Protein AF-F2UJN6-F1 (afdb_monomer_lite)

Secondary structure (DSSP, 8-state):
---------------------PPPPPPPPPGGG--SHHHHHHTS-TTEEEESS-EEETTS-EE-SEEETTS-EE-SS-EESSS--B-EEEETTTTEEEEPPTTB-SBSSHHHHHTT-PPPP--EEEETTTTEEEEPSSTTSTT-B-HHHHHHT-PPP-PPPEEEE-SSTTS-EEEEPPTT-TT-TT-B-HHHHHGGGSPPPP----PPPPPPPPPPPPPPPPPP-EEEETTTTEEEE-SS-B-HHHHHTTEESS--TTT-EEEEEEE-STTPPPS-EEEEE-SSEEEEE-TTS-EEEEEEEEESEEEEEE-SSTTTT-EEEEEEEEEEE-SSEEEEEEEEPPTTPPPPS-HHHHTTTTTS-EEEEEEEE-TTT-SS---HHHHHHHHHHHHHHHHHHHTTS----------------------------------------TTT--GGGG--SHHHHHT-EETTEEEEEEESS-EEETTTEE-S-SEEEEETTSPPSEEESSEEESS---EEEE-TTSSS--EEEESS-SBSSHHHHHHH--TTSEEEEETTTTEEEE-SSSTT--EEHHHHHHHHTSPEEEEETTTTEEEEE-TTT-TT--SBHHHHHHHHHGGGGEEEE-TTT--EEE--GGGT-TT-EETHHHHTTS-PPBEE-TTT--EETTSSSB-HHHHHHH-S-S-----EEEETTSTTS-EEEETS-SB-HHHHHHH-----EEEEETTTTEEEE--TTSTT--EEHHHHHHH-PPPSS-EEEEEEE--TT----EEEEEE-TTSEEEEEETTTTEEEEEEEEEEEE-SSSEEEEEEEEE--TT-SS---TT-EEEEEEEEE--TTSSEEEEEEEEEBTTB--SSHHHHTTSEEEEEEEEPTT-S---GGG----

Organism: Salpingoeca rosetta (strain ATCC 50818 / BSB-021) (NCBI:txid946362)

Structure (mmCIF, N/CA/C/O backbone):
data_AF-F2UJN6-F1
#
_entry.id   AF-F2UJN6-F1
#
loop_
_atom_site.group_PDB
_atom_site.id
_atom_site.type_symbol
_atom_site.label_atom_id
_atom_site.label_alt_id
_atom_site.label_comp_id
_atom_site.label_asym_id
_atom_site.label_entity_id
_atom_site.label_seq_id
_atom_site.pdbx_PDB_ins_code
_atom_site.Cartn_x
_atom_site.Cartn_y
_atom_site.Cartn_z
_atom_site.occupancy
_atom_site.B_iso_or_equiv
_atom_site.auth_seq_id
_atom_site.auth_comp_id
_atom_site.auth_asym_id
_atom_site.auth_atom_id
_atom_site.pdbx_PDB_model_num
ATOM 1 N N . MET A 1 1 ? -71.127 -22.652 -27.518 1.00 32.84 1 MET A N 1
ATOM 2 C CA . MET A 1 1 ? -71.966 -23.655 -28.218 1.00 32.84 1 MET A CA 1
ATOM 3 C C . MET A 1 1 ? -71.223 -24.982 -28.180 1.00 32.84 1 MET A C 1
ATOM 5 O O . MET A 1 1 ? -70.034 -24.904 -28.430 1.00 32.84 1 MET A O 1
ATOM 9 N N . VAL A 1 2 ? -71.900 -26.117 -27.919 1.00 33.75 2 VAL A N 1
ATOM 10 C CA . VAL A 1 2 ? -71.436 -27.520 -28.144 1.00 33.75 2 VAL A CA 1
ATOM 11 C C . VAL A 1 2 ? -70.116 -27.941 -27.443 1.00 33.75 2 VAL A C 1
ATOM 13 O O . VAL A 1 2 ? -69.090 -27.310 -27.625 1.00 33.75 2 VAL A O 1
ATOM 16 N N . SER A 1 3 ? -70.009 -29.036 -26.679 1.00 33.06 3 SER A N 1
ATOM 17 C CA . SER A 1 3 ? -70.998 -29.921 -26.037 1.00 33.06 3 SER A CA 1
ATOM 18 C C . SER A 1 3 ? -70.330 -30.704 -24.889 1.00 33.06 3 SER A C 1
ATOM 20 O O . SER A 1 3 ? -69.112 -30.830 -24.840 1.00 33.06 3 SER A O 1
ATOM 22 N N . VAL A 1 4 ? -71.142 -31.269 -23.992 1.00 41.00 4 VAL A N 1
ATOM 23 C CA . VAL A 1 4 ? -70.749 -32.257 -22.959 1.00 41.00 4 VAL A CA 1
ATOM 24 C C . VAL A 1 4 ? -71.229 -33.662 -23.399 1.00 41.00 4 VAL A C 1
ATOM 26 O O . VAL A 1 4 ? -72.076 -33.723 -24.291 1.00 41.00 4 VAL A O 1
ATOM 29 N N . ARG A 1 5 ? -70.791 -34.740 -22.704 1.00 43.66 5 ARG A N 1
ATOM 30 C CA . ARG A 1 5 ? -71.199 -36.185 -22.766 1.00 43.66 5 ARG A CA 1
ATOM 31 C C . ARG A 1 5 ? -70.251 -37.085 -23.586 1.00 43.66 5 ARG A C 1
ATOM 33 O O . ARG A 1 5 ? -69.661 -36.590 -24.533 1.00 43.66 5 ARG A O 1
ATOM 40 N N . PHE A 1 6 ? -70.059 -38.390 -23.316 1.00 33.34 6 PHE A N 1
ATOM 41 C CA . PHE A 1 6 ? -70.420 -39.341 -22.221 1.00 33.34 6 PHE A CA 1
ATOM 42 C C . PHE A 1 6 ? -69.230 -40.349 -22.087 1.00 33.34 6 PHE A C 1
ATOM 44 O O . PHE A 1 6 ? -68.477 -40.482 -23.043 1.00 33.34 6 PHE A O 1
ATOM 51 N N . VAL A 1 7 ? -68.842 -40.930 -20.938 1.00 36.31 7 VAL A N 1
ATOM 52 C CA . VAL A 1 7 ? -69.421 -42.035 -20.115 1.00 36.31 7 VAL A CA 1
ATOM 53 C C . VAL A 1 7 ? -69.609 -43.400 -20.835 1.00 36.31 7 VAL A C 1
ATOM 55 O O . VAL A 1 7 ? -70.200 -43.448 -21.906 1.00 36.31 7 VAL A O 1
ATOM 58 N N . VAL A 1 8 ? -69.234 -44.488 -20.125 1.00 33.97 8 VAL A N 1
ATOM 59 C CA . VAL A 1 8 ? -69.538 -45.945 -20.293 1.00 33.97 8 VAL A CA 1
ATOM 60 C C . VAL A 1 8 ? -68.398 -46.846 -20.831 1.00 33.97 8 VAL A C 1
ATOM 62 O O . VAL A 1 8 ? -67.642 -46.478 -21.720 1.00 33.97 8 VAL A O 1
ATOM 65 N N . ALA A 1 9 ? -68.277 -48.036 -20.222 1.00 33.12 9 ALA A N 1
ATOM 66 C CA . ALA A 1 9 ? -67.221 -49.048 -20.377 1.00 33.12 9 ALA A CA 1
ATOM 67 C C . ALA A 1 9 ? -67.699 -50.339 -21.083 1.00 33.12 9 ALA A C 1
ATOM 69 O O . ALA A 1 9 ? -68.904 -50.548 -21.184 1.00 33.12 9 ALA A O 1
ATOM 70 N N . ALA A 1 10 ? -66.766 -51.235 -21.457 1.00 34.75 10 ALA A N 1
ATOM 71 C CA . ALA A 1 10 ? -66.913 -52.712 -21.501 1.00 34.75 10 ALA A CA 1
ATOM 72 C C . ALA A 1 10 ? -65.560 -53.357 -21.922 1.00 34.75 10 ALA A C 1
ATOM 74 O O . ALA A 1 10 ? -65.008 -52.955 -22.936 1.00 34.75 10 ALA A O 1
ATOM 75 N N . VAL A 1 11 ? -64.858 -54.162 -21.106 1.00 32.81 11 VAL A N 1
ATOM 76 C CA . VAL A 1 11 ? -65.023 -55.601 -20.753 1.00 32.81 11 VAL A CA 1
ATOM 77 C C . VAL A 1 11 ? -64.023 -56.525 -21.487 1.00 32.81 11 VAL A C 1
ATOM 79 O O . VAL A 1 11 ? -63.839 -56.463 -22.693 1.00 32.81 11 VAL A O 1
ATOM 82 N N . PHE A 1 12 ? -63.394 -57.382 -20.678 1.00 33.00 12 PHE A N 1
ATOM 83 C CA . PHE A 1 12 ? -62.423 -58.453 -20.933 1.00 33.00 12 PHE A CA 1
ATOM 84 C C . PHE A 1 12 ? -62.488 -59.248 -22.255 1.00 33.00 12 PHE A C 1
ATOM 86 O O . PHE A 1 12 ? -63.526 -59.794 -22.620 1.00 33.00 12 PHE A O 1
ATOM 93 N N . ALA A 1 13 ? -61.295 -59.554 -22.777 1.00 35.44 13 ALA A N 1
ATOM 94 C CA . ALA A 1 13 ? -60.909 -60.899 -23.223 1.00 35.44 13 ALA A CA 1
ATOM 95 C C . ALA A 1 13 ? -59.431 -61.140 -22.843 1.00 35.44 13 ALA A C 1
ATOM 97 O O . ALA A 1 13 ? -58.650 -60.190 -22.814 1.00 35.44 13 ALA A O 1
ATOM 98 N N . ALA A 1 14 ? -59.044 -62.375 -22.504 1.00 35.09 14 ALA A N 1
ATOM 99 C CA . ALA A 1 14 ? -57.722 -62.683 -21.943 1.00 35.09 14 ALA A CA 1
ATOM 100 C C . ALA A 1 14 ? -56.852 -63.538 -22.880 1.00 35.09 14 ALA A C 1
ATOM 102 O O . ALA A 1 14 ? -57.347 -64.458 -23.526 1.00 35.09 14 ALA A O 1
ATOM 103 N N . ALA A 1 15 ? -55.541 -63.287 -22.870 1.00 34.50 15 ALA A N 1
ATOM 104 C CA . ALA A 1 15 ? -54.516 -64.173 -23.418 1.00 34.50 15 ALA A CA 1
ATOM 105 C C . ALA A 1 15 ? -53.272 -64.129 -22.514 1.00 34.50 15 ALA A C 1
ATOM 107 O O . ALA A 1 15 ? -52.862 -63.057 -22.071 1.00 34.50 15 ALA A O 1
ATOM 108 N N . PHE A 1 16 ? -52.685 -65.290 -22.214 1.00 36.28 16 PHE A N 1
ATOM 109 C CA . PHE A 1 16 ? -51.490 -65.385 -21.371 1.00 36.28 16 PHE A CA 1
ATOM 110 C C . PHE A 1 16 ? -50.239 -64.944 -22.142 1.00 36.28 16 PHE A C 1
ATOM 112 O O . PHE A 1 16 ? -49.887 -65.549 -23.152 1.00 36.28 16 PHE A O 1
ATOM 119 N N . ALA A 1 17 ? -49.515 -63.965 -21.601 1.00 35.03 17 ALA A N 1
ATOM 120 C CA . ALA A 1 17 ? -48.133 -63.677 -21.963 1.00 35.03 17 ALA A CA 1
ATOM 121 C C . ALA A 1 17 ? -47.319 -63.518 -20.672 1.00 35.03 17 ALA A C 1
ATOM 123 O O . ALA A 1 17 ? -47.495 -62.550 -19.934 1.00 35.03 17 ALA A O 1
ATOM 124 N N . VAL A 1 18 ? -46.446 -64.486 -20.376 1.00 36.88 18 VAL A N 1
ATOM 125 C CA . VAL A 1 18 ? -45.546 -64.417 -19.214 1.00 36.88 18 VAL A CA 1
ATOM 126 C C . VAL A 1 18 ? -44.381 -63.494 -19.567 1.00 36.88 18 VAL A C 1
ATOM 128 O O . VAL A 1 18 ? -43.331 -63.933 -20.031 1.00 36.88 18 VAL A O 1
ATOM 131 N N . ALA A 1 19 ? -44.591 -62.192 -19.383 1.00 39.19 19 ALA A N 1
ATOM 132 C CA . ALA A 1 19 ? -43.522 -61.210 -19.463 1.00 39.19 19 ALA A CA 1
ATOM 133 C C . ALA A 1 19 ? -42.613 -61.352 -18.234 1.00 39.19 19 ALA A C 1
ATOM 135 O O . ALA A 1 19 ? -43.052 -61.172 -17.097 1.00 39.19 19 ALA A O 1
ATOM 136 N N . VAL A 1 20 ? -41.337 -61.666 -18.462 1.00 39.66 20 VAL A N 1
ATOM 137 C CA . VAL A 1 20 ? -40.313 -61.581 -17.416 1.00 39.66 20 VAL A CA 1
ATOM 138 C C . VAL A 1 20 ? -40.162 -60.110 -17.037 1.00 39.66 20 VAL A C 1
ATOM 140 O O . VAL A 1 20 ? -39.793 -59.291 -17.879 1.00 39.66 20 VAL A O 1
ATOM 143 N N . PHE A 1 21 ? -40.428 -59.772 -15.774 1.00 39.41 21 PHE A N 1
ATOM 144 C CA . PHE A 1 21 ? -40.098 -58.457 -15.231 1.00 39.41 21 PHE A CA 1
ATOM 145 C C . PHE A 1 21 ? -38.574 -58.315 -15.164 1.00 39.41 21 PHE A C 1
ATOM 147 O O . PHE A 1 21 ? -37.938 -58.714 -14.189 1.00 39.41 21 PHE A O 1
ATOM 154 N N . GLY A 1 22 ? -37.984 -57.751 -16.220 1.00 40.06 22 GLY A N 1
ATOM 155 C CA . GLY A 1 22 ? -36.623 -57.235 -16.165 1.00 40.06 22 GLY A CA 1
ATOM 156 C C . GLY A 1 22 ? -36.539 -56.160 -15.083 1.00 40.06 22 GLY A C 1
ATOM 157 O O . GLY A 1 22 ? -37.402 -55.283 -15.014 1.00 40.06 22 GLY A O 1
ATOM 158 N N . ALA A 1 23 ? -35.525 -56.245 -14.222 1.00 42.69 23 ALA A N 1
ATOM 159 C CA . ALA A 1 23 ? -35.317 -55.255 -13.174 1.00 42.69 23 ALA A CA 1
ATOM 160 C C . ALA A 1 23 ? -35.148 -53.859 -13.794 1.00 42.69 23 ALA A C 1
ATOM 162 O O . ALA A 1 23 ? -34.395 -53.686 -14.755 1.00 42.69 23 ALA A O 1
ATOM 163 N N . GLN A 1 24 ? -35.837 -52.860 -13.239 1.00 40.88 24 GLN A N 1
ATOM 164 C CA . GLN A 1 24 ? -35.580 -51.471 -13.610 1.00 40.88 24 GLN A CA 1
ATOM 165 C C . GLN A 1 24 ? -34.141 -51.106 -13.208 1.00 40.88 24 GLN A C 1
ATOM 167 O O . GLN A 1 24 ? -33.706 -51.512 -12.127 1.00 40.88 24 GLN A O 1
ATOM 172 N N . PRO A 1 25 ? -33.400 -50.338 -14.028 1.00 45.84 25 PRO A N 1
ATOM 173 C CA . PRO A 1 25 ? -32.095 -49.840 -13.620 1.00 45.84 25 PRO A CA 1
ATOM 174 C C . PRO A 1 25 ? -32.264 -48.956 -12.382 1.00 45.84 25 PRO A C 1
ATOM 176 O O . PRO A 1 25 ? -33.075 -48.027 -12.376 1.00 45.84 25 PRO A O 1
ATOM 179 N N . SER A 1 26 ? -31.502 -49.249 -11.329 1.00 47.31 26 SER A N 1
ATOM 180 C CA . SER A 1 26 ? -31.445 -48.415 -10.131 1.00 47.31 26 SER A CA 1
ATOM 181 C C . SER A 1 26 ? -31.008 -47.002 -10.507 1.00 47.31 26 SER A C 1
ATOM 183 O O . SER A 1 26 ? -29.992 -46.834 -11.183 1.00 47.31 26 SER A O 1
ATOM 185 N N . SER A 1 27 ? -31.750 -45.992 -10.054 1.00 55.69 27 SER A N 1
ATOM 186 C CA . SER A 1 27 ? -31.366 -44.589 -10.214 1.00 55.69 27 SER A CA 1
ATOM 187 C C . SER A 1 27 ? -29.960 -44.362 -9.659 1.00 55.69 27 SER A C 1
ATOM 189 O O . SER A 1 27 ? -29.707 -44.692 -8.498 1.00 55.69 27 SER A O 1
ATOM 191 N N . ALA A 1 28 ? -29.065 -43.797 -10.472 1.00 64.94 28 ALA A N 1
ATOM 192 C CA . ALA A 1 28 ? -27.731 -43.422 -10.019 1.00 64.94 28 ALA A CA 1
ATOM 193 C C . ALA A 1 28 ? -27.834 -42.472 -8.814 1.00 64.94 28 ALA A C 1
ATOM 195 O O . ALA A 1 28 ? -28.645 -41.542 -8.821 1.00 64.94 28 ALA A O 1
ATOM 196 N N . LYS A 1 29 ? -27.025 -42.732 -7.783 1.00 76.88 29 LYS A N 1
ATOM 197 C CA . LYS A 1 29 ? -26.908 -41.866 -6.605 1.00 76.88 29 LYS A CA 1
ATOM 198 C C . LYS A 1 29 ? -26.395 -40.480 -7.010 1.00 76.88 29 LYS A C 1
ATOM 200 O O . LYS A 1 29 ? -25.606 -40.358 -7.949 1.00 76.88 29 LYS A O 1
ATOM 205 N N . ALA A 1 30 ? -26.809 -39.443 -6.288 1.00 87.50 30 ALA A N 1
ATOM 206 C CA . ALA A 1 30 ? -26.178 -38.132 -6.395 1.00 87.50 30 ALA A CA 1
ATOM 207 C C . ALA A 1 30 ? -24.824 -38.153 -5.666 1.00 87.50 30 ALA A C 1
ATOM 209 O O . ALA A 1 30 ? -24.649 -38.916 -4.718 1.00 87.50 30 ALA A O 1
ATOM 210 N N . CYS A 1 31 ? -23.878 -37.292 -6.057 1.00 91.25 31 CYS A N 1
ATOM 211 C CA . CYS A 1 31 ? -22.532 -37.285 -5.466 1.00 91.25 31 CYS A CA 1
ATOM 212 C C . CYS A 1 31 ? -22.572 -37.167 -3.924 1.00 91.25 31 CYS A C 1
ATOM 214 O O . CYS A 1 31 ? -21.936 -37.938 -3.216 1.00 91.25 31 CYS A O 1
ATOM 216 N N . LYS A 1 32 ? -23.441 -36.300 -3.390 1.00 90.69 32 LYS A N 1
ATOM 217 C CA . LYS A 1 32 ? -23.685 -36.132 -1.944 1.00 90.69 32 LYS A CA 1
ATOM 218 C C . LYS A 1 32 ? -24.106 -37.400 -1.171 1.00 90.69 32 LYS A C 1
ATOM 220 O O . LYS A 1 32 ? -24.086 -37.386 0.056 1.00 90.69 32 LYS A O 1
ATOM 225 N N . ASP A 1 33 ? -24.538 -38.463 -1.854 1.00 91.06 33 ASP A N 1
ATOM 226 C CA . ASP A 1 33 ? -25.012 -39.704 -1.226 1.00 91.06 33 ASP A CA 1
ATOM 227 C C . ASP A 1 33 ? -23.857 -40.702 -0.955 1.00 91.06 33 ASP A C 1
ATOM 229 O O . ASP A 1 33 ? -24.092 -41.781 -0.399 1.00 91.06 33 ASP A O 1
ATOM 233 N N . PHE A 1 34 ? -22.619 -40.374 -1.353 1.00 92.56 34 PHE A N 1
ATOM 234 C CA . PHE A 1 34 ? -21.407 -41.157 -1.083 1.00 92.56 34 PHE A CA 1
ATOM 235 C C . PHE A 1 34 ? -20.677 -40.641 0.165 1.00 92.56 34 PHE A C 1
ATOM 237 O O . PHE A 1 34 ? -20.437 -39.441 0.305 1.00 92.56 34 PHE A O 1
ATOM 244 N N . GLN A 1 35 ? -20.308 -41.551 1.074 1.00 91.69 35 GLN A N 1
ATOM 245 C CA . GLN A 1 35 ? -19.710 -41.200 2.373 1.00 91.69 35 GLN A CA 1
ATOM 246 C C . GLN A 1 35 ? -18.190 -41.381 2.420 1.00 91.69 35 GLN A C 1
ATOM 248 O O . GLN A 1 35 ? -17.551 -40.922 3.367 1.00 91.69 35 GLN A O 1
ATOM 253 N N . THR A 1 36 ? -17.597 -42.010 1.406 1.00 93.75 36 THR A N 1
ATOM 254 C CA . THR A 1 36 ? -16.145 -42.164 1.269 1.00 93.75 36 THR A CA 1
ATOM 255 C C . THR A 1 36 ? -15.650 -41.641 -0.077 1.00 93.75 36 THR A C 1
ATOM 257 O O . THR A 1 36 ? -16.368 -41.675 -1.078 1.00 93.75 36 THR A O 1
ATOM 260 N N . CYS A 1 37 ? -14.388 -41.205 -0.118 1.00 94.44 37 CYS A N 1
ATOM 261 C CA . CYS A 1 37 ? -13.731 -40.789 -1.356 1.00 94.44 37 CYS A CA 1
ATOM 262 C C . CYS A 1 37 ? -13.749 -41.897 -2.423 1.00 94.44 37 CYS A C 1
ATOM 264 O O . CYS A 1 37 ? -14.048 -41.642 -3.587 1.00 94.44 37 CYS A O 1
ATOM 266 N N . THR A 1 38 ? -13.487 -43.143 -2.019 1.00 94.31 38 THR A N 1
ATOM 267 C CA . THR A 1 38 ? -13.424 -44.288 -2.933 1.00 94.31 38 THR A CA 1
ATOM 268 C C . THR A 1 38 ? -14.761 -44.538 -3.629 1.00 94.31 38 THR A C 1
ATOM 270 O O . THR A 1 38 ? -14.777 -44.772 -4.832 1.00 94.31 38 THR A O 1
ATOM 273 N N . GLU A 1 39 ? -15.884 -44.452 -2.911 1.00 92.94 39 GLU A N 1
ATOM 274 C CA . GLU A 1 39 ? -17.217 -44.529 -3.528 1.00 92.94 39 GLU A CA 1
ATOM 275 C C . GLU A 1 39 ? -17.488 -43.297 -4.407 1.00 92.94 39 GLU A C 1
ATOM 277 O O . GLU A 1 39 ? -17.929 -43.435 -5.544 1.00 92.94 39 GLU A O 1
ATOM 282 N N . CYS A 1 40 ? -17.172 -42.096 -3.906 1.00 94.19 40 CYS A N 1
ATOM 283 C CA . CYS A 1 40 ? -17.398 -40.825 -4.597 1.00 94.19 40 CYS A CA 1
ATOM 284 C C . CYS A 1 40 ? -16.758 -40.768 -5.993 1.00 94.19 40 CYS A C 1
ATOM 286 O O . CYS A 1 40 ? -17.382 -40.280 -6.935 1.00 94.19 40 CYS A O 1
ATOM 288 N N . LEU A 1 41 ? -15.523 -41.266 -6.123 1.00 92.31 41 LEU A N 1
ATOM 289 C CA . LEU A 1 41 ? -14.741 -41.191 -7.360 1.00 92.31 41 LEU A CA 1
ATOM 290 C C . LEU A 1 41 ? -14.889 -42.428 -8.266 1.00 92.31 41 LEU A C 1
ATOM 292 O O . LEU A 1 41 ? -14.678 -42.305 -9.470 1.00 92.31 41 LEU A O 1
ATOM 296 N N . ASN A 1 42 ? -15.270 -43.597 -7.728 1.00 86.50 42 ASN A N 1
ATOM 297 C CA . ASN A 1 42 ? -15.447 -44.823 -8.525 1.00 86.50 42 ASN A CA 1
ATOM 298 C C . ASN A 1 42 ? -16.904 -45.075 -8.952 1.00 86.50 42 ASN A C 1
ATOM 300 O O . ASN A 1 42 ? -17.142 -45.432 -10.105 1.00 86.50 42 ASN A O 1
ATOM 304 N N . ASP A 1 43 ? -17.866 -44.900 -8.038 1.00 77.19 43 ASP A N 1
ATOM 305 C CA . ASP A 1 43 ? -19.300 -45.150 -8.276 1.00 77.19 43 ASP A CA 1
ATOM 306 C C . ASP A 1 43 ? -20.071 -43.864 -8.631 1.00 77.19 43 ASP A C 1
ATOM 308 O O . ASP A 1 43 ? -21.245 -43.909 -9.017 1.00 77.19 43 ASP A O 1
ATOM 312 N N . GLY A 1 44 ? -19.419 -42.707 -8.499 1.00 65.00 44 GLY A N 1
ATOM 313 C CA . GLY A 1 44 ? -19.951 -41.419 -8.914 1.00 65.00 44 GLY A CA 1
ATOM 314 C C . GLY A 1 44 ? -20.215 -41.326 -10.418 1.00 65.00 44 GLY A C 1
ATOM 315 O O . GLY A 1 44 ? -19.671 -42.058 -11.246 1.00 65.00 44 GLY A O 1
ATOM 316 N N . THR A 1 45 ? -21.041 -40.353 -10.809 1.00 69.38 45 THR A N 1
ATOM 317 C CA . THR A 1 45 ? -21.056 -39.927 -12.216 1.00 69.38 45 THR A CA 1
ATOM 318 C C . THR A 1 45 ? -19.697 -39.309 -12.575 1.00 69.38 45 THR A C 1
ATOM 320 O O . THR A 1 45 ? -18.961 -38.885 -11.687 1.00 69.38 45 THR A O 1
ATOM 323 N N . LYS A 1 46 ? -19.386 -39.146 -13.872 1.00 75.94 46 LYS A N 1
ATOM 324 C CA . LYS A 1 46 ? -18.147 -38.487 -14.363 1.00 75.94 46 LYS A CA 1
ATOM 325 C C . LYS A 1 46 ? -17.971 -37.007 -13.954 1.00 75.94 46 LYS A C 1
ATOM 327 O O . LYS A 1 46 ? -17.123 -36.313 -14.508 1.00 75.94 46 LYS A O 1
ATOM 332 N N . TYR A 1 47 ? -18.805 -36.524 -13.041 1.00 88.19 47 TYR A N 1
ATOM 333 C CA . TYR A 1 47 ? -18.838 -35.172 -12.511 1.00 88.19 47 TYR A CA 1
ATOM 334 C C . TYR A 1 47 ? -18.823 -35.156 -10.977 1.00 88.19 47 TYR A C 1
ATOM 336 O O . TYR A 1 47 ? -19.017 -34.094 -10.409 1.00 88.19 47 TYR A O 1
ATOM 344 N N . CYS A 1 48 ? -18.614 -36.284 -10.291 1.00 93.62 48 CYS A N 1
ATOM 345 C CA . CYS A 1 48 ? -18.379 -36.267 -8.847 1.00 93.62 48 CYS A CA 1
ATOM 346 C C . CYS A 1 48 ? -16.902 -35.977 -8.533 1.00 93.62 48 CYS A C 1
ATOM 348 O O . CYS A 1 48 ? -16.009 -36.397 -9.268 1.00 93.62 48 CYS A O 1
ATOM 350 N N . GLY A 1 49 ? -16.650 -35.270 -7.434 1.00 94.69 49 GLY A N 1
ATOM 351 C CA . GLY A 1 49 ? -15.317 -35.030 -6.883 1.00 94.69 49 GLY A CA 1
ATOM 352 C C . GLY A 1 49 ? -15.359 -34.939 -5.358 1.00 94.69 49 GLY A C 1
ATOM 353 O O . GLY A 1 49 ? -16.430 -34.760 -4.770 1.00 94.69 49 GLY A O 1
ATOM 354 N N . TRP A 1 50 ? -14.204 -35.094 -4.715 1.00 96.62 50 TRP A N 1
ATOM 355 C CA . TRP A 1 50 ? -14.090 -35.269 -3.269 1.00 96.62 50 TRP A CA 1
ATOM 356 C C . TRP A 1 50 ? -13.216 -34.195 -2.617 1.00 96.62 50 TRP A C 1
ATOM 358 O O . TRP A 1 50 ? -12.010 -34.130 -2.846 1.00 96.62 50 TRP A O 1
ATOM 368 N N . CYS A 1 51 ? -13.811 -33.387 -1.744 1.00 95.12 51 CYS A N 1
ATOM 369 C CA . CYS A 1 51 ? -13.084 -32.499 -0.843 1.00 95.12 51 CYS A CA 1
ATOM 370 C C . CYS A 1 51 ? -12.668 -33.255 0.428 1.00 95.12 51 CYS A C 1
ATOM 372 O O . CYS A 1 51 ? -13.456 -33.997 1.012 1.00 95.12 51 CYS A O 1
ATOM 374 N N . HIS A 1 52 ? -11.439 -33.062 0.909 1.00 92.31 52 HIS A N 1
ATOM 375 C CA . HIS A 1 52 ? -10.961 -33.761 2.115 1.00 92.31 52 HIS A CA 1
ATOM 376 C C . HIS A 1 52 ? -11.593 -33.223 3.407 1.00 92.31 52 HIS A C 1
ATOM 378 O O . HIS A 1 52 ? -11.586 -33.896 4.446 1.00 92.31 52 HIS A O 1
ATOM 384 N N . MET A 1 53 ? -12.199 -32.041 3.327 1.00 87.12 53 MET A N 1
ATOM 385 C CA . MET A 1 53 ? -13.076 -31.435 4.323 1.00 87.12 53 MET A CA 1
ATOM 386 C C . MET A 1 53 ? -14.495 -31.298 3.757 1.00 87.12 53 MET A C 1
ATOM 388 O O . MET A 1 53 ? -14.741 -31.575 2.588 1.00 87.12 53 MET A O 1
ATOM 392 N N . ASP A 1 54 ? -15.442 -30.899 4.596 1.00 89.56 54 ASP A N 1
ATOM 393 C CA . ASP A 1 54 ? -16.794 -30.579 4.140 1.00 89.56 54 ASP A CA 1
ATOM 394 C C . ASP A 1 54 ? -16.757 -29.289 3.294 1.00 89.56 54 ASP A C 1
ATOM 396 O O . ASP A 1 54 ? -16.035 -28.344 3.630 1.00 89.56 54 ASP A O 1
ATOM 400 N N . VAL A 1 55 ? -17.480 -29.252 2.168 1.00 90.44 55 VAL A N 1
ATOM 401 C CA . VAL A 1 55 ? -17.449 -28.096 1.248 1.00 90.44 55 VAL A CA 1
ATOM 402 C C . VAL A 1 55 ? -18.247 -26.913 1.793 1.00 90.44 55 VAL A C 1
ATOM 404 O O . VAL A 1 55 ? -19.140 -27.080 2.623 1.00 90.44 55 VAL A O 1
ATOM 407 N N . VAL A 1 56 ? -18.010 -25.720 1.249 1.00 85.75 56 VAL A N 1
ATOM 408 C CA . VAL A 1 56 ? -18.843 -24.536 1.497 1.00 85.75 56 VAL A CA 1
ATOM 409 C C . VAL A 1 56 ? -19.561 -24.148 0.205 1.00 85.75 56 VAL A C 1
ATOM 411 O O . VAL A 1 56 ? -18.932 -23.758 -0.776 1.00 85.75 56 VAL A O 1
ATOM 414 N N . TYR A 1 57 ? -20.890 -24.249 0.176 1.00 83.69 57 TYR A N 1
ATOM 415 C CA . TYR A 1 57 ? -21.689 -23.761 -0.956 1.00 83.69 57 TYR A CA 1
ATOM 416 C C . TYR A 1 57 ? -21.736 -22.223 -0.985 1.00 83.69 57 TYR A C 1
ATOM 418 O O . TYR A 1 57 ? -21.566 -21.565 0.041 1.00 83.69 57 TYR A O 1
ATOM 426 N N . LYS A 1 58 ? -22.043 -21.621 -2.145 1.00 76.06 58 LYS A N 1
ATOM 427 C CA . LYS A 1 58 ? -22.095 -20.147 -2.331 1.00 76.06 58 LYS A CA 1
ATOM 428 C C . LYS A 1 58 ? -23.046 -19.392 -1.374 1.00 76.06 58 LYS A C 1
ATOM 430 O O . LYS A 1 58 ? -22.921 -18.186 -1.198 1.00 76.06 58 LYS A O 1
ATOM 435 N N . ASN A 1 59 ? -23.985 -20.088 -0.738 1.00 78.38 59 ASN A N 1
ATOM 436 C CA . ASN A 1 59 ? -24.888 -19.583 0.307 1.00 78.38 59 ASN A CA 1
ATOM 437 C C . ASN A 1 59 ? -24.329 -19.730 1.746 1.00 78.38 59 ASN A C 1
ATOM 439 O O . ASN A 1 59 ? -25.089 -19.590 2.700 1.00 78.38 59 ASN A O 1
ATOM 443 N N . GLN A 1 60 ? -23.045 -20.072 1.897 1.00 75.25 60 GLN A N 1
ATOM 444 C CA . GLN A 1 60 ? -22.353 -20.404 3.152 1.00 75.25 60 GLN A CA 1
ATOM 445 C C . GLN A 1 60 ? -22.881 -21.647 3.901 1.00 75.25 60 GLN A C 1
ATOM 447 O O . GLN A 1 60 ? -22.462 -21.899 5.030 1.00 75.25 60 GLN A O 1
ATOM 452 N N . THR A 1 61 ? -23.751 -22.475 3.303 1.00 81.19 61 THR A N 1
ATOM 453 C CA . THR A 1 61 ? -24.111 -23.766 3.922 1.00 81.19 61 THR A CA 1
ATOM 454 C C . THR A 1 61 ? -23.016 -24.805 3.701 1.00 81.19 61 THR A C 1
ATOM 456 O O . THR A 1 61 ? -22.497 -24.939 2.591 1.00 81.19 61 THR A O 1
ATOM 459 N N . ILE A 1 62 ? -22.698 -25.551 4.760 1.00 80.56 62 ILE A N 1
ATOM 460 C CA . ILE A 1 62 ? -21.724 -26.645 4.736 1.00 80.56 62 ILE A CA 1
ATOM 461 C C . ILE A 1 62 ? -22.336 -27.851 4.006 1.00 80.56 62 ILE A C 1
ATOM 463 O O . ILE A 1 62 ? -23.475 -28.238 4.279 1.00 80.56 62 ILE A O 1
ATOM 467 N N . GLY A 1 63 ? -21.590 -28.421 3.063 1.00 88.50 63 GLY A N 1
ATOM 468 C CA . GLY A 1 63 ? -21.981 -29.565 2.242 1.00 88.50 63 GLY A CA 1
ATOM 469 C C . GLY A 1 63 ? -21.174 -30.827 2.528 1.00 88.50 63 GLY A C 1
ATOM 470 O O . GLY A 1 63 ? -20.144 -30.796 3.189 1.00 88.50 63 GLY A O 1
ATOM 471 N N . THR A 1 64 ? -21.626 -31.955 1.987 1.00 94.00 64 THR A N 1
ATOM 472 C CA . THR A 1 64 ? -20.892 -33.227 2.034 1.00 94.00 64 THR A CA 1
ATOM 473 C C . THR A 1 64 ? -19.550 -33.143 1.313 1.00 94.00 64 THR A C 1
ATOM 475 O O . THR A 1 64 ? -19.416 -32.430 0.324 1.00 94.00 64 THR A O 1
ATOM 478 N N . LYS A 1 65 ? -18.578 -33.947 1.754 1.00 94.69 65 LYS A N 1
ATOM 479 C CA . LYS A 1 65 ? -17.260 -34.092 1.113 1.00 94.69 65 LYS A CA 1
ATOM 480 C C . LYS A 1 65 ? -17.318 -34.476 -0.366 1.00 94.69 65 LYS A C 1
ATOM 482 O O . LYS A 1 65 ? -16.553 -33.946 -1.165 1.00 94.69 65 LYS A O 1
ATOM 487 N N . CYS A 1 66 ? -18.234 -35.376 -0.733 1.00 96.38 66 CYS A N 1
ATOM 488 C CA . CYS A 1 66 ? -18.520 -35.679 -2.132 1.00 96.38 66 CYS A CA 1
ATOM 489 C C . CYS A 1 66 ? -19.527 -34.674 -2.708 1.00 96.38 66 CYS A C 1
ATOM 491 O O . CYS A 1 66 ? -20.589 -34.436 -2.117 1.00 96.38 66 CYS A O 1
ATOM 493 N N . VAL A 1 67 ? -19.204 -34.120 -3.876 1.00 94.06 67 VAL A N 1
ATOM 494 C CA . VAL A 1 67 ? -19.939 -33.042 -4.556 1.00 94.06 67 VAL A CA 1
ATOM 495 C C . VAL A 1 67 ? -19.953 -33.236 -6.065 1.00 94.06 67 VAL A C 1
ATOM 497 O O . VAL A 1 67 ? -19.096 -33.926 -6.612 1.00 94.06 67 VAL A O 1
ATOM 500 N N . ASP A 1 68 ? -20.919 -32.617 -6.746 1.00 93.44 68 ASP A N 1
ATOM 501 C CA . ASP A 1 68 ? -20.890 -32.494 -8.203 1.00 93.44 68 ASP A CA 1
ATOM 502 C C . ASP A 1 68 ? -20.022 -31.289 -8.599 1.00 93.44 68 ASP A C 1
ATOM 504 O O . ASP A 1 68 ? -20.237 -30.171 -8.129 1.00 93.44 68 ASP A O 1
ATOM 508 N N . ILE A 1 69 ? -19.036 -31.492 -9.471 1.00 90.19 69 ILE A N 1
ATOM 509 C CA . ILE A 1 69 ? -18.066 -30.469 -9.896 1.00 90.19 69 ILE A CA 1
ATOM 510 C C . ILE A 1 69 ? -18.678 -29.369 -10.774 1.00 90.19 69 ILE A C 1
ATOM 512 O O . ILE A 1 69 ? -17.981 -28.443 -11.180 1.00 90.19 69 ILE A O 1
ATOM 516 N N . ARG A 1 70 ? -19.970 -29.487 -11.098 1.00 90.12 70 ARG A N 1
ATOM 517 C CA . ARG A 1 70 ? -20.753 -28.497 -11.848 1.00 90.12 70 ARG A CA 1
ATOM 518 C C . ARG A 1 70 ? -21.575 -27.581 -10.932 1.00 90.12 70 ARG A C 1
ATOM 520 O O . ARG A 1 70 ? -22.081 -26.566 -11.409 1.00 90.12 70 ARG A O 1
ATOM 527 N N . ASP A 1 71 ? -21.705 -27.919 -9.647 1.00 88.56 71 ASP A N 1
ATOM 528 C CA . ASP A 1 71 ? -22.355 -27.077 -8.637 1.00 88.56 71 ASP A CA 1
ATOM 529 C C . ASP A 1 71 ? -21.408 -25.973 -8.121 1.00 88.56 71 ASP A C 1
ATOM 531 O O . ASP A 1 71 ? -20.188 -26.062 -8.227 1.00 88.56 71 ASP A O 1
ATOM 535 N N . SER A 1 72 ? -21.966 -24.905 -7.538 1.00 87.81 72 SER A N 1
ATOM 536 C CA . SER A 1 72 ? -21.191 -23.758 -7.026 1.00 87.81 72 SER A CA 1
ATOM 537 C C . SER A 1 72 ? -20.844 -23.884 -5.535 1.00 87.81 72 SER A C 1
ATOM 539 O O . SER A 1 72 ? -21.602 -23.439 -4.663 1.00 87.81 72 SER A O 1
ATOM 541 N N . TRP A 1 73 ? -19.672 -24.450 -5.254 1.00 93.50 73 TRP A N 1
ATOM 542 C CA . TRP A 1 73 ? -19.086 -24.634 -3.920 1.00 93.50 73 TRP A CA 1
ATOM 543 C C . TRP A 1 73 ? -17.573 -24.345 -3.933 1.00 93.50 73 TRP A C 1
ATOM 545 O O . TRP A 1 73 ? -16.963 -24.236 -4.995 1.00 93.50 73 TRP A O 1
ATOM 555 N N . SER A 1 74 ? -16.963 -24.226 -2.753 1.00 87.38 74 SER A N 1
ATOM 556 C CA . SER A 1 74 ? -15.509 -24.210 -2.553 1.00 87.38 74 SER A CA 1
ATOM 557 C C . SER A 1 74 ? -15.074 -25.311 -1.581 1.00 87.38 74 SER A C 1
ATOM 559 O O . SER A 1 74 ? -15.800 -25.672 -0.650 1.00 87.38 74 SER A O 1
ATOM 561 N N . CYS A 1 75 ? -13.892 -25.881 -1.819 1.00 89.50 75 CYS A N 1
ATOM 562 C CA . CYS A 1 75 ? -13.258 -26.839 -0.918 1.00 89.50 75 CYS A CA 1
ATOM 563 C C . CYS A 1 75 ? -12.182 -26.105 -0.101 1.00 89.50 75 CYS A C 1
ATOM 565 O O . CYS A 1 75 ? -11.255 -25.568 -0.706 1.00 89.50 75 CYS A O 1
ATOM 567 N N . PRO A 1 76 ? -12.253 -26.070 1.243 1.00 77.06 76 PRO A N 1
ATOM 568 C CA . PRO A 1 76 ? -11.250 -25.407 2.085 1.00 77.06 76 PRO A CA 1
ATOM 569 C C . PRO A 1 76 ? -9.985 -26.266 2.306 1.00 77.06 76 PRO A C 1
ATOM 571 O O . PRO A 1 76 ? -9.303 -26.125 3.317 1.00 77.06 76 PRO A O 1
ATOM 574 N N . SER A 1 77 ? -9.710 -27.222 1.414 1.00 86.94 77 SER A N 1
ATOM 575 C CA . SER A 1 77 ? -8.652 -28.228 1.544 1.00 86.94 77 SER A CA 1
ATOM 576 C C . SER A 1 77 ? -8.336 -28.853 0.171 1.00 86.94 77 SER A C 1
ATOM 578 O O . SER A 1 77 ? -8.665 -28.285 -0.868 1.00 86.94 77 SER A O 1
ATOM 580 N N . ILE A 1 78 ? -7.702 -30.027 0.154 1.00 88.44 78 ILE A N 1
ATOM 581 C CA . ILE A 1 78 ? -7.437 -30.821 -1.051 1.00 88.44 78 ILE A CA 1
ATOM 582 C C . ILE A 1 78 ? -8.757 -31.244 -1.701 1.00 88.44 78 ILE A C 1
ATOM 584 O O . ILE A 1 78 ? -9.692 -31.665 -1.010 1.00 88.44 78 ILE A O 1
ATOM 588 N N . PHE A 1 79 ? -8.793 -31.177 -3.032 1.00 93.12 79 PHE A N 1
ATOM 589 C CA . PHE A 1 79 ? -9.908 -31.626 -3.850 1.00 93.12 79 PHE A CA 1
ATOM 590 C C . PHE A 1 79 ? -9.452 -32.646 -4.906 1.00 93.12 79 PHE A C 1
ATOM 592 O O . PHE A 1 79 ? -8.720 -32.301 -5.835 1.00 93.12 79 PHE A O 1
ATOM 599 N N . ASP A 1 80 ? -9.910 -33.890 -4.771 1.00 93.50 80 ASP A N 1
ATOM 600 C CA . ASP A 1 80 ? -9.608 -34.999 -5.677 1.00 93.50 80 ASP A CA 1
ATOM 601 C C . ASP A 1 80 ? -10.718 -35.191 -6.727 1.00 93.50 80 ASP A C 1
ATOM 603 O O . ASP A 1 80 ? -11.911 -35.148 -6.419 1.00 93.50 80 ASP A O 1
ATOM 607 N N . THR A 1 81 ? -10.332 -35.495 -7.970 1.00 91.69 81 THR A N 1
ATOM 608 C CA . THR A 1 81 ? -11.263 -35.811 -9.080 1.00 91.69 81 THR A CA 1
ATOM 609 C C . THR A 1 81 ? -10.960 -37.121 -9.813 1.00 91.69 81 THR A C 1
ATOM 611 O O . THR A 1 81 ? -11.767 -37.558 -10.629 1.00 91.69 81 THR A O 1
ATOM 614 N N . ALA A 1 82 ? -9.810 -37.753 -9.548 1.00 85.06 82 ALA A N 1
ATOM 615 C CA . ALA A 1 82 ? -9.334 -38.929 -10.292 1.00 85.06 82 ALA A CA 1
ATOM 616 C C . ALA A 1 82 ? -8.849 -40.098 -9.410 1.00 85.06 82 ALA A C 1
ATOM 618 O O . ALA A 1 82 ? -8.657 -41.205 -9.910 1.00 85.06 82 ALA A O 1
ATOM 619 N N . GLY A 1 83 ? -8.643 -39.874 -8.112 1.00 89.94 83 GLY A N 1
ATOM 620 C CA . GLY A 1 83 ? -8.227 -40.893 -7.152 1.00 89.94 83 GLY A CA 1
ATOM 621 C C . GLY A 1 83 ? -7.922 -40.268 -5.794 1.00 89.94 83 GLY A C 1
ATOM 622 O O . GLY A 1 83 ? -7.548 -39.104 -5.733 1.00 89.94 83 GLY A O 1
ATOM 623 N N . CYS A 1 84 ? -8.100 -41.040 -4.723 1.00 93.25 84 CYS A N 1
ATOM 624 C CA . CYS A 1 84 ? -8.046 -40.539 -3.350 1.00 93.25 84 CYS A CA 1
ATOM 625 C C . CYS A 1 84 ? -6.609 -40.330 -2.860 1.00 93.25 84 CYS A C 1
ATOM 627 O O . CYS A 1 84 ? -5.888 -41.303 -2.616 1.00 93.25 84 CYS A O 1
ATOM 629 N N . THR A 1 85 ? -6.196 -39.082 -2.667 1.00 92.38 85 THR A N 1
ATOM 630 C CA . THR A 1 85 ? -4.865 -38.728 -2.168 1.00 92.38 85 THR A CA 1
ATOM 631 C C . THR A 1 85 ? -4.824 -38.731 -0.631 1.00 92.38 85 THR A C 1
ATOM 633 O O . THR A 1 85 ? -5.815 -38.420 0.032 1.00 92.38 85 THR A O 1
ATOM 636 N N . PRO A 1 86 ? -3.708 -39.127 0.006 1.00 91.88 86 PRO A N 1
ATOM 637 C CA . PRO A 1 86 ? -3.532 -38.992 1.451 1.00 91.88 86 PRO A CA 1
ATOM 638 C C . PRO A 1 86 ? -2.960 -37.608 1.789 1.00 91.88 86 PRO A C 1
ATOM 640 O O . PRO A 1 86 ? -1.763 -37.366 1.622 1.00 91.88 86 PRO A O 1
ATOM 643 N N . GLY A 1 87 ? -3.814 -36.706 2.279 1.00 90.00 87 GLY A N 1
ATOM 644 C CA . GLY A 1 87 ? -3.394 -35.404 2.799 1.00 90.00 87 GLY A CA 1
ATOM 645 C C . GLY A 1 87 ? -2.716 -35.504 4.167 1.00 90.00 87 GLY A C 1
ATOM 646 O O . GLY A 1 87 ? -2.429 -36.591 4.668 1.00 90.00 87 GLY A O 1
ATOM 647 N N . TYR A 1 88 ? -2.493 -34.362 4.814 1.00 91.12 88 TYR A N 1
ATOM 648 C CA . TYR A 1 88 ? -1.887 -34.287 6.149 1.00 91.12 88 TYR A CA 1
ATOM 649 C C . TYR A 1 88 ? -2.796 -33.571 7.146 1.00 91.12 88 TYR A C 1
ATOM 651 O O . TYR A 1 88 ? -3.541 -32.659 6.782 1.00 91.12 88 TYR A O 1
ATOM 659 N N . TYR A 1 89 ? -2.732 -33.970 8.415 1.00 83.00 89 TYR A N 1
ATOM 660 C CA . TYR A 1 89 ? -3.353 -33.261 9.534 1.00 83.00 89 TYR A CA 1
ATOM 661 C C . TYR A 1 89 ? -2.294 -32.852 10.557 1.00 83.00 89 TYR A C 1
ATOM 663 O O . TYR A 1 89 ? -1.308 -33.560 10.769 1.00 83.00 89 TYR A O 1
ATOM 671 N N . CYS A 1 90 ? -2.511 -31.714 11.213 1.00 79.75 90 CYS A N 1
ATOM 672 C CA . CYS A 1 90 ? -1.658 -31.288 12.309 1.00 79.75 90 CYS A CA 1
ATOM 673 C C . CYS A 1 90 ? -2.067 -31.965 13.621 1.00 79.75 90 CYS A C 1
ATOM 675 O O . CYS A 1 90 ? -3.238 -31.941 14.009 1.00 79.75 90 CYS A O 1
ATOM 677 N N . ASN A 1 91 ? -1.097 -32.504 14.355 1.00 82.00 91 ASN A N 1
ATOM 678 C CA . ASN A 1 91 ? -1.248 -32.764 15.779 1.00 82.00 91 ASN A CA 1
ATOM 679 C C . ASN A 1 91 ? -0.880 -31.493 16.560 1.00 82.00 91 ASN A C 1
ATOM 681 O O . ASN A 1 91 ? 0.258 -31.325 16.994 1.00 82.00 91 ASN A O 1
ATOM 685 N N . TYR A 1 92 ? -1.858 -30.608 16.770 1.00 67.00 92 TYR A N 1
ATOM 686 C CA . TYR A 1 92 ? -1.683 -29.331 17.482 1.00 67.00 92 TYR A CA 1
ATOM 687 C C . TYR A 1 92 ? -1.247 -29.470 18.961 1.00 67.00 92 TYR A C 1
ATOM 689 O O . TYR A 1 92 ? -0.928 -28.470 19.606 1.00 67.00 92 TYR A O 1
ATOM 697 N N . THR A 1 93 ? -1.199 -30.693 19.508 1.00 64.94 93 THR A N 1
ATOM 698 C CA . THR A 1 93 ? -0.617 -30.991 20.832 1.00 64.94 93 THR A CA 1
ATOM 699 C C . THR A 1 93 ? 0.903 -31.189 20.767 1.00 64.94 93 THR A C 1
ATOM 701 O O . THR A 1 93 ? 1.587 -30.962 21.762 1.00 64.94 93 THR A O 1
ATOM 704 N N . THR A 1 94 ? 1.450 -31.610 19.620 1.00 77.00 94 THR A N 1
ATOM 705 C CA . THR A 1 94 ? 2.894 -31.858 19.431 1.00 77.00 94 THR A CA 1
ATOM 706 C C . THR A 1 94 ? 3.559 -30.948 18.399 1.00 77.00 94 THR A C 1
ATOM 708 O O . THR A 1 94 ? 4.784 -30.941 18.333 1.00 77.00 94 THR A O 1
ATOM 711 N N . GLY A 1 95 ? 2.794 -30.180 17.611 1.00 74.12 95 GLY A N 1
ATOM 712 C CA . GLY A 1 95 ? 3.331 -29.371 16.509 1.00 74.12 95 GLY A CA 1
ATOM 713 C C . GLY A 1 95 ? 3.936 -30.235 15.401 1.00 74.12 95 GLY A C 1
ATOM 714 O O . GLY A 1 95 ? 4.955 -29.884 14.815 1.00 74.12 95 GLY A O 1
ATOM 715 N N . GLN A 1 96 ? 3.368 -31.426 15.187 1.00 83.69 96 GLN A N 1
ATOM 716 C CA . GLN A 1 96 ? 3.850 -32.390 14.200 1.00 83.69 96 GLN A CA 1
ATOM 717 C C . GLN A 1 96 ? 2.733 -32.784 13.247 1.00 83.69 96 GLN A C 1
ATOM 719 O O . GLN A 1 96 ? 1.620 -33.117 13.661 1.00 83.69 96 GLN A O 1
ATOM 724 N N . CYS A 1 97 ? 3.059 -32.804 11.963 1.00 87.06 97 CYS A N 1
ATOM 725 C CA . CYS A 1 97 ? 2.159 -33.274 10.929 1.00 87.06 97 CYS A CA 1
ATOM 726 C C . CYS A 1 97 ? 2.167 -34.795 10.823 1.00 87.06 97 CYS A C 1
ATOM 728 O O . CYS A 1 97 ? 3.217 -35.436 10.825 1.00 87.06 97 CYS A O 1
ATOM 730 N N . ALA A 1 98 ? 0.979 -35.370 10.685 1.00 91.62 98 ALA A N 1
ATOM 731 C CA . ALA A 1 98 ? 0.777 -36.787 10.438 1.00 91.62 98 ALA A CA 1
ATOM 732 C C . ALA A 1 98 ? 0.010 -36.970 9.126 1.00 91.62 98 ALA A C 1
ATOM 734 O O . ALA A 1 98 ? -0.858 -36.167 8.774 1.00 91.62 98 ALA A O 1
ATOM 735 N N . GLN A 1 99 ? 0.350 -38.021 8.382 1.00 91.00 99 GLN A N 1
ATOM 736 C CA . GLN A 1 99 ? -0.349 -38.344 7.146 1.00 91.00 99 GLN A CA 1
ATOM 737 C C . GLN A 1 99 ? -1.743 -38.889 7.473 1.00 91.00 99 GLN A C 1
ATOM 739 O O . GLN A 1 99 ? -1.905 -39.764 8.326 1.00 91.00 99 GLN A O 1
ATOM 744 N N . ALA A 1 100 ? -2.756 -38.342 6.814 1.00 91.00 100 ALA A N 1
ATOM 745 C CA . ALA A 1 100 ? -4.139 -38.761 6.944 1.00 91.00 100 ALA A CA 1
ATOM 746 C C . ALA A 1 100 ? -4.429 -40.001 6.073 1.00 91.00 100 ALA A C 1
ATOM 748 O O . ALA A 1 100 ? -3.688 -40.293 5.130 1.00 91.00 100 ALA A O 1
ATOM 749 N N . PRO A 1 101 ? -5.544 -40.711 6.328 1.00 91.44 101 PRO A N 1
ATOM 750 C CA . PRO A 1 101 ? -6.108 -41.648 5.362 1.00 91.44 101 PRO A CA 1
ATOM 751 C C . PRO A 1 101 ? -6.380 -40.982 4.002 1.00 91.44 101 PRO A C 1
ATOM 753 O O . PRO A 1 101 ? -6.584 -39.770 3.921 1.00 91.44 101 PRO A O 1
ATOM 756 N N . ALA A 1 102 ? -6.429 -41.786 2.938 1.00 90.62 102 ALA A N 1
ATOM 757 C CA . ALA A 1 102 ? -6.766 -41.316 1.595 1.00 90.62 102 ALA A CA 1
ATOM 758 C C . ALA A 1 102 ? -8.157 -40.646 1.555 1.00 90.62 102 ALA A C 1
ATOM 760 O O . ALA A 1 102 ? -9.114 -41.159 2.141 1.00 90.62 102 ALA A O 1
ATOM 761 N N . GLY A 1 103 ? -8.272 -39.500 0.879 1.00 89.12 103 GLY A N 1
ATOM 762 C CA . GLY A 1 103 ? -9.464 -38.649 0.908 1.00 89.12 103 GLY A CA 1
ATOM 763 C C . GLY A 1 103 ? -9.671 -37.930 2.249 1.00 89.12 103 GLY A C 1
ATOM 764 O O . GLY A 1 103 ? -10.807 -37.671 2.653 1.00 89.12 103 GLY A O 1
ATOM 765 N N . SER A 1 104 ? -8.610 -37.662 3.010 1.00 89.94 104 SER A N 1
ATOM 766 C CA . SER A 1 104 ? -8.658 -36.910 4.272 1.00 89.94 104 SER A CA 1
ATOM 767 C C . SER A 1 104 ? -7.367 -36.120 4.518 1.00 89.94 104 SER A C 1
ATOM 769 O O . SER A 1 104 ? -6.409 -36.208 3.751 1.00 89.94 104 SER A O 1
ATOM 771 N N . GLY A 1 105 ? -7.359 -35.309 5.579 1.00 86.38 105 GLY A N 1
ATOM 772 C CA . GLY A 1 105 ? -6.309 -34.325 5.862 1.00 86.38 105 GLY A CA 1
ATOM 773 C C . GLY A 1 105 ? -6.738 -32.910 5.469 1.00 86.38 105 GLY A C 1
ATOM 774 O O . GLY A 1 105 ? -7.620 -32.736 4.639 1.00 86.38 105 GLY A O 1
ATOM 775 N N . MET A 1 106 ? -6.139 -31.908 6.106 1.00 80.88 106 MET A N 1
ATOM 776 C CA . MET A 1 106 ? -6.405 -30.487 5.862 1.00 80.88 106 MET A CA 1
ATOM 777 C C . MET A 1 106 ? -5.438 -29.895 4.824 1.00 80.88 106 MET A C 1
ATOM 779 O O . MET A 1 106 ? -5.810 -28.971 4.106 1.00 80.88 106 MET A O 1
ATOM 783 N N . TYR A 1 107 ? -4.232 -30.459 4.704 1.00 83.31 107 TYR A N 1
ATOM 784 C CA . TYR A 1 107 ? -3.119 -29.874 3.953 1.00 83.31 107 TYR A CA 1
ATOM 785 C C . TYR A 1 107 ? -2.603 -30.801 2.846 1.00 83.31 107 TYR A C 1
ATOM 787 O O . TYR A 1 107 ? -2.389 -31.992 3.087 1.00 83.31 107 TYR A O 1
ATOM 795 N N . GLY A 1 108 ? -2.344 -30.233 1.660 1.00 81.31 108 GLY A N 1
ATOM 796 C CA . GLY A 1 108 ? -1.947 -30.946 0.432 1.00 81.31 108 GLY A CA 1
ATOM 797 C C . GLY A 1 108 ? -0.643 -31.733 0.498 1.00 81.31 108 GLY A C 1
ATOM 798 O O . GLY A 1 108 ? -0.447 -32.673 -0.265 1.00 81.31 108 GLY A O 1
ATOM 799 N N . ASN A 1 109 ? 0.260 -31.358 1.398 1.00 86.69 109 ASN A N 1
ATOM 800 C CA . ASN A 1 109 ? 1.549 -32.009 1.583 1.00 86.69 109 ASN A CA 1
ATOM 801 C C . ASN A 1 109 ? 2.091 -31.716 2.990 1.00 86.69 109 ASN A C 1
ATOM 803 O O . ASN A 1 109 ? 1.546 -30.890 3.726 1.00 86.69 109 ASN A O 1
ATOM 807 N N . TYR A 1 110 ? 3.186 -32.386 3.349 1.00 82.06 110 TYR A N 1
ATOM 808 C CA . TYR A 1 110 ? 3.806 -32.244 4.663 1.00 82.06 110 TYR A CA 1
ATOM 809 C C . TYR A 1 110 ? 4.323 -30.821 4.944 1.00 82.06 110 TYR A C 1
ATOM 811 O O . TYR A 1 110 ? 4.172 -30.371 6.075 1.00 82.06 110 TYR A O 1
ATOM 819 N N . SER A 1 111 ? 4.862 -30.079 3.957 1.00 79.75 111 SER A N 1
ATOM 820 C CA . SER A 1 111 ? 5.303 -28.690 4.199 1.00 79.75 111 SER A CA 1
ATOM 821 C C . SER A 1 111 ? 4.115 -27.788 4.491 1.00 79.75 111 SER A C 1
ATOM 823 O O . SER A 1 111 ? 4.069 -27.226 5.571 1.00 79.75 111 SER A O 1
ATOM 825 N N . SER A 1 112 ? 3.107 -27.745 3.613 1.00 73.50 112 SER A N 1
ATOM 826 C CA . SER A 1 112 ? 1.888 -26.942 3.816 1.00 73.50 112 SER A CA 1
ATOM 827 C C . SER A 1 112 ? 1.197 -27.243 5.152 1.00 73.50 112 SER A C 1
ATOM 829 O O . SER A 1 112 ? 0.588 -26.356 5.741 1.00 73.50 112 SER A O 1
ATOM 831 N N . CYS A 1 113 ? 1.329 -28.472 5.657 1.00 80.62 113 CYS A N 1
ATOM 832 C CA . CYS A 1 113 ? 0.952 -28.787 7.025 1.00 80.62 113 CYS A CA 1
ATOM 833 C C . CYS A 1 113 ? 1.899 -28.144 8.052 1.00 80.62 113 CYS A C 1
ATOM 835 O O . CYS A 1 113 ? 1.430 -27.404 8.907 1.00 80.62 113 CYS A O 1
ATOM 837 N N . MET A 1 114 ? 3.213 -28.391 7.985 1.00 80.31 114 MET A N 1
ATOM 838 C CA . MET A 1 114 ? 4.203 -27.854 8.936 1.00 80.31 114 MET A CA 1
ATOM 839 C C . MET A 1 114 ? 4.239 -26.319 8.983 1.00 80.31 114 MET A C 1
ATOM 841 O O . MET A 1 114 ? 4.435 -25.759 10.055 1.00 80.31 114 MET A O 1
ATOM 845 N N . ASP A 1 115 ? 3.977 -25.654 7.859 1.00 65.62 115 ASP A N 1
ATOM 846 C CA . ASP A 1 115 ? 3.903 -24.194 7.710 1.00 65.62 115 ASP A CA 1
ATOM 847 C C . ASP A 1 115 ? 2.703 -23.578 8.470 1.00 65.62 115 ASP A C 1
ATOM 849 O O . ASP A 1 115 ? 2.635 -22.366 8.675 1.00 65.62 115 ASP A O 1
ATOM 853 N N . HIS A 1 116 ? 1.776 -24.419 8.949 1.00 65.94 116 HIS A N 1
ATOM 854 C CA . HIS A 1 116 ? 0.627 -24.043 9.779 1.00 65.94 116 HIS A CA 1
ATOM 855 C C . HIS A 1 116 ? 0.464 -24.911 11.050 1.00 65.94 116 HIS A C 1
ATOM 857 O O . HIS A 1 116 ? -0.464 -24.696 11.834 1.00 65.94 116 HIS A O 1
ATOM 863 N N . CYS A 1 117 ? 1.342 -25.896 11.279 1.00 75.88 117 CYS A N 1
ATOM 864 C CA . CYS A 1 117 ? 1.218 -26.894 12.345 1.00 75.88 117 CYS A CA 1
ATOM 865 C C . CYS A 1 117 ? 2.115 -26.579 13.539 1.00 75.88 117 CYS A C 1
ATOM 867 O O . CYS A 1 117 ? 3.076 -27.281 13.855 1.00 75.88 117 CYS A O 1
ATOM 869 N N . PHE A 1 118 ? 1.765 -25.512 14.238 1.00 69.88 118 PHE A N 1
ATOM 870 C CA . PHE A 1 118 ? 2.431 -25.139 15.476 1.00 69.88 118 PHE A CA 1
ATOM 871 C C . PHE A 1 118 ? 1.819 -25.896 16.662 1.00 69.88 118 PHE A C 1
ATOM 873 O O . PHE A 1 118 ? 0.642 -26.265 16.649 1.00 69.88 118 PHE A O 1
ATOM 880 N N . VAL A 1 119 ? 2.611 -26.122 17.716 1.00 62.16 119 VAL A N 1
ATOM 881 C CA . VAL A 1 119 ? 2.047 -26.489 19.025 1.00 62.16 119 VAL A CA 1
ATOM 882 C C . VAL A 1 119 ? 1.107 -25.357 19.427 1.00 62.16 119 VAL A C 1
ATOM 884 O O . VAL A 1 119 ? 1.546 -24.207 19.462 1.00 62.16 119 VAL A O 1
ATOM 887 N N . THR A 1 120 ? -0.158 -25.656 19.737 1.00 57.53 120 THR A N 1
ATOM 888 C CA . THR A 1 120 ? -1.077 -24.624 20.246 1.00 57.53 120 THR A CA 1
ATOM 889 C C . THR A 1 120 ? -0.442 -24.016 21.498 1.00 57.53 120 THR A C 1
ATOM 891 O O . THR A 1 120 ? -0.226 -24.763 22.458 1.00 57.53 120 THR A O 1
ATOM 894 N N . PRO A 1 121 ? -0.084 -22.719 21.515 1.00 60.38 121 PRO A N 1
ATOM 895 C CA . PRO A 1 121 ? 0.629 -22.151 22.646 1.00 60.38 121 PRO A CA 1
ATOM 896 C C . PRO A 1 121 ? -0.245 -22.255 23.891 1.00 60.38 121 PRO A C 1
ATOM 898 O O . PRO A 1 121 ? -1.452 -22.016 23.827 1.00 60.38 121 PRO A O 1
ATOM 901 N N . ASP A 1 122 ? 0.372 -22.614 25.018 1.00 74.00 122 ASP A N 1
ATOM 902 C CA . ASP A 1 122 ? -0.317 -22.731 26.300 1.00 74.00 122 ASP A CA 1
ATOM 903 C C . ASP A 1 122 ? -1.114 -21.452 26.582 1.00 74.00 122 ASP A C 1
ATOM 905 O O . ASP A 1 122 ? -0.531 -20.391 26.828 1.00 74.00 122 ASP A O 1
ATOM 909 N N . THR A 1 123 ? -2.445 -21.551 26.552 1.00 74.94 123 THR A N 1
ATOM 910 C CA . THR A 1 123 ? -3.309 -20.443 26.944 1.00 74.94 123 THR A CA 1
ATOM 911 C C . THR A 1 123 ? -3.432 -20.400 28.461 1.00 74.94 123 THR A C 1
ATOM 913 O O . THR A 1 123 ? -3.378 -21.417 29.166 1.00 74.94 123 THR A O 1
ATOM 916 N N . TYR A 1 124 ? -3.555 -19.185 28.977 1.00 87.31 124 TYR A N 1
ATOM 917 C CA . TYR A 1 124 ? -3.655 -18.907 30.400 1.00 87.31 124 TYR A CA 1
ATOM 918 C C . TYR A 1 124 ? -4.903 -18.074 30.668 1.00 87.31 124 TYR A C 1
ATOM 920 O O . TYR A 1 124 ? -5.322 -17.270 29.837 1.00 87.31 124 TYR A O 1
ATOM 928 N N . ILE A 1 125 ? -5.463 -18.237 31.858 1.00 86.12 125 ILE A N 1
ATOM 929 C CA . ILE A 1 125 ? -6.525 -17.393 32.398 1.00 86.12 125 ILE A CA 1
ATOM 930 C C . ILE A 1 125 ? -6.051 -16.828 33.734 1.00 86.12 125 ILE A C 1
ATOM 932 O O . ILE A 1 125 ? -5.359 -17.500 34.507 1.00 86.12 125 ILE A O 1
ATOM 936 N N . CYS A 1 126 ? -6.409 -15.582 34.030 1.00 84.31 126 CYS A N 1
ATOM 937 C CA . CYS A 1 126 ? -6.206 -15.069 35.375 1.00 84.31 126 CYS A CA 1
ATOM 938 C C . CYS A 1 126 ? -7.180 -15.763 36.329 1.00 84.31 126 CYS A C 1
ATOM 940 O O . CYS A 1 126 ? -8.396 -15.623 36.188 1.00 84.31 126 CYS A O 1
ATOM 942 N N . ASN A 1 127 ? -6.672 -16.480 37.333 1.00 83.00 127 ASN A N 1
ATOM 943 C CA . ASN A 1 127 ? -7.508 -16.901 38.446 1.00 83.00 127 ASN A CA 1
ATOM 944 C C . ASN A 1 127 ? -7.838 -15.660 39.285 1.00 83.00 127 ASN A C 1
ATOM 946 O O . ASN A 1 127 ? -7.058 -15.254 40.142 1.00 83.00 127 ASN A O 1
ATOM 950 N N . THR A 1 128 ? -9.008 -15.068 39.052 1.00 73.31 128 THR A N 1
ATOM 951 C CA . THR A 1 128 ? -9.483 -13.842 39.718 1.00 73.31 128 THR A CA 1
ATOM 952 C C . THR A 1 128 ? -9.734 -13.997 41.224 1.00 73.31 128 THR A C 1
ATOM 954 O O . THR A 1 128 ? -10.006 -13.009 41.898 1.00 73.31 128 THR A O 1
ATOM 957 N N . THR A 1 129 ? -9.625 -15.212 41.776 1.00 71.06 129 THR A N 1
ATOM 958 C CA . THR A 1 129 ? -9.686 -15.462 43.228 1.00 71.06 129 THR A CA 1
ATOM 959 C C . THR A 1 129 ? -8.301 -15.427 43.881 1.00 71.06 129 THR A C 1
ATOM 961 O O . THR A 1 129 ? -8.181 -15.003 45.027 1.00 71.06 129 THR A O 1
ATOM 964 N N . THR A 1 130 ? -7.247 -15.863 43.180 1.00 78.31 130 THR A N 1
ATOM 965 C CA . THR A 1 130 ? -5.869 -15.922 43.717 1.00 78.31 130 THR A CA 1
ATOM 966 C C . THR A 1 130 ? -4.923 -14.885 43.108 1.00 78.31 130 THR A C 1
ATOM 968 O O . THR A 1 130 ? -3.804 -14.737 43.594 1.00 78.31 130 THR A O 1
ATOM 971 N N . TYR A 1 131 ? -5.350 -14.197 42.045 1.00 78.00 131 TYR A N 1
ATOM 972 C CA . TYR A 1 131 ? -4.536 -13.338 41.175 1.00 78.00 131 TYR A CA 1
ATOM 973 C C . TYR A 1 131 ? -3.265 -14.037 40.676 1.00 78.00 131 TYR A C 1
ATOM 975 O O . TYR A 1 131 ? -2.184 -13.459 40.596 1.00 78.00 131 TYR A O 1
ATOM 983 N N . GLN A 1 132 ? -3.407 -15.324 40.348 1.00 77.88 132 GLN A N 1
ATOM 984 C CA . GLN A 1 132 ? -2.363 -16.122 39.718 1.00 77.88 132 GLN A CA 1
ATOM 985 C C . GLN A 1 132 ? -2.776 -16.485 38.294 1.00 77.88 132 GLN A C 1
ATOM 987 O O . GLN A 1 132 ? -3.886 -16.953 38.042 1.00 77.88 132 GLN A O 1
ATOM 992 N N . CYS A 1 133 ? -1.852 -16.283 37.362 1.00 83.06 133 CYS A N 1
ATOM 993 C CA . CYS A 1 133 ? -2.018 -16.639 35.962 1.00 83.06 133 CYS A CA 1
ATOM 994 C C . CYS A 1 133 ? -1.901 -18.167 35.814 1.00 83.06 133 CYS A C 1
ATOM 996 O O . CYS A 1 133 ? -0.803 -18.721 35.916 1.00 83.06 133 CYS A O 1
ATOM 998 N N . VAL A 1 134 ? -3.028 -18.862 35.632 1.00 90.62 134 VAL A N 1
ATOM 999 C CA . VAL A 1 134 ? -3.091 -20.333 35.586 1.00 90.62 134 VAL A CA 1
ATOM 1000 C C . VAL A 1 134 ? -3.252 -20.829 34.152 1.00 90.62 134 VAL A C 1
ATOM 1002 O O . VAL A 1 134 ? -3.981 -20.239 33.360 1.00 90.62 134 VAL A O 1
ATOM 1005 N N . LYS A 1 135 ? -2.556 -21.919 33.814 1.00 87.00 135 LYS A N 1
ATOM 1006 C CA . LYS A 1 135 ? -2.674 -22.582 32.508 1.00 87.00 135 LYS A CA 1
ATOM 1007 C C . LYS A 1 135 ? -4.070 -23.202 32.365 1.00 87.00 135 LYS A C 1
ATOM 1009 O O . LYS A 1 135 ? -4.542 -23.857 33.297 1.00 87.00 135 LYS A O 1
ATOM 1014 N N . CYS A 1 136 ? -4.704 -23.008 31.214 1.00 78.25 136 CYS A N 1
ATOM 1015 C CA . CYS A 1 136 ? -6.025 -23.560 30.911 1.00 78.25 136 CYS A CA 1
ATOM 1016 C C . CYS A 1 136 ? -5.977 -25.067 30.614 1.00 78.25 136 CYS A C 1
ATOM 1018 O O . CYS A 1 136 ? -4.901 -25.640 30.418 1.00 78.25 136 CYS A O 1
ATOM 1020 N N . LYS A 1 137 ? -7.136 -25.741 30.614 1.00 76.25 137 LYS A N 1
ATOM 1021 C CA . LYS A 1 137 ? -7.201 -27.182 30.308 1.00 76.25 137 LYS A CA 1
ATOM 1022 C C . LYS A 1 137 ? -7.228 -27.422 28.804 1.00 76.25 137 LYS A C 1
ATOM 1024 O O . LYS A 1 137 ? -6.601 -28.371 28.336 1.00 76.25 137 LYS A O 1
ATOM 1029 N N . HIS A 1 138 ? -7.893 -26.541 28.066 1.00 63.81 138 HIS A N 1
ATOM 1030 C CA . HIS A 1 138 ? -7.914 -26.516 26.611 1.00 63.81 138 HIS A CA 1
ATOM 1031 C C . HIS A 1 138 ? -7.637 -25.097 26.091 1.00 63.81 138 HIS A C 1
ATOM 1033 O O . HIS A 1 138 ? -8.047 -24.129 26.733 1.00 63.81 138 HIS A O 1
ATOM 1039 N N . PRO A 1 139 ? -7.001 -24.947 24.910 1.00 59.50 139 PRO A N 1
ATOM 1040 C CA . PRO A 1 139 ? -6.763 -23.638 24.295 1.00 59.50 139 PRO A CA 1
ATOM 1041 C C . PRO A 1 139 ? -8.032 -22.787 24.154 1.00 59.50 139 PRO A C 1
ATOM 1043 O O . PRO A 1 139 ? -7.982 -21.577 24.347 1.00 59.50 139 PRO A O 1
ATOM 1046 N N . ASN A 1 140 ? -9.167 -23.448 23.899 1.00 63.91 140 ASN A N 1
ATOM 1047 C CA . ASN A 1 140 ? -10.463 -22.837 23.601 1.00 63.91 140 ASN A CA 1
ATOM 1048 C C . ASN A 1 140 ? -11.375 -22.678 24.841 1.00 63.91 140 ASN A C 1
ATOM 1050 O O . ASN A 1 140 ? -12.566 -22.404 24.685 1.00 63.91 140 ASN A O 1
ATOM 1054 N N . ASP A 1 141 ? -10.863 -22.891 26.061 1.00 66.56 141 ASP A N 1
ATOM 1055 C CA . ASP A 1 141 ? -11.622 -22.639 27.295 1.00 66.56 141 ASP A CA 1
ATOM 1056 C C . ASP A 1 141 ? -11.994 -21.130 27.384 1.00 66.56 141 ASP A C 1
ATOM 1058 O O . ASP A 1 141 ? -11.125 -20.273 27.190 1.00 66.56 141 ASP A O 1
ATOM 1062 N N . PRO A 1 142 ? -13.258 -20.747 27.673 1.00 61.59 142 PRO A N 1
ATOM 1063 C CA . PRO A 1 142 ? -13.668 -19.340 27.659 1.00 61.59 142 PRO A CA 1
ATOM 1064 C C . PRO A 1 142 ? -12.887 -18.450 28.638 1.00 61.59 142 PRO A C 1
ATOM 1066 O O . PRO A 1 142 ? -12.857 -18.704 29.841 1.00 61.59 142 PRO A O 1
ATOM 1069 N N . GLY A 1 143 ? -12.310 -17.360 28.122 1.00 64.75 143 GLY A N 1
ATOM 1070 C CA . GLY A 1 143 ? -11.500 -16.409 28.896 1.00 64.75 143 GLY A CA 1
ATOM 1071 C C . GLY A 1 143 ? -10.002 -16.734 28.947 1.00 64.75 143 GLY A C 1
ATOM 1072 O O . GLY A 1 143 ? -9.254 -16.017 29.609 1.00 64.75 143 GLY A O 1
ATOM 1073 N N . CYS A 1 144 ? -9.556 -17.782 28.254 1.00 76.81 144 CYS A N 1
ATOM 1074 C CA . CYS A 1 144 ? -8.143 -18.101 28.095 1.00 76.81 144 CYS A CA 1
ATOM 1075 C C . CYS A 1 144 ? -7.516 -17.314 26.937 1.00 76.81 144 CYS A C 1
ATOM 1077 O O . CYS A 1 144 ? -8.075 -17.248 25.845 1.00 76.81 144 CYS A O 1
ATOM 1079 N N . ALA A 1 145 ? -6.344 -16.729 27.180 1.00 78.00 145 ALA A N 1
ATOM 1080 C CA . ALA A 1 145 ? -5.619 -15.878 26.237 1.00 78.00 145 ALA A CA 1
ATOM 1081 C C . ALA A 1 145 ? -4.121 -16.228 26.212 1.00 78.00 145 ALA A C 1
ATOM 1083 O O . ALA A 1 145 ? -3.673 -17.167 26.884 1.00 78.00 145 ALA A O 1
ATOM 1084 N N . SER A 1 146 ? -3.326 -15.480 25.443 1.00 79.56 146 SER A N 1
ATOM 1085 C CA . SER A 1 146 ? -1.869 -15.653 25.431 1.00 79.56 146 SER A CA 1
ATOM 1086 C C . SER A 1 146 ? -1.269 -15.388 26.820 1.00 79.56 146 SER A C 1
ATOM 1088 O O . SER A 1 146 ? -1.787 -14.581 27.593 1.00 79.56 146 SER A O 1
ATOM 1090 N N . LYS A 1 147 ? -0.148 -16.038 27.169 1.00 79.75 147 LYS A N 1
ATOM 1091 C CA . LYS A 1 147 ? 0.470 -15.867 28.499 1.00 79.75 147 LYS A CA 1
ATOM 1092 C C . LYS A 1 147 ? 0.792 -14.404 28.827 1.00 79.75 147 LYS A C 1
ATOM 1094 O O . LYS A 1 147 ? 0.596 -13.981 29.960 1.00 79.75 147 LYS A O 1
ATOM 1099 N N . GLY A 1 148 ? 1.278 -13.629 27.856 1.00 74.06 148 GLY A N 1
ATOM 1100 C CA . GLY A 1 148 ? 1.576 -12.208 28.063 1.00 74.06 148 GLY A CA 1
ATOM 1101 C C . GLY A 1 148 ? 0.325 -11.415 28.444 1.00 74.06 148 GLY A C 1
ATOM 1102 O O . GLY A 1 148 ? 0.302 -10.743 29.467 1.00 74.06 148 GLY A O 1
ATOM 1103 N N . GLU A 1 149 ? -0.733 -11.566 27.660 1.00 75.06 149 GLU A N 1
ATOM 1104 C CA . GLU A 1 149 ? -2.016 -10.865 27.770 1.00 75.06 149 GLU A CA 1
ATOM 1105 C C . GLU A 1 149 ? -2.824 -11.264 29.015 1.00 75.06 149 GLU A C 1
ATOM 1107 O O . GLU A 1 149 ? -3.298 -10.403 29.763 1.00 75.06 149 GLU A O 1
ATOM 1112 N N . ALA A 1 150 ? -2.908 -12.569 29.287 1.00 77.38 150 ALA A N 1
ATOM 1113 C CA . ALA A 1 150 ? -3.576 -13.122 30.458 1.00 77.38 150 ALA A CA 1
ATOM 1114 C C . ALA A 1 150 ? -2.857 -12.754 31.761 1.00 77.38 150 ALA A C 1
ATOM 1116 O O . ALA A 1 150 ? -3.514 -12.433 32.750 1.00 77.38 150 ALA A O 1
ATOM 1117 N N . CYS A 1 151 ? -1.517 -12.787 31.783 1.00 78.81 151 CYS A N 1
ATOM 1118 C CA . CYS A 1 151 ? -0.758 -12.489 32.997 1.00 78.81 151 CYS A CA 1
ATOM 1119 C C . CYS A 1 151 ? -0.560 -10.981 33.225 1.00 78.81 151 CYS A C 1
ATOM 1121 O O . CYS A 1 151 ? -0.573 -10.563 34.380 1.00 78.81 151 CYS A O 1
ATOM 1123 N N . ALA A 1 152 ? -0.415 -10.152 32.181 1.00 74.44 152 ALA A N 1
ATOM 1124 C CA . ALA A 1 152 ? -0.205 -8.703 32.328 1.00 74.44 152 ALA A CA 1
ATOM 1125 C C . ALA A 1 152 ? -1.366 -8.004 33.051 1.00 74.44 152 ALA A C 1
ATOM 1127 O O . ALA A 1 152 ? -1.143 -7.075 33.825 1.00 74.44 152 ALA A O 1
ATOM 1128 N N . ASN A 1 153 ? -2.591 -8.492 32.841 1.00 62.28 153 ASN A N 1
ATOM 1129 C CA . ASN A 1 153 ? -3.795 -7.991 33.500 1.00 62.28 153 ASN A CA 1
ATOM 1130 C C . ASN A 1 153 ? -4.118 -8.724 34.819 1.00 62.28 153 ASN A C 1
ATOM 1132 O O . ASN A 1 153 ? -5.019 -8.307 35.543 1.00 62.28 153 ASN A O 1
ATOM 1136 N N . CYS A 1 154 ? -3.381 -9.784 35.178 1.00 75.75 154 CYS A N 1
ATOM 1137 C CA . CYS A 1 154 ? -3.645 -10.601 36.368 1.00 75.75 154 CYS A CA 1
ATOM 1138 C C . CYS A 1 154 ? -3.014 -10.030 37.647 1.00 75.75 154 CYS A C 1
ATOM 1140 O O . CYS A 1 154 ? -2.311 -10.721 38.382 1.00 75.75 154 CYS A O 1
ATOM 1142 N N . ASN A 1 155 ? -3.262 -8.750 37.911 1.00 75.00 155 ASN A N 1
ATOM 1143 C CA . ASN A 1 155 ? -2.845 -8.094 39.144 1.00 75.00 155 ASN A CA 1
ATOM 1144 C C . ASN A 1 155 ? -3.998 -8.101 40.150 1.00 75.00 155 ASN A C 1
ATOM 1146 O O . ASN A 1 155 ? -5.154 -7.888 39.781 1.00 75.00 155 ASN A O 1
ATOM 1150 N N . ALA A 1 156 ? -3.686 -8.289 41.432 1.00 63.16 156 ALA A N 1
ATOM 1151 C CA . ALA A 1 156 ? -4.645 -7.986 42.487 1.00 63.16 156 ALA A CA 1
ATOM 1152 C C . ALA A 1 156 ? -5.006 -6.487 42.433 1.00 63.16 156 ALA A C 1
ATOM 1154 O O . ALA A 1 156 ? -4.101 -5.666 42.242 1.00 63.16 156 ALA A O 1
ATOM 1155 N N . PRO A 1 157 ? -6.284 -6.101 42.622 1.00 59.62 157 PRO A N 1
ATOM 1156 C CA . PRO A 1 157 ? -6.659 -4.703 42.774 1.00 59.62 157 PRO A CA 1
ATOM 1157 C C . PRO A 1 157 ? -5.796 -4.034 43.853 1.00 59.62 157 PRO A C 1
ATOM 1159 O O . PRO A 1 157 ? -5.517 -4.674 44.874 1.00 59.62 157 PRO A O 1
ATOM 1162 N N . PRO A 1 158 ? -5.374 -2.768 43.670 1.00 57.28 158 PRO A N 1
ATOM 1163 C CA . PRO A 1 158 ? -4.617 -2.057 44.691 1.00 57.28 158 PRO A CA 1
ATOM 1164 C C . PRO A 1 158 ? -5.424 -2.055 45.991 1.00 57.28 158 PRO A C 1
ATOM 1166 O O . PRO A 1 158 ? -6.537 -1.527 46.041 1.00 57.28 158 PRO A O 1
ATOM 1169 N N . GLY A 1 159 ? -4.877 -2.711 47.019 1.00 60.84 159 GLY A N 1
ATOM 1170 C CA . GLY A 1 159 ? -5.572 -2.939 48.283 1.00 60.84 159 GLY A CA 1
ATOM 1171 C C . GLY A 1 159 ? -6.069 -1.624 48.875 1.00 60.84 159 GLY A C 1
ATOM 1172 O O . GLY A 1 159 ? -5.344 -0.629 48.863 1.00 60.84 159 GLY A O 1
ATOM 1173 N N . GLN A 1 160 ? -7.312 -1.620 49.365 1.00 73.75 160 GLN A N 1
ATOM 1174 C CA . GLN A 1 160 ? -7.964 -0.400 49.829 1.00 73.75 160 GLN A CA 1
ATOM 1175 C C . GLN A 1 160 ? -7.092 0.304 50.876 1.00 73.75 160 GLN A C 1
ATOM 1177 O O . GLN A 1 160 ? -6.680 -0.300 51.867 1.00 73.75 160 GLN A O 1
ATOM 1182 N N . LEU A 1 161 ? -6.770 1.571 50.617 1.00 76.19 161 LEU A N 1
ATOM 1183 C CA . LEU A 1 161 ? -5.928 2.374 51.496 1.00 76.19 161 LEU A CA 1
ATOM 1184 C C . LEU A 1 161 ? -6.775 2.999 52.604 1.00 76.19 161 LEU A C 1
ATOM 1186 O O . LEU A 1 161 ? -7.936 3.352 52.396 1.00 76.19 161 LEU A O 1
ATOM 1190 N N . PHE A 1 162 ? -6.173 3.168 53.773 1.00 83.62 162 PHE A N 1
ATOM 1191 C CA . PHE A 1 162 ? -6.803 3.682 54.982 1.00 83.62 162 PHE A CA 1
ATOM 1192 C C . PHE A 1 162 ? -6.013 4.867 55.549 1.00 83.62 162 PHE A C 1
ATOM 1194 O O . PHE A 1 162 ? -4.840 5.078 55.226 1.00 83.62 162 PHE A O 1
ATOM 1201 N N . ARG A 1 163 ? -6.660 5.632 56.429 1.00 85.81 163 ARG A N 1
ATOM 1202 C CA . ARG A 1 163 ? -6.054 6.681 57.258 1.00 85.81 163 ARG A CA 1
ATOM 1203 C C . ARG A 1 163 ? -6.652 6.641 58.666 1.00 85.81 163 ARG A C 1
ATOM 1205 O O . ARG A 1 163 ? -7.841 6.370 58.822 1.00 85.81 163 ARG A O 1
ATOM 1212 N N . CYS A 1 164 ? -5.861 6.972 59.682 1.00 85.88 164 CYS A N 1
ATOM 1213 C CA . CYS A 1 164 ? -6.393 7.252 61.015 1.00 85.88 164 CYS A CA 1
ATOM 1214 C C . CYS A 1 164 ? -7.038 8.646 61.022 1.00 85.88 164 CYS A C 1
ATOM 1216 O O . CYS A 1 164 ? -6.335 9.656 60.930 1.00 85.88 164 CYS A O 1
ATOM 1218 N N . ASP A 1 165 ? -8.364 8.709 61.110 1.00 81.75 165 ASP A N 1
ATOM 1219 C CA . ASP A 1 165 ? -9.106 9.948 61.300 1.00 81.75 165 ASP A CA 1
ATOM 1220 C C . ASP A 1 165 ? -9.133 10.303 62.793 1.00 81.75 165 ASP A C 1
ATOM 1222 O O . ASP A 1 165 ? -9.600 9.535 63.635 1.00 81.75 165 ASP A O 1
ATOM 1226 N N . ARG A 1 166 ? -8.572 11.468 63.123 1.00 83.38 166 ARG A N 1
ATOM 1227 C CA . ARG A 1 166 ? -8.424 11.975 64.497 1.00 83.38 166 ARG A CA 1
ATOM 1228 C C . ARG A 1 166 ? -9.267 13.231 64.745 1.00 83.38 166 ARG A C 1
ATOM 1230 O O . ARG A 1 166 ? -8.914 14.051 65.589 1.00 83.38 166 ARG A O 1
ATOM 1237 N N . SER A 1 167 ? -10.352 13.400 63.985 1.00 81.50 167 SER A N 1
ATOM 1238 C CA . SER A 1 167 ? -11.333 14.480 64.179 1.00 81.50 167 SER A CA 1
ATOM 1239 C C . SER A 1 167 ? -11.993 14.450 65.565 1.00 81.50 167 SER A C 1
ATOM 1241 O O . SER A 1 167 ? -12.287 15.511 66.110 1.00 81.50 167 SER A O 1
ATOM 1243 N N . ASP A 1 168 ? -12.124 13.265 66.170 1.00 81.81 168 ASP A N 1
ATOM 1244 C CA . ASP A 1 168 ? -12.310 13.082 67.613 1.00 81.81 168 ASP A CA 1
ATOM 1245 C C . ASP A 1 168 ? -10.990 12.579 68.247 1.00 81.81 168 ASP A C 1
ATOM 1247 O O . ASP A 1 168 ? -10.609 11.423 68.037 1.00 81.81 168 ASP A O 1
ATOM 1251 N N . PRO A 1 169 ? -10.267 13.409 69.028 1.00 75.00 169 PRO A N 1
ATOM 1252 C CA . PRO A 1 169 ? -9.049 12.991 69.730 1.00 75.00 169 PRO A CA 1
ATOM 1253 C C . PRO A 1 169 ? -9.280 11.939 70.827 1.00 75.00 169 PRO A C 1
ATOM 1255 O O . PRO A 1 169 ? -8.328 11.284 71.250 1.00 75.00 169 PRO A O 1
ATOM 1258 N N . SER A 1 170 ? -10.519 11.798 71.303 1.00 76.06 170 SER A N 1
ATOM 1259 C CA . SER A 1 170 ? -10.943 10.862 72.355 1.00 76.06 170 SER A CA 1
ATOM 1260 C C . SER A 1 170 ? -11.280 9.476 71.803 1.00 76.06 170 SER A C 1
ATOM 1262 O O . SER A 1 170 ? -11.201 8.490 72.534 1.00 76.06 170 SER A O 1
ATOM 1264 N N . ASN A 1 171 ? -11.667 9.404 70.528 1.00 79.25 171 ASN A N 1
ATOM 1265 C CA . ASN A 1 171 ? -12.075 8.183 69.838 1.00 79.25 171 ASN A CA 1
ATOM 1266 C C . ASN A 1 171 ? -11.644 8.231 68.355 1.00 79.25 171 ASN A C 1
ATOM 1268 O O . ASN A 1 171 ? -12.487 8.357 67.463 1.00 79.25 171 ASN A O 1
ATOM 1272 N N . PRO A 1 172 ? -10.330 8.172 68.071 1.00 83.88 172 PRO A N 1
ATOM 1273 C CA . PRO A 1 172 ? -9.825 8.177 66.704 1.00 83.88 172 PRO A CA 1
ATOM 1274 C C . PRO A 1 172 ? -10.263 6.907 65.958 1.00 83.88 172 PRO A C 1
ATOM 1276 O O . PRO A 1 172 ? -10.200 5.800 66.492 1.00 83.88 172 PRO A O 1
ATOM 1279 N N . THR A 1 173 ? -10.707 7.056 64.710 1.00 84.94 173 THR A N 1
ATOM 1280 C CA . THR A 1 173 ? -11.281 5.958 63.911 1.00 84.94 173 THR A CA 1
ATOM 1281 C C . THR A 1 173 ? -10.475 5.730 62.640 1.00 84.94 173 THR A C 1
ATOM 1283 O O . THR A 1 173 ? -10.021 6.678 62.006 1.00 84.94 173 THR A O 1
ATOM 1286 N N . CYS A 1 174 ? -10.278 4.474 62.231 1.00 85.56 174 CYS A N 1
ATOM 1287 C CA . CYS A 1 174 ? -9.607 4.208 60.960 1.00 85.56 174 CYS A CA 1
ATOM 1288 C C . CYS A 1 174 ? -10.615 4.217 59.806 1.00 85.56 174 CYS A C 1
ATOM 1290 O O . CYS A 1 174 ? -11.520 3.385 59.756 1.00 85.56 174 CYS A O 1
ATOM 1292 N N . ALA A 1 175 ? -10.452 5.160 58.880 1.00 84.62 175 ALA A N 1
ATOM 1293 C CA . ALA A 1 175 ? -11.339 5.372 57.744 1.00 84.62 175 ALA A CA 1
ATOM 1294 C C . ALA A 1 175 ? -10.669 4.926 56.438 1.00 84.62 175 ALA A C 1
ATOM 1296 O O . ALA A 1 175 ? -9.479 5.168 56.224 1.00 84.62 175 ALA A O 1
ATOM 1297 N N . ALA A 1 176 ? -11.436 4.306 55.541 1.00 81.56 176 ALA A N 1
ATOM 1298 C CA . ALA A 1 176 ? -10.975 4.022 54.187 1.00 81.56 176 ALA A CA 1
ATOM 1299 C C . ALA A 1 176 ? -10.854 5.325 53.374 1.00 81.56 176 ALA A C 1
ATOM 1301 O O . ALA A 1 176 ? -11.724 6.195 53.440 1.00 81.56 176 ALA A O 1
ATOM 1302 N N . CYS A 1 177 ? -9.787 5.456 52.590 1.00 78.31 177 CYS A N 1
ATOM 1303 C CA . CYS A 1 177 ? -9.591 6.581 51.684 1.00 78.31 177 CYS A CA 1
ATOM 1304 C C . CYS A 1 177 ? -10.408 6.400 50.394 1.00 78.31 177 CYS A C 1
ATOM 1306 O O . CYS A 1 177 ? -10.542 5.291 49.875 1.00 78.31 177 CYS A O 1
ATOM 1308 N N . HIS A 1 178 ? -10.948 7.499 49.860 1.00 74.69 178 HIS A N 1
ATOM 1309 C CA . HIS A 1 178 ? -11.731 7.479 48.624 1.00 74.69 178 HIS A CA 1
ATOM 1310 C C . HIS A 1 178 ? -10.797 7.411 47.396 1.00 74.69 178 HIS A C 1
ATOM 1312 O O . HIS A 1 178 ? -9.878 8.227 47.308 1.00 74.69 178 HIS A O 1
ATOM 1318 N N . PRO A 1 179 ? -11.013 6.509 46.417 1.00 56.03 179 PRO A N 1
ATOM 1319 C CA . PRO A 1 179 ? -10.046 6.213 45.345 1.00 56.03 179 PRO A CA 1
ATOM 1320 C C . PRO A 1 179 ? -9.858 7.320 44.283 1.00 56.03 179 PRO A C 1
ATOM 1322 O O . PRO A 1 179 ? -9.202 7.093 43.268 1.00 56.03 179 PRO A O 1
ATOM 1325 N N . HIS A 1 180 ? -10.430 8.510 44.490 1.00 55.16 180 HIS A N 1
ATOM 1326 C CA . HIS A 1 180 ? -10.437 9.620 43.526 1.00 55.16 180 HIS A CA 1
ATOM 1327 C C . HIS A 1 180 ? -10.047 10.986 44.127 1.00 55.16 180 HIS A C 1
ATOM 1329 O O . HIS A 1 180 ? -10.225 12.002 43.462 1.00 55.16 180 HIS A O 1
ATOM 1335 N N . ASP A 1 181 ? -9.503 11.036 45.350 1.00 56.78 181 ASP A N 1
ATOM 1336 C CA . ASP A 1 181 ? -8.931 12.268 45.921 1.00 56.78 181 ASP A CA 1
ATOM 1337 C C . ASP A 1 181 ? -7.389 12.171 46.000 1.00 56.78 181 ASP A C 1
ATOM 1339 O O . ASP A 1 181 ? -6.851 11.587 46.946 1.00 56.78 181 ASP A O 1
ATOM 1343 N N . PRO A 1 182 ? -6.653 12.725 45.014 1.00 44.84 182 PRO A N 1
ATOM 1344 C CA . PRO A 1 182 ? -5.193 12.649 44.958 1.00 44.84 182 PRO A CA 1
ATOM 1345 C C . PRO A 1 182 ? -4.476 13.625 45.911 1.00 44.84 182 PRO A C 1
ATOM 1347 O O . PRO A 1 182 ? -3.246 13.706 45.879 1.00 44.84 182 PRO A O 1
ATOM 1350 N N . HIS A 1 183 ? -5.195 14.389 46.743 1.00 51.94 183 HIS A N 1
ATOM 1351 C CA . HIS A 1 183 ? -4.601 15.410 47.617 1.00 51.94 183 HIS A CA 1
ATOM 1352 C C . HIS A 1 183 ? -4.558 15.026 49.105 1.00 51.94 183 HIS A C 1
ATOM 1354 O O . HIS A 1 183 ? -3.896 15.711 49.893 1.00 51.94 183 HIS A O 1
ATOM 1360 N N . ILE A 1 184 ? -5.165 13.900 49.500 1.00 59.31 184 ILE A N 1
ATOM 1361 C CA . ILE A 1 184 ? -5.108 13.388 50.878 1.00 59.31 184 ILE A CA 1
ATOM 1362 C C . ILE A 1 184 ? -3.729 12.772 51.163 1.00 59.31 184 ILE A C 1
ATOM 1364 O O . ILE A 1 184 ? -3.473 11.590 50.927 1.00 59.31 184 ILE A O 1
ATOM 1368 N N . LYS A 1 185 ? -2.832 13.571 51.748 1.00 61.00 185 LYS A N 1
ATOM 1369 C CA . LYS A 1 185 ? -1.609 13.053 52.379 1.00 61.00 185 LYS A CA 1
ATOM 1370 C C . LYS A 1 185 ? -1.972 12.083 53.517 1.00 61.00 185 LYS A C 1
ATOM 1372 O O . LYS A 1 185 ? -2.930 12.318 54.249 1.00 61.00 185 LYS A O 1
ATOM 1377 N N . ASN A 1 186 ? -1.147 11.048 53.698 1.00 71.69 186 ASN A N 1
ATOM 1378 C CA . ASN A 1 186 ? -1.202 10.038 54.773 1.00 71.69 186 ASN A CA 1
ATOM 1379 C C . ASN A 1 186 ? -2.198 8.861 54.604 1.00 71.69 186 ASN A C 1
ATOM 1381 O O . ASN A 1 186 ? -2.459 8.161 55.581 1.00 71.69 186 ASN A O 1
ATOM 1385 N N . CYS A 1 187 ? -2.702 8.575 53.398 1.00 79.75 187 CYS A N 1
ATOM 1386 C CA . CYS A 1 187 ? -3.335 7.275 53.110 1.00 79.75 187 CYS A CA 1
ATOM 1387 C C . CYS A 1 187 ? -2.267 6.178 52.912 1.00 79.75 187 CYS A C 1
ATOM 1389 O O . CYS A 1 187 ? -1.337 6.364 52.129 1.00 79.75 187 CYS A O 1
ATOM 1391 N N . THR A 1 188 ? -2.388 5.042 53.608 1.00 79.62 188 THR A N 1
ATOM 1392 C CA . THR A 1 188 ? -1.453 3.891 53.536 1.00 79.62 188 THR A CA 1
ATOM 1393 C C . THR A 1 188 ? -2.202 2.556 53.669 1.00 79.62 188 THR A C 1
ATOM 1395 O O . THR A 1 188 ? -3.430 2.544 53.722 1.00 79.62 188 THR A O 1
ATOM 1398 N N . ASP A 1 189 ? -1.504 1.416 53.677 1.00 81.12 189 ASP A N 1
ATOM 1399 C CA . ASP A 1 189 ? -2.115 0.117 53.992 1.00 81.12 189 ASP A CA 1
ATOM 1400 C C . ASP A 1 189 ? -2.745 0.087 55.396 1.00 81.12 189 ASP A C 1
ATOM 1402 O O . ASP A 1 189 ? -2.326 0.823 56.291 1.00 81.12 189 ASP A O 1
ATOM 1406 N N . PHE A 1 190 ? -3.740 -0.792 55.586 1.00 79.06 190 PHE A N 1
ATOM 1407 C CA . PHE A 1 190 ? -4.533 -0.884 56.819 1.00 79.06 190 PHE A CA 1
ATOM 1408 C C . PHE A 1 190 ? -3.672 -0.915 58.088 1.00 79.06 190 PHE A C 1
ATOM 1410 O O . PHE A 1 190 ? -3.944 -0.164 59.014 1.00 79.06 190 PHE A O 1
ATOM 1417 N N . HIS A 1 191 ? -2.600 -1.709 58.127 1.00 78.62 191 HIS A N 1
ATOM 1418 C CA . HIS A 1 191 ? -1.748 -1.796 59.314 1.00 78.62 191 HIS A CA 1
ATOM 1419 C C . HIS A 1 191 ? -1.007 -0.485 59.604 1.00 78.62 191 HIS A C 1
ATOM 1421 O O . HIS A 1 191 ? -1.177 0.092 60.680 1.00 78.62 191 HIS A O 1
ATOM 1427 N N . LYS A 1 192 ? -0.268 0.076 58.634 1.00 80.31 192 LYS A N 1
ATOM 1428 C CA . LYS A 1 192 ? 0.426 1.365 58.845 1.00 80.31 192 LYS A CA 1
ATOM 1429 C C . LYS A 1 192 ? -0.529 2.502 59.225 1.00 80.31 192 LYS A C 1
ATOM 1431 O O . LYS A 1 192 ? -0.166 3.344 60.053 1.00 80.31 192 LYS A O 1
ATOM 1436 N N . ALA A 1 193 ? -1.735 2.506 58.657 1.00 79.00 193 ALA A N 1
ATOM 1437 C CA . ALA A 1 193 ? -2.766 3.502 58.922 1.00 79.00 193 ALA A CA 1
ATOM 1438 C C . ALA A 1 193 ? -3.455 3.327 60.287 1.00 79.00 193 ALA A C 1
ATOM 1440 O O . ALA A 1 193 ? -3.629 4.308 61.010 1.00 79.00 193 ALA A O 1
ATOM 1441 N N . CYS A 1 194 ? -3.870 2.105 60.625 1.00 79.06 194 CYS A N 1
ATOM 1442 C CA . CYS A 1 194 ? -4.802 1.826 61.717 1.00 79.06 194 CYS A CA 1
ATOM 1443 C C . CYS A 1 194 ? -4.123 1.373 63.014 1.00 79.06 194 CYS A C 1
ATOM 1445 O O . CYS A 1 194 ? -4.653 1.658 64.088 1.00 79.06 194 CYS A O 1
ATOM 1447 N N . ASP A 1 195 ? -2.948 0.738 62.960 1.00 78.44 195 ASP A N 1
ATOM 1448 C CA . ASP A 1 195 ? -2.258 0.262 64.171 1.00 78.44 195 ASP A CA 1
ATOM 1449 C C . ASP A 1 195 ? -1.822 1.456 65.052 1.00 78.44 195 ASP A C 1
ATOM 1451 O O . ASP A 1 195 ? -1.922 1.419 66.276 1.00 78.44 195 ASP A O 1
ATOM 1455 N N . ASN A 1 196 ? -1.470 2.586 64.423 1.00 65.12 196 ASN A N 1
ATOM 1456 C CA . ASN A 1 196 ? -1.200 3.875 65.081 1.00 65.12 196 ASN A CA 1
ATOM 1457 C C . ASN A 1 196 ? -2.471 4.646 65.508 1.00 65.12 196 ASN A C 1
ATOM 1459 O O . ASN A 1 196 ? -2.386 5.806 65.927 1.00 65.12 196 ASN A O 1
ATOM 1463 N N . CYS A 1 197 ? -3.655 4.053 65.360 1.00 69.81 197 CYS A N 1
ATOM 1464 C CA . CYS A 1 197 ? -4.941 4.661 65.706 1.00 69.81 197 CYS A CA 1
ATOM 1465 C C . CYS A 1 197 ? -5.485 4.170 67.061 1.00 69.81 197 CYS A C 1
ATOM 1467 O O . CYS A 1 197 ? -6.498 4.677 67.526 1.00 69.81 197 CYS A O 1
ATOM 1469 N N . GLN A 1 198 ? -4.815 3.222 67.727 1.00 68.19 198 GLN A N 1
ATOM 1470 C CA . GLN A 1 198 ? -5.217 2.744 69.053 1.00 68.19 198 GLN A CA 1
ATOM 1471 C C . GLN A 1 198 ? -4.667 3.629 70.183 1.00 68.19 198 GLN A C 1
ATOM 1473 O O . GLN A 1 198 ? -3.503 4.033 70.173 1.00 68.19 198 GLN A O 1
ATOM 1478 N N . ILE A 1 199 ? -5.500 3.895 71.193 1.00 59.16 199 ILE A N 1
ATOM 1479 C CA . ILE A 1 199 ? -5.079 4.502 72.464 1.00 59.16 199 ILE A CA 1
ATOM 1480 C C . ILE A 1 199 ? -4.437 3.391 73.319 1.00 59.16 199 ILE A C 1
ATOM 1482 O O . ILE A 1 199 ? -5.063 2.342 73.481 1.00 59.16 199 ILE A O 1
ATOM 1486 N N . PRO A 1 200 ? -3.213 3.565 73.858 1.00 47.31 200 PRO A N 1
ATOM 1487 C CA . PRO A 1 200 ? -2.467 2.474 74.488 1.00 47.31 200 PRO A CA 1
ATOM 1488 C C . PRO A 1 200 ? -3.096 1.998 75.815 1.00 47.31 200 PRO A C 1
ATOM 1490 O O . PRO A 1 200 ? -3.208 2.796 76.751 1.00 47.31 200 PRO A O 1
ATOM 1493 N N . PRO A 1 201 ? -3.441 0.702 75.955 1.00 54.00 201 PRO A N 1
ATOM 1494 C CA . PRO A 1 201 ? -3.785 0.098 77.241 1.00 54.00 201 PRO A CA 1
ATOM 1495 C C . PRO A 1 201 ? -2.530 -0.155 78.104 1.00 54.00 201 PRO A C 1
ATOM 1497 O O . PRO A 1 201 ? -1.431 -0.298 77.561 1.00 54.00 201 PRO A O 1
ATOM 1500 N N . PRO A 1 202 ? -2.663 -0.266 79.439 1.00 42.38 202 PRO A N 1
ATOM 1501 C CA . PRO A 1 202 ? -1.556 -0.644 80.317 1.00 42.38 202 PRO A CA 1
ATOM 1502 C C . PRO A 1 202 ? -1.125 -2.120 80.163 1.00 42.38 202 PRO A C 1
ATOM 1504 O O . PRO A 1 202 ? -1.900 -2.992 79.776 1.00 42.38 202 PRO A O 1
ATOM 1507 N N . SER A 1 203 ? 0.146 -2.369 80.483 1.00 40.44 203 SER A N 1
ATOM 1508 C CA . SER A 1 203 ? 0.936 -3.597 80.258 1.00 40.44 203 SER A CA 1
ATOM 1509 C C . SER A 1 203 ? 0.679 -4.736 81.292 1.00 40.44 203 SER A C 1
ATOM 1511 O O . SER A 1 203 ? -0.073 -4.519 82.240 1.00 40.44 203 SER A O 1
ATOM 1513 N N . PRO A 1 204 ? 1.424 -5.872 81.287 1.00 52.84 204 PRO A N 1
ATOM 1514 C CA . PRO A 1 204 ? 1.464 -6.992 80.318 1.00 52.84 204 PRO A CA 1
ATOM 1515 C C . PRO A 1 204 ? 1.385 -8.375 81.064 1.00 52.84 204 PRO A C 1
ATOM 1517 O O . PRO A 1 204 ? 1.015 -8.396 82.235 1.00 52.84 204 PRO A O 1
ATOM 1520 N N . PRO A 1 205 ? 1.902 -9.513 80.539 1.00 57.44 205 PRO A N 1
ATOM 1521 C CA . PRO A 1 205 ? 1.593 -10.272 79.316 1.00 57.44 205 PRO A CA 1
ATOM 1522 C C . PRO A 1 205 ? 1.013 -11.688 79.622 1.00 57.44 205 PRO A C 1
ATOM 1524 O O . PRO A 1 205 ? 0.908 -12.083 80.779 1.00 57.44 205 PRO A O 1
ATOM 1527 N N . SER A 1 206 ? 0.742 -12.506 78.589 1.00 41.25 206 SER A N 1
ATOM 1528 C CA . SER A 1 206 ? 0.526 -13.970 78.703 1.00 41.25 206 SER A CA 1
ATOM 1529 C C . SER A 1 206 ? 1.089 -14.733 77.480 1.00 41.25 206 SER A C 1
ATOM 1531 O O . SER A 1 206 ? 1.269 -14.107 76.434 1.00 41.25 206 SER A O 1
ATOM 1533 N N . PRO A 1 207 ? 1.401 -16.049 77.571 1.00 54.94 207 PRO A N 1
ATOM 1534 C CA . PRO A 1 207 ? 2.103 -16.790 76.509 1.00 54.94 207 PRO A CA 1
ATOM 1535 C C . PRO A 1 207 ? 1.227 -17.154 75.288 1.00 54.94 207 PRO A C 1
ATOM 1537 O O . PRO A 1 207 ? 0.007 -17.250 75.424 1.00 54.94 207 PRO A O 1
ATOM 1540 N N . PRO A 1 208 ? 1.827 -17.403 74.104 1.00 50.62 208 PRO A N 1
ATOM 1541 C CA . PRO A 1 208 ? 1.097 -17.729 72.876 1.00 50.62 208 PRO A CA 1
ATOM 1542 C C . PRO A 1 208 ? 0.608 -19.188 72.815 1.00 50.62 208 PRO A C 1
ATOM 1544 O O . PRO A 1 208 ? 1.267 -20.103 73.310 1.00 50.62 208 PRO A O 1
ATOM 1547 N N . SER A 1 209 ? -0.514 -19.399 72.121 1.00 46.84 209 SER A N 1
ATOM 1548 C CA . SER A 1 209 ? -1.097 -20.718 71.818 1.00 46.84 209 SER A CA 1
ATOM 1549 C C . SER A 1 209 ? -0.736 -21.207 70.399 1.00 46.84 209 SER A C 1
ATOM 1551 O O . SER A 1 209 ? -0.346 -20.390 69.563 1.00 46.84 209 SER A O 1
ATOM 1553 N N . PRO A 1 210 ? -0.866 -22.517 70.089 1.00 58.66 210 PRO A N 1
ATOM 1554 C CA . PRO A 1 210 ? -0.524 -23.073 68.772 1.00 58.66 210 PRO A CA 1
ATOM 1555 C C . PRO A 1 210 ? -1.436 -22.584 67.625 1.00 58.66 210 PRO A C 1
ATOM 1557 O O . PRO A 1 210 ? -2.582 -22.208 67.880 1.00 58.66 210 PRO A O 1
ATOM 1560 N N . PRO A 1 211 ? -0.970 -22.628 66.360 1.00 51.97 211 PRO A N 1
ATOM 1561 C CA . PRO A 1 211 ? -1.753 -22.202 65.199 1.00 51.97 211 PRO A CA 1
ATOM 1562 C C . PRO A 1 211 ? -2.879 -23.186 64.836 1.00 51.97 211 PRO A C 1
ATOM 1564 O O . PRO A 1 211 ? -2.702 -24.404 64.878 1.00 51.97 211 PRO A O 1
ATOM 1567 N N . SER A 1 212 ? -4.027 -22.641 64.426 1.00 46.47 212 SER A N 1
ATOM 1568 C CA . SER A 1 212 ? -5.209 -23.402 63.991 1.00 46.47 212 SER A CA 1
ATOM 1569 C C . SER A 1 212 ? -5.100 -23.925 62.543 1.00 46.47 212 SER A C 1
ATOM 1571 O O . SER A 1 212 ? -4.352 -23.353 61.747 1.00 46.47 212 SER A O 1
ATOM 1573 N N . PRO A 1 213 ? -5.866 -24.970 62.158 1.00 55.88 213 PRO A N 1
ATOM 1574 C CA . PRO A 1 213 ? -5.885 -25.491 60.787 1.00 55.88 213 PRO A CA 1
ATOM 1575 C C . PRO A 1 213 ? -6.499 -24.519 59.755 1.00 55.88 213 PRO A C 1
ATOM 1577 O O . PRO A 1 213 ? -7.261 -23.630 60.139 1.00 55.88 213 PRO A O 1
ATOM 1580 N N . PRO A 1 214 ? -6.241 -24.709 58.443 1.00 51.19 214 PRO A N 1
ATOM 1581 C CA . PRO A 1 214 ? -6.837 -23.893 57.383 1.00 51.19 214 PRO A CA 1
ATOM 1582 C C . PRO A 1 214 ? -8.358 -24.071 57.265 1.00 51.19 214 PRO A C 1
ATOM 1584 O O . PRO A 1 214 ? -8.870 -25.190 57.332 1.00 51.19 214 PRO A O 1
ATOM 1587 N N . SER A 1 215 ? -9.073 -22.972 57.020 1.00 44.81 215 SER A N 1
ATOM 1588 C CA . SER A 1 215 ? -10.518 -22.977 56.756 1.00 44.81 215 SER A CA 1
ATOM 1589 C C . SER A 1 215 ? -10.868 -23.624 55.401 1.00 44.81 215 SER A C 1
ATOM 1591 O O . SER A 1 215 ? -10.092 -23.489 54.451 1.00 44.81 215 SER A O 1
ATOM 1593 N N . PRO A 1 216 ? -12.047 -24.264 55.256 1.00 54.25 216 PRO A N 1
ATOM 1594 C CA . PRO A 1 216 ? -12.536 -24.744 53.962 1.00 54.25 216 PRO A CA 1
ATOM 1595 C C . PRO A 1 216 ? -12.755 -23.603 52.948 1.00 54.25 216 PRO A C 1
ATOM 1597 O O . PRO A 1 216 ? -13.075 -22.484 53.359 1.00 54.25 216 PRO A O 1
ATOM 1600 N N . PRO A 1 217 ? -12.643 -23.865 51.631 1.00 47.78 217 PRO A N 1
ATOM 1601 C CA . PRO A 1 217 ? -12.922 -22.866 50.603 1.00 47.78 217 PRO A CA 1
ATOM 1602 C C . PRO A 1 217 ? -14.412 -22.493 50.563 1.00 47.78 217 PRO A C 1
ATOM 1604 O O . PRO A 1 217 ? -15.287 -23.359 50.607 1.00 47.78 217 PRO A O 1
ATOM 1607 N N . SER A 1 218 ? -14.693 -21.194 50.450 1.00 46.66 218 SER A N 1
ATOM 1608 C CA . SER A 1 218 ? -16.053 -20.653 50.340 1.00 46.66 218 SER A CA 1
ATOM 1609 C C . SER A 1 218 ? -16.764 -21.102 49.050 1.00 46.66 218 SER A C 1
ATOM 1611 O O . SER A 1 218 ? -16.100 -21.303 48.030 1.00 46.66 218 SER A O 1
ATOM 1613 N N . PRO A 1 219 ? -18.110 -21.198 49.042 1.00 56.84 219 PRO A N 1
ATOM 1614 C CA . PRO A 1 219 ? -18.873 -21.453 47.821 1.00 56.84 219 PRO A CA 1
ATOM 1615 C C . PRO A 1 219 ? -18.619 -20.386 46.738 1.00 56.84 219 PRO A C 1
ATOM 1617 O O . PRO A 1 219 ? -18.465 -19.210 47.085 1.00 56.84 219 PRO A O 1
ATOM 1620 N N . PRO A 1 220 ? -18.632 -20.747 45.438 1.00 51.75 220 PRO A N 1
ATOM 1621 C CA . PRO A 1 220 ? -18.555 -19.772 44.353 1.00 51.75 220 PRO A CA 1
ATOM 1622 C C . PRO A 1 220 ? -19.699 -18.756 44.443 1.00 51.75 220 PRO A C 1
ATOM 1624 O O . PRO A 1 220 ? -20.862 -19.140 44.591 1.00 51.75 220 PRO A O 1
ATOM 1627 N N . GLN A 1 221 ? -19.387 -17.463 44.341 1.00 61.91 221 GLN A N 1
ATOM 1628 C CA . GLN A 1 221 ? -20.426 -16.436 44.262 1.00 61.91 221 GLN A CA 1
ATOM 1629 C C . GLN A 1 221 ? -21.131 -16.470 42.893 1.00 61.91 221 GLN A C 1
ATOM 1631 O O . GLN A 1 221 ? -20.502 -16.846 41.900 1.00 61.91 221 GLN A O 1
ATOM 1636 N N . PRO A 1 222 ? -22.417 -16.072 42.808 1.00 74.81 222 PRO A N 1
ATOM 1637 C CA . PRO A 1 222 ? -23.134 -15.992 41.539 1.00 74.81 222 PRO A CA 1
ATOM 1638 C C . PRO A 1 222 ? -22.394 -15.109 40.530 1.00 74.81 222 PRO A C 1
ATOM 1640 O O . PRO A 1 222 ? -22.050 -13.964 40.826 1.00 74.81 222 PRO A O 1
ATOM 1643 N N . GLN A 1 223 ? -22.154 -15.644 39.332 1.00 76.38 223 GLN A N 1
ATOM 1644 C CA . GLN A 1 223 ? -21.450 -14.926 38.275 1.00 76.38 223 GLN A CA 1
ATOM 1645 C C . GLN A 1 223 ? -22.305 -13.749 37.785 1.00 76.38 223 GLN A C 1
ATOM 1647 O O . GLN A 1 223 ? -23.437 -13.933 37.337 1.00 76.38 223 GLN A O 1
ATOM 1652 N N . LYS A 1 224 ? -21.764 -12.533 37.901 1.00 92.62 224 LYS A N 1
ATOM 1653 C CA . LYS A 1 224 ? -22.446 -11.303 37.492 1.00 92.62 224 LYS A CA 1
ATOM 1654 C C . LYS A 1 224 ? -22.536 -11.203 35.969 1.00 92.62 224 LYS A C 1
ATOM 1656 O O . LYS A 1 224 ? -21.551 -11.427 35.266 1.00 92.62 224 LYS A O 1
ATOM 1661 N N . ASN A 1 225 ? -23.718 -10.821 35.496 1.00 93.50 225 ASN A N 1
ATOM 1662 C CA . ASN A 1 225 ? -24.044 -10.618 34.089 1.00 93.50 225 ASN A CA 1
ATOM 1663 C C . ASN A 1 225 ? -24.285 -9.130 33.813 1.00 93.50 225 ASN A C 1
ATOM 1665 O O . ASN A 1 225 ? -24.772 -8.404 34.679 1.00 93.50 225 ASN A O 1
ATOM 1669 N N . TYR A 1 226 ? -23.945 -8.694 32.603 1.00 95.50 226 TYR A N 1
ATOM 1670 C CA . TYR A 1 226 ? -23.897 -7.297 32.185 1.00 95.50 226 TYR A CA 1
ATOM 1671 C C . TYR A 1 226 ? -24.560 -7.102 30.818 1.00 95.50 226 TYR A C 1
ATOM 1673 O O . TYR A 1 226 ? -24.513 -7.984 29.959 1.00 95.50 226 TYR A O 1
ATOM 1681 N N . THR A 1 227 ? -25.135 -5.921 30.603 1.00 94.88 227 THR A N 1
ATOM 1682 C CA . THR A 1 227 ? -25.761 -5.494 29.344 1.00 94.88 227 THR A CA 1
ATOM 1683 C C . THR A 1 227 ? -25.283 -4.085 29.011 1.00 94.88 227 THR A C 1
ATOM 1685 O O . THR A 1 227 ? -25.030 -3.282 29.909 1.00 94.88 227 THR A O 1
ATOM 1688 N N . CYS A 1 228 ? -25.152 -3.775 27.722 1.00 95.19 228 CYS A N 1
ATOM 1689 C CA . CYS A 1 228 ? -24.731 -2.453 27.274 1.00 95.19 228 CYS A CA 1
ATOM 1690 C C . CYS A 1 228 ? -25.827 -1.405 27.508 1.00 95.19 228 CYS A C 1
ATOM 1692 O O . CYS A 1 228 ? -26.905 -1.485 26.911 1.00 95.19 228 CYS A O 1
ATOM 1694 N N . ASN A 1 229 ? -25.547 -0.379 28.311 1.00 93.56 229 ASN A N 1
ATOM 1695 C CA . ASN A 1 229 ? -26.373 0.820 28.345 1.00 93.56 229 ASN A CA 1
ATOM 1696 C C . ASN A 1 229 ? -26.025 1.696 27.134 1.00 93.56 229 ASN A C 1
ATOM 1698 O O . ASN A 1 229 ? -25.008 2.385 27.098 1.00 93.56 229 ASN A O 1
ATOM 1702 N N . THR A 1 230 ? -26.915 1.702 26.144 1.00 90.12 230 THR A N 1
ATOM 1703 C CA . THR A 1 230 ? -26.744 2.397 24.857 1.00 90.12 230 THR A CA 1
ATOM 1704 C C . THR A 1 230 ? -26.773 3.931 24.935 1.00 90.12 230 THR A C 1
ATOM 1706 O O . THR A 1 230 ? -26.658 4.598 23.907 1.00 90.12 230 THR A O 1
ATOM 1709 N N . LYS A 1 231 ? -26.926 4.520 26.132 1.00 88.69 231 LYS A N 1
ATOM 1710 C CA . LYS A 1 231 ? -26.810 5.972 26.368 1.00 88.69 231 LYS A CA 1
ATOM 1711 C C . LYS A 1 231 ? -25.460 6.368 26.961 1.00 88.69 231 LYS A C 1
ATOM 1713 O O . LYS A 1 231 ? -24.950 7.429 26.615 1.00 88.69 231 LYS A O 1
ATOM 1718 N N . THR A 1 232 ? -24.914 5.554 27.865 1.00 90.62 232 THR A N 1
ATOM 1719 C CA . THR A 1 232 ? -23.608 5.787 28.510 1.00 90.62 232 THR A CA 1
ATOM 1720 C C . THR A 1 232 ? -22.462 5.099 27.770 1.00 90.62 232 THR A C 1
ATOM 1722 O O . THR A 1 232 ? -21.316 5.511 27.930 1.00 90.62 232 THR A O 1
ATOM 1725 N N . MET A 1 233 ? -22.770 4.090 26.945 1.00 91.94 233 MET A N 1
ATOM 1726 C CA . MET A 1 233 ? -21.815 3.158 26.337 1.00 91.94 233 MET A CA 1
ATOM 1727 C C . MET A 1 233 ? -20.923 2.490 27.394 1.00 91.94 233 MET A C 1
ATOM 1729 O O . MET A 1 233 ? -19.698 2.448 27.277 1.00 91.94 233 MET A O 1
ATOM 1733 N N . GLN A 1 234 ? -21.579 2.006 28.454 1.00 93.06 234 GLN A N 1
ATOM 1734 C CA . GLN A 1 234 ? -20.993 1.292 29.587 1.00 93.06 234 GLN A CA 1
ATOM 1735 C C . GLN A 1 234 ? -21.802 0.024 29.895 1.00 93.06 234 GLN A C 1
ATOM 1737 O O . GLN A 1 234 ? -22.991 -0.066 29.580 1.00 93.06 234 GLN A O 1
ATOM 1742 N N . CYS A 1 235 ? -21.154 -0.952 30.526 1.00 93.75 235 CYS A N 1
ATOM 1743 C CA . CYS A 1 235 ? -21.748 -2.238 30.874 1.00 93.75 235 CYS A CA 1
ATOM 1744 C C . CYS A 1 235 ? -22.363 -2.219 32.277 1.00 93.75 235 CYS A C 1
ATOM 1746 O O . CYS A 1 235 ? -21.661 -2.044 33.271 1.00 93.75 235 CYS A O 1
ATOM 1748 N N . GLU A 1 236 ? -23.675 -2.436 32.361 1.00 96.25 236 GLU A N 1
ATOM 1749 C CA . GLU A 1 236 ? -24.451 -2.359 33.604 1.00 96.25 236 GLU A CA 1
ATOM 1750 C C . GLU A 1 236 ? -24.974 -3.741 34.027 1.00 96.25 236 GLU A C 1
ATOM 1752 O O . GLU A 1 236 ? -25.416 -4.546 33.196 1.00 96.25 236 GLU A O 1
ATOM 1757 N N . GLU A 1 237 ? -24.910 -4.032 35.331 1.00 95.38 237 GLU A N 1
ATOM 1758 C CA . GLU A 1 237 ? -25.321 -5.325 35.894 1.00 95.38 237 GLU A CA 1
ATOM 1759 C C . GLU A 1 237 ? -26.810 -5.598 35.652 1.00 95.38 237 GLU A C 1
ATOM 1761 O O . GLU A 1 237 ? -27.674 -4.762 35.916 1.00 95.38 237 GLU A O 1
ATOM 1766 N N . SER A 1 238 ? -27.116 -6.776 35.112 1.00 91.75 238 SER A N 1
ATOM 1767 C CA . SER A 1 238 ? -28.438 -7.108 34.575 1.00 91.75 238 SER A CA 1
ATOM 1768 C C . SER A 1 238 ? -28.685 -8.618 34.548 1.00 91.75 238 SER A C 1
ATOM 1770 O O . SER A 1 238 ? -27.783 -9.437 34.719 1.00 91.75 238 SER A O 1
ATOM 1772 N N . THR A 1 239 ? -29.945 -9.022 34.391 1.00 88.75 239 THR A N 1
ATOM 1773 C CA . THR A 1 239 ? -30.324 -10.430 34.205 1.00 88.75 239 THR A CA 1
ATOM 1774 C C . THR A 1 239 ? -31.522 -10.499 33.250 1.00 88.75 239 THR A C 1
ATOM 1776 O O . THR A 1 239 ? -32.583 -9.985 33.608 1.00 88.75 239 THR A O 1
ATOM 1779 N N . PRO A 1 240 ? -31.402 -11.118 32.056 1.00 84.56 240 PRO A N 1
ATOM 1780 C CA . PRO A 1 240 ? -30.197 -11.731 31.477 1.00 84.56 240 PRO A CA 1
ATOM 1781 C C . PRO A 1 240 ? -29.094 -10.710 31.124 1.00 84.56 240 PRO A C 1
ATOM 1783 O O . PRO A 1 240 ? -29.309 -9.505 31.194 1.00 84.56 240 PRO A O 1
ATOM 1786 N N . GLY A 1 241 ? -27.914 -11.215 30.760 1.00 86.81 241 GLY A N 1
ATOM 1787 C CA . GLY A 1 241 ? -26.741 -10.448 30.325 1.00 86.81 241 GLY A CA 1
ATOM 1788 C C . GLY A 1 241 ? -25.558 -11.387 30.037 1.00 86.81 241 GLY A C 1
ATOM 1789 O O . GLY A 1 241 ? -25.720 -12.606 30.089 1.00 86.81 241 GLY A O 1
ATOM 1790 N N . GLN A 1 242 ? -24.378 -10.831 29.763 1.00 91.69 242 GLN A N 1
ATOM 1791 C CA . GLN A 1 242 ? -23.131 -11.558 29.462 1.00 91.69 242 GLN A CA 1
ATOM 1792 C C . GLN A 1 242 ? -21.996 -11.185 30.444 1.00 91.69 242 GLN A C 1
ATOM 1794 O O . GLN A 1 242 ? -22.123 -10.181 31.145 1.00 91.69 242 GLN A O 1
ATOM 1799 N N . PRO A 1 243 ? -20.878 -11.935 30.527 1.00 92.75 243 PRO A N 1
ATOM 1800 C CA . PRO A 1 243 ? -19.737 -11.556 31.368 1.00 92.75 243 PRO A CA 1
ATOM 1801 C C . PRO A 1 243 ? -19.184 -10.167 31.012 1.00 92.75 243 PRO A C 1
ATOM 1803 O O . PRO A 1 243 ? -19.178 -9.800 29.837 1.00 92.75 243 PRO A O 1
ATOM 1806 N N . LEU A 1 244 ? -18.673 -9.422 32.003 1.00 88.62 244 LEU A N 1
ATOM 1807 C CA . LEU A 1 244 ? -18.244 -8.022 31.837 1.00 88.62 244 LEU A CA 1
ATOM 1808 C C . LEU A 1 244 ? -17.326 -7.812 30.622 1.00 88.62 244 LEU A C 1
ATOM 1810 O O . LEU A 1 244 ? -17.658 -7.017 29.754 1.00 88.62 244 LEU A O 1
ATOM 1814 N N . VAL A 1 245 ? -16.257 -8.605 30.497 1.00 86.50 245 VAL A N 1
ATOM 1815 C CA . VAL A 1 245 ? -15.289 -8.521 29.383 1.00 86.50 245 VAL A CA 1
ATOM 1816 C C . VAL A 1 245 ? -15.951 -8.718 28.009 1.00 86.50 245 VAL A C 1
ATOM 1818 O O . VAL A 1 245 ? -15.611 -8.031 27.051 1.00 86.50 245 VAL A O 1
ATOM 1821 N N . ALA A 1 246 ? -16.933 -9.622 27.904 1.00 87.12 246 ALA A N 1
ATOM 1822 C CA . ALA A 1 246 ? -17.676 -9.850 26.662 1.00 87.12 246 ALA A CA 1
ATOM 1823 C C . ALA A 1 246 ? -18.644 -8.697 26.345 1.00 87.12 246 ALA A C 1
ATOM 1825 O O . ALA A 1 246 ? -18.894 -8.405 25.176 1.00 87.12 246 ALA A O 1
ATOM 1826 N N . CYS A 1 247 ? -19.157 -8.021 27.378 1.00 90.25 247 CYS A N 1
ATOM 1827 C CA . CYS A 1 247 ? -19.917 -6.788 27.220 1.00 90.25 247 CYS A CA 1
ATOM 1828 C C . CYS A 1 247 ? -19.011 -5.626 26.787 1.00 90.25 247 CYS A C 1
ATOM 1830 O O . CYS A 1 247 ? -19.311 -4.990 25.785 1.00 90.25 247 CYS A O 1
ATOM 1832 N N . GLU A 1 248 ? -17.891 -5.377 27.470 1.00 88.88 248 GLU A N 1
ATOM 1833 C CA . GLU A 1 248 ? -16.981 -4.253 27.190 1.00 88.88 248 GLU A CA 1
ATOM 1834 C C . GLU A 1 248 ? -16.364 -4.345 25.786 1.00 88.88 248 GLU A C 1
ATOM 1836 O O . GLU A 1 248 ? -16.284 -3.340 25.082 1.00 88.88 248 GLU A O 1
ATOM 1841 N N . ALA A 1 249 ? -16.043 -5.557 25.318 1.00 82.19 249 ALA A N 1
ATOM 1842 C CA . ALA A 1 249 ? -15.596 -5.808 23.943 1.00 82.19 249 ALA A CA 1
ATOM 1843 C C . ALA A 1 249 ? -16.650 -5.475 22.860 1.00 82.19 249 ALA A C 1
ATOM 1845 O O . ALA A 1 249 ? -16.307 -5.366 21.685 1.00 82.19 249 ALA A O 1
ATOM 1846 N N . ARG A 1 250 ? -17.926 -5.320 23.242 1.00 91.69 250 ARG A N 1
ATOM 1847 C CA . ARG A 1 250 ? -19.073 -4.996 22.368 1.00 91.69 250 ARG A CA 1
ATOM 1848 C C . ARG A 1 250 ? -19.743 -3.661 22.711 1.00 91.69 250 ARG A C 1
ATOM 1850 O O . ARG A 1 250 ? -20.721 -3.299 22.060 1.00 91.69 250 ARG A O 1
ATOM 1857 N N . CYS A 1 251 ? -19.279 -2.971 23.750 1.00 93.38 251 CYS A N 1
ATOM 1858 C CA . CYS A 1 251 ? -19.932 -1.818 24.360 1.00 93.38 251 CYS A CA 1
ATOM 1859 C C . CYS A 1 251 ? -18.874 -0.874 24.933 1.00 93.38 251 CYS A C 1
ATOM 1861 O O . CYS A 1 251 ? -18.503 -0.965 26.104 1.00 93.38 251 CYS A O 1
ATOM 1863 N N . SER A 1 252 ? -18.390 0.048 24.105 1.00 93.69 252 SER A N 1
ATOM 1864 C CA . SER A 1 252 ? -17.417 1.052 24.531 1.00 93.69 252 SER A CA 1
ATOM 1865 C C . SER A 1 252 ? -17.695 2.403 23.885 1.00 93.69 252 SER A C 1
ATOM 1867 O O . SER A 1 252 ? -18.145 2.485 22.744 1.00 93.69 252 SER A O 1
ATOM 1869 N N . ASN A 1 253 ? -17.367 3.489 24.586 1.00 92.94 253 ASN A N 1
ATOM 1870 C CA . ASN A 1 253 ? -17.299 4.834 24.006 1.00 92.94 253 ASN A CA 1
ATOM 1871 C C . ASN A 1 253 ? -15.906 5.118 23.404 1.00 92.94 253 ASN A C 1
ATOM 1873 O O . ASN A 1 253 ? -15.348 6.198 23.614 1.00 92.94 253 ASN A O 1
ATOM 1877 N N . SER A 1 254 ? -15.298 4.119 22.758 1.00 92.69 254 SER A N 1
ATOM 1878 C CA . SER A 1 254 ? -13.947 4.207 22.208 1.00 92.69 254 SER A CA 1
ATOM 1879 C C . SER A 1 254 ? -13.854 3.673 20.783 1.00 92.69 254 SER A C 1
ATOM 1881 O O . SER A 1 254 ? -14.560 2.751 20.380 1.00 92.69 254 SER A O 1
ATOM 1883 N N . THR A 1 255 ? -12.926 4.251 20.031 1.00 95.19 255 THR A N 1
ATOM 1884 C CA . THR A 1 255 ? -12.431 3.724 18.760 1.00 95.19 255 THR A CA 1
ATOM 1885 C C . THR A 1 255 ? -11.604 2.458 19.021 1.00 95.19 255 THR A C 1
ATOM 1887 O O . THR A 1 255 ? -10.761 2.482 19.924 1.00 95.19 255 THR A O 1
ATOM 1890 N N . PRO A 1 256 ? -11.770 1.372 18.239 1.00 93.50 256 PRO A N 1
ATOM 1891 C CA . PRO A 1 256 ? -10.887 0.209 18.312 1.00 93.50 256 PRO A CA 1
ATOM 1892 C C . PRO A 1 256 ? -9.410 0.618 18.142 1.00 93.50 256 PRO A C 1
ATOM 1894 O O . PRO A 1 256 ? -9.108 1.380 17.221 1.00 93.50 256 PRO A O 1
ATOM 1897 N N . PRO A 1 257 ? -8.462 0.129 18.970 1.00 91.50 257 PRO A N 1
ATOM 1898 C CA . PRO A 1 257 ? -7.069 0.589 18.927 1.00 91.50 257 PRO A CA 1
ATOM 1899 C C . PRO A 1 257 ? -6.382 0.441 17.562 1.00 91.50 257 PRO A C 1
ATOM 1901 O O . PRO A 1 257 ? -5.555 1.272 17.203 1.00 91.50 257 PRO A O 1
ATOM 1904 N N . SER A 1 258 ? -6.760 -0.572 16.776 1.00 89.19 258 SER A N 1
ATOM 1905 C CA . SER A 1 258 ? -6.274 -0.797 15.409 1.00 89.19 258 SER A CA 1
ATOM 1906 C C . SER A 1 258 ? -6.689 0.296 14.415 1.00 89.19 258 SER A C 1
ATOM 1908 O O . SER A 1 258 ? -5.955 0.544 13.456 1.00 89.19 258 SER A O 1
ATOM 1910 N N . TYR A 1 259 ? -7.832 0.954 14.648 1.00 93.62 259 TYR A N 1
ATOM 1911 C CA . TYR A 1 259 ? -8.394 1.989 13.775 1.00 93.62 259 TYR A CA 1
ATOM 1912 C C . TYR A 1 259 ? -7.783 3.370 14.069 1.00 93.62 259 TYR A C 1
ATOM 1914 O O . TYR A 1 259 ? -7.810 4.236 13.200 1.00 93.62 259 TYR A O 1
ATOM 1922 N N . VAL A 1 260 ? -7.221 3.609 15.260 1.00 95.06 260 VAL A N 1
ATOM 1923 C CA . VAL A 1 260 ? -6.650 4.917 15.642 1.00 95.06 260 VAL A CA 1
ATOM 1924 C C . VAL A 1 260 ? -5.474 5.281 14.722 1.00 95.06 260 VAL A C 1
ATOM 1926 O O . VAL A 1 260 ? -4.542 4.499 14.546 1.00 95.06 260 VAL A O 1
ATOM 1929 N N . GLY A 1 261 ? -5.510 6.475 14.122 1.00 93.94 261 GLY A N 1
ATOM 1930 C CA . GLY A 1 261 ? -4.508 6.925 13.152 1.00 93.94 261 GLY A CA 1
ATOM 1931 C C . GLY A 1 261 ? -5.036 7.937 12.131 1.00 93.94 261 GLY A C 1
ATOM 1932 O O . GLY A 1 261 ? -6.233 8.214 12.072 1.00 93.94 261 GLY A O 1
ATOM 1933 N N . MET A 1 262 ? -4.123 8.469 11.313 1.00 94.75 262 MET A N 1
ATOM 1934 C CA . MET A 1 262 ? -4.435 9.310 10.151 1.00 94.75 262 MET A CA 1
ATOM 1935 C C . MET A 1 262 ? -4.305 8.493 8.865 1.00 94.75 262 MET A C 1
ATOM 1937 O O . MET A 1 262 ? -3.290 7.827 8.656 1.00 94.75 262 MET A O 1
ATOM 1941 N N . TYR A 1 263 ? -5.306 8.601 7.999 1.00 96.00 263 TYR A N 1
ATOM 1942 C CA . TYR A 1 263 ? -5.434 7.862 6.750 1.00 96.00 263 TYR A CA 1
ATOM 1943 C C . TYR A 1 263 ? -5.769 8.803 5.593 1.00 96.00 263 TYR A C 1
ATOM 1945 O O . TYR A 1 263 ? -6.496 9.788 5.763 1.00 96.00 263 TYR A O 1
ATOM 1953 N N . ARG A 1 264 ? -5.287 8.448 4.404 1.00 95.62 264 ARG A N 1
ATOM 1954 C CA . ARG A 1 264 ? -5.659 9.040 3.110 1.00 95.62 264 ARG A CA 1
ATOM 1955 C C . ARG A 1 264 ? -6.014 7.909 2.153 1.00 95.62 264 ARG A C 1
ATOM 1957 O O . ARG A 1 264 ? -5.479 6.812 2.297 1.00 95.62 264 ARG A O 1
ATOM 1964 N N . GLY A 1 265 ? -6.878 8.154 1.179 1.00 93.81 265 GLY A N 1
ATOM 1965 C CA . GLY A 1 265 ? -7.200 7.143 0.178 1.00 93.81 265 GLY A CA 1
ATOM 1966 C C . GLY A 1 265 ? -8.358 7.527 -0.726 1.00 93.81 265 GLY A C 1
ATOM 1967 O O . GLY A 1 265 ? -8.719 8.698 -0.813 1.00 93.81 265 GLY A O 1
ATOM 1968 N N . ILE A 1 266 ? -8.934 6.530 -1.388 1.00 93.44 266 ILE A N 1
ATOM 1969 C CA . ILE A 1 266 ? -9.905 6.695 -2.478 1.00 93.44 266 ILE A CA 1
ATOM 1970 C C . ILE A 1 266 ? -11.197 5.931 -2.176 1.00 93.44 266 ILE A C 1
ATOM 1972 O O . ILE A 1 266 ? -11.193 4.977 -1.397 1.00 93.44 266 ILE A O 1
ATOM 1976 N N . GLN A 1 267 ? -12.306 6.321 -2.802 1.00 91.31 267 GLN A N 1
ATOM 1977 C CA . GLN A 1 267 ? -13.541 5.525 -2.833 1.00 91.31 267 GLN A CA 1
ATOM 1978 C C . GLN A 1 267 ? -13.485 4.555 -4.035 1.00 91.31 267 GLN A C 1
ATOM 1980 O O . GLN A 1 267 ? -12.893 4.909 -5.049 1.00 91.31 267 GLN A O 1
ATOM 1985 N N . ALA A 1 268 ? -14.048 3.340 -3.944 1.00 85.56 268 ALA A N 1
ATOM 1986 C CA . ALA A 1 268 ? -13.793 2.289 -4.959 1.00 85.56 268 ALA A CA 1
ATOM 1987 C C . ALA A 1 268 ? -14.938 1.279 -5.224 1.00 85.56 268 ALA A C 1
ATOM 1989 O O . ALA A 1 268 ? -14.727 0.195 -5.769 1.00 85.56 268 ALA A O 1
ATOM 1990 N N . GLN A 1 269 ? -16.161 1.609 -4.816 1.00 82.56 269 GLN A N 1
ATOM 1991 C CA . GLN A 1 269 ? -17.372 0.842 -5.145 1.00 82.56 269 GLN A CA 1
ATOM 1992 C C . GLN A 1 269 ? -17.892 1.131 -6.569 1.00 82.56 269 GLN A C 1
ATOM 1994 O O . GLN A 1 269 ? -17.546 2.147 -7.169 1.00 82.56 269 GLN A O 1
ATOM 1999 N N . THR A 1 270 ? -18.835 0.336 -7.074 1.00 75.62 270 THR A N 1
ATOM 2000 C CA . THR A 1 270 ? -19.573 0.662 -8.306 1.00 75.62 270 THR A CA 1
ATOM 2001 C C . THR A 1 270 ? -20.286 2.019 -8.172 1.00 75.62 270 THR A C 1
ATOM 2003 O O . THR A 1 270 ? -21.067 2.224 -7.240 1.00 75.62 270 THR A O 1
ATOM 2006 N N . ASN A 1 271 ? -20.067 2.940 -9.117 1.00 72.56 271 ASN A N 1
ATOM 2007 C CA . ASN A 1 271 ? -20.531 4.342 -9.057 1.00 72.56 271 ASN A CA 1
ATOM 2008 C C . ASN A 1 271 ? -19.974 5.149 -7.857 1.00 72.56 271 ASN A C 1
ATOM 2010 O O . ASN A 1 271 ? -20.676 5.987 -7.282 1.00 72.56 271 ASN A O 1
ATOM 2014 N N . TYR A 1 272 ? -18.725 4.893 -7.451 1.00 78.50 272 TYR A N 1
ATOM 2015 C CA . TYR A 1 272 ? -18.004 5.720 -6.478 1.00 78.50 272 TYR A CA 1
ATOM 2016 C C . TYR A 1 272 ? -17.899 7.195 -6.900 1.00 78.50 272 TYR A C 1
ATOM 2018 O O . TYR A 1 272 ? -18.077 7.554 -8.066 1.00 78.50 272 TYR A O 1
ATOM 2026 N N . LYS A 1 273 ? -17.578 8.067 -5.936 1.00 75.25 273 LYS A N 1
ATOM 2027 C CA . LYS A 1 273 ? -17.178 9.445 -6.223 1.00 75.25 273 LYS A CA 1
ATOM 2028 C C . LYS A 1 273 ? -15.660 9.525 -6.271 1.00 75.25 273 LYS A C 1
ATOM 2030 O O . LYS A 1 273 ? -15.008 9.213 -5.280 1.00 75.25 273 LYS A O 1
ATOM 2035 N N . SER A 1 274 ? -15.137 9.995 -7.394 1.00 81.88 274 SER A N 1
ATOM 2036 C CA . SER A 1 274 ? -13.738 10.381 -7.545 1.00 81.88 274 SER A CA 1
ATOM 2037 C C . SER A 1 274 ? -13.310 11.459 -6.543 1.00 81.88 274 SER A C 1
ATOM 2039 O O . SER A 1 274 ? -14.094 12.354 -6.202 1.00 81.88 274 SER A O 1
ATOM 2041 N N . GLY A 1 275 ? -12.041 11.429 -6.164 1.00 85.06 275 GLY A N 1
ATOM 2042 C CA . GLY A 1 275 ? -11.323 12.412 -5.368 1.00 85.06 275 GLY A CA 1
ATOM 2043 C C . GLY A 1 275 ? -10.968 11.893 -3.975 1.00 85.06 275 GLY A C 1
ATOM 2044 O O . GLY A 1 275 ? -11.778 11.251 -3.310 1.00 85.06 275 GLY A O 1
ATOM 2045 N N . GLU A 1 276 ? -9.762 12.236 -3.514 1.00 91.50 276 GLU A N 1
ATOM 2046 C CA . GLU A 1 276 ? -9.192 11.736 -2.260 1.00 91.50 276 GLU A CA 1
ATOM 2047 C C . GLU A 1 276 ? -10.115 11.979 -1.050 1.00 91.50 276 GLU A C 1
ATOM 2049 O O . GLU A 1 276 ? -10.638 13.079 -0.854 1.00 91.50 276 GLU A O 1
ATOM 2054 N N . PHE A 1 277 ? -10.216 10.982 -0.171 1.00 93.19 277 PHE A N 1
ATOM 2055 C CA . PHE A 1 277 ? -10.832 11.059 1.152 1.00 93.19 277 PHE A CA 1
ATOM 2056 C C . PHE A 1 277 ? -9.770 10.973 2.256 1.00 93.19 277 PHE A C 1
ATOM 2058 O O . PHE A 1 277 ? -8.749 10.298 2.120 1.00 93.19 277 PHE A O 1
ATOM 2065 N N . GLY A 1 278 ? -10.008 11.665 3.372 1.00 94.94 278 GLY A N 1
ATOM 2066 C CA . GLY A 1 278 ? -9.143 11.613 4.557 1.00 94.94 278 GLY A CA 1
ATOM 2067 C C . GLY A 1 278 ? -9.911 11.170 5.797 1.00 94.94 278 GLY A C 1
ATOM 2068 O O . GLY A 1 278 ? -11.047 11.594 5.992 1.00 94.94 278 GLY A O 1
ATOM 2069 N N . PHE A 1 279 ? -9.290 10.360 6.653 1.00 96.50 279 PHE A N 1
ATOM 2070 C CA . PHE A 1 279 ? -9.851 9.965 7.948 1.00 96.50 279 PHE A CA 1
ATOM 2071 C C . PHE A 1 279 ? -8.808 10.174 9.050 1.00 96.50 279 PHE A C 1
ATOM 2073 O O . PHE A 1 279 ? -7.688 9.689 8.934 1.00 96.50 279 PHE A O 1
ATOM 2080 N N . ASP A 1 280 ? -9.162 10.870 10.127 1.00 96.00 280 ASP A N 1
ATOM 2081 C CA . ASP A 1 280 ? -8.318 11.015 11.319 1.00 96.00 280 ASP A CA 1
ATOM 2082 C C . ASP A 1 280 ? -9.055 10.480 12.552 1.00 96.00 280 ASP A C 1
ATOM 2084 O O . ASP A 1 280 ? -9.882 11.173 13.150 1.00 96.00 280 ASP A O 1
ATOM 2088 N N . PHE A 1 281 ? -8.782 9.223 12.901 1.00 96.44 281 PHE A N 1
ATOM 2089 C CA . PHE A 1 281 ? -9.379 8.507 14.026 1.00 96.44 281 PHE A CA 1
ATOM 2090 C C . PHE A 1 281 ? -8.569 8.742 15.310 1.00 96.44 281 PHE A C 1
ATOM 2092 O O . PHE A 1 281 ? -7.393 8.382 15.401 1.00 96.44 281 PHE A O 1
ATOM 2099 N N . LYS A 1 282 ? -9.220 9.296 16.336 1.00 95.88 282 LYS A N 1
ATOM 2100 C CA . LYS A 1 282 ? -8.718 9.435 17.716 1.00 95.88 282 LYS A CA 1
ATOM 2101 C C . LYS A 1 282 ? -9.425 8.438 18.639 1.00 95.88 282 LYS A C 1
ATOM 2103 O O . LYS A 1 282 ? -10.301 7.705 18.200 1.00 95.88 282 LYS A O 1
ATOM 2108 N N . ASN A 1 283 ? -9.099 8.443 19.933 1.00 94.88 283 ASN A N 1
ATOM 2109 C CA . ASN A 1 283 ? -9.581 7.466 20.925 1.00 94.88 283 ASN A CA 1
ATOM 2110 C C . ASN A 1 283 ? -11.114 7.303 21.031 1.00 94.88 283 ASN A C 1
ATOM 2112 O O . ASN A 1 283 ? -11.554 6.265 21.511 1.00 94.88 283 ASN A O 1
ATOM 2116 N N . SER A 1 284 ? -11.918 8.295 20.636 1.00 95.75 284 SER A N 1
ATOM 2117 C CA . SER A 1 284 ? -13.397 8.235 20.657 1.00 95.75 284 SER A CA 1
ATOM 2118 C C . SER A 1 284 ? -14.069 9.146 19.616 1.00 95.75 284 SER A C 1
ATOM 2120 O O . SER A 1 284 ? -15.270 9.421 19.679 1.00 95.75 284 SER A O 1
ATOM 2122 N N . THR A 1 285 ? -13.302 9.657 18.650 1.00 97.44 285 THR A N 1
ATOM 2123 C CA . THR A 1 285 ? -13.778 10.583 17.614 1.00 97.44 285 THR A CA 1
ATOM 2124 C C . THR A 1 285 ? -13.067 10.336 16.290 1.00 97.44 285 THR A C 1
ATOM 2126 O O . THR A 1 285 ? -11.997 9.732 16.248 1.00 97.44 285 THR A O 1
ATOM 2129 N N . VAL A 1 286 ? -13.661 10.822 15.204 1.00 97.56 286 VAL A N 1
ATOM 2130 C CA . VAL A 1 286 ? -13.075 10.814 13.861 1.00 97.56 286 VAL A CA 1
ATOM 2131 C C . VAL A 1 286 ? -13.318 12.155 13.174 1.00 97.56 286 VAL A C 1
ATOM 2133 O O . VAL A 1 286 ? -14.371 12.768 13.363 1.00 97.56 286 VAL A O 1
ATOM 2136 N N . VAL A 1 287 ? -12.362 12.609 12.367 1.00 96.38 287 VAL A N 1
ATOM 2137 C CA . VAL A 1 287 ? -12.584 13.648 11.349 1.00 96.38 287 VAL A CA 1
ATOM 2138 C C . VAL A 1 287 ? -12.562 12.973 9.983 1.00 96.38 287 VAL A C 1
ATOM 2140 O O . VAL A 1 287 ? -11.573 12.334 9.636 1.00 96.38 287 VAL A O 1
ATOM 2143 N N . ILE A 1 288 ? -13.654 13.089 9.232 1.00 95.25 288 ILE A N 1
ATOM 2144 C CA . ILE A 1 288 ? -13.800 12.560 7.872 1.00 95.25 288 ILE A CA 1
ATOM 2145 C C . ILE A 1 288 ? -13.753 13.746 6.913 1.00 95.25 288 ILE A C 1
ATOM 2147 O O . ILE A 1 288 ? -14.581 14.647 7.027 1.00 95.25 288 ILE A O 1
ATOM 2151 N N . ARG A 1 289 ? -12.817 13.750 5.964 1.00 92.06 289 ARG A N 1
ATOM 2152 C CA . ARG A 1 289 ? -12.686 14.794 4.943 1.00 92.06 289 ARG A CA 1
ATOM 2153 C C . ARG A 1 289 ? -13.115 14.287 3.575 1.00 92.06 289 ARG A C 1
ATOM 2155 O O . ARG A 1 289 ? -12.540 13.315 3.082 1.00 92.06 289 ARG A O 1
ATOM 2162 N N . ASP A 1 290 ? -14.078 14.973 2.964 1.00 90.25 290 ASP A N 1
ATOM 2163 C CA . ASP A 1 290 ? -14.560 14.667 1.615 1.00 90.25 290 ASP A CA 1
ATOM 2164 C C . ASP A 1 290 ? -13.576 15.095 0.506 1.00 90.25 290 ASP A C 1
ATOM 2166 O O . ASP A 1 290 ? -12.543 15.729 0.748 1.00 90.25 290 ASP A O 1
ATOM 2170 N N . ASN A 1 291 ? -13.906 14.746 -0.736 1.00 86.25 291 ASN A N 1
ATOM 2171 C CA . ASN A 1 291 ? -13.122 15.099 -1.918 1.00 86.25 291 ASN A CA 1
ATOM 2172 C C . ASN A 1 291 ? -13.015 16.617 -2.178 1.00 86.25 291 ASN A C 1
ATOM 2174 O O . ASN A 1 291 ? -12.036 17.062 -2.771 1.00 86.25 291 ASN A O 1
ATOM 2178 N N . ASN A 1 292 ? -13.956 17.422 -1.677 1.00 85.88 292 ASN A N 1
ATOM 2179 C CA . ASN A 1 292 ? -13.949 18.887 -1.782 1.00 85.88 292 ASN A CA 1
ATOM 2180 C C . ASN A 1 292 ? -13.130 19.562 -0.661 1.00 85.88 292 ASN A C 1
ATOM 2182 O O . ASN A 1 292 ? -12.963 20.781 -0.668 1.00 85.88 292 ASN A O 1
ATOM 2186 N N . GLY A 1 293 ? -12.645 18.793 0.321 1.00 85.19 293 GLY A N 1
ATOM 2187 C CA . GLY A 1 293 ? -11.935 19.299 1.495 1.00 85.19 293 GLY A CA 1
ATOM 2188 C C . GLY A 1 293 ? -12.832 19.685 2.679 1.00 85.19 293 GLY A C 1
ATOM 2189 O O . GLY A 1 293 ? -12.321 20.239 3.652 1.00 85.19 293 GLY A O 1
ATOM 2190 N N . ASN A 1 294 ? -14.135 19.387 2.638 1.00 89.81 294 ASN A N 1
ATOM 2191 C CA . ASN A 1 294 ? -15.041 19.603 3.769 1.00 89.81 294 ASN A CA 1
ATOM 2192 C C . ASN A 1 294 ? -14.797 18.556 4.860 1.00 89.81 294 ASN A C 1
ATOM 2194 O O . ASN A 1 294 ? -14.777 17.358 4.577 1.00 89.81 294 ASN A O 1
ATOM 2198 N N . ASP A 1 295 ? -14.701 18.998 6.113 1.00 92.25 295 ASP A N 1
ATOM 2199 C CA . ASP A 1 295 ? -14.609 18.113 7.276 1.00 92.25 295 ASP A CA 1
ATOM 2200 C C . ASP A 1 295 ? -15.988 17.825 7.886 1.00 92.25 295 ASP A C 1
ATOM 2202 O O . ASP A 1 295 ? -16.780 18.740 8.126 1.00 92.25 295 ASP A O 1
ATOM 2206 N N . VAL A 1 296 ? -16.235 16.556 8.210 1.00 95.25 296 VAL A N 1
ATOM 2207 C CA . VAL A 1 296 ? -17.355 16.074 9.025 1.00 95.25 296 VAL A CA 1
ATOM 2208 C C . VAL A 1 296 ? -16.786 15.386 10.265 1.00 95.25 296 VAL A C 1
ATOM 2210 O O . VAL A 1 296 ? -15.960 14.478 10.166 1.00 95.25 296 VAL A O 1
ATOM 2213 N N . HIS A 1 297 ? -17.226 15.802 11.448 1.00 96.69 297 HIS A N 1
ATOM 2214 C CA . HIS A 1 297 ? -16.771 15.256 12.725 1.00 96.69 297 HIS A CA 1
ATOM 2215 C C . HIS A 1 297 ? -17.725 14.151 13.198 1.00 96.69 297 HIS A C 1
ATOM 2217 O O . HIS A 1 297 ? -18.948 14.303 13.155 1.00 96.69 297 HIS A O 1
ATOM 2223 N N . GLY A 1 298 ? -17.177 13.046 13.700 1.00 97.50 298 GLY A N 1
ATOM 2224 C CA . GLY A 1 298 ? -17.931 11.922 14.254 1.00 97.50 298 GLY A CA 1
ATOM 2225 C C . GLY A 1 298 ? -17.488 11.553 15.669 1.00 97.50 298 GLY A C 1
ATOM 2226 O O . GLY A 1 298 ? -16.310 11.664 16.006 1.00 97.50 298 GLY A O 1
ATOM 2227 N N . GLN A 1 299 ? -18.424 11.079 16.491 1.00 97.81 299 GLN A N 1
ATOM 2228 C CA . GLN A 1 299 ? -18.136 10.325 17.716 1.00 97.81 299 GLN A CA 1
ATOM 2229 C C . GLN A 1 299 ? -18.084 8.834 17.371 1.00 97.81 299 GLN A C 1
ATOM 2231 O O . GLN A 1 299 ? -18.996 8.334 16.712 1.00 97.81 299 GLN A O 1
ATOM 2236 N N . VAL A 1 300 ? -17.044 8.134 17.822 1.00 97.19 300 VAL A N 1
ATOM 2237 C CA . VAL A 1 300 ? -16.808 6.710 17.543 1.00 97.19 300 VAL A CA 1
ATOM 2238 C C . VAL A 1 300 ? -17.033 5.891 18.810 1.00 97.19 300 VAL A C 1
ATOM 2240 O O . VAL A 1 300 ? -16.571 6.266 19.887 1.00 97.19 300 VAL A O 1
ATOM 2243 N N . TYR A 1 301 ? -17.763 4.790 18.672 1.00 95.94 301 TYR A N 1
ATOM 2244 C CA . TYR A 1 301 ? -18.128 3.879 19.755 1.00 95.94 301 TYR A CA 1
ATOM 2245 C C . TYR A 1 301 ? -18.369 2.470 19.195 1.00 95.94 301 TYR A C 1
ATOM 2247 O O . TYR A 1 301 ? -18.655 2.317 18.006 1.00 95.94 301 TYR A O 1
ATOM 2255 N N . VAL A 1 302 ? -18.280 1.442 20.037 1.00 94.62 302 VAL A N 1
ATOM 2256 C CA . VAL A 1 302 ? -18.604 0.052 19.673 1.00 94.62 302 VAL A CA 1
ATOM 2257 C C . VAL A 1 302 ? -19.945 -0.321 20.296 1.00 94.62 302 VAL A C 1
ATOM 2259 O O . VAL A 1 302 ? -20.114 -0.186 21.506 1.00 94.62 302 VAL A O 1
ATOM 2262 N N . LEU A 1 303 ? -20.890 -0.777 19.472 1.00 92.62 303 LEU A N 1
ATOM 2263 C CA . LEU A 1 303 ? -22.176 -1.351 19.880 1.00 92.62 303 LEU A CA 1
ATOM 2264 C C . LEU A 1 303 ? -22.465 -2.565 18.987 1.00 92.62 303 LEU A C 1
ATOM 2266 O O . LEU A 1 303 ? -23.083 -2.419 17.930 1.00 92.62 303 LEU A O 1
ATOM 2270 N N . ASP A 1 304 ? -21.951 -3.723 19.404 1.00 90.75 304 ASP A N 1
ATOM 2271 C CA . ASP A 1 304 ? -21.716 -4.945 18.610 1.00 90.75 304 ASP A CA 1
ATOM 2272 C C . ASP A 1 304 ? -20.795 -4.739 17.386 1.00 90.75 304 ASP A C 1
ATOM 2274 O O . ASP A 1 304 ? -19.757 -5.390 17.305 1.00 90.75 304 ASP A O 1
ATOM 2278 N N . ASP A 1 305 ? -21.108 -3.796 16.493 1.00 93.00 305 ASP A N 1
ATOM 2279 C CA . ASP A 1 305 ? -20.197 -3.291 15.454 1.00 93.00 305 ASP A CA 1
ATOM 2280 C C . ASP A 1 305 ? -19.544 -1.962 15.890 1.00 93.00 305 ASP A C 1
ATOM 2282 O O . ASP A 1 305 ? -20.064 -1.256 16.762 1.00 93.00 305 ASP A O 1
ATOM 2286 N N . THR A 1 306 ? -18.480 -1.527 15.205 1.00 95.62 306 THR A N 1
ATOM 2287 C CA . THR A 1 306 ? -17.997 -0.139 15.322 1.00 95.62 306 THR A CA 1
ATOM 2288 C C . THR A 1 306 ? -18.977 0.822 14.644 1.00 95.62 306 THR A C 1
ATOM 2290 O O . THR A 1 306 ? -19.465 0.569 13.538 1.00 95.62 306 THR A O 1
ATOM 2293 N N . LYS A 1 307 ? -19.286 1.947 15.296 1.00 96.88 307 LYS A N 1
ATOM 2294 C CA . LYS A 1 307 ? -20.260 2.937 14.818 1.00 96.88 307 LYS A CA 1
ATOM 2295 C C . LYS A 1 307 ? -19.730 4.364 14.943 1.00 96.88 307 LYS A C 1
ATOM 2297 O O . LYS A 1 307 ? -19.024 4.708 15.889 1.00 96.88 307 LYS A O 1
ATOM 2302 N N . ILE A 1 308 ? -20.091 5.199 13.971 1.00 98.00 308 ILE A N 1
ATOM 2303 C CA . ILE A 1 308 ? -19.728 6.617 13.888 1.00 98.00 308 ILE A CA 1
ATOM 2304 C C . ILE A 1 308 ? -21.014 7.443 13.911 1.00 98.00 308 ILE A C 1
ATOM 2306 O O . ILE A 1 308 ? -21.786 7.429 12.954 1.00 98.00 308 ILE A O 1
ATOM 2310 N N . LYS A 1 309 ? -21.246 8.199 14.984 1.00 97.62 309 LYS A N 1
ATOM 2311 C CA . LYS A 1 309 ? -22.348 9.165 15.067 1.00 97.62 309 LYS A CA 1
ATOM 2312 C C . LYS A 1 309 ? -21.872 10.529 14.589 1.00 97.62 309 LYS A C 1
ATOM 2314 O O . LYS A 1 309 ? -21.000 11.132 15.212 1.00 97.62 309 LYS A O 1
ATOM 2319 N N . LEU A 1 310 ? -22.460 11.024 13.507 1.00 98.19 310 LEU A N 1
ATOM 2320 C CA . LEU A 1 310 ? -22.067 12.282 12.873 1.00 98.19 310 LEU A CA 1
ATOM 2321 C C . LEU A 1 310 ? -22.535 13.483 13.709 1.00 98.19 310 LEU A C 1
ATOM 2323 O O . LEU A 1 310 ? -23.689 13.554 14.138 1.00 98.19 310 LEU A O 1
ATOM 2327 N N . LEU A 1 311 ? -21.634 14.429 13.963 1.00 97.44 311 LEU A N 1
ATOM 2328 C CA . LEU A 1 311 ? -21.842 15.568 14.865 1.00 97.44 311 LEU A CA 1
ATOM 2329 C C . LEU A 1 311 ? -22.201 16.858 14.111 1.00 97.44 311 LEU A C 1
ATOM 2331 O O . LEU A 1 311 ? -22.805 17.770 14.686 1.00 97.44 311 LEU A O 1
ATOM 2335 N N . ASP A 1 312 ? -21.876 16.918 12.825 1.00 96.44 312 ASP A N 1
ATOM 2336 C CA . ASP A 1 312 ? -22.154 17.997 11.879 1.00 96.44 312 ASP A CA 1
ATOM 2337 C C . ASP A 1 312 ? -22.345 17.437 10.448 1.00 96.44 312 ASP A C 1
ATOM 2339 O O . ASP A 1 312 ? -22.712 16.271 10.276 1.00 96.44 312 ASP A O 1
ATOM 2343 N N . GLY A 1 313 ? -22.212 18.290 9.428 1.00 93.75 313 GLY A N 1
ATOM 2344 C CA . GLY A 1 313 ? -22.513 17.961 8.033 1.00 93.75 313 GLY A CA 1
ATOM 2345 C C . GLY A 1 313 ? -24.012 17.744 7.737 1.00 93.75 313 GLY A C 1
ATOM 2346 O O . GLY A 1 313 ? -24.860 17.866 8.627 1.00 93.75 313 GLY A O 1
ATOM 2347 N N . PRO A 1 314 ? -24.370 17.402 6.482 1.00 93.69 314 PRO A N 1
ATOM 2348 C CA . PRO A 1 314 ? -25.765 17.181 6.071 1.00 93.69 314 PRO A CA 1
ATOM 2349 C C . PRO A 1 314 ? -26.464 16.026 6.805 1.00 93.69 314 PRO A C 1
ATOM 2351 O O . PRO A 1 314 ? -27.684 16.019 6.931 1.00 93.69 314 PRO A O 1
ATOM 2354 N N . ASN A 1 315 ? -25.686 15.065 7.312 1.00 95.50 315 ASN A N 1
ATOM 2355 C CA . ASN A 1 315 ? -26.162 13.877 8.022 1.00 95.50 315 ASN A CA 1
ATOM 2356 C C . ASN A 1 315 ? -26.011 14.000 9.554 1.00 95.50 315 ASN A C 1
ATOM 2358 O O . ASN A 1 315 ? -25.916 12.990 10.250 1.00 95.50 315 ASN A O 1
ATOM 2362 N N . LYS A 1 316 ? -25.973 15.221 10.106 1.00 97.44 316 LYS A N 1
ATOM 2363 C CA . LYS A 1 316 ? -25.846 15.460 11.553 1.00 97.44 316 LYS A CA 1
ATOM 2364 C C . LYS A 1 316 ? -26.851 14.639 12.372 1.00 97.44 316 LYS A C 1
ATOM 2366 O O . LYS A 1 316 ? -28.053 14.660 12.121 1.00 97.44 316 LYS A O 1
ATOM 2371 N N . GLY A 1 317 ? -26.352 13.963 13.403 1.00 96.75 317 GLY A N 1
ATOM 2372 C CA . GLY A 1 317 ? -27.122 13.115 14.314 1.00 96.75 317 GLY A CA 1
ATOM 2373 C C . GLY A 1 317 ? -27.338 11.680 13.828 1.00 96.75 317 GLY A C 1
ATOM 2374 O O . GLY A 1 317 ? -27.743 10.850 14.641 1.00 96.75 317 GLY A O 1
ATOM 2375 N N . LYS A 1 318 ? -27.047 11.381 12.555 1.00 97.94 318 LYS A N 1
ATOM 2376 C CA . LYS A 1 318 ? -27.126 10.034 11.975 1.00 97.94 318 LYS A CA 1
ATOM 2377 C C . LYS A 1 318 ? -25.979 9.145 12.436 1.00 97.94 318 LYS A C 1
ATOM 2379 O O . LYS A 1 318 ? -24.911 9.638 12.807 1.00 97.94 318 LYS A O 1
ATOM 2384 N N . VAL A 1 319 ? -26.199 7.836 12.367 1.00 97.38 319 VAL A N 1
ATOM 2385 C CA . VAL A 1 319 ? -25.189 6.817 12.683 1.00 97.38 319 VAL A CA 1
ATOM 2386 C C . VAL A 1 319 ? -24.751 6.097 11.410 1.00 97.38 319 VAL A C 1
ATOM 2388 O O . VAL A 1 319 ? -25.584 5.695 10.605 1.00 97.38 319 VAL A O 1
ATOM 2391 N N . LEU A 1 320 ? -23.445 5.918 11.242 1.00 97.44 320 LEU A N 1
ATOM 2392 C CA . LEU A 1 320 ? -22.841 5.008 10.272 1.00 97.44 320 LEU A CA 1
ATOM 2393 C C . LEU A 1 320 ? -22.351 3.768 11.028 1.00 97.44 320 LEU A C 1
ATOM 2395 O O . LEU A 1 320 ? -21.774 3.896 12.107 1.00 97.44 320 LEU A O 1
ATOM 2399 N N . THR A 1 321 ? -22.550 2.584 10.465 1.00 96.94 321 THR A N 1
ATOM 2400 C CA . THR A 1 321 ? -21.901 1.341 10.908 1.00 96.94 321 THR A CA 1
ATOM 2401 C C . THR A 1 321 ? -20.664 1.128 10.041 1.00 96.94 321 THR A C 1
ATOM 2403 O O . THR A 1 321 ? -20.755 1.305 8.825 1.00 96.94 321 THR A O 1
ATOM 2406 N N . VAL A 1 322 ? -19.520 0.788 10.641 1.00 96.31 322 VAL A N 1
ATOM 2407 C CA . VAL A 1 322 ? -18.243 0.649 9.924 1.00 96.31 322 VAL A CA 1
ATOM 2408 C C . VAL A 1 322 ? -17.507 -0.644 10.261 1.00 96.31 322 VAL A C 1
ATOM 2410 O O . VAL A 1 322 ? -17.515 -1.095 11.405 1.00 96.31 322 VAL A O 1
ATOM 2413 N N . ASP A 1 323 ? -16.839 -1.198 9.253 1.00 94.00 323 ASP A N 1
ATOM 2414 C CA . ASP A 1 323 ? -15.920 -2.334 9.349 1.00 94.00 323 ASP A CA 1
ATOM 2415 C C . ASP A 1 323 ? -14.622 -1.975 8.609 1.00 94.00 323 ASP A C 1
ATOM 2417 O O . ASP A 1 323 ? -14.652 -1.290 7.584 1.00 94.00 323 ASP A O 1
ATOM 2421 N N . PHE A 1 324 ? -13.484 -2.390 9.156 1.00 91.81 324 PHE A N 1
ATOM 2422 C CA . PHE A 1 324 ? -12.150 -1.921 8.784 1.00 91.81 324 PHE A CA 1
ATOM 2423 C C . PHE A 1 324 ? -11.201 -3.119 8.765 1.00 91.81 324 PHE A C 1
ATOM 2425 O O . PHE A 1 324 ? -10.925 -3.715 9.809 1.00 91.81 324 PHE A O 1
ATOM 2432 N N . ARG A 1 325 ? -10.711 -3.484 7.580 1.00 91.25 325 ARG A N 1
ATOM 2433 C CA . ARG A 1 325 ? -9.886 -4.684 7.369 1.00 91.25 325 ARG A CA 1
ATOM 2434 C C . ARG A 1 325 ? -8.525 -4.295 6.810 1.00 91.25 325 ARG A C 1
ATOM 2436 O O . ARG A 1 325 ? -8.468 -3.429 5.940 1.00 91.25 325 ARG A O 1
ATOM 2443 N N . SER A 1 326 ? -7.458 -4.939 7.291 1.00 89.31 326 SER A N 1
ATOM 2444 C CA . SER A 1 326 ? -6.188 -4.988 6.549 1.00 89.31 326 SER A CA 1
ATOM 2445 C C . SER A 1 326 ? -6.452 -5.603 5.179 1.00 89.31 326 SER A C 1
ATOM 2447 O O . SER A 1 326 ? -7.345 -6.446 5.053 1.00 89.31 326 SER A O 1
ATOM 2449 N N . VAL A 1 327 ? -5.745 -5.128 4.158 1.00 89.62 327 VAL A N 1
ATOM 2450 C CA . VAL A 1 327 ? -5.794 -5.727 2.818 1.00 89.62 327 VAL A CA 1
ATOM 2451 C C . VAL A 1 327 ? -4.434 -5.802 2.131 1.00 89.62 327 VAL A C 1
ATOM 2453 O O . VAL A 1 327 ? -4.318 -6.610 1.217 1.00 89.62 327 VAL A O 1
ATOM 2456 N N . ASP A 1 328 ? -3.439 -5.004 2.539 1.00 92.56 328 ASP A N 1
ATOM 2457 C CA . ASP A 1 328 ? -2.050 -5.093 2.060 1.00 92.56 328 ASP A CA 1
ATOM 2458 C C . ASP A 1 328 ? -1.081 -4.342 3.008 1.00 92.56 328 ASP A C 1
ATOM 2460 O O . ASP A 1 328 ? -1.497 -3.460 3.766 1.00 92.56 328 ASP A O 1
ATOM 2464 N N . THR A 1 329 ? 0.216 -4.660 2.976 1.00 92.38 329 THR A N 1
ATOM 2465 C CA . THR A 1 329 ? 1.293 -3.949 3.690 1.00 92.38 329 THR A CA 1
ATOM 2466 C C . THR A 1 329 ? 2.498 -3.714 2.776 1.00 92.38 329 THR A C 1
ATOM 2468 O O . THR A 1 329 ? 3.461 -4.479 2.776 1.00 92.38 329 THR A O 1
ATOM 2471 N N . GLY A 1 330 ? 2.468 -2.604 2.040 1.00 91.19 330 GLY A N 1
ATOM 2472 C CA . GLY A 1 330 ? 3.590 -2.147 1.227 1.00 91.19 330 GLY A CA 1
ATOM 2473 C C . GLY A 1 330 ? 4.749 -1.523 2.014 1.00 91.19 330 GLY A C 1
ATOM 2474 O O . GLY A 1 330 ? 4.779 -1.560 3.248 1.00 91.19 330 GLY A O 1
ATOM 2475 N N . PRO A 1 331 ? 5.716 -0.908 1.304 1.00 91.50 331 PRO A N 1
ATOM 2476 C CA . PRO A 1 331 ? 6.930 -0.342 1.891 1.00 91.50 331 PRO A CA 1
ATOM 2477 C C . PRO A 1 331 ? 6.635 0.759 2.916 1.00 91.50 331 PRO A C 1
ATOM 2479 O O . PRO A 1 331 ? 6.906 0.594 4.109 1.00 91.50 331 PRO A O 1
ATOM 2482 N N . GLU A 1 332 ? 6.010 1.849 2.473 1.00 93.75 332 GLU A N 1
ATOM 2483 C CA . GLU A 1 332 ? 5.833 3.053 3.287 1.00 93.75 332 GLU A CA 1
ATOM 2484 C C . GLU A 1 332 ? 4.460 3.129 3.965 1.00 93.75 332 GLU A C 1
ATOM 2486 O O . GLU A 1 332 ? 4.291 3.887 4.926 1.00 93.75 332 GLU A O 1
ATOM 2491 N N . THR A 1 333 ? 3.484 2.322 3.529 1.00 95.44 333 THR A N 1
ATOM 2492 C CA . THR A 1 333 ? 2.118 2.302 4.074 1.00 95.44 333 THR A CA 1
ATOM 2493 C C . THR A 1 333 ? 1.536 0.897 4.257 1.00 95.44 333 THR A C 1
ATOM 2495 O O . THR A 1 333 ? 1.848 -0.040 3.529 1.00 95.44 333 THR A O 1
ATOM 2498 N N . THR A 1 334 ? 0.617 0.771 5.217 1.00 94.56 334 THR A N 1
ATOM 2499 C CA . THR A 1 334 ? -0.365 -0.321 5.289 1.00 94.56 334 THR A CA 1
ATOM 2500 C C . THR A 1 334 ? -1.640 0.122 4.567 1.00 94.56 334 THR A C 1
ATOM 2502 O O . THR A 1 334 ? -2.084 1.257 4.787 1.00 94.56 334 THR A O 1
ATOM 2505 N N . ALA A 1 335 ? -2.250 -0.743 3.756 1.00 94.69 335 ALA A N 1
ATOM 2506 C CA . ALA A 1 335 ? -3.527 -0.492 3.090 1.00 94.69 335 ALA A CA 1
ATOM 2507 C C . ALA A 1 335 ? -4.690 -1.216 3.789 1.00 94.69 335 ALA A C 1
ATOM 2509 O O . ALA A 1 335 ? -4.568 -2.345 4.270 1.00 94.69 335 ALA A O 1
ATOM 2510 N N . PHE A 1 336 ? -5.847 -0.556 3.820 1.00 95.25 336 PHE A N 1
ATOM 2511 C CA . PHE A 1 336 ? -7.052 -1.009 4.509 1.00 95.25 336 PHE A CA 1
ATOM 2512 C C . PHE A 1 336 ? -8.303 -0.817 3.653 1.00 95.25 336 PHE A C 1
ATOM 2514 O O . PHE A 1 336 ? -8.442 0.197 2.970 1.00 95.25 336 PHE A O 1
ATOM 2521 N N . ALA A 1 337 ? -9.262 -1.734 3.767 1.00 94.75 337 ALA A N 1
ATOM 2522 C CA . ALA A 1 337 ? -10.626 -1.536 3.290 1.00 94.75 337 ALA A CA 1
ATOM 2523 C C . ALA A 1 337 ? -11.515 -1.045 4.442 1.00 94.75 337 ALA A C 1
ATOM 2525 O O . ALA A 1 337 ? -11.752 -1.784 5.401 1.00 94.75 337 ALA A O 1
ATOM 2526 N N . LEU A 1 338 ? -12.037 0.179 4.329 1.00 95.94 338 LEU A N 1
ATOM 2527 C CA . LEU A 1 338 ? -13.080 0.720 5.203 1.00 95.94 338 LEU A CA 1
ATOM 2528 C C . LEU A 1 338 ? -14.434 0.631 4.490 1.00 95.94 338 LEU A C 1
ATOM 2530 O O . LEU A 1 338 ? -14.690 1.355 3.527 1.00 95.94 338 LEU A O 1
ATOM 2534 N N . MET A 1 339 ? -15.312 -0.232 4.995 1.00 95.38 339 MET A N 1
ATOM 2535 C CA . MET A 1 339 ? -16.721 -0.303 4.607 1.00 95.38 339 MET A CA 1
ATOM 2536 C C . MET A 1 339 ? -17.560 0.571 5.537 1.00 95.38 339 MET A C 1
ATOM 2538 O O . MET A 1 339 ? -17.410 0.517 6.758 1.00 95.38 339 MET A O 1
ATOM 2542 N N . VAL A 1 340 ? -18.475 1.350 4.966 1.00 95.81 340 VAL A N 1
ATOM 2543 C CA . VAL A 1 340 ? -19.330 2.304 5.682 1.00 95.81 340 VAL A CA 1
ATOM 2544 C C . VAL A 1 340 ? -20.777 2.102 5.249 1.00 95.81 340 VAL A C 1
ATOM 2546 O O . VAL A 1 340 ? -21.078 2.085 4.059 1.00 95.81 340 VAL A O 1
ATOM 2549 N N . SER A 1 341 ? -21.704 1.938 6.191 1.00 96.00 341 SER A N 1
ATOM 2550 C CA . SER A 1 341 ? -23.127 1.861 5.853 1.00 96.00 341 SER A CA 1
ATOM 2551 C C . SER A 1 341 ? -23.683 3.228 5.443 1.00 96.00 341 SER A C 1
ATOM 2553 O O . SER A 1 341 ? -23.151 4.280 5.803 1.00 96.00 341 SER A O 1
ATOM 2555 N N . LYS A 1 342 ? -24.823 3.235 4.744 1.00 95.12 342 LYS A N 1
ATOM 2556 C CA . LYS A 1 342 ? -25.639 4.454 4.632 1.00 95.12 342 LYS A CA 1
ATOM 2557 C C . LYS A 1 342 ? -26.026 4.994 6.025 1.00 95.12 342 LYS A C 1
ATOM 2559 O O . LYS A 1 342 ? -26.134 4.207 6.967 1.00 95.12 342 LYS A O 1
ATOM 2564 N N . PRO A 1 343 ? -26.346 6.296 6.152 1.00 96.44 343 PRO A N 1
ATOM 2565 C CA . PRO A 1 343 ? -26.912 6.871 7.372 1.00 96.44 343 PRO A CA 1
ATOM 2566 C C . PRO A 1 343 ? -28.093 6.064 7.940 1.00 96.44 343 PRO A C 1
ATOM 2568 O O . PRO A 1 343 ? -29.052 5.764 7.230 1.00 96.44 343 PRO A O 1
ATOM 2571 N N . ASP A 1 344 ? -28.002 5.741 9.230 1.00 96.12 344 ASP A N 1
ATOM 2572 C CA . ASP A 1 344 ? -28.883 4.865 10.020 1.00 96.12 344 ASP A CA 1
ATOM 2573 C C . ASP A 1 344 ? -29.025 3.426 9.471 1.00 96.12 344 ASP A C 1
ATOM 2575 O O . ASP A 1 344 ? -30.001 2.731 9.756 1.00 96.12 344 ASP A O 1
ATOM 2579 N N . GLY A 1 345 ? -28.054 2.965 8.677 1.00 93.88 345 GLY A N 1
ATOM 2580 C CA . GLY A 1 345 ? -27.983 1.608 8.139 1.00 93.88 345 GLY A CA 1
ATOM 2581 C C . GLY A 1 345 ? -27.015 0.683 8.883 1.00 93.88 345 GLY A C 1
ATOM 2582 O O . GLY A 1 345 ? -26.086 1.119 9.570 1.00 93.88 345 GLY A O 1
ATOM 2583 N N . ASN A 1 346 ? -27.183 -0.616 8.641 1.00 91.25 346 ASN A N 1
ATOM 2584 C CA . ASN A 1 346 ? -26.205 -1.658 8.963 1.00 91.25 346 ASN A CA 1
ATOM 2585 C C . ASN A 1 346 ? -25.359 -1.978 7.717 1.00 91.25 346 ASN A C 1
ATOM 2587 O O . ASN A 1 346 ? -25.743 -1.611 6.605 1.00 91.25 346 ASN A O 1
ATOM 2591 N N . LEU A 1 347 ? -24.229 -2.660 7.899 1.00 89.81 347 LEU A N 1
ATOM 2592 C CA . LEU A 1 347 ? -23.425 -3.200 6.798 1.00 89.81 347 LEU A CA 1
ATOM 2593 C C . LEU A 1 347 ? -23.938 -4.572 6.340 1.00 89.81 347 LEU A C 1
ATOM 2595 O O . LEU A 1 347 ? -24.460 -5.348 7.141 1.00 89.81 347 LEU A O 1
ATOM 2599 N N . THR A 1 348 ? -23.709 -4.911 5.070 1.00 76.94 348 THR A N 1
ATOM 2600 C CA . THR A 1 348 ? -23.585 -6.312 4.642 1.00 76.94 348 THR A CA 1
ATOM 2601 C C . THR A 1 348 ? -22.179 -6.827 4.939 1.00 76.94 348 THR A C 1
ATOM 2603 O O . THR A 1 348 ? -21.201 -6.153 4.638 1.00 76.94 348 THR A O 1
ATOM 2606 N N . TYR A 1 349 ? -22.062 -8.039 5.489 1.00 76.56 349 TYR A N 1
ATOM 2607 C CA . TYR A 1 349 ? -20.795 -8.566 6.022 1.00 76.56 349 TYR A CA 1
ATOM 2608 C C . TYR A 1 349 ? -19.714 -8.923 4.977 1.00 76.56 349 TYR A C 1
ATOM 2610 O O . TYR A 1 349 ? -18.578 -9.227 5.358 1.00 76.56 349 TYR A O 1
ATOM 2618 N N . SER A 1 350 ? -20.034 -8.895 3.676 1.00 88.00 350 SER A N 1
ATOM 2619 C CA . SER A 1 350 ? -19.074 -9.140 2.594 1.00 88.00 350 SER A CA 1
ATOM 2620 C C . SER A 1 350 ? -18.597 -7.820 1.968 1.00 88.00 350 SER A C 1
ATOM 2622 O O . SER A 1 350 ? -19.398 -6.951 1.610 1.00 88.00 350 SER A O 1
ATOM 2624 N N . LEU A 1 351 ? -17.277 -7.695 1.793 1.00 88.62 351 LEU A N 1
ATOM 2625 C CA . LEU A 1 351 ? -16.665 -6.595 1.041 1.00 88.62 351 LEU A CA 1
ATOM 2626 C C . LEU A 1 351 ? -17.131 -6.615 -0.425 1.00 88.62 351 LEU A C 1
ATOM 2628 O O . LEU A 1 351 ? -17.404 -5.568 -1.004 1.00 88.62 351 LEU A O 1
ATOM 2632 N N . GLU A 1 352 ? -17.329 -7.813 -0.983 1.00 88.94 352 GLU A N 1
ATOM 2633 C CA . GLU A 1 352 ? -17.839 -8.030 -2.339 1.00 88.94 352 GLU A CA 1
ATOM 2634 C C . GLU A 1 352 ? -19.229 -7.402 -2.562 1.00 88.94 352 GLU A C 1
ATOM 2636 O O . GLU A 1 352 ? -19.512 -6.934 -3.660 1.00 88.94 352 GLU A O 1
ATOM 2641 N N . ASP A 1 353 ? -20.133 -7.402 -1.575 1.00 88.12 353 ASP A N 1
ATOM 2642 C CA . ASP A 1 353 ? -21.471 -6.796 -1.703 1.00 88.12 353 ASP A CA 1
ATOM 2643 C C . ASP A 1 353 ? -21.490 -5.308 -1.342 1.00 88.12 353 ASP A C 1
ATOM 2645 O O . ASP A 1 353 ? -22.200 -4.540 -1.997 1.00 88.12 353 ASP A O 1
ATOM 2649 N N . ALA A 1 354 ? -20.667 -4.883 -0.377 1.00 89.75 354 ALA A N 1
ATOM 2650 C CA . ALA A 1 354 ? -20.474 -3.465 -0.072 1.00 89.75 354 ALA A CA 1
ATOM 2651 C C . ALA A 1 354 ? -19.893 -2.707 -1.282 1.00 89.75 354 ALA A C 1
ATOM 2653 O O . ALA A 1 354 ? -20.343 -1.607 -1.604 1.00 89.75 354 ALA A O 1
ATOM 2654 N N . MET A 1 355 ? -18.960 -3.321 -2.021 1.00 88.50 355 MET A N 1
ATOM 2655 C CA . MET A 1 355 ? -18.380 -2.741 -3.240 1.00 88.50 355 MET A CA 1
ATOM 2656 C C . MET A 1 355 ? -19.358 -2.670 -4.416 1.00 88.50 355 MET A C 1
ATOM 2658 O O . MET A 1 355 ? -19.218 -1.784 -5.251 1.00 88.50 355 MET A O 1
ATOM 2662 N N . LYS A 1 356 ? -20.413 -3.494 -4.442 1.00 88.00 356 LYS A N 1
ATOM 2663 C CA . LYS A 1 356 ? -21.534 -3.336 -5.392 1.00 88.00 356 LYS A CA 1
ATOM 2664 C C . LYS A 1 356 ? -22.477 -2.179 -5.014 1.00 88.00 356 LYS A C 1
ATOM 2666 O O . LYS A 1 356 ? -23.451 -1.935 -5.724 1.00 88.00 356 LYS A O 1
ATOM 2671 N N . GLY A 1 357 ? -22.259 -1.516 -3.869 1.00 84.62 357 GLY A N 1
ATOM 2672 C CA . GLY A 1 357 ? -23.079 -0.408 -3.353 1.00 84.62 357 GLY A CA 1
ATOM 2673 C C . GLY A 1 357 ? -24.544 -0.773 -3.078 1.00 84.62 357 GLY A C 1
ATOM 2674 O O . GLY A 1 357 ? -25.406 0.108 -3.034 1.00 84.62 357 GLY A O 1
ATOM 2675 N N . LYS A 1 358 ? -24.852 -2.071 -2.955 1.00 80.31 358 LYS A N 1
ATOM 2676 C CA . LYS A 1 358 ? -26.184 -2.641 -3.221 1.00 80.31 358 LYS A CA 1
ATOM 2677 C C . LYS A 1 358 ? -27.304 -2.094 -2.332 1.00 80.31 358 LYS A C 1
ATOM 2679 O O . LYS A 1 358 ? -28.445 -2.007 -2.784 1.00 80.31 358 LYS A O 1
ATOM 2684 N N . ASN A 1 359 ? -27.003 -1.722 -1.090 1.00 84.94 359 ASN A N 1
ATOM 2685 C CA . ASN A 1 359 ? -27.963 -1.154 -0.143 1.00 84.94 359 ASN A CA 1
ATOM 2686 C C . ASN A 1 359 ? -27.631 0.304 0.219 1.00 84.94 359 ASN A C 1
ATOM 2688 O O . ASN A 1 359 ? -28.284 0.860 1.110 1.00 84.94 359 ASN A O 1
ATOM 2692 N N . GLY A 1 360 ? -26.675 0.935 -0.471 1.00 88.69 360 GLY A N 1
ATOM 2693 C CA . GLY A 1 360 ? -26.170 2.283 -0.195 1.00 88.69 360 GLY A CA 1
ATOM 2694 C C . GLY A 1 360 ? -24.921 2.333 0.692 1.00 88.69 360 GLY A C 1
ATOM 2695 O O . GLY A 1 360 ? -24.625 3.391 1.242 1.00 88.69 360 GLY A O 1
ATOM 2696 N N . GLU A 1 361 ? -24.218 1.215 0.870 1.00 92.38 361 GLU A N 1
ATOM 2697 C CA . GLU A 1 361 ? -22.880 1.173 1.466 1.00 92.38 361 GLU A CA 1
ATOM 2698 C C . GLU A 1 361 ? -21.873 2.011 0.659 1.00 92.38 361 GLU A C 1
ATOM 2700 O O . GLU A 1 361 ? -22.034 2.211 -0.550 1.00 92.38 361 GLU A O 1
ATOM 2705 N N . THR A 1 362 ? -20.803 2.470 1.310 1.00 93.12 362 THR A N 1
ATOM 2706 C CA . THR A 1 362 ? -19.600 2.965 0.639 1.00 93.12 362 THR A CA 1
ATOM 2707 C C . THR A 1 362 ? -18.349 2.206 1.059 1.00 93.12 362 THR A C 1
ATOM 2709 O O . THR A 1 362 ? -18.283 1.646 2.154 1.00 93.12 362 THR A O 1
ATOM 2712 N N . VAL A 1 363 ? -17.362 2.152 0.162 1.00 94.06 363 VAL A N 1
ATOM 2713 C CA . VAL A 1 363 ? -16.087 1.459 0.387 1.00 94.06 363 VAL A CA 1
ATOM 2714 C C . VAL A 1 363 ? -14.932 2.374 0.014 1.00 94.06 363 VAL A C 1
ATOM 2716 O O . VAL A 1 363 ? -14.885 2.894 -1.104 1.00 94.06 363 VAL A O 1
ATOM 2719 N N . TYR A 1 364 ? -14.007 2.536 0.957 1.00 95.00 364 TYR A N 1
ATOM 2720 C CA . TYR A 1 364 ? -12.774 3.295 0.798 1.00 95.00 364 TYR A CA 1
ATOM 2721 C C . TYR A 1 364 ? -11.566 2.370 0.927 1.00 95.00 364 TYR A C 1
ATOM 2723 O O . TYR A 1 364 ? -11.487 1.605 1.891 1.00 95.00 364 TYR A O 1
ATOM 2731 N N . PHE A 1 365 ? -10.608 2.484 0.008 1.00 95.00 365 PHE A N 1
ATOM 2732 C CA . PHE A 1 365 ? -9.273 1.918 0.196 1.00 95.00 365 PHE A CA 1
ATOM 2733 C C . PHE A 1 365 ? -8.361 3.007 0.751 1.00 95.00 365 PHE A C 1
ATOM 2735 O O . PHE A 1 365 ? -8.161 4.048 0.124 1.00 95.00 365 PHE A O 1
ATOM 2742 N N . LEU A 1 366 ? -7.874 2.785 1.970 1.00 96.31 366 LEU A N 1
ATOM 2743 C CA . LEU A 1 366 ? -7.182 3.758 2.805 1.00 96.31 366 LEU A CA 1
ATOM 2744 C C . LEU A 1 366 ? -5.759 3.299 3.106 1.00 96.31 366 LEU A C 1
ATOM 2746 O O . LEU A 1 366 ? -5.556 2.208 3.625 1.00 96.31 366 LEU A O 1
ATOM 2750 N N . SER A 1 367 ? -4.783 4.165 2.868 1.00 96.19 367 SER A N 1
ATOM 2751 C CA . SER A 1 367 ? -3.407 3.984 3.330 1.00 96.19 367 SER A CA 1
ATOM 2752 C C . SER A 1 367 ? -3.197 4.600 4.716 1.00 96.19 367 SER A C 1
ATOM 2754 O O . SER A 1 367 ? -3.793 5.631 5.041 1.00 96.19 367 SER A O 1
ATOM 2756 N N . ARG A 1 368 ? -2.269 4.037 5.495 1.00 95.19 368 ARG A N 1
ATOM 2757 C CA . ARG A 1 368 ? -1.667 4.633 6.705 1.00 95.19 368 ARG A CA 1
ATOM 2758 C C . ARG A 1 368 ? -0.154 4.457 6.660 1.00 95.19 368 ARG A C 1
ATOM 2760 O O . ARG A 1 368 ? 0.301 3.347 6.420 1.00 95.19 368 ARG A O 1
ATOM 2767 N N . CYS A 1 369 ? 0.613 5.502 6.961 1.00 94.56 369 CYS A N 1
ATOM 2768 C CA . CYS A 1 369 ? 2.075 5.412 7.032 1.00 94.56 369 CYS A CA 1
ATOM 2769 C C . CYS A 1 369 ? 2.562 4.345 8.035 1.00 94.56 369 CYS A C 1
ATOM 2771 O O . CYS A 1 369 ? 2.089 4.285 9.175 1.00 94.56 369 CYS A O 1
ATOM 2773 N N . ASN A 1 370 ? 3.542 3.541 7.620 1.00 90.50 370 ASN A N 1
ATOM 2774 C CA . ASN A 1 370 ? 4.176 2.488 8.410 1.00 90.50 370 ASN A CA 1
ATOM 2775 C C . ASN A 1 370 ? 5.111 3.093 9.467 1.00 90.50 370 ASN A C 1
ATOM 2777 O O . ASN A 1 370 ? 6.306 3.239 9.231 1.00 90.50 370 ASN A O 1
ATOM 2781 N N . SER A 1 371 ? 4.591 3.393 10.662 1.00 82.06 371 SER A N 1
ATOM 2782 C CA . SER A 1 371 ? 5.332 4.029 11.775 1.00 82.06 371 SER A CA 1
ATOM 2783 C C . SER A 1 371 ? 6.559 3.261 12.302 1.00 82.06 371 SER A C 1
ATOM 2785 O O . SER A 1 371 ? 7.276 3.763 13.167 1.00 82.06 371 SER A O 1
ATOM 2787 N N . TRP A 1 372 ? 6.783 2.042 11.810 1.00 72.00 372 TRP A N 1
ATOM 2788 C CA . TRP A 1 372 ? 7.898 1.154 12.138 1.00 72.00 372 TRP A CA 1
ATOM 2789 C C . TRP A 1 372 ? 8.994 1.117 11.056 1.00 72.00 372 TRP A C 1
ATOM 2791 O O . TRP A 1 372 ? 10.118 0.728 11.370 1.00 72.00 372 TRP A O 1
ATOM 2801 N N . LYS A 1 373 ? 8.684 1.535 9.818 1.00 71.75 373 LYS A N 1
ATOM 2802 C CA . LYS A 1 373 ? 9.602 1.565 8.666 1.00 71.75 373 LYS A CA 1
ATOM 2803 C C . LYS A 1 373 ? 9.802 2.997 8.173 1.00 71.75 373 LYS A C 1
ATOM 2805 O O . LYS A 1 373 ? 10.895 3.542 8.321 1.00 71.75 373 LYS A O 1
ATOM 2810 N N . SER A 1 374 ? 8.734 3.626 7.685 1.00 74.38 374 SER A N 1
ATOM 2811 C CA . SER A 1 374 ? 8.805 4.961 7.102 1.00 74.38 374 SER A CA 1
ATOM 2812 C C . SER A 1 374 ? 9.090 6.037 8.146 1.00 74.38 374 SER A C 1
ATOM 2814 O O . SER A 1 374 ? 8.367 6.188 9.135 1.00 74.38 374 SER A O 1
ATOM 2816 N N . LYS A 1 375 ? 10.121 6.845 7.887 1.00 81.44 375 LYS A N 1
ATOM 2817 C CA . LYS A 1 375 ? 10.390 8.106 8.607 1.00 81.44 375 LYS A CA 1
ATOM 2818 C C . LYS A 1 375 ? 9.957 9.336 7.806 1.00 81.44 375 LYS A C 1
ATOM 2820 O O . LYS A 1 375 ? 10.005 10.446 8.337 1.00 81.44 375 LYS A O 1
ATOM 2825 N N . LEU A 1 376 ? 9.568 9.144 6.544 1.00 89.25 376 LEU A N 1
ATOM 2826 C CA . LEU A 1 376 ? 9.250 10.208 5.593 1.00 89.25 376 LEU A CA 1
ATOM 2827 C C . LEU A 1 376 ? 7.745 10.305 5.311 1.00 89.25 376 LEU A C 1
ATOM 2829 O O . LEU A 1 376 ? 7.239 11.417 5.144 1.00 89.25 376 LEU A O 1
ATOM 2833 N N . CYS A 1 377 ? 7.018 9.181 5.315 1.00 92.00 377 CYS A N 1
ATOM 2834 C CA . CYS A 1 377 ? 5.571 9.165 5.132 1.00 92.00 377 CYS A CA 1
ATOM 2835 C C . CYS A 1 377 ? 4.898 9.856 6.317 1.00 92.00 377 CYS A C 1
ATOM 2837 O O . CYS A 1 377 ? 4.996 9.435 7.473 1.00 92.00 377 CYS A O 1
ATOM 2839 N N . ASN A 1 378 ? 4.183 10.936 6.016 1.00 90.81 378 ASN A N 1
ATOM 2840 C CA . ASN A 1 378 ? 3.447 11.710 6.996 1.00 90.81 378 ASN A CA 1
ATOM 2841 C C . ASN A 1 378 ? 2.196 12.297 6.342 1.00 90.81 378 ASN A C 1
ATOM 2843 O O . ASN A 1 378 ? 2.295 13.132 5.450 1.00 90.81 378 ASN A O 1
ATOM 2847 N N . PHE A 1 379 ? 1.013 11.900 6.814 1.00 91.81 379 PHE A N 1
ATOM 2848 C CA . PHE A 1 379 ? -0.264 12.421 6.314 1.00 91.81 379 PHE A CA 1
ATOM 2849 C C . PHE A 1 379 ? -0.791 13.628 7.104 1.00 91.81 379 PHE A C 1
ATOM 2851 O O . PHE A 1 379 ? -1.804 14.206 6.717 1.00 91.81 379 PHE A O 1
ATOM 2858 N N . ALA A 1 380 ? -0.097 14.087 8.153 1.00 87.94 380 ALA A N 1
ATOM 2859 C CA . ALA A 1 380 ? -0.464 15.317 8.860 1.00 87.94 380 ALA A CA 1
ATOM 2860 C C . ALA A 1 380 ? -0.548 16.572 7.953 1.00 87.94 380 ALA A C 1
ATOM 2862 O O . ALA A 1 380 ? -1.479 17.352 8.172 1.00 87.94 380 ALA A O 1
ATOM 2863 N N . PRO A 1 381 ? 0.303 16.775 6.918 1.00 82.81 381 PRO A N 1
ATOM 2864 C CA . PRO A 1 381 ? 0.180 17.889 5.971 1.00 82.81 381 PRO A CA 1
ATOM 2865 C C . PRO A 1 381 ? -1.193 17.985 5.295 1.00 82.81 381 PRO A C 1
ATOM 2867 O O . PRO A 1 381 ? -1.724 19.089 5.151 1.00 82.81 381 PRO A O 1
ATOM 2870 N N . ALA A 1 382 ? -1.815 16.843 4.976 1.00 74.75 382 ALA A N 1
ATOM 2871 C CA . ALA A 1 382 ? -3.152 16.779 4.384 1.00 74.75 382 ALA A CA 1
ATOM 2872 C C . ALA A 1 382 ? -4.236 17.370 5.301 1.00 74.75 382 ALA A C 1
ATOM 2874 O O . ALA A 1 382 ? -5.210 17.954 4.824 1.00 74.75 382 ALA A O 1
ATOM 2875 N N . PHE A 1 383 ? -4.050 17.284 6.623 1.00 75.94 383 PHE A N 1
ATOM 2876 C CA . PHE A 1 383 ? -4.961 17.837 7.630 1.00 75.94 383 PHE A CA 1
ATOM 2877 C C . PHE A 1 383 ? -4.502 19.202 8.182 1.00 75.94 383 PHE A C 1
ATOM 2879 O O . PHE A 1 383 ? -5.327 19.973 8.668 1.00 75.94 383 PHE A O 1
ATOM 2886 N N . GLN A 1 384 ? -3.219 19.567 8.082 1.00 70.62 384 GLN A N 1
ATOM 2887 C CA . GLN A 1 384 ? -2.645 20.759 8.732 1.00 70.62 384 GLN A CA 1
ATOM 2888 C C . GLN A 1 384 ? -3.172 22.102 8.208 1.00 70.62 384 GLN A C 1
ATOM 2890 O O . GLN A 1 384 ? -3.222 23.063 8.978 1.00 70.62 384 GLN A O 1
ATOM 2895 N N . TRP A 1 385 ? -3.673 22.171 6.969 1.00 59.16 385 TRP A N 1
ATOM 2896 C CA . TRP A 1 385 ? -4.432 23.336 6.480 1.00 59.16 385 TRP A CA 1
ATOM 2897 C C . TRP A 1 385 ? -5.622 23.685 7.392 1.00 59.16 385 TRP A C 1
ATOM 2899 O O . TRP A 1 385 ? -5.919 24.860 7.589 1.00 59.16 385 TRP A O 1
ATOM 2909 N N . LEU A 1 386 ? -6.247 22.684 8.028 1.00 53.44 386 LEU A N 1
ATOM 2910 C CA . LEU A 1 386 ? -7.346 22.864 8.982 1.00 53.44 386 LEU A CA 1
ATOM 2911 C C . LEU A 1 386 ? -6.878 23.591 10.252 1.00 53.44 386 LEU A C 1
ATOM 2913 O O . LEU A 1 386 ? -7.540 24.510 10.736 1.00 53.44 386 LEU A O 1
ATOM 2917 N N . LEU A 1 387 ? -5.723 23.187 10.789 1.00 59.88 387 LEU A N 1
ATOM 2918 C CA . LEU A 1 387 ? -5.120 23.806 11.971 1.00 59.88 387 LEU A CA 1
ATOM 2919 C C . LEU A 1 387 ? -4.725 25.253 11.675 1.00 59.88 387 LEU A C 1
ATOM 2921 O O . LEU A 1 387 ? -5.019 26.143 12.473 1.00 59.88 387 LEU A O 1
ATOM 2925 N N . ASP A 1 388 ? -4.123 25.503 10.512 1.00 61.47 388 ASP A N 1
ATOM 2926 C CA . ASP A 1 388 ? -3.678 26.842 10.142 1.00 61.47 388 ASP A CA 1
ATOM 2927 C C . ASP A 1 388 ? -4.850 27.766 9.756 1.00 61.47 388 ASP A C 1
ATOM 2929 O O . ASP A 1 388 ? -4.863 28.933 10.152 1.00 61.47 388 ASP A O 1
ATOM 2933 N N . MET A 1 389 ? -5.908 27.254 9.112 1.00 54.41 389 MET A N 1
ATOM 2934 C CA . MET A 1 389 ? -7.172 27.986 8.945 1.00 54.41 389 MET A CA 1
ATOM 2935 C C . MET A 1 389 ? -7.839 28.293 10.287 1.00 54.41 389 MET A C 1
ATOM 2937 O O . MET A 1 389 ? -8.189 29.449 10.520 1.00 54.41 389 MET A O 1
ATOM 2941 N N . ARG A 1 390 ? -7.969 27.322 11.205 1.00 54.22 390 ARG A N 1
ATOM 2942 C CA . ARG A 1 390 ? -8.516 27.575 12.555 1.00 54.22 390 ARG A CA 1
ATOM 2943 C C . ARG A 1 390 ? -7.680 28.616 13.303 1.00 54.22 390 ARG A C 1
ATOM 2945 O O . ARG A 1 390 ? -8.252 29.521 13.904 1.00 54.22 390 ARG A O 1
ATOM 2952 N N . ALA A 1 391 ? -6.352 28.573 13.195 1.00 58.66 391 ALA A N 1
ATOM 2953 C CA . ALA A 1 391 ? -5.471 29.581 13.780 1.00 58.66 391 ALA A CA 1
ATOM 2954 C C . ALA A 1 391 ? -5.627 30.965 13.122 1.00 58.66 391 ALA A C 1
ATOM 2956 O O . ALA A 1 391 ? -5.587 31.984 13.812 1.00 58.66 391 ALA A O 1
ATOM 2957 N N . ARG A 1 392 ? -5.797 31.053 11.795 1.00 65.25 392 ARG A N 1
ATOM 2958 C CA . ARG A 1 392 ? -6.082 32.319 11.084 1.00 65.25 392 ARG A CA 1
ATOM 2959 C C . ARG A 1 392 ? -7.448 32.887 11.485 1.00 65.25 392 ARG A C 1
ATOM 2961 O O . ARG A 1 392 ? -7.524 34.061 11.830 1.00 65.25 392 ARG A O 1
ATOM 2968 N N . PHE A 1 393 ? -8.493 32.061 11.529 1.00 56.19 393 PHE A N 1
ATOM 2969 C CA . PHE A 1 393 ? -9.851 32.482 11.885 1.00 56.19 393 PHE A CA 1
ATOM 2970 C C . PHE A 1 393 ? -9.958 32.898 13.359 1.00 56.19 393 PHE A C 1
ATOM 2972 O O . PHE A 1 393 ? -10.551 33.930 13.656 1.00 56.19 393 PHE A O 1
ATOM 2979 N N . ALA A 1 394 ? -9.303 32.177 14.277 1.00 60.00 394 ALA A N 1
ATOM 2980 C CA . ALA A 1 394 ? -9.203 32.573 15.683 1.00 60.00 394 ALA A CA 1
ATOM 2981 C C . ALA A 1 394 ? -8.501 33.933 15.852 1.00 60.00 394 ALA A C 1
ATOM 2983 O O . ALA A 1 394 ? -8.981 34.776 16.606 1.00 60.00 394 ALA A O 1
ATOM 2984 N N . ARG A 1 395 ? -7.415 34.186 15.103 1.00 70.25 395 ARG A N 1
ATOM 2985 C CA . ARG A 1 395 ? -6.743 35.499 15.068 1.00 70.25 395 ARG A CA 1
ATOM 2986 C C . ARG A 1 395 ? -7.644 36.599 14.491 1.00 70.25 395 ARG A C 1
ATOM 2988 O O . ARG A 1 395 ? -7.635 37.707 15.011 1.00 70.25 395 ARG A O 1
ATOM 2995 N N . HIS A 1 396 ? -8.449 36.302 13.469 1.00 65.25 396 HIS A N 1
ATOM 2996 C CA . HIS A 1 396 ? -9.377 37.272 12.874 1.00 65.25 396 HIS A CA 1
ATOM 2997 C C . HIS A 1 396 ? -10.552 37.614 13.804 1.00 65.25 396 HIS A C 1
ATOM 2999 O O . HIS A 1 396 ? -10.855 38.787 13.989 1.00 65.25 396 HIS A O 1
ATOM 3005 N N . VAL A 1 397 ? -11.162 36.619 14.457 1.00 61.84 397 VAL A N 1
ATOM 3006 C CA . VAL A 1 397 ? -12.247 36.834 15.433 1.00 61.84 397 VAL A CA 1
ATOM 3007 C C . VAL A 1 397 ? -11.731 37.556 16.684 1.00 61.84 397 VAL A C 1
ATOM 3009 O O . VAL A 1 397 ? -12.394 38.469 17.167 1.00 61.84 397 VAL A O 1
ATOM 3012 N N . ALA A 1 398 ? -10.525 37.231 17.167 1.00 62.84 398 ALA A N 1
ATOM 3013 C CA . ALA A 1 398 ? -9.875 37.991 18.239 1.00 62.84 398 ALA A CA 1
ATOM 3014 C C . ALA A 1 398 ? -9.586 39.452 17.833 1.00 62.84 398 ALA A C 1
ATOM 3016 O O . ALA A 1 398 ? -9.736 40.356 18.650 1.00 62.84 398 ALA A O 1
ATOM 3017 N N . GLY A 1 399 ? -9.234 39.691 16.564 1.00 53.75 399 GLY A N 1
ATOM 3018 C CA . GLY A 1 399 ? -9.043 41.028 15.990 1.00 53.75 399 GLY A CA 1
ATOM 3019 C C . GLY A 1 399 ? -10.332 41.813 15.704 1.00 53.75 399 GLY A C 1
ATOM 3020 O O . GLY A 1 399 ? -10.249 42.991 15.374 1.00 53.75 399 GLY A O 1
ATOM 3021 N N . MET A 1 400 ? -11.514 41.197 15.838 1.00 45.09 400 MET A N 1
ATOM 3022 C CA . MET A 1 400 ? -12.820 41.861 15.691 1.00 45.09 400 MET A CA 1
ATOM 3023 C C . MET A 1 400 ? -13.444 42.287 17.031 1.00 45.09 400 MET A C 1
ATOM 3025 O O . MET A 1 400 ? -14.562 42.804 17.055 1.00 45.09 400 MET A O 1
ATOM 3029 N N . ALA A 1 401 ? -12.733 42.122 18.151 1.00 40.75 401 ALA A N 1
ATOM 3030 C CA . ALA A 1 401 ? -13.104 42.768 19.406 1.00 40.75 401 ALA A CA 1
ATOM 3031 C C . ALA A 1 401 ? -12.916 44.299 19.279 1.00 40.75 401 ALA A C 1
ATOM 3033 O O . ALA A 1 401 ? -11.821 44.739 18.922 1.00 40.75 401 ALA A O 1
ATOM 3034 N N . PRO A 1 402 ? -13.938 45.133 19.560 1.00 40.78 402 PRO A N 1
ATOM 3035 C CA . PRO A 1 402 ? -13.853 46.577 19.350 1.00 40.78 402 PRO A CA 1
ATOM 3036 C C . PRO A 1 402 ? -12.973 47.251 20.414 1.00 40.78 402 PRO A C 1
ATOM 3038 O O . PRO A 1 402 ? -13.446 47.650 21.480 1.00 40.78 402 PRO A O 1
ATOM 3041 N N . ALA A 1 403 ? -11.683 47.397 20.114 1.00 37.16 403 ALA A N 1
ATOM 3042 C CA . ALA A 1 403 ? -10.764 48.213 20.896 1.00 37.16 403 ALA A CA 1
ATOM 3043 C C . ALA A 1 403 ? -11.072 49.706 20.684 1.00 37.16 403 ALA A C 1
ATOM 3045 O O . ALA A 1 403 ? -10.982 50.219 19.569 1.00 37.16 403 ALA A O 1
ATOM 3046 N N . ALA A 1 404 ? -11.433 50.408 21.758 1.00 39.75 404 ALA A N 1
ATOM 3047 C CA . ALA A 1 404 ? -11.605 51.855 21.733 1.00 39.75 404 ALA A CA 1
ATOM 3048 C C . ALA A 1 404 ? -10.257 52.574 21.923 1.00 39.75 404 ALA A C 1
ATOM 3050 O O . ALA A 1 404 ? -9.524 52.256 22.853 1.00 39.75 404 ALA A O 1
ATOM 3051 N N . ASN A 1 405 ? -10.001 53.571 21.072 1.00 43.66 405 ASN A N 1
ATOM 3052 C CA . ASN A 1 405 ? -9.061 54.693 21.212 1.00 43.66 405 ASN A CA 1
ATOM 3053 C C . ASN A 1 405 ? -7.685 54.452 21.875 1.00 43.66 405 ASN A C 1
ATOM 3055 O O . ASN A 1 405 ? -7.565 54.506 23.098 1.00 43.66 405 ASN A O 1
ATOM 3059 N N . ALA A 1 406 ? -6.629 54.471 21.059 1.00 34.38 406 ALA A N 1
ATOM 3060 C CA . ALA A 1 406 ? -5.418 55.259 21.329 1.00 34.38 406 ALA A CA 1
ATOM 3061 C C . ALA A 1 406 ? -4.687 55.568 20.006 1.00 34.38 406 ALA A C 1
ATOM 3063 O O . ALA A 1 406 ? -4.824 54.817 19.040 1.00 34.38 406 ALA A O 1
ATOM 3064 N N . ASN A 1 407 ? -3.933 56.666 19.974 1.00 46.84 407 ASN A N 1
ATOM 3065 C CA . ASN A 1 407 ? -3.039 57.029 18.871 1.00 46.84 407 ASN A CA 1
ATOM 3066 C C . ASN A 1 407 ? -1.630 56.451 19.123 1.00 46.84 407 ASN A C 1
ATOM 3068 O O . ASN A 1 407 ? -1.293 56.184 20.276 1.00 46.84 407 ASN A O 1
ATOM 3072 N N . ASP A 1 408 ? -0.800 56.306 18.085 1.00 36.44 408 ASP A N 1
ATOM 3073 C CA . ASP A 1 408 ? 0.376 57.174 17.823 1.00 36.44 408 ASP A CA 1
ATOM 3074 C C . ASP A 1 408 ? 1.305 56.564 16.736 1.00 36.44 408 ASP A C 1
ATOM 3076 O O . ASP A 1 408 ? 1.012 55.509 16.169 1.00 36.44 408 ASP A O 1
ATOM 3080 N N . ASP A 1 409 ? 2.355 57.307 16.375 1.00 36.00 409 ASP A N 1
ATOM 3081 C CA . ASP A 1 409 ? 2.999 57.356 15.051 1.00 36.00 409 ASP A CA 1
ATOM 3082 C C . ASP A 1 409 ? 4.145 56.360 14.714 1.00 36.00 409 ASP A C 1
ATOM 3084 O O . ASP A 1 409 ? 4.839 55.823 15.573 1.00 36.00 409 ASP A O 1
ATOM 3088 N N . GLU A 1 410 ? 4.362 56.263 13.392 1.00 38.19 410 GLU A N 1
ATOM 3089 C CA . GLU A 1 410 ? 5.624 56.176 12.613 1.00 38.19 410 GLU A CA 1
ATOM 3090 C C . GLU A 1 410 ? 6.618 54.974 12.570 1.00 38.19 410 GLU A C 1
ATOM 3092 O O . GLU A 1 410 ? 7.112 54.441 13.557 1.00 38.19 410 GLU A O 1
ATOM 3097 N N . ASP A 1 411 ? 7.013 54.731 11.302 1.00 35.31 411 ASP A N 1
ATOM 3098 C CA . ASP A 1 411 ? 8.313 54.322 10.720 1.00 35.31 411 ASP A CA 1
ATOM 3099 C C . ASP A 1 411 ? 8.918 52.910 10.957 1.00 35.31 411 ASP A C 1
ATOM 3101 O O . ASP A 1 411 ? 8.672 52.220 11.942 1.00 35.31 411 ASP A O 1
ATOM 3105 N N . GLY A 1 412 ? 9.732 52.444 9.991 1.00 30.41 412 GLY A N 1
ATOM 3106 C CA . GLY A 1 412 ? 10.418 51.143 10.075 1.00 30.41 412 GLY A CA 1
ATOM 3107 C C . GLY A 1 412 ? 10.930 50.475 8.785 1.00 30.41 412 GLY A C 1
ATOM 3108 O O . GLY A 1 412 ? 11.069 49.251 8.769 1.00 30.41 412 GLY A O 1
ATOM 3109 N N . VAL A 1 413 ? 11.227 51.187 7.688 1.00 36.44 413 VAL A N 1
ATOM 3110 C CA . VAL A 1 413 ? 11.729 50.528 6.454 1.00 36.44 413 VAL A CA 1
ATOM 3111 C C . VAL A 1 413 ? 13.166 49.999 6.612 1.00 36.44 413 VAL A C 1
ATOM 3113 O O . VAL A 1 413 ? 14.102 50.774 6.826 1.00 36.44 413 VAL A O 1
ATOM 3116 N N . ARG A 1 414 ? 13.405 48.698 6.362 1.00 30.66 414 ARG A N 1
ATOM 3117 C CA . ARG A 1 414 ? 14.760 48.199 6.037 1.00 30.66 414 ARG A CA 1
ATOM 3118 C C . ARG A 1 414 ? 14.774 46.964 5.122 1.00 30.66 414 ARG A C 1
ATOM 3120 O O . ARG A 1 414 ? 13.914 46.097 5.200 1.00 30.66 414 ARG A O 1
ATOM 3127 N N . LYS A 1 415 ? 15.769 46.923 4.227 1.00 32.41 415 LYS A N 1
ATOM 3128 C CA . LYS A 1 415 ? 15.988 45.889 3.195 1.00 32.41 415 LYS A CA 1
ATOM 3129 C C . LYS A 1 415 ? 16.898 44.765 3.706 1.00 32.41 415 LYS A C 1
ATOM 3131 O O . LYS A 1 415 ? 17.726 45.012 4.578 1.00 32.41 415 LYS A O 1
ATOM 3136 N N . TYR A 1 416 ? 16.848 43.603 3.052 1.00 25.95 416 TYR A N 1
ATOM 3137 C CA . TYR A 1 416 ? 17.917 42.596 3.076 1.00 25.95 416 TYR A CA 1
ATOM 3138 C C . TYR A 1 416 ? 18.482 42.359 1.667 1.00 25.95 416 TYR A C 1
ATOM 3140 O O . TYR A 1 416 ? 17.781 42.541 0.673 1.00 25.95 416 TYR A O 1
ATOM 3148 N N . HIS A 1 417 ? 19.755 41.967 1.599 1.00 29.61 417 HIS A N 1
ATOM 3149 C CA . HIS A 1 417 ? 20.478 41.572 0.384 1.00 29.61 417 HIS A CA 1
ATOM 3150 C C . HIS A 1 417 ? 21.011 40.136 0.574 1.00 29.61 417 HIS A C 1
ATOM 3152 O O . HIS A 1 417 ? 21.332 39.779 1.711 1.00 29.61 417 HIS A O 1
ATOM 3158 N N . PRO A 1 418 ? 21.116 39.312 -0.485 1.00 37.09 418 PRO A N 1
ATOM 3159 C CA . PRO A 1 418 ? 21.606 37.937 -0.385 1.00 37.09 418 PRO A CA 1
ATOM 3160 C C . PRO A 1 418 ? 23.140 37.847 -0.438 1.00 37.09 418 PRO A C 1
ATOM 3162 O O . PRO A 1 418 ? 23.811 38.749 -0.942 1.00 37.09 418 PRO A O 1
ATOM 3165 N N . SER A 1 419 ? 23.684 36.711 0.008 1.00 28.97 419 SER A N 1
ATOM 3166 C CA . SER A 1 419 ? 25.104 36.349 -0.111 1.00 28.97 419 SER A CA 1
ATOM 3167 C C . SER A 1 419 ? 25.274 34.916 -0.626 1.00 28.97 419 SER A C 1
ATOM 3169 O O . SER A 1 419 ? 24.695 33.985 -0.069 1.00 28.97 419 SER A O 1
ATOM 3171 N N . THR A 1 420 ? 26.089 34.744 -1.663 1.00 32.31 420 THR A N 1
ATOM 3172 C CA . THR A 1 420 ? 26.427 33.466 -2.315 1.00 32.31 420 THR A CA 1
ATOM 3173 C C . THR A 1 420 ? 27.597 32.736 -1.640 1.00 32.31 420 THR A C 1
ATOM 3175 O O . THR A 1 420 ? 28.500 33.390 -1.125 1.00 32.31 420 THR A O 1
ATOM 3178 N N . GLY A 1 421 ? 27.657 31.403 -1.748 1.00 27.47 421 GLY A N 1
ATOM 3179 C CA . GLY A 1 421 ? 28.822 30.578 -1.383 1.00 27.47 421 GLY A CA 1
ATOM 3180 C C . GLY A 1 421 ? 28.722 29.168 -1.986 1.00 27.47 421 GLY A C 1
ATOM 3181 O O . GLY A 1 421 ? 27.613 28.660 -2.129 1.00 27.47 421 GLY A O 1
ATOM 3182 N N . THR A 1 422 ? 29.844 28.561 -2.394 1.00 31.19 422 THR A N 1
ATOM 3183 C CA . THR A 1 422 ? 29.868 27.395 -3.306 1.00 31.19 422 THR A CA 1
ATOM 3184 C C . THR A 1 422 ? 30.815 26.255 -2.892 1.00 31.19 422 THR A C 1
ATOM 3186 O O . THR A 1 422 ? 31.895 26.499 -2.363 1.00 31.19 422 THR A O 1
ATOM 3189 N N . GLY A 1 423 ? 30.430 25.022 -3.269 1.00 25.38 423 GLY A N 1
ATOM 3190 C CA . GLY A 1 423 ? 31.277 23.818 -3.400 1.00 25.38 423 GLY A CA 1
ATOM 3191 C C . GLY A 1 423 ? 31.371 22.881 -2.178 1.00 25.38 423 GLY A C 1
ATOM 3192 O O . GLY A 1 423 ? 31.023 23.285 -1.075 1.00 25.38 423 GLY A O 1
ATOM 3193 N N . ALA A 1 424 ? 31.863 21.634 -2.287 1.00 27.11 424 ALA A N 1
ATOM 3194 C CA . ALA A 1 424 ? 31.979 20.698 -3.430 1.00 27.11 424 ALA A CA 1
ATOM 3195 C C . ALA A 1 424 ? 32.563 19.334 -2.947 1.00 27.11 424 ALA A C 1
ATOM 3197 O O . ALA A 1 424 ? 33.596 19.362 -2.284 1.00 27.11 424 ALA A O 1
ATOM 3198 N N . ASN A 1 425 ? 31.981 18.193 -3.372 1.00 28.50 425 ASN A N 1
ATOM 3199 C CA . ASN A 1 425 ? 32.574 16.823 -3.419 1.00 28.50 425 ASN A CA 1
ATOM 3200 C C . ASN A 1 425 ? 32.971 16.145 -2.058 1.00 28.50 425 ASN A C 1
ATOM 3202 O O . ASN A 1 425 ? 33.087 16.829 -1.048 1.00 28.50 425 ASN A O 1
ATOM 3206 N N . ASP A 1 426 ? 33.164 14.816 -1.887 1.00 26.05 426 ASP A N 1
ATOM 3207 C CA . ASP A 1 426 ? 33.047 13.617 -2.767 1.00 26.05 426 ASP A CA 1
ATOM 3208 C C . ASP A 1 426 ? 32.629 12.307 -1.990 1.00 26.05 426 ASP A C 1
ATOM 3210 O O . ASP A 1 426 ? 32.166 12.400 -0.852 1.00 26.05 426 ASP A O 1
ATOM 3214 N N . VAL A 1 427 ? 32.721 11.096 -2.592 1.00 28.28 427 VAL A N 1
ATOM 3215 C CA . VAL A 1 427 ? 31.830 9.915 -2.334 1.00 28.28 427 VAL A CA 1
ATOM 3216 C C . VAL A 1 427 ? 32.480 8.546 -1.891 1.00 28.28 427 VAL A C 1
ATOM 3218 O O . VAL A 1 427 ? 33.668 8.314 -2.073 1.00 28.28 427 VAL A O 1
ATOM 3221 N N . ARG A 1 428 ? 31.639 7.658 -1.284 1.00 29.69 428 ARG A N 1
ATOM 3222 C CA . ARG A 1 428 ? 31.665 6.188 -0.891 1.00 29.69 428 ARG A CA 1
ATOM 3223 C C . ARG A 1 428 ? 32.862 5.247 -1.276 1.00 29.69 428 ARG A C 1
ATOM 3225 O O . ARG A 1 428 ? 33.407 5.399 -2.352 1.00 29.69 428 ARG A O 1
ATOM 3232 N N . ARG A 1 429 ? 33.344 4.239 -0.492 1.00 37.91 429 ARG A N 1
ATOM 3233 C CA . ARG A 1 429 ? 32.804 2.996 0.197 1.00 37.91 429 ARG A CA 1
ATOM 3234 C C . ARG A 1 429 ? 32.727 1.665 -0.661 1.00 37.91 429 ARG A C 1
ATOM 3236 O O . ARG A 1 429 ? 31.968 1.665 -1.617 1.00 37.91 429 ARG A O 1
ATOM 3243 N N . LEU A 1 430 ? 33.314 0.535 -0.161 1.00 34.28 430 LEU A N 1
ATOM 3244 C CA . LEU A 1 430 ? 32.882 -0.929 -0.179 1.00 34.28 430 LEU A CA 1
ATOM 3245 C C . LEU A 1 430 ? 33.334 -2.055 -1.204 1.00 34.28 430 LEU A C 1
ATOM 3247 O O . LEU A 1 430 ? 33.069 -1.946 -2.389 1.00 34.28 430 LEU A O 1
ATOM 3251 N N . HIS A 1 431 ? 33.888 -3.183 -0.661 1.00 40.94 431 HIS A N 1
ATOM 3252 C CA . HIS A 1 431 ? 33.480 -4.652 -0.597 1.00 40.94 431 HIS A CA 1
ATOM 3253 C C . HIS A 1 431 ? 32.947 -5.603 -1.756 1.00 40.94 431 HIS A C 1
ATOM 3255 O O . HIS A 1 431 ? 32.018 -5.229 -2.447 1.00 40.94 431 HIS A O 1
ATOM 3261 N N . TYR A 1 432 ? 33.292 -6.933 -1.680 1.00 30.83 432 TYR A N 1
ATOM 3262 C CA . TYR A 1 432 ? 32.537 -8.229 -2.000 1.00 30.83 432 TYR A CA 1
ATOM 3263 C C . TYR A 1 432 ? 32.577 -8.877 -3.446 1.00 30.83 432 TYR A C 1
ATOM 3265 O O . TYR A 1 432 ? 32.617 -8.098 -4.385 1.00 30.83 432 TYR A O 1
ATOM 3273 N N . ASP A 1 433 ? 32.535 -10.209 -3.792 1.00 33.66 433 ASP A N 1
ATOM 3274 C CA . ASP A 1 433 ? 32.305 -11.567 -3.160 1.00 33.66 433 ASP A CA 1
ATOM 3275 C C . ASP A 1 433 ? 33.178 -12.802 -3.676 1.00 33.66 433 ASP A C 1
ATOM 3277 O O . ASP A 1 433 ? 34.176 -12.590 -4.352 1.00 33.66 433 ASP A O 1
ATOM 3281 N N . THR A 1 434 ? 32.844 -14.060 -3.258 1.00 33.69 434 THR A N 1
ATOM 3282 C CA . THR A 1 434 ? 33.164 -15.467 -3.740 1.00 33.69 434 THR A CA 1
ATOM 3283 C C . THR A 1 434 ? 34.627 -16.015 -3.836 1.00 33.69 434 THR A C 1
ATOM 3285 O O . THR A 1 434 ? 35.554 -15.238 -3.980 1.00 33.69 434 THR A O 1
ATOM 3288 N N . TYR A 1 435 ? 34.992 -17.327 -3.720 1.00 33.16 435 TYR A N 1
ATOM 3289 C CA . TYR A 1 435 ? 34.325 -18.641 -3.428 1.00 33.16 435 TYR A CA 1
ATOM 3290 C C . TYR A 1 435 ? 35.325 -19.785 -2.966 1.00 33.16 435 TYR A C 1
ATOM 3292 O O . TYR A 1 435 ? 36.505 -19.671 -3.268 1.00 33.16 435 TYR A O 1
ATOM 3300 N N . ALA A 1 436 ? 34.824 -20.914 -2.386 1.00 31.45 436 ALA A N 1
ATOM 3301 C CA . ALA A 1 436 ? 35.311 -22.346 -2.474 1.00 31.45 436 ALA A CA 1
ATOM 3302 C C . ALA A 1 436 ? 36.701 -22.792 -1.864 1.00 31.45 436 ALA A C 1
ATOM 3304 O O . ALA A 1 436 ? 37.502 -21.924 -1.546 1.00 31.45 436 ALA A O 1
ATOM 3305 N N . HIS A 1 437 ? 37.125 -24.079 -1.666 1.00 30.09 437 HIS A N 1
ATOM 3306 C CA . HIS A 1 437 ? 36.503 -25.431 -1.418 1.00 30.09 437 HIS A CA 1
ATOM 3307 C C . HIS A 1 437 ? 37.536 -26.541 -0.974 1.00 30.09 437 HIS A C 1
ATOM 3309 O O . HIS A 1 437 ? 38.529 -26.702 -1.672 1.00 30.09 437 HIS A O 1
ATOM 3315 N N . GLU A 1 438 ? 37.262 -27.374 0.062 1.00 26.39 438 GLU A N 1
ATOM 3316 C CA . GLU A 1 438 ? 37.425 -28.873 0.165 1.00 26.39 438 GLU A CA 1
ATOM 3317 C C . GLU A 1 438 ? 36.918 -29.387 1.556 1.00 26.39 438 GLU A C 1
ATOM 3319 O O . GLU A 1 438 ? 36.533 -28.561 2.381 1.00 26.39 438 GLU A O 1
ATOM 3324 N N . ALA A 1 439 ? 36.821 -30.706 1.825 1.00 35.75 439 ALA A N 1
ATOM 3325 C CA . ALA A 1 439 ? 36.002 -31.262 2.933 1.00 35.75 439 ALA A CA 1
ATOM 3326 C C . ALA A 1 439 ? 36.769 -31.823 4.161 1.00 35.75 439 ALA A C 1
ATOM 3328 O O . ALA A 1 439 ? 37.628 -32.693 4.014 1.00 35.75 439 ALA A O 1
ATOM 3329 N N . LEU A 1 440 ? 36.378 -31.410 5.382 1.00 27.75 440 LEU A N 1
ATOM 3330 C CA . LEU A 1 440 ? 36.905 -31.917 6.668 1.00 27.75 440 LEU A CA 1
ATOM 3331 C C . LEU A 1 440 ? 35.794 -32.196 7.716 1.00 27.75 440 LEU A C 1
ATOM 3333 O O . LEU A 1 440 ? 34.838 -32.908 7.406 1.00 27.75 440 LEU A O 1
ATOM 3337 N N . SER A 1 441 ? 35.955 -31.795 8.983 1.00 36.50 441 SER A N 1
ATOM 3338 C CA . SER A 1 441 ? 35.279 -32.408 10.142 1.00 36.50 441 SER A CA 1
ATOM 3339 C C . SER A 1 441 ? 33.900 -31.804 10.487 1.00 36.50 441 SER A C 1
ATOM 3341 O O . SER A 1 441 ? 33.545 -30.733 9.995 1.00 36.50 441 SER A O 1
ATOM 3343 N N . PRO A 1 442 ? 33.094 -32.431 11.376 1.00 48.12 442 PRO A N 1
ATOM 3344 C CA . PRO A 1 442 ? 31.752 -31.938 11.727 1.00 48.12 442 PRO A CA 1
ATOM 3345 C C . PRO A 1 442 ? 31.669 -30.575 12.442 1.00 48.12 442 PRO A C 1
ATOM 3347 O O . PRO A 1 442 ? 30.561 -30.141 12.738 1.00 48.12 442 PRO A O 1
ATOM 3350 N N . LEU A 1 443 ? 32.790 -29.911 12.754 1.00 48.31 443 LEU A N 1
ATOM 3351 C CA . LEU A 1 443 ? 32.801 -28.501 13.187 1.00 48.31 443 LEU A CA 1
ATOM 3352 C C . LEU A 1 443 ? 32.893 -27.528 11.994 1.00 48.31 443 LEU A C 1
ATOM 3354 O O . LEU A 1 443 ? 32.518 -26.364 12.113 1.00 48.31 443 LEU A O 1
ATOM 3358 N N . GLU A 1 444 ? 33.404 -28.002 10.858 1.00 54.00 444 GLU A N 1
ATOM 3359 C CA . GLU A 1 444 ? 33.830 -27.197 9.706 1.00 54.00 444 GLU A CA 1
ATOM 3360 C C . GLU A 1 444 ? 32.812 -27.231 8.553 1.00 54.00 444 GLU A C 1
ATOM 3362 O O . GLU A 1 444 ? 32.785 -26.312 7.741 1.00 54.00 444 GLU A O 1
ATOM 3367 N N . ASN A 1 445 ? 31.941 -28.248 8.511 1.00 72.88 445 ASN A N 1
ATOM 3368 C CA . ASN A 1 445 ? 30.983 -28.477 7.419 1.00 72.88 445 ASN A CA 1
ATOM 3369 C C . ASN A 1 445 ? 29.580 -27.870 7.638 1.00 72.88 445 ASN A C 1
ATOM 3371 O O . ASN A 1 445 ? 28.672 -28.189 6.874 1.00 72.88 445 ASN A O 1
ATOM 3375 N N . ASP A 1 446 ? 29.364 -27.030 8.656 1.00 89.69 446 ASP A N 1
ATOM 3376 C CA . ASP A 1 446 ? 28.153 -26.199 8.697 1.00 89.69 446 ASP A CA 1
ATOM 3377 C C . ASP A 1 446 ? 28.326 -25.067 7.663 1.00 89.69 446 ASP A C 1
ATOM 3379 O O . ASP A 1 446 ? 29.194 -24.204 7.851 1.00 89.69 446 ASP A O 1
ATOM 3383 N N . PRO A 1 447 ? 27.561 -25.061 6.554 1.00 90.00 447 PRO A N 1
ATOM 3384 C CA . PRO A 1 447 ? 27.817 -24.158 5.435 1.00 90.00 447 PRO A CA 1
ATOM 3385 C C . PRO A 1 447 ? 27.474 -22.702 5.780 1.00 90.00 447 PRO A C 1
ATOM 3387 O O . PRO A 1 447 ? 27.934 -21.783 5.103 1.00 90.00 447 PRO A O 1
ATOM 3390 N N . CYS A 1 448 ? 26.728 -22.477 6.864 1.00 94.50 448 CYS A N 1
ATOM 3391 C CA . CYS A 1 448 ? 26.351 -21.159 7.347 1.00 94.50 448 CYS A CA 1
ATOM 3392 C C . CYS A 1 448 ? 27.453 -20.500 8.194 1.00 94.50 448 CYS A C 1
ATOM 3394 O O . CYS A 1 448 ? 27.480 -19.274 8.293 1.00 94.50 448 CYS A O 1
ATOM 3396 N N . ASN A 1 449 ? 28.433 -21.253 8.722 1.00 92.94 449 ASN A N 1
ATOM 3397 C CA . ASN A 1 449 ? 29.604 -20.687 9.426 1.00 92.94 449 ASN A CA 1
ATOM 3398 C C . ASN A 1 449 ? 30.367 -19.630 8.586 1.00 92.94 449 ASN A C 1
ATOM 3400 O O . ASN A 1 449 ? 31.120 -18.832 9.146 1.00 92.94 449 ASN A O 1
ATOM 3404 N N . LYS A 1 450 ? 30.202 -19.622 7.252 1.00 88.00 450 LYS A N 1
ATOM 3405 C CA . LYS A 1 450 ? 30.857 -18.679 6.328 1.00 88.00 450 LYS A CA 1
ATOM 3406 C C . LYS A 1 450 ? 30.280 -17.255 6.343 1.00 88.00 450 LYS A C 1
ATOM 3408 O O . LYS A 1 450 ? 30.901 -16.375 5.750 1.00 88.00 450 LYS A O 1
ATOM 3413 N N . TYR A 1 451 ? 29.125 -17.027 6.974 1.00 86.81 451 TYR A N 1
ATOM 3414 C CA . TYR A 1 451 ? 28.499 -15.706 7.091 1.00 86.81 451 TYR A CA 1
ATOM 3415 C C . TYR A 1 451 ? 28.913 -15.037 8.407 1.00 86.81 451 TYR A C 1
ATOM 3417 O O . TYR A 1 451 ? 28.618 -15.531 9.500 1.00 86.81 451 TYR A O 1
ATOM 3425 N N . LEU A 1 452 ? 29.645 -13.924 8.300 1.00 85.38 452 LEU A N 1
ATOM 3426 C CA . LEU A 1 452 ? 30.301 -13.264 9.438 1.00 85.38 452 LEU A CA 1
ATOM 3427 C C . LEU A 1 452 ? 29.469 -12.139 10.081 1.00 85.38 452 LEU A C 1
ATOM 3429 O O . LEU A 1 452 ? 29.862 -11.617 11.126 1.00 85.38 452 LEU A O 1
ATOM 3433 N N . ASP A 1 453 ? 28.315 -11.798 9.507 1.00 86.38 453 ASP A N 1
ATOM 3434 C CA . ASP A 1 453 ? 27.332 -10.862 10.059 1.00 86.38 453 ASP A CA 1
ATOM 3435 C C . ASP A 1 453 ? 25.921 -11.475 10.066 1.00 86.38 453 ASP A C 1
ATOM 3437 O O . ASP A 1 453 ? 25.653 -12.468 9.388 1.00 86.38 453 ASP A O 1
ATOM 3441 N N . CYS A 1 454 ? 25.007 -10.893 10.847 1.00 86.88 454 CYS A N 1
ATOM 3442 C CA . CYS A 1 454 ? 23.663 -11.446 10.989 1.00 86.88 454 CYS A CA 1
ATOM 3443 C C . CYS A 1 454 ? 22.829 -11.310 9.710 1.00 86.88 454 CYS A C 1
ATOM 3445 O O . CYS A 1 454 ? 22.079 -12.222 9.377 1.00 86.88 454 CYS A O 1
ATOM 3447 N N . SER A 1 455 ? 22.949 -10.193 8.993 1.00 85.94 455 SER A N 1
ATOM 3448 C CA . SER A 1 455 ? 22.090 -9.870 7.854 1.00 85.94 455 SER A CA 1
ATOM 3449 C C . SER A 1 455 ? 22.395 -10.761 6.650 1.00 85.94 455 SER A C 1
ATOM 3451 O O . SER A 1 455 ? 21.464 -11.258 6.022 1.00 85.94 455 SER A O 1
ATOM 3453 N N . SER A 1 456 ? 23.675 -11.032 6.368 1.00 87.06 456 SER A N 1
ATOM 3454 C CA . SER A 1 456 ? 24.056 -12.039 5.365 1.00 87.06 456 SER A CA 1
ATOM 3455 C C . SER A 1 456 ? 23.762 -13.469 5.826 1.00 87.06 456 SER A C 1
ATOM 3457 O O . SER A 1 456 ? 23.439 -14.312 4.996 1.00 87.06 456 SER A O 1
ATOM 3459 N N . CYS A 1 457 ? 23.808 -13.734 7.136 1.00 93.56 457 CYS A N 1
ATOM 3460 C CA . CYS A 1 457 ? 23.461 -15.029 7.710 1.00 93.56 457 CYS A CA 1
ATOM 3461 C C . CYS A 1 457 ? 21.971 -15.375 7.556 1.00 93.56 457 CYS A C 1
ATOM 3463 O O . CYS A 1 457 ? 21.660 -16.396 6.960 1.00 93.56 457 CYS A O 1
ATOM 3465 N N . ILE A 1 458 ? 21.035 -14.565 8.067 1.00 92.31 458 ILE A N 1
ATOM 3466 C CA . ILE A 1 458 ? 19.605 -14.946 8.076 1.00 92.31 458 ILE A CA 1
ATOM 3467 C C . ILE A 1 458 ? 18.966 -14.959 6.679 1.00 92.31 458 ILE A C 1
ATOM 3469 O O . ILE A 1 458 ? 17.946 -15.606 6.480 1.00 92.31 458 ILE A O 1
ATOM 3473 N N . ALA A 1 459 ? 19.568 -14.266 5.709 1.00 87.50 459 ALA A N 1
ATOM 3474 C CA . ALA A 1 459 ? 19.129 -14.259 4.315 1.00 87.50 459 ALA A CA 1
ATOM 3475 C C . ALA A 1 459 ? 19.701 -15.428 3.481 1.00 87.50 459 ALA A C 1
ATOM 3477 O O . ALA A 1 459 ? 19.440 -15.505 2.279 1.00 87.50 459 ALA A O 1
ATOM 3478 N N . ALA A 1 460 ? 20.514 -16.308 4.078 1.00 90.88 460 ALA A N 1
ATOM 3479 C CA . ALA A 1 460 ? 21.221 -17.363 3.361 1.00 90.88 460 ALA A CA 1
ATOM 3480 C C . ALA A 1 460 ? 20.560 -18.746 3.469 1.00 90.88 460 ALA A C 1
ATOM 3482 O O . ALA A 1 460 ? 20.115 -19.187 4.532 1.00 90.88 460 ALA A O 1
ATOM 3483 N N . HIS A 1 461 ? 20.605 -19.467 2.348 1.00 92.00 461 HIS A N 1
ATOM 3484 C CA . HIS A 1 461 ? 20.232 -20.873 2.236 1.00 92.00 461 HIS A CA 1
ATOM 3485 C C . HIS A 1 461 ? 21.304 -21.619 1.436 1.00 92.00 461 HIS A C 1
ATOM 3487 O O . HIS A 1 461 ? 21.728 -21.168 0.373 1.00 92.00 461 HIS A O 1
ATOM 3493 N N . GLU A 1 462 ? 21.733 -22.769 1.943 1.00 88.94 462 GLU A N 1
ATOM 3494 C CA . GLU A 1 462 ? 22.832 -23.579 1.420 1.00 88.94 462 GLU A CA 1
ATOM 3495 C C . GLU A 1 462 ? 22.310 -24.989 1.117 1.00 88.94 462 GLU A C 1
ATOM 3497 O O . GLU A 1 462 ? 22.479 -25.934 1.890 1.00 88.94 462 GLU A O 1
ATOM 3502 N N . GLY A 1 463 ? 21.592 -25.107 -0.003 1.00 89.94 463 GLY A N 1
ATOM 3503 C CA . GLY A 1 463 ? 20.751 -26.273 -0.280 1.00 89.94 463 GLY A CA 1
ATOM 3504 C C . GLY A 1 463 ? 19.552 -26.307 0.671 1.00 89.94 463 GLY A C 1
ATOM 3505 O O . GLY A 1 463 ? 18.891 -25.291 0.865 1.00 89.94 463 GLY A O 1
ATOM 3506 N N . ASP A 1 464 ? 19.296 -27.460 1.291 1.00 89.19 464 ASP A N 1
ATOM 3507 C CA . ASP A 1 464 ? 18.215 -27.639 2.277 1.00 89.19 464 ASP A CA 1
ATOM 3508 C C . ASP A 1 464 ? 18.535 -27.040 3.668 1.00 89.19 464 ASP A C 1
ATOM 3510 O O . ASP A 1 464 ? 17.703 -27.089 4.582 1.00 89.19 464 ASP A O 1
ATOM 3514 N N . VAL A 1 465 ? 19.743 -26.489 3.852 1.00 89.50 465 VAL A N 1
ATOM 3515 C CA . VAL A 1 465 ? 20.187 -25.845 5.095 1.00 89.50 465 VAL A CA 1
ATOM 3516 C C . VAL A 1 465 ? 19.829 -24.359 5.060 1.00 89.50 465 VAL A C 1
ATOM 3518 O O . VAL A 1 465 ? 20.396 -23.599 4.280 1.00 89.50 465 VAL A O 1
ATOM 3521 N N . SER A 1 466 ? 18.931 -23.924 5.940 1.00 94.19 466 SER A N 1
ATOM 3522 C CA . SER A 1 466 ? 18.676 -22.502 6.191 1.00 94.19 466 SER A CA 1
ATOM 3523 C C . SER A 1 466 ? 19.631 -21.979 7.260 1.00 94.19 466 SER A C 1
ATOM 3525 O O . SER A 1 466 ? 19.946 -22.686 8.219 1.00 94.19 466 SER A O 1
ATOM 3527 N N . CYS A 1 467 ? 20.091 -20.742 7.120 1.00 96.19 467 CYS A N 1
ATOM 3528 C CA . CYS A 1 467 ? 21.049 -20.143 8.042 1.00 96.19 467 CYS A CA 1
ATOM 3529 C C . CYS A 1 467 ? 20.358 -19.280 9.117 1.00 96.19 467 CYS A C 1
ATOM 3531 O O . CYS A 1 467 ? 19.305 -18.689 8.890 1.00 96.19 467 CYS A O 1
ATOM 3533 N N . GLY A 1 468 ? 20.935 -19.218 10.321 1.00 93.56 468 GLY A N 1
ATOM 3534 C CA . GLY A 1 468 ? 20.410 -18.408 11.425 1.00 93.56 468 GLY A CA 1
ATOM 3535 C C . GLY A 1 468 ? 21.486 -17.965 12.417 1.00 93.56 468 GLY A C 1
ATOM 3536 O O . GLY A 1 468 ? 22.560 -18.563 12.506 1.00 93.56 468 GLY A O 1
ATOM 3537 N N . TRP A 1 469 ? 21.216 -16.890 13.157 1.00 95.19 469 TRP A N 1
ATOM 3538 C CA . TRP A 1 469 ? 22.206 -16.135 13.925 1.00 95.19 469 TRP A CA 1
ATOM 3539 C C . TRP A 1 469 ? 21.983 -16.187 15.442 1.00 95.19 469 TRP A C 1
ATOM 3541 O O . TRP A 1 469 ? 20.895 -15.911 15.948 1.00 95.19 469 TRP A O 1
ATOM 3551 N N . CYS A 1 470 ? 23.046 -16.474 16.195 1.00 93.69 470 CYS A N 1
ATOM 3552 C CA . CYS A 1 470 ? 23.040 -16.530 17.657 1.00 93.69 470 CYS A CA 1
ATOM 3553 C C . CYS A 1 470 ? 23.292 -15.150 18.297 1.00 93.69 470 CYS A C 1
ATOM 3555 O O . CYS A 1 470 ? 24.428 -14.752 18.594 1.00 93.69 470 CYS A O 1
ATOM 3557 N N . LEU A 1 471 ? 22.203 -14.422 18.541 1.00 88.81 471 LEU A N 1
ATOM 3558 C CA . LEU A 1 471 ? 22.173 -13.064 19.076 1.00 88.81 471 LEU A CA 1
ATOM 3559 C C . LEU A 1 471 ? 22.563 -13.048 20.568 1.00 88.81 471 LEU A C 1
ATOM 3561 O O . LEU A 1 471 ? 21.970 -13.726 21.407 1.00 88.81 471 LEU A O 1
ATOM 3565 N N . GLY A 1 472 ? 23.617 -12.305 20.918 1.00 77.00 472 GLY A N 1
ATOM 3566 C CA . GLY A 1 472 ? 24.158 -12.211 22.286 1.00 77.00 472 GLY A CA 1
ATOM 3567 C C . GLY A 1 472 ? 24.754 -13.494 22.897 1.00 77.00 472 GLY A C 1
ATOM 3568 O O . GLY A 1 472 ? 25.308 -13.432 23.995 1.00 77.00 472 GLY A O 1
ATOM 3569 N N . GLY A 1 473 ? 24.666 -14.647 22.225 1.00 83.62 473 GLY A N 1
ATOM 3570 C CA . GLY A 1 473 ? 25.154 -15.944 22.712 1.00 83.62 473 GLY A CA 1
ATOM 3571 C C . GLY A 1 473 ? 26.437 -16.435 22.031 1.00 83.62 473 GLY A C 1
ATOM 3572 O O . GLY A 1 473 ? 27.150 -15.681 21.369 1.00 83.62 473 GLY A O 1
ATOM 3573 N N . GLN A 1 474 ? 26.727 -17.725 22.188 1.00 86.19 474 GLN A N 1
ATOM 3574 C CA . GLN A 1 474 ? 27.644 -18.498 21.343 1.00 86.19 474 GLN A CA 1
ATOM 3575 C C . GLN A 1 474 ? 26.883 -19.701 20.779 1.00 86.19 474 GLN A C 1
ATOM 3577 O O . GLN A 1 474 ? 26.045 -20.266 21.487 1.00 86.19 474 GLN A O 1
ATOM 3582 N N . ILE A 1 475 ? 27.203 -20.109 19.550 1.00 91.81 475 ILE A N 1
ATOM 3583 C CA . ILE A 1 475 ? 26.814 -21.421 19.024 1.00 91.81 475 ILE A CA 1
ATOM 3584 C C . ILE A 1 475 ? 27.611 -22.500 19.774 1.00 91.81 475 ILE A C 1
ATOM 3586 O O . ILE A 1 475 ? 28.810 -22.349 20.021 1.00 91.81 475 ILE A O 1
ATOM 3590 N N . VAL A 1 476 ? 26.949 -23.588 20.156 1.00 89.56 476 VAL A N 1
ATOM 3591 C CA . VAL A 1 476 ? 27.549 -24.757 20.808 1.00 89.56 476 VAL A CA 1
ATOM 3592 C C . VAL A 1 476 ? 27.068 -26.000 20.071 1.00 89.56 476 VAL A C 1
ATOM 3594 O O . VAL A 1 476 ? 25.939 -26.438 20.281 1.00 89.56 476 VAL A O 1
ATOM 3597 N N . TYR A 1 477 ? 27.905 -26.544 19.190 1.00 89.94 477 TYR A N 1
ATOM 3598 C CA . TYR A 1 477 ? 27.613 -27.754 18.425 1.00 89.94 477 TYR A CA 1
ATOM 3599 C C . TYR A 1 477 ? 27.613 -28.983 19.345 1.00 89.94 477 TYR A C 1
ATOM 3601 O O . TYR A 1 477 ? 28.499 -29.155 20.184 1.00 89.94 477 TYR A O 1
ATOM 3609 N N . ASN A 1 478 ? 26.626 -29.861 19.177 1.00 84.00 478 ASN A N 1
ATOM 3610 C CA . ASN A 1 478 ? 26.358 -30.990 20.076 1.00 84.00 478 ASN A CA 1
ATOM 3611 C C . ASN A 1 478 ? 27.490 -32.038 20.085 1.00 84.00 478 ASN A C 1
ATOM 3613 O O . ASN A 1 478 ? 27.636 -32.785 21.049 1.00 84.00 478 ASN A O 1
ATOM 3617 N N . THR A 1 479 ? 28.286 -32.096 19.015 1.00 78.50 479 THR A N 1
ATOM 3618 C CA . THR A 1 479 ? 29.396 -33.043 18.810 1.00 78.50 479 THR A CA 1
ATOM 3619 C C . THR A 1 479 ? 30.767 -32.488 19.200 1.00 78.50 479 THR A C 1
ATOM 3621 O O . THR A 1 479 ? 31.669 -33.266 19.504 1.00 78.50 479 THR A O 1
ATOM 3624 N N . THR A 1 480 ? 30.946 -31.165 19.165 1.00 78.50 480 THR A N 1
ATOM 3625 C CA . THR A 1 480 ? 32.269 -30.506 19.168 1.00 78.50 480 THR A CA 1
ATOM 3626 C C . THR A 1 480 ? 32.379 -29.327 20.141 1.00 78.50 480 THR A C 1
ATOM 3628 O O . THR A 1 480 ? 33.478 -28.834 20.388 1.00 78.50 480 THR A O 1
ATOM 3631 N N . GLY A 1 481 ? 31.280 -28.917 20.779 1.00 87.00 481 GLY A N 1
ATOM 3632 C CA . GLY A 1 481 ? 31.271 -27.907 21.833 1.00 87.00 481 GLY A CA 1
ATOM 3633 C C . GLY A 1 481 ? 31.180 -26.473 21.312 1.00 87.00 481 GLY A C 1
ATOM 3634 O O . GLY A 1 481 ? 30.490 -26.184 20.338 1.00 87.00 481 GLY A O 1
ATOM 3635 N N . LYS A 1 482 ? 31.810 -25.535 22.030 1.00 86.94 482 LYS A N 1
ATOM 3636 C CA . LYS A 1 482 ? 31.683 -24.095 21.760 1.00 86.94 482 LYS A CA 1
ATOM 3637 C C . LYS A 1 482 ? 32.304 -23.718 20.415 1.00 86.94 482 LYS A C 1
ATOM 3639 O O . LYS A 1 482 ? 33.501 -23.898 20.216 1.00 86.94 482 LYS A O 1
ATOM 3644 N N . SER A 1 483 ? 31.498 -23.111 19.556 1.00 85.44 483 SER A N 1
ATOM 3645 C CA . SER A 1 483 ? 31.927 -22.515 18.297 1.00 85.44 483 SER A CA 1
ATOM 3646 C C . SER A 1 483 ? 32.488 -21.103 18.498 1.00 85.44 483 SER A C 1
ATOM 3648 O O . SER A 1 483 ? 32.100 -20.381 19.423 1.00 85.44 483 SER A O 1
ATOM 3650 N N . GLN A 1 484 ? 33.366 -20.693 17.582 1.00 82.94 484 GLN A N 1
ATOM 3651 C CA . GLN A 1 484 ? 33.736 -19.289 17.375 1.00 82.94 484 GLN A CA 1
ATOM 3652 C C . GLN A 1 484 ? 32.696 -18.527 16.532 1.00 82.94 484 GLN A C 1
ATOM 3654 O O . GLN A 1 484 ? 32.590 -17.306 16.639 1.00 82.94 484 GLN A O 1
ATOM 3659 N N . TYR A 1 485 ? 31.911 -19.246 15.725 1.00 88.31 485 TYR A N 1
ATOM 3660 C CA . TYR A 1 485 ? 30.930 -18.685 14.800 1.00 88.31 485 TYR A CA 1
ATOM 3661 C C . TYR A 1 485 ? 29.623 -18.275 15.496 1.00 88.31 485 TYR A C 1
ATOM 3663 O O . TYR A 1 485 ? 29.294 -18.708 16.608 1.00 88.31 485 TYR A O 1
ATOM 3671 N N . LYS A 1 486 ? 28.886 -17.396 14.815 1.00 91.50 486 LYS A N 1
ATOM 3672 C CA . LYS A 1 486 ? 27.610 -16.817 15.256 1.00 91.50 486 LYS A CA 1
ATOM 3673 C C . LYS A 1 486 ? 26.446 -17.244 14.370 1.00 91.50 486 LYS A C 1
ATOM 3675 O O . LYS A 1 486 ? 25.368 -17.494 14.902 1.00 91.50 486 LYS A O 1
ATOM 3680 N N . CYS A 1 487 ? 26.688 -17.343 13.066 1.00 94.81 487 CYS A N 1
ATOM 3681 C CA . CYS A 1 487 ? 25.805 -18.021 12.133 1.00 94.81 487 CYS A CA 1
ATOM 3682 C C . CYS A 1 487 ? 25.951 -19.546 12.278 1.00 94.81 487 CYS A C 1
ATOM 3684 O O . CYS A 1 487 ? 27.055 -20.022 12.551 1.00 94.81 487 CYS A O 1
ATOM 3686 N N . ALA A 1 488 ? 24.857 -20.288 12.113 1.00 95.81 488 ALA A N 1
ATOM 3687 C CA . ALA A 1 488 ? 24.831 -21.749 12.030 1.00 95.81 488 ALA A CA 1
ATOM 3688 C C . ALA A 1 488 ? 23.597 -22.227 11.242 1.00 95.81 488 ALA A C 1
ATOM 3690 O O . ALA A 1 488 ? 22.594 -21.512 11.148 1.00 95.81 488 ALA A O 1
ATOM 3691 N N . GLY A 1 489 ? 23.682 -23.421 10.664 1.00 94.81 489 GLY A N 1
ATOM 3692 C CA . GLY A 1 489 ? 22.742 -23.959 9.689 1.00 94.81 489 GLY A CA 1
ATOM 3693 C C . GLY A 1 489 ? 21.791 -25.010 10.253 1.00 94.81 489 GLY A C 1
ATOM 3694 O O . GLY A 1 489 ? 22.196 -25.970 10.910 1.00 94.81 489 GLY A O 1
ATOM 3695 N N . TYR A 1 490 ? 20.502 -24.858 9.963 1.00 91.75 490 TYR A N 1
ATOM 3696 C CA . TYR A 1 490 ? 19.453 -25.794 10.354 1.00 91.75 490 TYR A CA 1
ATOM 3697 C C . TYR A 1 490 ? 18.659 -26.259 9.128 1.00 91.75 490 TYR A C 1
ATOM 3699 O O . TYR A 1 490 ? 18.240 -25.469 8.287 1.00 91.75 490 TYR A O 1
ATOM 3707 N N . GLU A 1 491 ? 18.427 -27.566 9.027 1.00 88.25 491 GLU A N 1
ATOM 3708 C CA . GLU A 1 491 ? 17.564 -28.136 7.990 1.00 88.25 491 GLU A CA 1
ATOM 3709 C C . GLU A 1 491 ? 16.101 -28.121 8.453 1.00 88.25 491 GLU A C 1
ATOM 3711 O O . GLU A 1 491 ? 15.795 -28.522 9.584 1.00 88.25 491 GLU A O 1
ATOM 3716 N N . LYS A 1 492 ? 15.174 -27.699 7.582 1.00 72.06 492 LYS A N 1
ATOM 3717 C CA . LYS A 1 492 ? 13.743 -27.582 7.917 1.00 72.06 492 LYS A CA 1
ATOM 3718 C C . LYS A 1 492 ? 13.169 -28.940 8.354 1.00 72.06 492 LYS A C 1
ATOM 3720 O O . LYS A 1 492 ? 12.981 -29.845 7.547 1.00 72.06 492 LYS A O 1
ATOM 3725 N N . GLY A 1 493 ? 12.861 -29.072 9.646 1.00 71.56 493 GLY A N 1
ATOM 3726 C CA . GLY A 1 493 ? 12.293 -30.291 10.240 1.00 71.56 493 GLY A CA 1
ATOM 3727 C C . GLY A 1 493 ? 13.297 -31.238 10.912 1.00 71.56 493 GLY A C 1
ATOM 3728 O O . GLY A 1 493 ? 12.868 -32.241 11.482 1.00 71.56 493 GLY A O 1
ATOM 3729 N N . LYS A 1 494 ? 14.601 -30.929 10.919 1.00 83.25 494 LYS A N 1
ATOM 3730 C CA . LYS A 1 494 ? 15.583 -31.600 11.792 1.00 83.25 494 LYS A CA 1
ATOM 3731 C C . LYS A 1 494 ? 15.846 -30.752 13.038 1.00 83.25 494 LYS A C 1
ATOM 3733 O O . LYS A 1 494 ? 15.786 -29.527 12.994 1.00 83.25 494 LYS A O 1
ATOM 3738 N N . ALA A 1 495 ? 16.163 -31.399 14.159 1.00 78.38 495 ALA A N 1
ATOM 3739 C CA . ALA A 1 495 ? 16.677 -30.684 15.325 1.00 78.38 495 ALA A CA 1
ATOM 3740 C C . ALA A 1 495 ? 18.070 -30.108 14.987 1.00 78.38 495 ALA A C 1
ATOM 3742 O O . ALA A 1 495 ? 18.900 -30.871 14.483 1.00 78.38 495 ALA A O 1
ATOM 3743 N N . PRO A 1 496 ? 18.353 -28.816 15.249 1.00 83.88 496 PRO A N 1
ATOM 3744 C CA . PRO A 1 496 ? 19.652 -28.232 14.935 1.00 83.88 496 PRO A CA 1
ATOM 3745 C C . PRO A 1 496 ? 20.809 -29.003 15.595 1.00 83.88 496 PRO A C 1
ATOM 3747 O O . PRO A 1 496 ? 20.693 -29.411 16.758 1.00 83.88 496 PRO A O 1
ATOM 3750 N N . PRO A 1 497 ? 21.958 -29.179 14.915 1.00 87.88 497 PRO A N 1
ATOM 3751 C CA . PRO A 1 497 ? 23.120 -29.875 15.470 1.00 87.88 497 PRO A CA 1
ATOM 3752 C C . PRO A 1 497 ? 23.864 -29.054 16.543 1.00 87.88 497 PRO A C 1
ATOM 3754 O O . PRO A 1 497 ? 24.969 -29.420 16.945 1.00 87.88 497 PRO A O 1
ATOM 3757 N N . PHE A 1 498 ? 23.269 -27.962 17.025 1.00 92.69 498 PHE A N 1
ATOM 3758 C CA . PHE A 1 498 ? 23.819 -27.021 17.992 1.00 92.69 498 PHE A CA 1
ATOM 3759 C C . PHE A 1 498 ? 22.747 -26.459 18.932 1.00 92.69 498 PHE A C 1
ATOM 3761 O O . PHE A 1 498 ? 21.545 -26.598 18.717 1.00 92.69 498 PHE A O 1
ATOM 3768 N N . THR A 1 499 ? 23.206 -25.724 19.942 1.00 92.06 499 THR A N 1
ATOM 3769 C CA . THR A 1 499 ? 22.397 -24.799 20.741 1.00 92.06 499 THR A CA 1
ATOM 3770 C C . THR A 1 499 ? 23.013 -23.400 20.703 1.00 92.06 499 THR A C 1
ATOM 3772 O O . THR A 1 499 ? 24.234 -23.255 20.730 1.00 92.06 499 THR A O 1
ATOM 3775 N N . CYS A 1 500 ? 22.191 -22.351 20.652 1.00 92.81 500 CYS A N 1
ATOM 3776 C CA . CYS A 1 500 ? 22.647 -20.990 20.944 1.00 92.81 500 CYS A CA 1
ATOM 3777 C C . CYS A 1 500 ? 22.467 -20.716 22.441 1.00 92.81 500 CYS A C 1
ATOM 3779 O O . CYS A 1 500 ? 21.391 -20.945 22.987 1.00 92.81 500 CYS A O 1
ATOM 3781 N N . THR A 1 501 ? 23.483 -20.182 23.122 1.00 84.19 501 THR A N 1
ATOM 3782 C CA . THR A 1 501 ? 23.419 -19.946 24.583 1.00 84.19 501 THR A CA 1
ATOM 3783 C C . THR A 1 501 ? 22.532 -18.769 25.024 1.00 84.19 501 THR A C 1
ATOM 3785 O O . THR A 1 501 ? 22.499 -18.450 26.218 1.00 84.19 501 THR A O 1
ATOM 3788 N N . LYS A 1 502 ? 21.836 -18.104 24.090 1.00 85.75 502 LYS A N 1
ATOM 3789 C CA . LYS A 1 502 ? 20.916 -16.985 24.350 1.00 85.75 502 LYS A CA 1
ATOM 3790 C C . LYS A 1 502 ? 19.658 -17.041 23.487 1.00 85.75 502 LYS A C 1
ATOM 3792 O O . LYS A 1 502 ? 18.619 -17.455 23.983 1.00 85.75 502 LYS A O 1
ATOM 3797 N N . ASP A 1 503 ? 19.761 -16.584 22.246 1.00 85.81 503 ASP A N 1
ATOM 3798 C CA . ASP A 1 503 ? 18.639 -16.297 21.356 1.00 85.81 503 ASP A CA 1
ATOM 3799 C C . ASP A 1 503 ? 19.096 -16.565 19.915 1.00 85.81 503 ASP A C 1
ATOM 3801 O O . ASP A 1 503 ? 20.165 -16.099 19.519 1.00 85.81 503 ASP A O 1
ATOM 3805 N N . PHE A 1 504 ? 18.351 -17.374 19.163 1.00 92.19 504 PHE A N 1
ATOM 3806 C CA . PHE A 1 504 ? 18.707 -17.790 17.804 1.00 92.19 504 PHE A CA 1
ATOM 3807 C C . PHE A 1 504 ? 17.646 -17.281 16.836 1.00 92.19 504 PHE A C 1
ATOM 3809 O O . PHE A 1 504 ? 16.468 -17.596 16.999 1.00 92.19 504 PHE A O 1
ATOM 3816 N N . ARG A 1 505 ? 18.064 -16.480 15.854 1.00 90.94 505 ARG A N 1
ATOM 3817 C CA . ARG A 1 505 ? 17.170 -15.751 14.951 1.00 90.94 505 ARG A CA 1
ATOM 3818 C C . ARG A 1 505 ? 17.355 -16.159 13.501 1.00 90.94 505 ARG A C 1
ATOM 3820 O O . ARG A 1 505 ? 18.472 -16.394 13.055 1.00 90.94 505 ARG A O 1
ATOM 3827 N N . THR A 1 506 ? 16.241 -16.201 12.783 1.00 91.75 506 THR A N 1
ATOM 3828 C CA . THR A 1 506 ? 16.138 -16.649 11.384 1.00 91.75 506 THR A CA 1
ATOM 3829 C C . THR A 1 506 ? 15.333 -15.679 10.514 1.00 91.75 506 THR A C 1
ATOM 3831 O O . THR A 1 506 ? 15.211 -15.894 9.319 1.00 91.75 506 THR A O 1
ATOM 3834 N N . GLU A 1 507 ? 14.762 -14.630 11.116 1.00 84.50 507 GLU A N 1
ATOM 3835 C CA . GLU A 1 507 ? 13.825 -13.690 10.478 1.00 84.50 507 GLU A CA 1
ATOM 3836 C C . GLU A 1 507 ? 14.274 -12.230 10.640 1.00 84.50 507 GLU A C 1
ATOM 3838 O O . GLU A 1 507 ? 14.106 -11.422 9.731 1.00 84.50 507 GLU A O 1
ATOM 3843 N N . ASP A 1 508 ? 14.882 -11.883 11.782 1.00 84.12 508 ASP A N 1
ATOM 3844 C CA . ASP A 1 508 ? 15.360 -10.533 12.065 1.00 84.12 508 ASP A CA 1
ATOM 3845 C C . ASP A 1 508 ? 16.687 -10.525 12.843 1.00 84.12 508 ASP A C 1
ATOM 3847 O O . ASP A 1 508 ? 16.992 -11.424 13.624 1.00 84.12 508 ASP A O 1
ATOM 3851 N N . CYS A 1 509 ? 17.472 -9.466 12.649 1.00 84.50 509 CYS A N 1
ATOM 3852 C CA . CYS A 1 509 ? 18.740 -9.223 13.348 1.00 84.50 509 CYS A CA 1
ATOM 3853 C C . CYS A 1 509 ? 18.625 -8.156 14.450 1.00 84.50 509 CYS A C 1
ATOM 3855 O O . CYS A 1 509 ? 19.633 -7.674 14.988 1.00 84.50 509 CYS A O 1
ATOM 3857 N N . SER A 1 510 ? 17.392 -7.752 14.769 1.00 82.69 510 SER A N 1
ATOM 3858 C CA . SER A 1 510 ? 17.121 -6.602 15.611 1.00 82.69 510 SER A CA 1
ATOM 3859 C C . SER A 1 510 ? 17.305 -6.938 17.087 1.00 82.69 510 SER A C 1
ATOM 3861 O O . SER A 1 510 ? 16.850 -7.947 17.621 1.00 82.69 510 SER A O 1
ATOM 3863 N N . GLY A 1 511 ? 18.001 -6.046 17.772 1.00 89.31 511 GLY A N 1
ATOM 3864 C CA . GLY A 1 511 ? 18.275 -6.164 19.192 1.00 89.31 511 GLY A CA 1
ATOM 3865 C C . GLY A 1 511 ? 18.807 -4.846 19.711 1.00 89.31 511 GLY A C 1
ATOM 3866 O O . GLY A 1 511 ? 18.417 -3.776 19.244 1.00 89.31 511 GLY A O 1
ATOM 3867 N N . TYR A 1 512 ? 19.721 -4.913 20.667 1.00 88.69 512 TYR A N 1
ATOM 3868 C CA . TYR A 1 512 ? 20.307 -3.742 21.301 1.00 88.69 512 TYR A CA 1
ATOM 3869 C C . TYR A 1 512 ? 21.827 -3.775 21.204 1.00 88.69 512 TYR A C 1
ATOM 3871 O O . TYR A 1 512 ? 22.451 -4.823 21.362 1.00 88.69 512 TYR A O 1
ATOM 3879 N N . SER A 1 513 ? 22.420 -2.611 20.963 1.00 88.06 513 SER A N 1
ATOM 3880 C CA . SER A 1 513 ? 23.868 -2.409 20.895 1.00 88.06 513 SER A CA 1
ATOM 3881 C C . SER A 1 513 ? 24.276 -1.243 21.789 1.00 88.06 513 SER A C 1
ATOM 3883 O O . SER A 1 513 ? 23.461 -0.387 22.131 1.00 88.06 513 SER A O 1
ATOM 3885 N N . CYS A 1 514 ? 25.536 -1.236 22.220 1.00 87.44 514 CYS A N 1
ATOM 3886 C CA . CYS A 1 514 ? 26.047 -0.264 23.181 1.00 87.44 514 CYS A CA 1
ATOM 3887 C C . CYS A 1 514 ? 26.856 0.844 22.489 1.00 87.44 514 CYS A C 1
ATOM 3889 O O . CYS A 1 514 ? 27.751 0.575 21.686 1.00 87.44 514 CYS A O 1
ATOM 3891 N N . ALA A 1 515 ? 26.557 2.103 22.807 1.00 85.12 515 ALA A N 1
ATOM 3892 C CA . ALA A 1 515 ? 27.267 3.284 22.323 1.00 85.12 515 ALA A CA 1
ATOM 3893 C C . ALA A 1 515 ? 28.546 3.526 23.147 1.00 85.12 515 ALA A C 1
ATOM 3895 O O . ALA A 1 515 ? 28.626 4.446 23.964 1.00 85.12 515 ALA A O 1
ATOM 3896 N N . TRP A 1 516 ? 29.551 2.667 22.945 1.00 80.38 516 TRP A N 1
ATOM 3897 C CA . TRP A 1 516 ? 30.825 2.668 23.682 1.00 80.38 516 TRP A CA 1
ATOM 3898 C C . TRP A 1 516 ? 31.673 3.945 23.526 1.00 80.38 516 TRP A C 1
ATOM 3900 O O . TRP A 1 516 ? 32.626 4.142 24.270 1.00 80.38 516 TRP A O 1
ATOM 3910 N N . ASN A 1 517 ? 31.344 4.826 22.578 1.00 73.00 517 ASN A N 1
ATOM 3911 C CA . ASN A 1 517 ? 32.025 6.108 22.367 1.00 73.00 517 ASN A CA 1
ATOM 3912 C C . ASN A 1 517 ? 31.566 7.230 23.325 1.00 73.00 517 ASN A C 1
ATOM 3914 O O . ASN A 1 517 ? 32.173 8.301 23.333 1.00 73.00 517 ASN A O 1
ATOM 3918 N N . SER A 1 518 ? 30.525 7.002 24.131 1.00 69.38 518 SER A N 1
ATOM 3919 C CA . SER A 1 518 ? 30.078 7.923 25.183 1.00 69.38 518 SER A CA 1
ATOM 3920 C C . SER A 1 518 ? 30.872 7.738 26.483 1.00 69.38 518 SER A C 1
ATOM 3922 O O . SER A 1 518 ? 31.215 6.619 26.858 1.00 69.38 518 SER A O 1
ATOM 3924 N N . SER A 1 519 ? 31.079 8.822 27.241 1.00 70.56 519 SER A N 1
ATOM 3925 C CA . SER A 1 519 ? 31.570 8.760 28.632 1.00 70.56 519 SER A CA 1
ATOM 3926 C C . SER A 1 519 ? 30.596 8.044 29.580 1.00 70.56 519 SER A C 1
ATOM 3928 O O . SER A 1 519 ? 30.994 7.567 30.642 1.00 70.56 519 SER A O 1
ATOM 3930 N N . THR A 1 520 ? 29.330 7.935 29.180 1.00 80.31 520 THR A N 1
ATOM 3931 C CA . THR A 1 520 ? 28.294 7.088 29.774 1.00 80.31 520 THR A CA 1
ATOM 3932 C C . THR A 1 520 ? 27.693 6.219 28.663 1.00 80.31 520 THR A C 1
ATOM 3934 O O . THR A 1 520 ? 26.738 6.652 28.010 1.00 80.31 520 THR A O 1
ATOM 3937 N N . PRO A 1 521 ? 28.240 5.016 28.390 1.00 83.81 521 PRO A N 1
ATOM 3938 C CA . PRO A 1 521 ? 27.741 4.146 27.327 1.00 83.81 521 PRO A CA 1
ATOM 3939 C C . PRO A 1 521 ? 26.231 3.903 27.448 1.00 83.81 521 PRO A C 1
ATOM 3941 O O . PRO A 1 521 ? 25.732 3.642 28.541 1.00 83.81 521 PRO A O 1
ATOM 3944 N N . GLN A 1 522 ? 25.501 4.049 26.338 1.00 87.56 522 GLN A N 1
ATOM 3945 C CA . GLN A 1 522 ? 24.040 3.900 26.284 1.00 87.56 522 GLN A CA 1
ATOM 3946 C C . GLN A 1 522 ? 23.635 2.763 25.351 1.00 87.56 522 GLN A C 1
ATOM 3948 O O . GLN A 1 522 ? 24.226 2.588 24.287 1.00 87.56 522 GLN A O 1
ATOM 3953 N N . CYS A 1 523 ? 22.586 2.031 25.718 1.00 91.81 523 CYS A N 1
ATOM 3954 C CA . CYS A 1 523 ? 21.969 1.044 24.839 1.00 91.81 523 CYS A CA 1
ATOM 3955 C C . CYS A 1 523 ? 20.996 1.704 23.862 1.00 91.81 523 CYS A C 1
ATOM 3957 O O . CYS A 1 523 ? 20.109 2.452 24.274 1.00 91.81 523 CYS A O 1
ATOM 3959 N N . TYR A 1 524 ? 21.128 1.376 22.581 1.00 87.44 524 TYR A N 1
ATOM 3960 C CA . TYR A 1 524 ? 20.218 1.779 21.509 1.00 87.44 524 TYR A CA 1
ATOM 3961 C C . TYR A 1 524 ? 19.725 0.538 20.755 1.00 87.44 524 TYR A C 1
ATOM 3963 O O . TYR A 1 524 ? 20.414 -0.487 20.743 1.00 87.44 524 TYR A O 1
ATOM 3971 N N . LYS A 1 525 ? 18.527 0.599 20.152 1.00 85.31 525 LYS A N 1
ATOM 3972 C CA . LYS A 1 525 ? 18.052 -0.488 19.279 1.00 85.31 525 LYS A CA 1
ATOM 3973 C C . LYS A 1 525 ? 18.895 -0.483 17.999 1.00 85.31 525 LYS A C 1
ATOM 3975 O O . LYS A 1 525 ? 19.135 0.584 17.443 1.00 85.31 525 LYS A O 1
ATOM 3980 N N . SER A 1 526 ? 19.352 -1.652 17.570 1.00 82.44 526 SER A N 1
ATOM 3981 C CA . SER A 1 526 ? 20.241 -1.841 16.425 1.00 82.44 526 SER A CA 1
ATOM 3982 C C . SER A 1 526 ? 19.760 -3.011 15.580 1.00 82.44 526 SER A C 1
ATOM 3984 O O . SER A 1 526 ? 19.431 -4.064 16.129 1.00 82.44 526 SER A O 1
ATOM 3986 N N . ASP A 1 527 ? 19.784 -2.844 14.260 1.00 72.00 527 ASP A N 1
ATOM 3987 C CA . ASP A 1 527 ? 19.416 -3.875 13.277 1.00 72.00 527 ASP A CA 1
ATOM 3988 C C . ASP A 1 527 ? 20.529 -4.922 13.087 1.00 72.00 527 ASP A C 1
ATOM 3990 O O . ASP A 1 527 ? 20.343 -5.933 12.425 1.00 72.00 527 ASP A O 1
ATOM 3994 N N . ASN A 1 528 ? 21.683 -4.699 13.723 1.00 75.69 528 ASN A N 1
ATOM 3995 C CA . ASN A 1 528 ? 22.613 -5.742 14.146 1.00 75.69 528 ASN A CA 1
ATOM 3996 C C . ASN A 1 528 ? 22.809 -5.602 15.667 1.00 75.69 528 ASN A C 1
ATOM 3998 O O . ASN A 1 528 ? 23.614 -4.784 16.136 1.00 75.69 528 ASN A O 1
ATOM 4002 N N . GLY A 1 529 ? 22.006 -6.320 16.454 1.00 82.75 529 GLY A N 1
ATOM 4003 C CA . GLY A 1 529 ? 22.057 -6.276 17.918 1.00 82.75 529 GLY A CA 1
ATOM 4004 C C . GLY A 1 529 ? 23.253 -7.037 18.506 1.00 82.75 529 GLY A C 1
ATOM 4005 O O . GLY A 1 529 ? 23.508 -8.186 18.155 1.00 82.75 529 GLY A O 1
ATOM 4006 N N . GLN A 1 530 ? 23.967 -6.443 19.466 1.00 82.12 530 GLN A N 1
ATOM 4007 C CA . GLN A 1 530 ? 24.923 -7.189 20.304 1.00 82.12 530 GLN A CA 1
ATOM 4008 C C . GLN A 1 530 ? 24.217 -8.029 21.383 1.00 82.12 530 GLN A C 1
ATOM 4010 O O . GLN A 1 530 ? 24.764 -9.036 21.832 1.00 82.12 530 GLN A O 1
ATOM 4015 N N . TYR A 1 531 ? 23.004 -7.635 21.780 1.00 85.50 531 TYR A N 1
ATOM 4016 C CA . TYR A 1 531 ? 22.197 -8.253 22.833 1.00 85.50 531 TYR A CA 1
ATOM 4017 C C . TYR A 1 531 ? 20.736 -8.394 22.368 1.00 85.50 531 TYR A C 1
ATOM 4019 O O . TYR A 1 531 ? 20.247 -7.493 21.684 1.00 85.50 531 TYR A O 1
ATOM 4027 N N . PRO A 1 532 ? 20.011 -9.462 22.752 1.00 85.44 532 PRO A N 1
ATOM 4028 C CA . PRO A 1 532 ? 18.630 -9.677 22.306 1.00 85.44 532 PRO A CA 1
ATOM 4029 C C . PRO A 1 532 ? 17.618 -8.714 22.943 1.00 85.44 532 PRO A C 1
ATOM 4031 O O . PRO A 1 532 ? 16.580 -8.427 22.356 1.00 85.44 532 PRO A O 1
ATOM 4034 N N . ASP A 1 533 ? 17.916 -8.175 24.129 1.00 87.75 533 ASP A N 1
ATOM 4035 C CA . ASP A 1 533 ? 17.001 -7.310 24.872 1.00 87.75 533 ASP A CA 1
ATOM 4036 C C . ASP A 1 533 ? 17.712 -6.132 25.564 1.00 87.75 533 ASP A C 1
ATOM 4038 O O . ASP A 1 533 ? 18.913 -6.167 25.862 1.00 87.75 533 ASP A O 1
ATOM 4042 N N . MET A 1 534 ? 16.938 -5.077 25.840 1.00 89.00 534 MET A N 1
ATOM 4043 C CA . MET A 1 534 ? 17.423 -3.838 26.453 1.00 89.00 534 MET A CA 1
ATOM 4044 C C . MET A 1 534 ? 18.005 -4.065 27.854 1.00 89.00 534 MET A C 1
ATOM 4046 O O . MET A 1 534 ? 18.981 -3.414 28.215 1.00 89.00 534 MET A O 1
ATOM 4050 N N . GLN A 1 535 ? 17.452 -4.984 28.650 1.00 89.12 535 GLN A N 1
ATOM 4051 C CA . GLN A 1 535 ? 17.898 -5.220 30.023 1.00 89.12 535 GLN A CA 1
ATOM 4052 C C . GLN A 1 535 ? 19.234 -5.979 30.053 1.00 89.12 535 GLN A C 1
ATOM 4054 O O . GLN A 1 535 ? 20.101 -5.661 30.868 1.00 89.12 535 GLN A O 1
ATOM 4059 N N . THR A 1 536 ? 19.430 -6.952 29.160 1.00 85.62 536 THR A N 1
ATOM 4060 C CA . THR A 1 536 ? 20.724 -7.619 28.950 1.00 85.62 536 THR A CA 1
ATOM 4061 C C . THR A 1 536 ? 21.761 -6.631 28.426 1.00 85.62 536 THR A C 1
ATOM 4063 O O . THR A 1 536 ? 22.862 -6.592 28.970 1.00 85.62 536 THR A O 1
ATOM 4066 N N . CYS A 1 537 ? 21.409 -5.770 27.462 1.00 89.19 537 CYS A N 1
ATOM 4067 C CA . CYS A 1 537 ? 22.306 -4.700 27.022 1.00 89.19 537 CYS A CA 1
ATOM 4068 C C . CYS A 1 537 ? 22.692 -3.773 28.185 1.00 89.19 537 CYS A C 1
ATOM 4070 O O . CYS A 1 537 ? 23.878 -3.563 28.434 1.00 89.19 537 CYS A O 1
ATOM 4072 N N . GLN A 1 538 ? 21.718 -3.250 28.938 1.00 89.62 538 GLN A N 1
ATOM 4073 C CA . GLN A 1 538 ? 21.960 -2.286 30.018 1.00 89.62 538 GLN A CA 1
ATOM 4074 C C . GLN A 1 538 ? 22.859 -2.846 31.125 1.00 89.62 538 GLN A C 1
ATOM 4076 O O . GLN A 1 538 ? 23.693 -2.110 31.635 1.00 89.62 538 GLN A O 1
ATOM 4081 N N . LYS A 1 539 ? 22.752 -4.141 31.456 1.00 86.31 539 LYS A N 1
ATOM 4082 C CA . LYS A 1 539 ? 23.617 -4.816 32.446 1.00 86.31 539 LYS A CA 1
ATOM 4083 C C . LYS A 1 539 ? 25.096 -4.898 32.040 1.00 86.31 539 LYS A C 1
ATOM 4085 O O . LYS A 1 539 ? 25.939 -5.110 32.908 1.00 86.31 539 LYS A O 1
ATOM 4090 N N . THR A 1 540 ? 25.404 -4.771 30.750 1.00 83.31 540 THR A N 1
ATOM 4091 C CA . THR A 1 540 ? 26.761 -4.927 30.195 1.00 83.31 540 THR A CA 1
ATOM 4092 C C . THR A 1 540 ? 27.316 -3.617 29.623 1.00 83.31 540 THR A C 1
ATOM 4094 O O . THR A 1 540 ? 28.522 -3.383 29.659 1.00 83.31 540 THR A O 1
ATOM 4097 N N . CYS A 1 541 ? 26.450 -2.719 29.152 1.00 86.44 541 CYS A N 1
ATOM 4098 C CA . CYS A 1 541 ? 26.787 -1.415 28.580 1.00 86.44 541 CYS A CA 1
ATOM 4099 C C . CYS A 1 541 ? 27.158 -0.390 29.670 1.00 86.44 541 CYS A C 1
ATOM 4101 O O . CYS A 1 541 ? 26.438 0.572 29.937 1.00 86.44 541 CYS A O 1
ATOM 4103 N N . HIS A 1 542 ? 28.282 -0.621 30.350 1.00 83.75 542 HIS A N 1
ATOM 4104 C CA . HIS A 1 542 ? 28.778 0.204 31.451 1.00 83.75 542 HIS A CA 1
ATOM 4105 C C . HIS A 1 542 ? 30.271 0.512 31.287 1.00 83.75 542 HIS A C 1
ATOM 4107 O O . HIS A 1 542 ? 31.070 -0.363 30.954 1.00 83.75 542 HIS A O 1
ATOM 4113 N N . ALA A 1 543 ? 30.668 1.751 31.605 1.00 77.19 543 ALA A N 1
ATOM 4114 C CA . ALA A 1 543 ? 32.048 2.232 31.459 1.00 77.19 543 ALA A CA 1
ATOM 4115 C C . ALA A 1 543 ? 33.090 1.465 32.305 1.00 77.19 543 ALA A C 1
ATOM 4117 O O . ALA A 1 543 ? 34.287 1.554 32.051 1.00 77.19 543 ALA A O 1
ATOM 4118 N N . SER A 1 544 ? 32.644 0.696 33.303 1.00 79.94 544 SER A N 1
ATOM 4119 C CA . SER A 1 544 ? 33.481 -0.171 34.139 1.00 79.94 544 SER A CA 1
ATOM 4120 C C . SER A 1 544 ? 33.820 -1.529 33.511 1.00 79.94 544 SER A C 1
ATOM 4122 O O . SER A 1 544 ? 34.674 -2.228 34.051 1.00 79.94 544 SER A O 1
ATOM 4124 N N . GLN A 1 545 ? 33.174 -1.922 32.405 1.00 80.50 545 GLN A N 1
ATOM 4125 C CA . GLN A 1 545 ? 33.427 -3.204 31.722 1.00 80.50 545 GLN A CA 1
ATOM 4126 C C . GLN A 1 545 ? 34.236 -3.070 30.423 1.00 80.50 545 GLN A C 1
ATOM 4128 O O . GLN A 1 545 ? 34.585 -4.085 29.817 1.00 80.50 545 GLN A O 1
ATOM 4133 N N . MET A 1 546 ? 34.538 -1.838 30.006 1.00 84.44 546 MET A N 1
ATOM 4134 C CA . MET A 1 546 ? 35.242 -1.526 28.762 1.00 84.44 546 MET A CA 1
ATOM 4135 C C . MET A 1 546 ? 36.714 -1.963 28.796 1.00 84.44 546 MET A C 1
ATOM 4137 O O . MET A 1 546 ? 37.420 -1.787 29.794 1.00 84.44 546 MET A O 1
ATOM 4141 N N . ALA A 1 547 ? 37.180 -2.508 27.674 1.00 88.19 547 ALA A N 1
ATOM 4142 C CA . ALA A 1 547 ? 38.548 -2.960 27.470 1.00 88.19 547 ALA A CA 1
ATOM 4143 C C . ALA A 1 547 ? 39.080 -2.582 26.079 1.00 88.19 547 ALA A C 1
ATOM 4145 O O . ALA A 1 547 ? 38.316 -2.338 25.140 1.00 88.19 547 ALA A O 1
ATOM 4146 N N . LYS A 1 548 ? 40.410 -2.563 25.964 1.00 88.69 548 LYS A N 1
ATOM 4147 C CA . LYS A 1 548 ? 41.176 -2.392 24.722 1.00 88.69 548 LYS A CA 1
ATOM 4148 C C . LYS A 1 548 ? 42.184 -3.528 24.578 1.00 88.69 548 LYS A C 1
ATOM 4150 O O . LYS A 1 548 ? 42.745 -3.974 25.578 1.00 88.69 548 LYS A O 1
ATOM 4155 N N . CYS A 1 549 ? 42.461 -3.947 23.347 1.00 84.94 549 CYS A N 1
ATOM 4156 C CA . CYS A 1 549 ? 43.577 -4.851 23.083 1.00 84.94 549 CYS A CA 1
ATOM 4157 C C . CYS A 1 549 ? 44.900 -4.084 23.202 1.00 84.94 549 CYS A C 1
ATOM 4159 O O . CYS A 1 549 ? 45.025 -2.970 22.687 1.00 84.94 549 CYS A O 1
ATOM 4161 N N . ASN A 1 550 ? 45.893 -4.665 23.871 1.00 85.12 550 ASN A N 1
ATOM 4162 C CA . ASN A 1 550 ? 47.275 -4.223 23.768 1.00 85.12 550 ASN A CA 1
ATOM 4163 C C . ASN A 1 550 ? 47.964 -5.050 22.671 1.00 85.12 550 ASN A C 1
ATOM 4165 O O . ASN A 1 550 ? 48.343 -6.203 22.875 1.00 85.12 550 ASN A O 1
ATOM 4169 N N . ASN A 1 551 ? 48.149 -4.435 21.500 1.00 79.25 551 ASN A N 1
ATOM 4170 C CA . ASN A 1 551 ? 48.696 -5.096 20.312 1.00 79.25 551 ASN A CA 1
ATOM 4171 C C . ASN A 1 551 ? 50.139 -5.614 20.485 1.00 79.25 551 ASN A C 1
ATOM 4173 O O . ASN A 1 551 ? 50.579 -6.404 19.651 1.00 79.25 551 ASN A O 1
ATOM 4177 N N . GLN A 1 552 ? 50.871 -5.203 21.530 1.00 79.00 552 GLN A N 1
ATOM 4178 C CA . GLN A 1 552 ? 52.221 -5.698 21.834 1.00 79.00 552 GLN A CA 1
ATOM 4179 C C . GLN A 1 552 ? 52.193 -6.953 22.717 1.00 79.00 552 GLN A C 1
ATOM 4181 O O . GLN A 1 552 ? 52.952 -7.886 22.476 1.00 79.00 552 GLN A O 1
ATOM 4186 N N . THR A 1 553 ? 51.318 -7.000 23.727 1.00 86.00 553 THR A N 1
ATOM 4187 C CA . THR A 1 553 ? 51.204 -8.148 24.652 1.00 86.00 553 THR A CA 1
ATOM 4188 C C . THR A 1 553 ? 50.187 -9.195 24.194 1.00 86.00 553 THR A C 1
ATOM 4190 O O . THR A 1 553 ? 50.166 -10.291 24.751 1.00 86.00 553 THR A O 1
ATOM 4193 N N . LYS A 1 554 ? 49.337 -8.860 23.210 1.00 80.62 554 LYS A N 1
ATOM 4194 C CA . LYS A 1 554 ? 48.154 -9.630 22.769 1.00 80.62 554 LYS A CA 1
ATOM 4195 C C . LYS A 1 554 ? 47.188 -9.955 23.926 1.00 80.62 554 LYS A C 1
ATOM 4197 O O . LYS A 1 554 ? 46.507 -10.977 23.917 1.00 80.62 554 LYS A O 1
ATOM 4202 N N . GLN A 1 555 ? 47.138 -9.077 24.931 1.00 88.31 555 GLN A N 1
ATOM 4203 C CA . GLN A 1 555 ? 46.250 -9.165 26.095 1.00 88.31 555 GLN A CA 1
ATOM 4204 C C . GLN A 1 555 ? 45.352 -7.932 26.194 1.00 88.31 555 GLN A C 1
ATOM 4206 O O . GLN A 1 555 ? 45.697 -6.856 25.701 1.00 88.31 555 GLN A O 1
ATOM 4211 N N . CYS A 1 556 ? 44.208 -8.078 26.857 1.00 87.62 556 CYS A N 1
ATOM 4212 C CA . CYS A 1 556 ? 43.252 -6.995 27.030 1.00 87.62 556 CYS A CA 1
ATOM 4213 C C . CYS A 1 556 ? 43.437 -6.238 28.346 1.00 87.62 556 CYS A C 1
ATOM 4215 O O . CYS A 1 556 ? 43.625 -6.811 29.417 1.00 87.62 556 CYS A O 1
ATOM 4217 N N . GLU A 1 557 ? 43.361 -4.914 28.253 1.00 91.88 557 GLU A N 1
ATOM 4218 C CA . GLU A 1 557 ? 43.486 -3.987 29.374 1.00 91.88 557 GLU A CA 1
ATOM 4219 C C . GLU A 1 557 ? 42.149 -3.284 29.608 1.00 91.88 557 GLU A C 1
ATOM 4221 O O . GLU A 1 557 ? 41.519 -2.812 28.658 1.00 91.88 557 GLU A O 1
ATOM 4226 N N . THR A 1 558 ? 41.724 -3.159 30.869 1.00 89.25 558 THR A N 1
ATOM 4227 C CA . THR A 1 558 ? 40.571 -2.321 31.227 1.00 89.25 558 THR A CA 1
ATOM 4228 C C . THR A 1 558 ? 40.852 -0.865 30.863 1.00 89.25 558 THR A C 1
ATOM 4230 O O . THR A 1 558 ? 41.942 -0.343 31.108 1.00 89.25 558 THR A O 1
ATOM 4233 N N . CYS A 1 559 ? 39.873 -0.170 30.285 1.00 84.88 559 CYS A N 1
ATOM 4234 C CA . CYS A 1 559 ? 40.024 1.244 29.957 1.00 84.88 559 CYS A CA 1
ATOM 4235 C C . CYS A 1 559 ? 38.700 2.001 30.021 1.00 84.88 559 CYS A C 1
ATOM 4237 O O . CYS A 1 559 ? 37.645 1.472 29.700 1.00 84.88 559 CYS A O 1
ATOM 4239 N N . THR A 1 560 ? 38.763 3.268 30.434 1.00 78.44 560 THR A N 1
ATOM 4240 C CA . THR A 1 560 ? 37.576 4.094 30.722 1.00 78.44 560 THR A CA 1
ATOM 4241 C C . THR A 1 560 ? 37.279 5.155 29.661 1.00 78.44 560 THR A C 1
ATOM 4243 O O . THR A 1 560 ? 36.232 5.794 29.725 1.00 78.44 560 THR A O 1
ATOM 4246 N N . LYS A 1 561 ? 38.197 5.380 28.709 1.00 76.44 561 LYS A N 1
ATOM 4247 C CA . LYS A 1 561 ? 38.041 6.254 27.530 1.00 76.44 561 LYS A CA 1
ATOM 4248 C C . LYS A 1 561 ? 39.224 6.098 26.567 1.00 76.44 561 LYS A C 1
ATOM 4250 O O . LYS A 1 561 ? 40.338 5.825 27.011 1.00 76.44 561 LYS A O 1
ATOM 4255 N N . GLY A 1 562 ? 38.995 6.380 25.285 1.00 73.44 562 GLY A N 1
ATOM 4256 C CA . GLY A 1 562 ? 40.033 6.485 24.250 1.00 73.44 562 GLY A CA 1
ATOM 4257 C C . GLY A 1 562 ? 39.741 5.644 22.999 1.00 73.44 562 GLY A C 1
ATOM 4258 O O . GLY A 1 562 ? 38.856 4.787 23.033 1.00 73.44 562 GLY A O 1
ATOM 4259 N N . PRO A 1 563 ? 40.465 5.870 21.886 1.00 65.69 563 PRO A N 1
ATOM 4260 C CA . PRO A 1 563 ? 40.400 4.984 20.724 1.00 65.69 563 PRO A CA 1
ATOM 4261 C C . PRO A 1 563 ? 40.795 3.550 21.120 1.00 65.69 563 PRO A C 1
ATOM 4263 O O . PRO A 1 563 ? 41.671 3.348 21.958 1.00 65.69 563 PRO A O 1
ATOM 4266 N N . GLY A 1 564 ? 40.108 2.556 20.550 1.00 71.75 564 GLY A N 1
ATOM 4267 C CA . GLY A 1 564 ? 40.260 1.135 20.899 1.00 71.75 564 GLY A CA 1
ATOM 4268 C C . GLY A 1 564 ? 39.438 0.656 22.108 1.00 71.75 564 GLY A C 1
ATOM 4269 O O . GLY A 1 564 ? 39.236 -0.546 22.253 1.00 71.75 564 GLY A O 1
ATOM 4270 N N . CYS A 1 565 ? 38.900 1.555 22.941 1.00 81.94 565 CYS A N 1
ATOM 4271 C CA . CYS A 1 565 ? 38.001 1.206 24.049 1.00 81.94 565 CYS A CA 1
ATOM 4272 C C . CYS A 1 565 ? 36.552 1.075 23.552 1.00 81.94 565 CYS A C 1
ATOM 4274 O O . CYS A 1 565 ? 35.744 1.980 23.745 1.00 81.94 565 CYS A O 1
ATOM 4276 N N . GLN A 1 566 ? 36.237 -0.014 22.844 1.00 79.88 566 GLN A N 1
ATOM 4277 C CA . GLN A 1 566 ? 34.965 -0.175 22.109 1.00 79.88 566 GLN A CA 1
ATOM 4278 C C . GLN A 1 566 ? 34.237 -1.503 22.380 1.00 79.88 566 GLN A C 1
ATOM 4280 O O . GLN A 1 566 ? 33.291 -1.845 21.674 1.00 79.88 566 GLN A O 1
ATOM 4285 N N . GLN A 1 567 ? 34.676 -2.267 23.380 1.00 80.25 567 GLN A N 1
ATOM 4286 C CA . GLN A 1 567 ? 34.135 -3.591 23.683 1.00 80.25 567 GLN A CA 1
ATOM 4287 C C . GLN A 1 567 ? 34.353 -3.971 25.153 1.00 80.25 567 GLN A C 1
ATOM 4289 O O . GLN A 1 567 ? 35.152 -3.345 25.852 1.00 80.25 567 GLN A O 1
ATOM 4294 N N . THR A 1 568 ? 33.642 -4.992 25.633 1.00 84.06 568 THR A N 1
ATOM 4295 C CA . THR A 1 568 ? 33.866 -5.565 26.973 1.00 84.06 568 THR A CA 1
ATOM 4296 C C . THR A 1 568 ? 35.170 -6.360 27.037 1.00 84.06 568 THR A C 1
ATOM 4298 O O . THR A 1 568 ? 35.675 -6.801 26.005 1.00 84.06 568 THR A O 1
ATOM 4301 N N . MET A 1 569 ? 35.676 -6.631 28.246 1.00 84.88 569 MET A N 1
ATOM 4302 C CA . MET A 1 569 ? 36.832 -7.523 28.441 1.00 84.88 569 MET A CA 1
ATOM 4303 C C . MET A 1 569 ? 36.667 -8.871 27.717 1.00 84.88 569 MET A C 1
ATOM 4305 O O . MET A 1 569 ? 37.514 -9.229 26.915 1.00 84.88 569 MET A O 1
ATOM 4309 N N . ALA A 1 570 ? 35.532 -9.560 27.879 1.00 77.75 570 ALA A N 1
ATOM 4310 C CA . ALA A 1 570 ? 35.315 -10.869 27.253 1.00 77.75 570 ALA A CA 1
ATOM 4311 C C . ALA A 1 570 ? 35.204 -10.827 25.711 1.00 77.75 570 ALA A C 1
ATOM 4313 O O . ALA A 1 570 ? 35.568 -11.791 25.042 1.00 77.75 570 ALA A O 1
ATOM 4314 N N . GLN A 1 571 ? 34.712 -9.724 25.133 1.00 78.44 571 GLN A N 1
ATOM 4315 C CA . GLN A 1 571 ? 34.739 -9.499 23.677 1.00 78.44 571 GLN A CA 1
ATOM 4316 C C . GLN A 1 571 ? 36.163 -9.180 23.191 1.00 78.44 571 GLN A C 1
ATOM 4318 O O . GLN A 1 571 ? 36.580 -9.638 22.127 1.00 78.44 571 GLN A O 1
ATOM 4323 N N . CYS A 1 572 ? 36.930 -8.454 24.006 1.00 82.94 572 CYS A N 1
ATOM 4324 C CA . CYS A 1 572 ? 38.332 -8.165 23.756 1.00 82.94 572 CYS A CA 1
ATOM 4325 C C . CYS A 1 572 ? 39.189 -9.437 23.796 1.00 82.94 572 CYS A C 1
ATOM 4327 O O . CYS A 1 572 ? 39.913 -9.699 22.840 1.00 82.94 572 CYS A O 1
ATOM 4329 N N . ASP A 1 573 ? 39.065 -10.276 24.826 1.00 81.38 573 ASP A N 1
ATOM 4330 C CA . ASP A 1 573 ? 39.818 -11.535 24.942 1.00 81.38 573 ASP A CA 1
ATOM 4331 C C . ASP A 1 573 ? 39.539 -12.478 23.756 1.00 81.38 573 ASP A C 1
ATOM 4333 O O . ASP A 1 573 ? 40.433 -13.177 23.283 1.00 81.38 573 ASP A O 1
ATOM 4337 N N . ALA A 1 574 ? 38.312 -12.447 23.223 1.00 74.44 574 ALA A N 1
ATOM 4338 C CA . ALA A 1 574 ? 37.905 -13.208 22.042 1.00 74.44 574 ALA A CA 1
ATOM 4339 C C . ALA A 1 574 ? 38.432 -12.651 20.699 1.00 74.44 574 ALA A C 1
ATOM 4341 O O . ALA A 1 574 ? 38.299 -13.327 19.682 1.00 74.44 574 ALA A O 1
ATOM 4342 N N . THR A 1 575 ? 39.008 -11.441 20.668 1.00 76.00 575 THR A N 1
ATOM 4343 C CA . THR A 1 575 ? 39.471 -10.767 19.434 1.00 76.00 575 THR A CA 1
ATOM 4344 C C . THR A 1 575 ? 40.961 -10.399 19.441 1.00 76.00 575 THR A C 1
ATOM 4346 O O . THR A 1 575 ? 41.610 -10.439 18.399 1.00 76.00 575 THR A O 1
ATOM 4349 N N . CYS A 1 576 ? 41.541 -10.098 20.604 1.00 79.75 576 CYS A N 1
ATOM 4350 C CA . CYS A 1 576 ? 42.882 -9.518 20.749 1.00 79.75 576 CYS A CA 1
ATOM 4351 C C . CYS A 1 576 ? 44.043 -10.465 20.390 1.00 79.75 576 CYS A C 1
ATOM 4353 O O . CYS A 1 576 ? 45.110 -10.007 19.984 1.00 79.75 576 CYS A O 1
ATOM 4355 N N . ASN A 1 577 ? 43.831 -11.780 20.502 1.00 81.38 577 ASN A N 1
ATOM 4356 C CA . ASN A 1 577 ? 44.814 -12.808 20.140 1.00 81.38 577 ASN A CA 1
ATOM 4357 C C . ASN A 1 577 ? 44.405 -13.616 18.887 1.00 81.38 577 ASN A C 1
ATOM 4359 O O . ASN A 1 577 ? 44.852 -14.745 18.690 1.00 81.38 577 ASN A O 1
ATOM 4363 N N . VAL A 1 578 ? 43.529 -13.063 18.041 1.00 79.31 578 VAL A N 1
ATOM 4364 C CA . VAL A 1 578 ? 43.178 -13.670 16.747 1.00 79.31 578 VAL A CA 1
ATOM 4365 C C . VAL A 1 578 ? 44.312 -13.408 15.739 1.00 79.31 578 VAL A C 1
ATOM 4367 O O . VAL A 1 578 ? 44.790 -12.274 15.658 1.00 79.31 578 VAL A O 1
ATOM 4370 N N . PRO A 1 579 ? 44.760 -14.400 14.943 1.00 79.94 579 PRO A N 1
ATOM 4371 C CA . PRO A 1 579 ? 45.739 -14.170 13.881 1.00 79.94 579 PRO A CA 1
ATOM 4372 C C . PRO A 1 579 ? 45.235 -13.149 12.854 1.00 79.94 579 PRO A C 1
ATOM 4374 O O . PRO A 1 579 ? 44.103 -13.256 12.380 1.00 79.94 579 PRO A O 1
ATOM 4377 N N . HIS A 1 580 ? 46.076 -12.178 12.499 1.00 83.19 580 HIS A N 1
ATOM 4378 C CA . HIS A 1 580 ? 45.788 -11.176 11.471 1.00 83.19 580 HIS A CA 1
ATOM 4379 C C . HIS A 1 580 ? 46.529 -11.509 10.168 1.00 83.19 580 HIS A C 1
ATOM 4381 O O . HIS A 1 580 ? 47.581 -12.161 10.174 1.00 83.19 580 HIS A O 1
ATOM 4387 N N . ALA A 1 581 ? 45.954 -11.105 9.040 1.00 88.56 581 ALA A N 1
ATOM 4388 C CA . ALA A 1 581 ? 46.491 -11.378 7.713 1.00 88.56 581 ALA A CA 1
ATOM 4389 C C . ALA A 1 581 ? 46.131 -10.254 6.734 1.00 88.56 581 ALA A C 1
ATOM 4391 O O . ALA A 1 581 ? 45.108 -9.595 6.885 1.00 88.56 581 ALA A O 1
ATOM 4392 N N . LYS A 1 582 ? 46.959 -10.066 5.707 1.00 89.38 582 LYS A N 1
ATOM 4393 C CA . LYS A 1 582 ? 46.759 -9.087 4.633 1.00 89.38 582 LYS A CA 1
ATOM 4394 C C . LYS A 1 582 ? 46.576 -9.835 3.316 1.00 89.38 582 LYS A C 1
ATOM 4396 O O . LYS A 1 582 ? 47.283 -10.810 3.049 1.00 89.38 582 LYS A O 1
ATOM 4401 N N . CYS A 1 583 ? 45.610 -9.415 2.504 1.00 86.44 583 CYS A N 1
ATOM 4402 C CA . CYS A 1 583 ? 45.350 -10.062 1.221 1.00 86.44 583 CYS A CA 1
ATOM 4403 C C . CYS A 1 583 ? 46.457 -9.705 0.223 1.00 86.44 583 CYS A C 1
ATOM 4405 O O . CYS A 1 583 ? 46.681 -8.529 -0.063 1.00 86.44 583 CYS A O 1
ATOM 4407 N N . ASN A 1 584 ? 47.138 -10.710 -0.330 1.00 81.12 584 ASN A N 1
ATOM 4408 C CA . ASN A 1 584 ? 47.986 -10.520 -1.497 1.00 81.12 584 ASN A CA 1
ATOM 4409 C C . ASN A 1 584 ? 47.102 -10.561 -2.749 1.00 81.12 584 ASN A C 1
ATOM 4411 O O . ASN A 1 584 ? 46.746 -11.633 -3.236 1.00 81.12 584 ASN A O 1
ATOM 4415 N N . LEU A 1 585 ? 46.761 -9.380 -3.264 1.00 72.69 585 LEU A N 1
ATOM 4416 C CA . LEU A 1 585 ? 45.883 -9.201 -4.424 1.00 72.69 585 LEU A CA 1
ATOM 4417 C C . LEU A 1 585 ? 46.442 -9.812 -5.723 1.00 72.69 585 LEU A C 1
ATOM 4419 O O . LEU A 1 585 ? 45.671 -10.104 -6.626 1.00 72.69 585 LEU A O 1
ATOM 4423 N N . THR A 1 586 ? 47.755 -10.050 -5.821 1.00 70.19 586 THR A N 1
ATOM 4424 C CA . THR A 1 586 ? 48.378 -10.694 -6.994 1.00 70.19 586 THR A CA 1
ATOM 4425 C C . THR A 1 586 ? 48.254 -12.220 -6.964 1.00 70.19 586 THR A C 1
ATOM 4427 O O . THR A 1 586 ? 48.309 -12.859 -8.012 1.00 70.19 586 THR A O 1
ATOM 4430 N N . THR A 1 587 ? 48.107 -12.828 -5.782 1.00 79.31 587 THR A N 1
ATOM 4431 C CA . THR A 1 587 ? 47.979 -14.292 -5.628 1.00 79.31 587 THR A CA 1
ATOM 4432 C C . THR A 1 587 ? 46.614 -14.737 -5.104 1.00 79.31 587 THR A C 1
ATOM 4434 O O . THR A 1 587 ? 46.386 -15.939 -4.985 1.00 79.31 587 THR A O 1
ATOM 4437 N N . HIS A 1 588 ? 45.728 -13.794 -4.769 1.00 76.44 588 HIS A N 1
ATOM 4438 C CA . HIS A 1 588 ? 44.443 -14.007 -4.089 1.00 76.44 588 HIS A CA 1
ATOM 4439 C C . HIS A 1 588 ? 44.557 -14.854 -2.804 1.00 76.44 588 HIS A C 1
ATOM 4441 O O . HIS A 1 588 ? 43.655 -15.610 -2.448 1.00 76.44 588 HIS A O 1
ATOM 4447 N N . GLN A 1 589 ? 45.682 -14.730 -2.087 1.00 82.94 589 GLN A N 1
ATOM 4448 C CA . GLN A 1 589 ? 45.956 -15.466 -0.849 1.00 82.94 589 GLN A CA 1
ATOM 4449 C C . GLN A 1 589 ? 46.273 -14.527 0.315 1.00 82.94 589 GLN A C 1
ATOM 4451 O O . GLN A 1 589 ? 47.020 -13.559 0.176 1.00 82.94 589 GLN A O 1
ATOM 4456 N N . CYS A 1 590 ? 45.752 -14.852 1.496 1.00 85.12 590 CYS A N 1
ATOM 4457 C CA . CYS A 1 590 ? 46.052 -14.125 2.723 1.00 85.12 590 CYS A CA 1
ATOM 4458 C C . CYS A 1 590 ? 47.388 -14.543 3.328 1.00 85.12 590 CYS A C 1
ATOM 4460 O O . CYS A 1 590 ? 47.562 -15.683 3.764 1.00 85.12 590 CYS A O 1
ATOM 4462 N N . VAL A 1 591 ? 48.312 -13.587 3.407 1.00 90.81 591 VAL A N 1
ATOM 4463 C CA . VAL A 1 591 ? 49.591 -13.741 4.101 1.00 90.81 591 VAL A CA 1
ATOM 4464 C C . VAL A 1 591 ? 49.458 -13.248 5.539 1.00 90.81 591 VAL A C 1
ATOM 4466 O O . VAL A 1 591 ? 48.927 -12.167 5.787 1.00 90.81 591 VAL A O 1
ATOM 4469 N N . SER A 1 592 ? 49.918 -14.049 6.503 1.00 90.38 592 SER A N 1
ATOM 4470 C CA . SER A 1 592 ? 49.903 -13.659 7.918 1.00 90.38 592 SER A CA 1
ATOM 4471 C C . SER A 1 592 ? 50.804 -12.443 8.143 1.00 90.38 592 SER A C 1
ATOM 4473 O O . SER A 1 592 ? 51.915 -12.391 7.618 1.00 90.38 592 SER A O 1
ATOM 4475 N N . CYS A 1 593 ? 50.346 -11.498 8.957 1.00 85.56 593 CYS A N 1
ATOM 4476 C CA . CYS A 1 593 ? 51.079 -10.284 9.313 1.00 85.56 593 CYS A CA 1
ATOM 4477 C C . CYS A 1 593 ? 50.895 -9.973 10.811 1.00 85.56 593 CYS A C 1
ATOM 4479 O O . CYS A 1 593 ? 50.135 -10.656 11.502 1.00 85.56 593 CYS A O 1
ATOM 4481 N N . ASP A 1 594 ? 51.606 -8.969 11.333 1.00 82.69 594 ASP A N 1
ATOM 4482 C CA . ASP A 1 594 ? 51.493 -8.543 12.733 1.00 82.69 594 ASP A CA 1
ATOM 4483 C C . ASP A 1 594 ? 51.079 -7.059 12.831 1.00 82.69 594 ASP A C 1
ATOM 4485 O O . ASP A 1 594 ? 51.869 -6.197 12.434 1.00 82.69 594 ASP A O 1
ATOM 4489 N N . PRO A 1 595 ? 49.913 -6.732 13.431 1.00 77.44 595 PRO A N 1
ATOM 4490 C CA . PRO A 1 595 ? 49.451 -5.352 13.632 1.00 77.44 595 PRO A CA 1
ATOM 4491 C C . PRO A 1 595 ? 50.381 -4.475 14.491 1.00 77.44 595 PRO A C 1
ATOM 4493 O O . PRO A 1 595 ? 50.143 -3.277 14.628 1.00 77.44 595 PRO A O 1
ATOM 4496 N N . ALA A 1 596 ? 51.402 -5.053 15.136 1.00 75.12 596 ALA A N 1
ATOM 4497 C CA . ALA A 1 596 ? 52.429 -4.298 15.854 1.00 75.12 596 ALA A CA 1
ATOM 4498 C C . ALA A 1 596 ? 53.596 -3.825 14.959 1.00 75.12 596 ALA A C 1
ATOM 4500 O O . ALA A 1 596 ? 54.400 -3.011 15.416 1.00 75.12 596 ALA A O 1
ATOM 4501 N N . THR A 1 597 ? 53.706 -4.317 13.716 1.00 80.81 597 THR A N 1
ATOM 4502 C CA . THR A 1 597 ? 54.803 -3.981 12.783 1.00 80.81 597 THR A CA 1
ATOM 4503 C C . THR A 1 597 ? 54.351 -3.613 11.363 1.00 80.81 597 THR A C 1
ATOM 4505 O O . THR A 1 597 ? 55.040 -2.826 10.718 1.00 80.81 597 THR A O 1
ATOM 4508 N N . ASP A 1 598 ? 53.191 -4.092 10.898 1.00 77.62 598 ASP A N 1
ATOM 4509 C CA . ASP A 1 598 ? 52.522 -3.648 9.662 1.00 77.62 598 ASP A CA 1
ATOM 4510 C C . ASP A 1 598 ? 51.221 -2.894 10.021 1.00 77.62 598 ASP A C 1
ATOM 4512 O O . ASP A 1 598 ? 50.259 -3.530 10.463 1.00 77.62 598 ASP A O 1
ATOM 4516 N N . PRO A 1 599 ? 51.160 -1.555 9.861 1.00 75.81 599 PRO A N 1
ATOM 4517 C CA . PRO A 1 599 ? 49.964 -0.761 10.162 1.00 75.81 599 PRO A CA 1
ATOM 4518 C C . PRO A 1 599 ? 48.729 -1.108 9.322 1.00 75.81 599 PRO A C 1
ATOM 4520 O O . PRO A 1 599 ? 47.613 -0.842 9.766 1.00 75.81 599 PRO A O 1
ATOM 4523 N N . ASP A 1 600 ? 48.907 -1.708 8.143 1.00 75.62 600 ASP A N 1
ATOM 4524 C CA . ASP A 1 600 ? 47.802 -2.120 7.269 1.00 75.62 600 ASP A CA 1
ATOM 4525 C C . ASP A 1 600 ? 47.259 -3.512 7.640 1.00 75.62 600 ASP A C 1
ATOM 4527 O O . ASP A 1 600 ? 46.273 -3.972 7.062 1.00 75.62 600 ASP A O 1
ATOM 4531 N N . CYS A 1 601 ? 47.900 -4.211 8.584 1.00 81.50 601 CYS A N 1
ATOM 4532 C CA . CYS A 1 601 ? 47.508 -5.537 9.057 1.00 81.50 601 CYS A CA 1
ATOM 4533 C C . CYS A 1 601 ? 46.283 -5.465 9.990 1.00 81.50 601 CYS A C 1
ATOM 4535 O O . CYS A 1 601 ? 46.328 -5.873 11.148 1.00 81.50 601 CYS A O 1
ATOM 4537 N N . VAL A 1 602 ? 45.185 -4.886 9.506 1.00 78.44 602 VAL A N 1
ATOM 4538 C CA . VAL A 1 602 ? 43.961 -4.642 10.289 1.00 78.44 602 VAL A CA 1
ATOM 4539 C C . VAL A 1 602 ? 42.926 -5.759 10.164 1.00 78.44 602 VAL A C 1
ATOM 4541 O O . VAL A 1 602 ? 42.046 -5.871 11.015 1.00 78.44 602 VAL A O 1
ATOM 4544 N N . ASP A 1 603 ? 43.025 -6.599 9.132 1.00 79.38 603 ASP A N 1
ATOM 4545 C CA . ASP A 1 603 ? 42.084 -7.693 8.907 1.00 79.38 603 ASP A CA 1
ATOM 4546 C C . ASP A 1 603 ? 42.491 -8.935 9.730 1.00 79.38 603 ASP A C 1
ATOM 4548 O O . ASP A 1 603 ? 43.629 -9.413 9.676 1.00 79.38 603 ASP A O 1
ATOM 4552 N N . THR A 1 604 ? 41.549 -9.510 10.485 1.00 82.19 604 THR A N 1
ATOM 4553 C CA . THR A 1 604 ? 41.726 -10.859 11.060 1.00 82.19 604 THR A CA 1
ATOM 4554 C C . THR A 1 604 ? 41.808 -11.888 9.933 1.00 82.19 604 THR A C 1
ATOM 4556 O O . THR A 1 604 ? 41.283 -11.640 8.851 1.00 82.19 604 THR A O 1
ATOM 4559 N N . LYS A 1 605 ? 42.402 -13.073 10.144 1.00 76.75 605 LYS A N 1
ATOM 4560 C CA . LYS A 1 605 ? 42.535 -14.067 9.060 1.00 76.75 605 LYS A CA 1
ATOM 4561 C C . LYS A 1 605 ? 41.199 -14.389 8.373 1.00 76.75 605 LYS A C 1
ATOM 4563 O O . LYS A 1 605 ? 41.174 -14.417 7.153 1.00 76.75 605 LYS A O 1
ATOM 4568 N N . GLY A 1 606 ? 40.099 -14.545 9.114 1.00 74.50 606 GLY A N 1
ATOM 4569 C CA . GLY A 1 606 ? 38.777 -14.780 8.516 1.00 74.50 606 GLY A CA 1
ATOM 4570 C C . GLY A 1 606 ? 38.269 -13.599 7.679 1.00 74.50 606 GLY A C 1
ATOM 4571 O O . GLY A 1 606 ? 37.811 -13.798 6.557 1.00 74.50 606 GLY A O 1
ATOM 4572 N N . ALA A 1 607 ? 38.419 -12.368 8.184 1.00 74.25 607 ALA A N 1
ATOM 4573 C CA . ALA A 1 607 ? 38.078 -11.158 7.435 1.00 74.25 607 ALA A CA 1
ATOM 4574 C C . ALA A 1 607 ? 38.990 -10.961 6.213 1.00 74.25 607 ALA A C 1
ATOM 4576 O O . ALA A 1 607 ? 38.524 -10.500 5.178 1.00 74.25 607 ALA A O 1
ATOM 4577 N N . CYS A 1 608 ? 40.262 -11.360 6.299 1.00 81.69 608 CYS A N 1
ATOM 4578 C CA . CYS A 1 608 ? 41.188 -11.380 5.177 1.00 81.69 608 CYS A CA 1
ATOM 4579 C C . CYS A 1 608 ? 40.781 -12.429 4.140 1.00 81.69 608 CYS A C 1
ATOM 4581 O O . CYS A 1 608 ? 40.670 -12.092 2.970 1.00 81.69 608 CYS A O 1
ATOM 4583 N N . ASP A 1 609 ? 40.560 -13.688 4.534 1.00 76.19 609 ASP A N 1
ATOM 4584 C CA . ASP A 1 609 ? 40.210 -14.776 3.610 1.00 76.19 609 ASP A CA 1
ATOM 4585 C C . ASP A 1 609 ? 38.915 -14.428 2.860 1.00 76.19 609 ASP A C 1
ATOM 4587 O O . ASP A 1 609 ? 38.811 -14.615 1.646 1.00 76.19 609 ASP A O 1
ATOM 4591 N N . GLU A 1 610 ? 37.963 -13.810 3.566 1.00 70.44 610 GLU A N 1
ATOM 4592 C CA . GLU A 1 610 ? 36.807 -13.170 2.958 1.00 70.44 610 GLU A CA 1
ATOM 4593 C C . GLU A 1 610 ? 37.215 -11.998 2.037 1.00 70.44 610 GLU A C 1
ATOM 4595 O O . GLU A 1 610 ? 36.854 -12.015 0.867 1.00 70.44 610 GLU A O 1
ATOM 4600 N N . LYS A 1 611 ? 38.036 -11.036 2.471 1.00 74.81 611 LYS A N 1
ATOM 4601 C CA . LYS A 1 611 ? 38.596 -9.934 1.651 1.00 74.81 611 LYS A CA 1
ATOM 4602 C C . LYS A 1 611 ? 39.480 -10.383 0.467 1.00 74.81 611 LYS A C 1
ATOM 4604 O O . LYS A 1 611 ? 39.784 -9.554 -0.386 1.00 74.81 611 LYS A O 1
ATOM 4609 N N . CYS A 1 612 ? 39.870 -11.657 0.374 1.00 76.50 612 CYS A N 1
ATOM 4610 C CA . CYS A 1 612 ? 40.787 -12.177 -0.650 1.00 76.50 612 CYS A CA 1
ATOM 4611 C C . CYS A 1 612 ? 40.133 -13.154 -1.644 1.00 76.50 612 CYS A C 1
ATOM 4613 O O . CYS A 1 612 ? 40.461 -13.083 -2.828 1.00 76.50 612 CYS A O 1
ATOM 4615 N N . ARG A 1 613 ? 39.092 -13.904 -1.224 1.00 71.19 613 ARG A N 1
ATOM 4616 C CA . ARG A 1 613 ? 37.908 -14.179 -2.084 1.00 71.19 613 ARG A CA 1
ATOM 4617 C C . ARG A 1 613 ? 37.522 -12.878 -2.814 1.00 71.19 613 ARG A C 1
ATOM 4619 O O . ARG A 1 613 ? 37.522 -12.775 -4.040 1.00 71.19 613 ARG A O 1
ATOM 4626 N N . LYS A 1 614 ? 37.372 -11.856 -1.959 1.00 61.69 614 LYS A N 1
ATOM 4627 C CA . LYS A 1 614 ? 37.150 -10.421 -2.158 1.00 61.69 614 LYS A CA 1
ATOM 4628 C C . LYS A 1 614 ? 37.183 -9.915 -3.598 1.00 61.69 614 LYS A C 1
ATOM 4630 O O . LYS A 1 614 ? 36.188 -9.507 -4.184 1.00 61.69 614 LYS A O 1
ATOM 4635 N N . ALA A 1 615 ? 38.420 -9.859 -4.091 1.00 62.12 615 ALA A N 1
ATOM 4636 C CA . ALA A 1 615 ? 38.834 -9.116 -5.273 1.00 62.12 615 ALA A CA 1
ATOM 4637 C C . ALA A 1 615 ? 38.516 -9.823 -6.600 1.00 62.12 615 ALA A C 1
ATOM 4639 O O . ALA A 1 615 ? 38.745 -9.243 -7.655 1.00 62.12 615 ALA A O 1
ATOM 4640 N N . SER A 1 616 ? 37.998 -11.056 -6.580 1.00 59.41 616 SER A N 1
ATOM 4641 C CA . SER A 1 616 ? 37.701 -11.795 -7.815 1.00 59.41 616 SER A CA 1
ATOM 4642 C C . SER A 1 616 ? 36.502 -11.238 -8.599 1.00 59.41 616 SER A C 1
ATOM 4644 O O . SER A 1 616 ? 36.441 -11.404 -9.816 1.00 59.41 616 SER A O 1
ATOM 4646 N N . THR A 1 617 ? 35.574 -10.536 -7.939 1.00 63.44 617 THR A N 1
ATOM 4647 C CA . THR A 1 617 ? 34.398 -9.922 -8.584 1.00 63.44 617 THR A CA 1
ATOM 4648 C C . THR A 1 617 ? 34.532 -8.420 -8.836 1.00 63.44 617 THR A C 1
ATOM 4650 O O . THR A 1 617 ? 33.594 -7.835 -9.372 1.00 63.44 617 THR A O 1
ATOM 4653 N N . TYR A 1 618 ? 35.646 -7.777 -8.476 1.00 65.75 618 TYR A N 1
ATOM 4654 C CA . TYR A 1 618 ? 35.915 -6.374 -8.816 1.00 65.75 618 TYR A CA 1
ATOM 4655 C C . TYR A 1 618 ? 36.975 -6.294 -9.905 1.00 65.75 618 TYR A C 1
ATOM 4657 O O . TYR A 1 618 ? 38.073 -6.820 -9.744 1.00 65.75 618 TYR A O 1
ATOM 4665 N N . GLY A 1 619 ? 36.658 -5.607 -11.000 1.00 76.69 619 GLY A N 1
ATOM 4666 C CA . GLY A 1 619 ? 37.604 -5.415 -12.091 1.00 76.69 619 GLY A CA 1
ATOM 4667 C C . GLY A 1 619 ? 37.398 -4.118 -12.860 1.00 76.69 619 GLY A C 1
ATOM 4668 O O . GLY A 1 619 ? 36.349 -3.474 -12.784 1.00 76.69 619 GLY A O 1
ATOM 4669 N N . ILE A 1 620 ? 38.427 -3.752 -13.614 1.00 73.69 620 ILE A N 1
ATOM 4670 C CA . ILE A 1 620 ? 38.378 -2.763 -14.688 1.00 73.69 620 ILE A CA 1
ATOM 4671 C C . ILE A 1 620 ? 38.231 -3.556 -15.989 1.00 73.69 620 ILE A C 1
ATOM 4673 O O . ILE A 1 620 ? 38.974 -4.510 -16.222 1.00 73.69 620 ILE A O 1
ATOM 4677 N N . CYS A 1 621 ? 37.284 -3.179 -16.848 1.00 61.81 621 CYS A N 1
ATOM 4678 C CA . CYS A 1 621 ? 37.199 -3.766 -18.184 1.00 61.81 621 CYS A CA 1
ATOM 4679 C C . CYS A 1 621 ? 38.409 -3.286 -19.004 1.00 61.81 621 CYS A C 1
ATOM 4681 O O . CYS A 1 621 ? 38.524 -2.085 -19.251 1.00 61.81 621 CYS A O 1
ATOM 4683 N N . ASP A 1 622 ? 39.317 -4.180 -19.408 1.00 62.28 622 ASP A N 1
ATOM 4684 C CA . ASP A 1 622 ? 40.415 -3.814 -20.309 1.00 62.28 622 ASP A CA 1
ATOM 4685 C C . ASP A 1 622 ? 39.852 -3.601 -21.726 1.00 62.28 622 ASP A C 1
ATOM 4687 O O . ASP A 1 622 ? 39.433 -4.574 -22.365 1.00 62.28 622 ASP A O 1
ATOM 4691 N N . PRO A 1 623 ? 39.862 -2.364 -22.263 1.00 46.22 623 PRO A N 1
ATOM 4692 C CA . PRO A 1 623 ? 39.295 -2.068 -23.579 1.00 46.22 623 PRO A CA 1
ATOM 4693 C C . PRO A 1 623 ? 40.084 -2.708 -24.733 1.00 46.22 623 PRO A C 1
ATOM 4695 O O . PRO A 1 623 ? 39.627 -2.679 -25.873 1.00 46.22 623 PRO A O 1
ATOM 4698 N N . THR A 1 624 ? 41.264 -3.274 -24.458 1.00 44.81 624 THR A N 1
ATOM 4699 C CA . THR A 1 624 ? 42.133 -3.934 -25.441 1.00 44.81 624 THR A CA 1
ATOM 4700 C C . THR A 1 624 ? 41.793 -5.413 -25.629 1.00 44.81 624 THR A C 1
ATOM 4702 O O . THR A 1 624 ? 41.963 -5.944 -26.726 1.00 44.81 624 THR A O 1
ATOM 4705 N N . THR A 1 625 ? 41.333 -6.091 -24.571 1.00 55.75 625 THR A N 1
ATOM 4706 C CA . THR A 1 625 ? 41.029 -7.536 -24.577 1.00 55.75 625 THR A CA 1
ATOM 4707 C C . THR A 1 625 ? 39.552 -7.859 -24.359 1.00 55.75 625 THR A C 1
ATOM 4709 O O . THR A 1 625 ? 39.142 -8.992 -24.612 1.00 55.75 625 THR A O 1
ATOM 4712 N N . GLY A 1 626 ? 38.749 -6.897 -23.891 1.00 49.62 626 GLY A N 1
ATOM 4713 C CA . GLY A 1 626 ? 37.351 -7.113 -23.506 1.00 49.62 626 GLY A CA 1
ATOM 4714 C C . GLY A 1 626 ? 37.187 -7.977 -22.251 1.00 49.62 626 GLY A C 1
ATOM 4715 O O . GLY A 1 626 ? 36.098 -8.491 -22.006 1.00 49.62 626 GLY A O 1
ATOM 4716 N N . GLN A 1 627 ? 38.259 -8.183 -21.477 1.00 62.19 627 GLN A N 1
ATOM 4717 C CA . GLN A 1 627 ? 38.251 -9.004 -20.267 1.00 62.19 627 GLN A CA 1
ATOM 4718 C C . GLN A 1 627 ? 38.269 -8.140 -19.003 1.00 62.19 627 GLN A C 1
ATOM 4720 O O . GLN A 1 627 ? 38.849 -7.054 -18.965 1.00 62.19 627 GLN A O 1
ATOM 4725 N N . CYS A 1 628 ? 37.630 -8.647 -17.952 1.00 61.06 628 CYS A N 1
ATOM 4726 C CA . CYS A 1 628 ? 37.603 -8.012 -16.643 1.00 61.06 628 CYS A CA 1
ATOM 4727 C C . CYS A 1 628 ? 38.932 -8.267 -15.910 1.00 61.06 628 CYS A C 1
ATOM 4729 O O . CYS A 1 628 ? 39.211 -9.395 -15.503 1.00 61.06 628 CYS A O 1
ATOM 4731 N N . VAL A 1 629 ? 39.765 -7.233 -15.763 1.00 77.06 629 VAL A N 1
ATOM 4732 C CA . VAL A 1 629 ? 41.065 -7.305 -15.074 1.00 77.06 629 VAL A CA 1
ATOM 4733 C C . VAL A 1 629 ? 40.877 -6.911 -13.603 1.00 77.06 629 VAL A C 1
ATOM 4735 O O . VAL A 1 629 ? 40.362 -5.818 -13.361 1.00 77.06 629 VAL A O 1
ATOM 4738 N N . PRO A 1 630 ? 41.275 -7.744 -12.618 1.00 75.75 630 PRO A N 1
ATOM 4739 C CA . PRO A 1 630 ? 41.068 -7.446 -11.199 1.00 75.75 630 PRO A CA 1
ATOM 4740 C C . PRO A 1 630 ? 41.688 -6.122 -10.733 1.00 75.75 630 PRO A C 1
ATOM 4742 O O . PRO A 1 630 ? 42.770 -5.742 -11.180 1.00 75.75 630 PRO A O 1
ATOM 4745 N N . CYS A 1 631 ? 41.010 -5.447 -9.804 1.00 70.50 631 CYS A N 1
ATOM 4746 C CA . CYS A 1 631 ? 41.381 -4.135 -9.258 1.00 70.50 631 CYS A CA 1
ATOM 4747 C C . CYS A 1 631 ? 41.041 -4.035 -7.762 1.00 70.50 631 CYS A C 1
ATOM 4749 O O . CYS A 1 631 ? 40.237 -4.821 -7.251 1.00 70.50 631 CYS A O 1
AT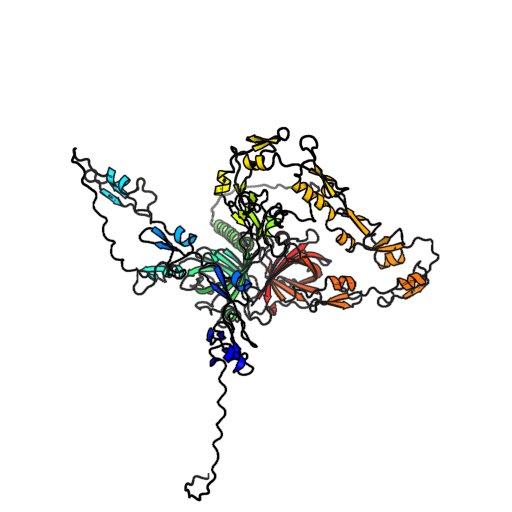OM 4751 N N . ASP A 1 632 ? 41.621 -3.064 -7.049 1.00 70.31 632 ASP A N 1
ATOM 4752 C CA . ASP A 1 632 ? 41.310 -2.838 -5.629 1.00 70.31 632 ASP A CA 1
ATOM 4753 C C . ASP A 1 632 ? 40.351 -1.643 -5.447 1.00 70.31 632 ASP A C 1
ATOM 4755 O O . ASP A 1 632 ? 40.780 -0.484 -5.521 1.00 70.31 632 ASP A O 1
ATOM 4759 N N . PRO A 1 633 ? 39.058 -1.874 -5.131 1.00 59.62 633 PRO A N 1
ATOM 4760 C CA . PRO A 1 633 ? 38.114 -0.785 -4.883 1.00 59.62 633 PRO A CA 1
ATOM 4761 C C . PRO A 1 633 ? 38.477 0.062 -3.651 1.00 59.62 633 PRO A C 1
ATOM 4763 O O . PRO A 1 633 ? 37.962 1.171 -3.507 1.00 59.62 633 PRO A O 1
ATOM 4766 N N . SER A 1 634 ? 39.371 -0.407 -2.769 1.00 57.53 634 SER A N 1
ATOM 4767 C CA . SER A 1 634 ? 39.881 0.372 -1.633 1.00 57.53 634 SER A CA 1
ATOM 4768 C C . SER A 1 634 ? 41.041 1.316 -1.981 1.00 57.53 634 SER A C 1
ATOM 4770 O O . SER A 1 634 ? 41.283 2.254 -1.223 1.00 57.53 634 SER A O 1
ATOM 4772 N N . GLN A 1 635 ? 41.683 1.163 -3.149 1.00 64.31 635 GLN A N 1
ATOM 4773 C CA . GLN A 1 635 ? 42.636 2.151 -3.691 1.00 64.31 635 GLN A CA 1
ATOM 4774 C C . GLN A 1 635 ? 41.955 3.248 -4.535 1.00 64.31 635 GLN A C 1
ATOM 4776 O O . GLN A 1 635 ? 42.633 4.133 -5.056 1.00 64.31 635 GLN A O 1
ATOM 4781 N N . HIS A 1 636 ? 40.622 3.216 -4.673 1.00 52.44 636 HIS A N 1
ATOM 4782 C CA . HIS A 1 636 ? 39.838 4.141 -5.507 1.00 52.44 636 HIS A CA 1
ATOM 4783 C C . HIS A 1 636 ? 40.259 4.165 -6.996 1.00 52.44 636 HIS A C 1
ATOM 4785 O O . HIS A 1 636 ? 40.201 5.203 -7.661 1.00 52.44 636 HIS A O 1
ATOM 4791 N N . GLU A 1 637 ? 40.661 3.014 -7.545 1.00 61.47 637 GLU A N 1
ATOM 4792 C CA . GLU A 1 637 ? 41.055 2.882 -8.952 1.00 61.47 637 GLU A CA 1
ATOM 4793 C C . GLU A 1 637 ? 39.880 3.199 -9.896 1.00 61.47 637 GLU A C 1
ATOM 4795 O O . GLU A 1 637 ? 38.812 2.582 -9.861 1.00 61.47 637 GLU A O 1
ATOM 4800 N N . LYS A 1 638 ? 40.054 4.220 -10.744 1.00 53.25 638 LYS A N 1
ATOM 4801 C CA . LYS A 1 638 ? 38.952 4.811 -11.510 1.00 53.25 638 LYS A CA 1
ATOM 4802 C C . LYS A 1 638 ? 38.490 3.882 -12.638 1.00 53.25 638 LYS A C 1
ATOM 4804 O O . LYS A 1 638 ? 39.190 3.720 -13.631 1.00 53.25 638 LYS A O 1
ATOM 4809 N N . GLY A 1 639 ? 37.281 3.339 -12.495 1.00 60.66 639 GLY A N 1
ATOM 4810 C CA . GLY A 1 639 ? 36.707 2.332 -13.398 1.00 60.66 639 GLY A CA 1
ATOM 4811 C C . GLY A 1 639 ? 36.649 0.923 -12.799 1.00 60.66 639 GLY A C 1
ATOM 4812 O O . GLY A 1 639 ? 36.129 0.023 -13.449 1.00 60.66 639 GLY A O 1
ATOM 4813 N N . CYS A 1 640 ? 37.147 0.734 -11.572 1.00 70.31 640 CYS A N 1
ATOM 4814 C CA . CYS A 1 640 ? 37.028 -0.511 -10.821 1.00 70.31 640 CYS A CA 1
ATOM 4815 C C . CYS A 1 640 ? 35.574 -0.728 -10.372 1.00 70.31 640 CYS A C 1
ATOM 4817 O O . CYS A 1 640 ? 35.052 0.051 -9.571 1.00 70.31 640 CYS A O 1
ATOM 4819 N N . VAL A 1 641 ? 34.900 -1.757 -10.896 1.00 69.69 641 VAL A N 1
ATOM 4820 C CA . VAL A 1 641 ? 33.469 -2.015 -10.646 1.00 69.69 641 VAL A CA 1
ATOM 4821 C C . VAL A 1 641 ? 33.179 -3.485 -10.342 1.00 69.69 641 VAL A C 1
ATOM 4823 O O . VAL A 1 641 ? 33.877 -4.391 -10.800 1.00 69.69 641 VAL A O 1
ATOM 4826 N N . GLN A 1 642 ? 32.117 -3.717 -9.568 1.00 68.81 642 GLN A N 1
ATOM 4827 C CA . GLN A 1 642 ? 31.653 -5.057 -9.220 1.00 68.81 642 GLN A CA 1
ATOM 4828 C C . GLN A 1 642 ? 31.000 -5.745 -10.427 1.00 68.81 642 GLN A C 1
ATOM 4830 O O . GLN A 1 642 ? 30.249 -5.121 -11.176 1.00 68.81 642 GLN A O 1
ATOM 4835 N N . ASN A 1 643 ? 31.254 -7.043 -10.588 1.00 68.00 643 ASN A N 1
ATOM 4836 C CA . ASN A 1 643 ? 30.779 -7.880 -11.690 1.00 68.00 643 ASN A CA 1
ATOM 4837 C C . ASN A 1 643 ? 31.138 -7.309 -13.075 1.00 68.00 643 ASN A C 1
ATOM 4839 O O . ASN A 1 643 ? 30.301 -7.323 -13.976 1.00 68.00 643 ASN A O 1
ATOM 4843 N N . CYS A 1 644 ? 32.369 -6.811 -13.271 1.00 61.28 644 CYS A N 1
ATOM 4844 C CA . CYS A 1 644 ? 32.700 -6.016 -14.463 1.00 61.28 644 CYS A CA 1
ATOM 4845 C C . CYS A 1 644 ? 32.576 -6.752 -15.814 1.00 61.28 644 CYS A C 1
ATOM 4847 O O . CYS A 1 644 ? 32.449 -6.089 -16.836 1.00 61.28 644 CYS A O 1
ATOM 4849 N N . ASN A 1 645 ? 32.465 -8.088 -15.833 1.00 63.38 645 ASN A N 1
ATOM 4850 C CA . ASN A 1 645 ? 32.003 -8.855 -17.004 1.00 63.38 645 ASN A CA 1
ATOM 4851 C C . ASN A 1 645 ? 30.644 -8.352 -17.540 1.00 63.38 645 ASN A C 1
ATOM 4853 O O . ASN A 1 645 ? 30.448 -8.246 -18.750 1.00 63.38 645 ASN A O 1
ATOM 4857 N N . ASN A 1 646 ? 29.716 -7.992 -16.647 1.00 55.75 646 ASN A N 1
ATOM 4858 C CA . ASN A 1 646 ? 28.433 -7.396 -17.0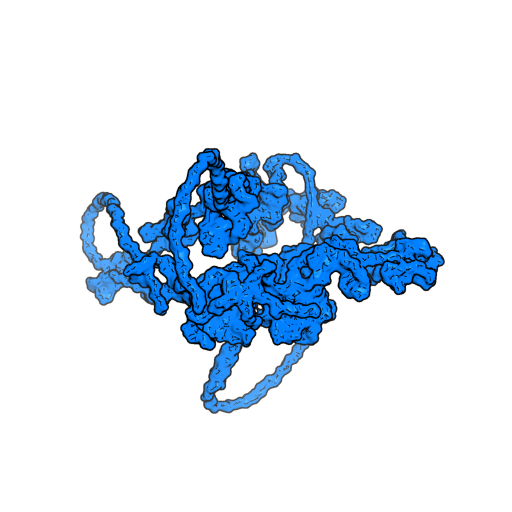14 1.00 55.75 646 ASN A CA 1
ATOM 4859 C C . ASN A 1 646 ? 28.639 -5.966 -17.535 1.00 55.75 646 ASN A C 1
ATOM 4861 O O . ASN A 1 646 ? 28.017 -5.575 -18.516 1.00 55.75 646 ASN A O 1
ATOM 4865 N N . THR A 1 647 ? 29.543 -5.186 -16.935 1.00 50.38 647 THR A N 1
ATOM 4866 C CA . THR A 1 647 ? 29.847 -3.817 -17.388 1.00 50.38 647 THR A CA 1
ATOM 4867 C C . THR A 1 647 ? 30.539 -3.792 -18.756 1.00 50.38 647 THR A C 1
ATOM 4869 O O . THR A 1 647 ? 30.236 -2.919 -19.560 1.00 50.38 647 THR A O 1
ATOM 4872 N N . CYS A 1 648 ? 31.369 -4.793 -19.075 1.00 46.78 648 CYS A N 1
ATOM 4873 C CA . CYS A 1 648 ? 31.891 -5.043 -20.425 1.00 46.78 648 CYS A CA 1
ATOM 4874 C C . CYS A 1 648 ? 30.791 -5.422 -21.447 1.00 46.78 648 CYS A C 1
ATOM 4876 O O . CYS A 1 648 ? 31.085 -5.528 -22.635 1.00 46.78 648 CYS A O 1
ATOM 4878 N N . SER A 1 649 ? 29.548 -5.654 -21.004 1.00 48.44 649 SER A N 1
ATOM 4879 C CA . SER A 1 649 ? 28.436 -6.171 -21.819 1.00 48.44 649 SER A CA 1
ATOM 4880 C C . SER A 1 649 ? 27.275 -5.181 -22.023 1.00 48.44 649 SER A C 1
ATOM 4882 O O . SER A 1 649 ? 26.308 -5.540 -22.690 1.00 48.44 649 SER A O 1
ATOM 4884 N N . PHE A 1 650 ? 27.332 -3.957 -21.475 1.00 40.44 650 PHE A N 1
ATOM 4885 C CA . PHE A 1 650 ? 26.258 -2.957 -21.608 1.00 40.44 650 PHE A CA 1
ATOM 4886 C C . PHE A 1 650 ? 26.675 -1.708 -22.398 1.00 40.44 650 PHE A C 1
ATOM 4888 O O . PHE A 1 650 ? 27.822 -1.264 -22.371 1.00 40.44 650 PHE A O 1
ATOM 4895 N N . GLY A 1 651 ? 25.717 -1.156 -23.146 1.00 51.19 651 GLY A N 1
ATOM 4896 C CA . GLY A 1 651 ? 25.981 -0.253 -24.262 1.00 51.19 651 GLY A CA 1
ATOM 4897 C C . GLY A 1 651 ? 26.442 1.158 -23.898 1.00 51.19 651 GLY A C 1
ATOM 4898 O O . GLY A 1 651 ? 25.624 2.031 -23.623 1.00 51.19 651 GLY A O 1
ATOM 4899 N N . GLY A 1 652 ? 27.743 1.418 -24.036 1.00 44.34 652 GLY A N 1
ATOM 4900 C CA . GLY A 1 652 ? 28.258 2.765 -24.298 1.00 44.34 652 GLY A CA 1
ATOM 4901 C C . GLY A 1 652 ? 28.298 3.090 -25.800 1.00 44.34 652 GLY A C 1
ATOM 4902 O O . GLY A 1 652 ? 28.220 2.198 -26.648 1.00 44.34 652 GLY A O 1
ATOM 4903 N N . LEU A 1 653 ? 28.456 4.375 -26.127 1.00 51.88 653 LEU A N 1
ATOM 4904 C CA . LEU A 1 653 ? 28.622 4.883 -27.497 1.00 51.88 653 LEU A CA 1
ATOM 4905 C C . LEU A 1 653 ? 29.744 4.148 -28.257 1.00 51.88 653 LEU A C 1
ATOM 4907 O O . LEU A 1 653 ? 30.740 3.717 -27.670 1.00 51.88 653 LEU A O 1
ATOM 4911 N N . TYR A 1 654 ? 29.587 4.002 -29.572 1.00 59.94 654 TYR A N 1
ATOM 4912 C CA . TYR A 1 654 ? 30.508 3.202 -30.374 1.00 59.94 654 TYR A CA 1
ATOM 4913 C C . TYR A 1 654 ? 31.829 3.933 -30.627 1.00 59.94 654 TYR A C 1
ATOM 4915 O O . TYR A 1 654 ? 31.885 5.165 -30.720 1.00 59.94 654 TYR A O 1
ATOM 4923 N N . GLY A 1 655 ? 32.896 3.153 -30.772 1.00 60.06 655 GLY A N 1
ATOM 4924 C CA . GLY A 1 655 ? 34.211 3.631 -31.171 1.00 60.06 655 GLY A CA 1
ATOM 4925 C C . GLY A 1 655 ? 35.003 2.575 -31.927 1.00 60.06 655 GLY A C 1
ATOM 4926 O O . GLY A 1 655 ? 34.615 1.412 -32.042 1.00 60.06 655 GLY A O 1
ATOM 4927 N N . CYS A 1 656 ? 36.126 3.013 -32.476 1.00 61.69 656 CYS A N 1
ATOM 4928 C CA . CYS A 1 656 ? 36.949 2.198 -33.351 1.00 61.69 656 CYS A CA 1
ATOM 4929 C C . CYS A 1 656 ? 37.916 1.349 -32.529 1.00 61.69 656 CYS A C 1
ATOM 4931 O O . CYS A 1 656 ? 38.770 1.900 -31.830 1.00 61.69 656 CYS A O 1
ATOM 4933 N N . ASN A 1 657 ? 37.860 0.024 -32.665 1.00 64.38 657 ASN A N 1
ATOM 4934 C CA . ASN A 1 657 ? 38.954 -0.814 -32.196 1.00 64.38 657 ASN A CA 1
ATOM 4935 C C . ASN A 1 657 ? 40.196 -0.505 -33.050 1.00 64.38 657 ASN A C 1
ATOM 4937 O O . ASN A 1 657 ? 40.269 -0.820 -34.240 1.00 64.38 657 ASN A O 1
ATOM 4941 N N . VAL A 1 658 ? 41.182 0.151 -32.440 1.00 57.25 658 VAL A N 1
ATOM 4942 C CA . VAL A 1 658 ? 42.401 0.607 -33.126 1.00 57.25 658 VAL A CA 1
ATOM 4943 C C . VAL A 1 658 ? 43.317 -0.538 -33.573 1.00 57.25 658 VAL A C 1
ATOM 4945 O O . VAL A 1 658 ? 44.229 -0.296 -34.361 1.00 57.25 658 VAL A O 1
ATOM 4948 N N . THR A 1 659 ? 43.068 -1.768 -33.112 1.00 54.59 659 THR A N 1
ATOM 4949 C CA . THR A 1 659 ? 43.899 -2.952 -33.382 1.00 54.59 659 THR A CA 1
ATOM 4950 C C . THR A 1 659 ? 43.395 -3.784 -34.566 1.00 54.59 659 THR A C 1
ATOM 4952 O O . THR A 1 659 ? 44.213 -4.313 -35.316 1.00 54.59 659 THR A O 1
ATOM 4955 N N . ASP A 1 660 ? 42.075 -3.901 -34.759 1.00 55.19 660 ASP A N 1
ATOM 4956 C CA . ASP A 1 660 ? 41.468 -4.714 -35.834 1.00 55.19 660 ASP A CA 1
ATOM 4957 C C . ASP A 1 660 ? 40.506 -3.949 -36.765 1.00 55.19 660 ASP A C 1
ATOM 4959 O O . ASP A 1 660 ? 40.056 -4.498 -37.774 1.00 55.19 660 ASP A O 1
ATOM 4963 N N . HIS A 1 661 ? 40.230 -2.677 -36.459 1.00 59.38 661 HIS A N 1
ATOM 4964 C CA . HIS A 1 661 ? 39.361 -1.775 -37.223 1.00 59.38 661 HIS A CA 1
ATOM 4965 C C . HIS A 1 661 ? 37.898 -2.239 -37.303 1.00 59.38 661 HIS A C 1
ATOM 4967 O O . HIS A 1 661 ? 37.165 -1.918 -38.242 1.00 59.38 661 HIS A O 1
ATOM 4973 N N . THR A 1 662 ? 37.452 -2.982 -36.289 1.00 55.47 662 THR A N 1
ATOM 4974 C CA . THR A 1 662 ? 36.034 -3.230 -36.030 1.00 55.47 662 THR A CA 1
ATOM 4975 C C . THR A 1 662 ? 35.391 -2.052 -35.293 1.00 55.47 662 THR A C 1
ATOM 4977 O O . THR A 1 662 ? 36.033 -1.319 -34.536 1.00 55.47 662 THR A O 1
ATOM 4980 N N . CYS A 1 663 ? 34.093 -1.860 -35.531 1.00 58.03 663 CYS A N 1
ATOM 4981 C CA . CYS A 1 663 ? 33.272 -0.943 -34.751 1.00 58.03 663 CYS A CA 1
ATOM 4982 C C . CYS A 1 663 ? 32.826 -1.655 -33.467 1.00 58.03 663 CYS A C 1
ATOM 4984 O O . CYS A 1 663 ? 32.147 -2.680 -33.549 1.00 58.03 663 CYS A O 1
ATOM 4986 N N . VAL A 1 664 ? 33.212 -1.133 -32.301 1.00 56.41 664 VAL A N 1
ATOM 4987 C CA . VAL A 1 664 ? 32.991 -1.773 -30.995 1.00 56.41 664 VAL A CA 1
ATOM 4988 C C . VAL A 1 664 ? 32.222 -0.834 -30.065 1.00 56.41 664 VAL A C 1
ATOM 4990 O O . VAL A 1 664 ? 32.438 0.379 -30.035 1.00 56.41 664 VAL A O 1
ATOM 4993 N N . GLN A 1 665 ? 31.273 -1.404 -29.328 1.00 46.88 665 GLN A N 1
ATOM 4994 C CA . GLN A 1 665 ? 30.396 -0.687 -28.405 1.00 46.88 665 GLN A CA 1
ATOM 4995 C C . GLN A 1 665 ? 31.166 -0.292 -27.131 1.00 46.88 665 GLN A C 1
ATOM 4997 O O . GLN A 1 665 ? 32.020 -1.041 -26.666 1.00 46.88 665 GLN A O 1
ATOM 5002 N N . GLY A 1 666 ? 30.900 0.895 -26.581 1.00 51.97 666 GLY A N 1
ATOM 5003 C CA . GLY A 1 666 ? 31.586 1.419 -25.389 1.00 51.97 666 GLY A CA 1
ATOM 5004 C C . GLY A 1 666 ? 32.958 2.070 -25.616 1.00 51.97 666 GLY A C 1
ATOM 5005 O O . GLY A 1 666 ? 33.553 2.550 -24.654 1.00 51.97 666 GLY A O 1
ATOM 5006 N N . LEU A 1 667 ? 33.462 2.123 -26.855 1.00 49.78 667 LEU A N 1
ATOM 5007 C CA . LEU A 1 667 ? 34.833 2.562 -27.166 1.00 49.78 667 LEU A CA 1
ATOM 5008 C C . LEU A 1 667 ? 34.965 4.013 -27.681 1.00 49.78 667 LEU A C 1
ATOM 5010 O O . LEU A 1 667 ? 36.065 4.428 -28.045 1.00 49.78 667 LEU A O 1
ATOM 5014 N N . GLY A 1 668 ? 33.882 4.794 -27.762 1.00 60.09 668 GLY A N 1
ATOM 5015 C CA . GLY A 1 668 ? 33.933 6.138 -28.356 1.00 60.09 668 GLY A CA 1
ATOM 5016 C C . GLY A 1 668 ? 32.721 7.018 -28.056 1.00 60.09 668 GLY A C 1
ATOM 5017 O O . GLY A 1 668 ? 32.104 6.904 -27.002 1.00 60.09 668 GLY A O 1
ATOM 5018 N N . THR A 1 669 ? 32.399 7.931 -28.977 1.00 53.41 669 THR A N 1
ATOM 5019 C CA . THR A 1 669 ? 31.240 8.846 -28.884 1.00 53.41 669 THR A CA 1
ATOM 5020 C C . THR A 1 669 ? 30.360 8.823 -30.139 1.00 53.41 669 THR A C 1
ATOM 5022 O O . THR A 1 669 ? 29.589 9.752 -30.368 1.00 53.41 669 THR A O 1
ATOM 5025 N N . MET A 1 670 ? 30.517 7.813 -30.995 1.00 53.09 670 MET A N 1
ATOM 5026 C CA . MET A 1 670 ? 29.947 7.781 -32.345 1.00 53.09 670 MET A CA 1
ATOM 5027 C C . MET A 1 670 ? 28.646 6.973 -32.381 1.00 53.09 670 MET A C 1
ATOM 5029 O O . MET A 1 670 ? 28.450 6.049 -31.583 1.00 53.09 670 MET A O 1
ATOM 5033 N N . THR A 1 671 ? 27.758 7.286 -33.329 1.00 57.22 671 THR A N 1
ATOM 5034 C CA . THR A 1 671 ? 26.627 6.396 -33.624 1.00 57.22 671 THR A CA 1
ATOM 5035 C C . THR A 1 671 ? 27.126 5.146 -34.357 1.00 57.22 671 THR A C 1
ATOM 5037 O O . THR A 1 671 ? 28.198 5.161 -34.967 1.00 57.22 671 THR A O 1
ATOM 5040 N N . LEU A 1 672 ? 26.358 4.050 -34.325 1.00 52.47 672 LEU A N 1
ATOM 5041 C CA . LEU A 1 672 ? 26.707 2.835 -35.071 1.00 52.47 672 LEU A CA 1
ATOM 5042 C C . LEU A 1 672 ? 26.890 3.107 -36.586 1.00 52.47 672 LEU A C 1
ATOM 5044 O O . LEU A 1 672 ? 27.896 2.650 -37.131 1.00 52.47 672 LEU A O 1
ATOM 5048 N N . PRO A 1 673 ? 26.015 3.878 -37.273 1.00 54.06 673 PRO A N 1
ATOM 5049 C CA . PRO A 1 673 ? 26.257 4.314 -38.650 1.00 54.06 673 PRO A CA 1
ATOM 5050 C C . PRO A 1 673 ? 27.579 5.060 -38.867 1.00 54.06 673 PRO A C 1
ATOM 5052 O O . PRO A 1 673 ? 28.281 4.745 -39.828 1.00 54.06 673 PRO A O 1
ATOM 5055 N N . ASP A 1 674 ? 27.942 6.016 -38.009 1.00 61.91 674 ASP A N 1
ATOM 5056 C CA . ASP A 1 674 ? 29.181 6.794 -38.183 1.00 61.91 674 ASP A CA 1
ATOM 5057 C C . ASP A 1 674 ? 30.403 5.892 -37.976 1.00 61.91 674 ASP A C 1
ATOM 5059 O O . ASP A 1 674 ? 31.289 5.813 -38.823 1.00 61.91 674 ASP A O 1
ATOM 5063 N N . CYS A 1 675 ? 30.393 5.111 -36.895 1.00 67.31 675 CYS A N 1
ATOM 5064 C CA . CYS A 1 675 ? 31.438 4.156 -36.547 1.00 67.31 675 CYS A CA 1
ATOM 5065 C C . CYS A 1 675 ? 31.668 3.102 -37.651 1.00 67.31 675 CYS A C 1
ATOM 5067 O O . CYS A 1 675 ? 32.807 2.844 -38.039 1.00 67.31 675 CYS A O 1
ATOM 5069 N N . VAL A 1 676 ? 30.608 2.546 -38.249 1.00 63.06 676 VAL A N 1
ATOM 5070 C CA . VAL A 1 676 ? 30.720 1.592 -39.375 1.00 63.06 676 VAL A CA 1
ATOM 5071 C C . VAL A 1 676 ? 31.268 2.241 -40.657 1.00 63.06 676 VAL A C 1
ATOM 5073 O O . VAL A 1 676 ? 31.859 1.540 -41.482 1.00 63.06 676 VAL A O 1
ATOM 5076 N N . ASN A 1 677 ? 31.107 3.555 -40.838 1.00 60.56 677 ASN A N 1
ATOM 5077 C CA . ASN A 1 677 ? 31.621 4.280 -42.005 1.00 60.56 677 ASN A CA 1
ATOM 5078 C C . ASN A 1 677 ? 33.036 4.863 -41.806 1.00 60.56 677 ASN A C 1
ATOM 5080 O O . ASN A 1 677 ? 33.756 5.011 -42.796 1.00 60.56 677 ASN A O 1
ATOM 5084 N N . GLU A 1 678 ? 33.441 5.177 -40.570 1.00 66.75 678 GLU A N 1
ATOM 5085 C CA . GLU A 1 678 ? 34.686 5.904 -40.264 1.00 66.75 678 GLU A CA 1
ATOM 5086 C C . GLU A 1 678 ? 35.789 5.064 -39.590 1.00 66.75 678 GLU A C 1
ATOM 5088 O O . GLU A 1 678 ? 36.958 5.435 -39.681 1.00 66.75 678 GLU A O 1
ATOM 5093 N N . CYS A 1 679 ? 35.486 3.919 -38.963 1.00 66.12 679 CYS A N 1
ATOM 5094 C CA . CYS A 1 679 ? 36.454 3.181 -38.132 1.00 66.12 679 CYS A CA 1
ATOM 5095 C C . CYS A 1 679 ? 37.526 2.351 -38.868 1.00 66.12 679 CYS A C 1
ATOM 5097 O O . CYS A 1 679 ? 37.950 1.307 -38.375 1.00 66.12 679 CYS A O 1
ATOM 5099 N N . VAL A 1 680 ? 38.023 2.821 -40.015 1.00 58.28 680 VAL A N 1
ATOM 5100 C CA . VAL A 1 680 ? 39.139 2.202 -40.751 1.00 58.28 680 VAL A CA 1
ATOM 5101 C C . VAL A 1 680 ? 40.192 3.269 -41.087 1.00 58.28 680 VAL A C 1
ATOM 5103 O O . VAL A 1 680 ? 39.842 4.292 -41.678 1.00 58.28 680 VAL A O 1
ATOM 5106 N N . PRO A 1 681 ? 41.487 3.071 -40.765 1.00 50.22 681 PRO A N 1
ATOM 5107 C CA . PRO A 1 681 ? 42.524 4.054 -41.073 1.00 50.22 681 PRO A CA 1
ATOM 5108 C C . PRO A 1 681 ? 42.691 4.259 -42.586 1.00 50.22 681 PRO A C 1
ATOM 5110 O O . PRO A 1 681 ? 42.495 3.343 -43.384 1.00 50.22 681 PRO A O 1
ATOM 5113 N N . HIS A 1 682 ? 43.127 5.462 -42.972 1.00 48.81 682 HIS A N 1
ATOM 5114 C CA . HIS A 1 682 ? 43.127 6.019 -44.338 1.00 48.81 682 HIS A CA 1
ATOM 5115 C C . HIS A 1 682 ? 43.935 5.276 -45.436 1.00 48.81 682 HIS A C 1
ATOM 5117 O O . HIS A 1 682 ? 44.189 5.851 -46.493 1.00 48.81 682 HIS A O 1
ATOM 5123 N N . ASN A 1 683 ? 44.367 4.029 -45.237 1.00 50.97 683 ASN A N 1
ATOM 5124 C CA . ASN A 1 683 ? 45.295 3.322 -46.130 1.00 50.97 683 ASN A CA 1
ATOM 5125 C C . ASN A 1 683 ? 44.634 2.267 -47.043 1.00 50.97 683 ASN A C 1
ATOM 5127 O O . ASN A 1 683 ? 4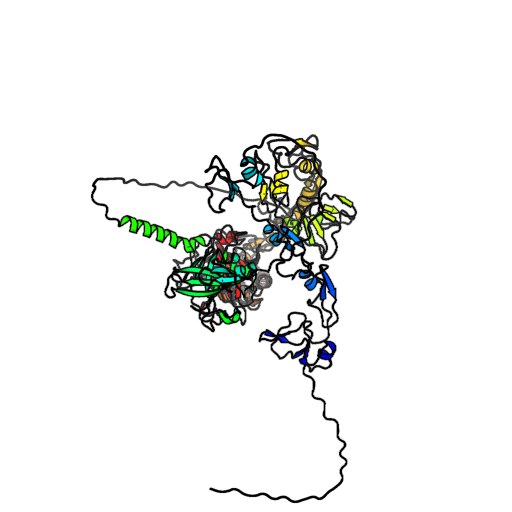5.285 1.330 -47.515 1.00 50.97 683 ASN A O 1
ATOM 5131 N N . HIS A 1 684 ? 43.335 2.410 -47.316 1.00 50.25 684 HIS A N 1
ATOM 5132 C CA . HIS A 1 684 ? 42.633 1.649 -48.349 1.00 50.25 684 HIS A CA 1
ATOM 5133 C C . HIS A 1 684 ? 41.958 2.582 -49.352 1.00 50.25 684 HIS A C 1
ATOM 5135 O O . HIS A 1 684 ? 41.192 3.468 -48.992 1.00 50.25 684 HIS A O 1
ATOM 5141 N N . THR A 1 685 ? 42.193 2.325 -50.640 1.00 57.47 685 THR A N 1
ATOM 5142 C CA . THR A 1 685 ? 41.569 3.009 -51.786 1.00 57.47 685 THR A CA 1
ATOM 5143 C C . THR A 1 685 ? 40.119 2.558 -52.021 1.00 57.47 685 THR A C 1
ATOM 5145 O O . THR A 1 685 ? 39.638 2.497 -53.155 1.00 57.47 685 THR A O 1
ATOM 5148 N N . GLY A 1 686 ? 39.422 2.204 -50.939 1.00 67.19 686 GLY A N 1
ATOM 5149 C CA . GLY A 1 686 ? 38.014 1.855 -50.955 1.00 67.19 686 GLY A CA 1
ATOM 5150 C C . GLY A 1 686 ? 37.152 3.072 -51.277 1.00 67.19 686 GLY A C 1
ATOM 5151 O O . GLY A 1 686 ? 37.476 4.214 -50.956 1.00 67.19 686 GLY A O 1
ATOM 5152 N N . ASN A 1 687 ? 36.052 2.806 -51.966 1.00 84.50 687 ASN A N 1
ATOM 5153 C CA . ASN A 1 687 ? 35.115 3.810 -52.458 1.00 84.50 687 ASN A CA 1
ATOM 5154 C C . ASN A 1 687 ? 33.677 3.289 -52.320 1.00 84.50 687 ASN A C 1
ATOM 5156 O O . ASN A 1 687 ? 32.822 3.588 -53.147 1.00 84.50 687 ASN A O 1
ATOM 5160 N N . TYR A 1 688 ? 33.421 2.423 -51.338 1.00 84.56 688 TYR A N 1
ATOM 5161 C CA . TYR A 1 688 ? 32.115 1.831 -51.075 1.00 84.56 688 TYR A CA 1
ATOM 5162 C C . TYR A 1 688 ? 31.673 2.135 -49.642 1.00 84.56 688 TYR A C 1
ATOM 5164 O O . TYR A 1 688 ? 32.489 2.196 -48.726 1.00 84.56 688 TYR A O 1
ATOM 5172 N N . GLY A 1 689 ? 30.371 2.310 -49.445 1.00 82.19 689 GLY A N 1
ATOM 5173 C CA . GLY A 1 689 ? 29.764 2.496 -48.129 1.00 82.19 689 GLY A CA 1
ATOM 5174 C C . GLY A 1 689 ? 28.289 2.116 -48.140 1.00 82.19 689 GLY A C 1
ATOM 5175 O O . GLY A 1 689 ? 27.722 1.800 -49.194 1.00 82.19 689 GLY A O 1
ATOM 5176 N N . CYS A 1 690 ? 27.670 2.123 -46.964 1.00 76.69 690 CYS A N 1
ATOM 5177 C CA . CYS A 1 690 ? 26.260 1.784 -46.838 1.00 76.69 690 CYS A CA 1
ATOM 5178 C C . CYS A 1 690 ? 25.358 2.921 -47.304 1.00 76.69 690 CYS A C 1
ATOM 5180 O O . CYS A 1 690 ? 25.373 4.011 -46.735 1.00 76.69 690 CYS A O 1
ATOM 5182 N N . ASP A 1 691 ? 24.508 2.647 -48.293 1.00 81.38 691 ASP A N 1
ATOM 5183 C CA . ASP A 1 691 ? 23.407 3.541 -48.618 1.00 81.38 691 ASP A CA 1
ATOM 5184 C C . ASP A 1 691 ? 22.134 3.117 -47.881 1.00 81.38 691 ASP A C 1
ATOM 5186 O O . ASP A 1 691 ? 21.386 2.244 -48.327 1.00 81.38 691 ASP A O 1
ATOM 5190 N N . TRP A 1 692 ? 21.897 3.782 -46.752 1.00 67.25 692 TRP A N 1
ATOM 5191 C CA . TRP A 1 692 ? 20.733 3.612 -45.879 1.00 67.25 692 TRP A CA 1
ATOM 5192 C C . TRP A 1 692 ? 19.442 4.252 -46.431 1.00 67.25 692 TRP A C 1
ATOM 5194 O O . TRP A 1 692 ? 18.453 4.350 -45.714 1.00 67.25 692 TRP A O 1
ATOM 5204 N N . SER A 1 693 ? 19.398 4.647 -47.715 1.00 75.00 693 SER A N 1
ATOM 5205 C CA . SER A 1 693 ? 18.173 5.137 -48.384 1.00 75.00 693 SER A CA 1
ATOM 5206 C C . SER A 1 693 ? 17.009 4.131 -48.402 1.00 75.00 693 SER A C 1
ATOM 5208 O O . SER A 1 693 ? 15.897 4.501 -48.765 1.00 75.00 693 SER A O 1
ATOM 5210 N N . ASN A 1 694 ? 17.256 2.875 -48.025 1.00 71.81 694 ASN A N 1
ATOM 5211 C CA . ASN A 1 694 ? 16.241 1.939 -47.557 1.00 71.81 694 ASN A CA 1
ATOM 5212 C C . ASN A 1 694 ? 16.751 1.287 -46.252 1.00 71.81 694 ASN A C 1
ATOM 5214 O O . ASN A 1 694 ? 17.622 0.419 -46.339 1.00 71.81 694 ASN A O 1
ATOM 5218 N N . PRO A 1 695 ? 16.254 1.683 -45.064 1.00 56.56 695 PRO A N 1
ATOM 5219 C CA . PRO A 1 695 ? 16.741 1.158 -43.784 1.00 56.56 695 PRO A CA 1
ATOM 5220 C C . PRO A 1 695 ? 16.526 -0.349 -43.585 1.00 56.56 695 PRO A C 1
ATOM 5222 O O . PRO A 1 695 ? 17.345 -0.994 -42.937 1.00 56.56 695 PRO A O 1
ATOM 5225 N N . ASP A 1 696 ? 15.471 -0.928 -44.170 1.00 56.78 696 ASP A N 1
ATOM 5226 C CA . ASP A 1 696 ? 15.170 -2.368 -44.090 1.00 56.78 696 ASP A CA 1
ATOM 5227 C C . ASP A 1 696 ? 16.091 -3.236 -44.963 1.00 56.78 696 ASP A C 1
ATOM 5229 O O . ASP A 1 696 ? 16.223 -4.440 -44.736 1.00 56.78 696 ASP A O 1
ATOM 5233 N N . ALA A 1 697 ? 16.714 -2.641 -45.982 1.00 71.12 697 ALA A N 1
ATOM 5234 C CA . ALA A 1 697 ? 17.609 -3.322 -46.913 1.00 71.12 697 ALA A CA 1
ATOM 5235 C C . ALA A 1 697 ? 18.723 -2.364 -47.379 1.00 71.12 697 ALA A C 1
ATOM 5237 O O . ALA A 1 697 ? 18.723 -1.937 -48.541 1.00 71.12 697 ALA A O 1
ATOM 5238 N N . PRO A 1 698 ? 19.664 -1.999 -46.487 1.00 76.88 698 PRO A N 1
ATOM 5239 C CA . PRO A 1 698 ? 20.748 -1.086 -46.815 1.00 76.88 698 PRO A CA 1
ATOM 5240 C C . PRO A 1 698 ? 21.642 -1.719 -47.878 1.00 76.88 698 PRO A C 1
ATOM 5242 O O . PRO A 1 698 ? 22.053 -2.876 -47.776 1.00 76.88 698 PRO A O 1
ATOM 5245 N N . VAL A 1 699 ? 21.935 -0.963 -48.932 1.00 85.88 699 VAL A N 1
ATOM 5246 C CA . VAL A 1 699 ? 22.682 -1.477 -50.083 1.00 85.88 699 VAL A CA 1
ATOM 5247 C C . VAL A 1 699 ? 24.080 -0.886 -50.128 1.00 85.88 699 VAL A C 1
ATOM 5249 O O . VAL A 1 699 ? 24.271 0.329 -50.105 1.00 85.88 699 VAL A O 1
ATOM 5252 N N . CYS A 1 700 ? 25.073 -1.763 -50.250 1.00 86.06 700 CYS A N 1
ATOM 5253 C CA . CYS A 1 700 ? 26.453 -1.364 -50.470 1.00 86.06 700 CYS A CA 1
ATOM 5254 C C . CYS A 1 700 ? 26.590 -0.622 -51.814 1.00 86.06 700 CYS A C 1
ATOM 5256 O O . CYS A 1 700 ? 26.457 -1.235 -52.879 1.00 86.06 700 CYS A O 1
ATOM 5258 N N . LYS A 1 701 ? 26.866 0.689 -51.781 1.00 87.94 701 LYS A N 1
ATOM 5259 C CA . LYS A 1 701 ? 27.014 1.532 -52.979 1.00 87.94 701 LYS A CA 1
ATOM 5260 C C . LYS A 1 701 ? 28.401 2.144 -53.089 1.00 87.94 701 LYS A C 1
ATOM 5262 O O . LYS A 1 701 ? 29.064 2.440 -52.100 1.00 87.94 701 LYS A O 1
ATOM 5267 N N . GLU A 1 702 ? 28.812 2.356 -54.333 1.00 86.94 702 GLU A N 1
ATOM 5268 C CA . GLU A 1 702 ? 30.033 3.077 -54.674 1.00 86.94 702 GLU A CA 1
ATOM 5269 C C . GLU A 1 702 ? 29.846 4.596 -54.449 1.00 86.94 702 GLU A C 1
ATOM 5271 O O . GLU A 1 702 ? 28.738 5.113 -54.607 1.00 86.94 702 GLU A O 1
ATOM 5276 N N . LYS A 1 703 ? 30.920 5.311 -54.089 1.00 84.31 703 LYS A N 1
ATOM 5277 C CA . LYS A 1 703 ? 30.955 6.743 -53.714 1.00 84.31 703 LYS A CA 1
ATOM 5278 C C . LYS A 1 703 ? 30.121 7.103 -52.473 1.00 84.31 703 LYS A C 1
ATOM 5280 O O . LYS A 1 703 ? 29.626 8.222 -52.363 1.00 84.31 703 LYS A O 1
ATOM 5285 N N . LYS A 1 704 ? 29.975 6.157 -51.538 1.00 76.38 704 LYS A N 1
ATOM 5286 C CA . LYS A 1 704 ? 29.231 6.315 -50.270 1.00 76.38 704 LYS A CA 1
ATOM 5287 C C . LYS A 1 704 ? 30.050 6.036 -48.998 1.00 76.38 704 LYS A C 1
ATOM 5289 O O . LYS A 1 704 ? 29.486 6.068 -47.916 1.00 76.38 704 LYS A O 1
ATOM 5294 N N . GLY A 1 705 ? 31.351 5.766 -49.116 1.00 79.12 705 GLY A N 1
ATOM 5295 C CA . GLY A 1 705 ? 32.245 5.494 -47.984 1.00 79.12 705 GLY A CA 1
ATOM 5296 C C . GLY A 1 705 ? 33.626 5.018 -48.440 1.00 79.12 705 GLY A C 1
ATOM 5297 O O . GLY A 1 705 ? 33.900 4.974 -49.643 1.00 79.12 705 GLY A O 1
ATOM 5298 N N . HIS A 1 706 ? 34.480 4.648 -47.483 1.00 77.31 706 HIS A N 1
ATOM 5299 C CA . HIS A 1 706 ? 35.885 4.272 -47.711 1.00 77.31 706 HIS A CA 1
ATOM 5300 C C . HIS A 1 706 ? 36.162 2.761 -47.646 1.00 77.31 706 HIS A C 1
ATOM 5302 O O . HIS A 1 706 ? 37.307 2.325 -47.765 1.00 77.31 706 HIS A O 1
ATOM 5308 N N . LEU A 1 707 ? 35.125 1.936 -47.496 1.00 74.88 707 LEU A N 1
ATOM 5309 C CA . LEU A 1 707 ? 35.252 0.481 -47.445 1.00 74.88 707 LEU A CA 1
ATOM 5310 C C . LEU A 1 707 ? 35.568 -0.095 -48.835 1.00 74.88 707 LEU A C 1
ATOM 5312 O O . LEU A 1 707 ? 35.242 0.487 -49.878 1.00 74.88 707 LEU A O 1
ATOM 5316 N N . GLN A 1 708 ? 36.153 -1.294 -48.874 1.00 82.94 708 GLN A N 1
ATOM 5317 C CA . GLN A 1 708 ? 36.143 -2.095 -50.098 1.00 82.94 708 GLN A CA 1
ATOM 5318 C C . GLN A 1 708 ? 34.756 -2.722 -50.289 1.00 82.94 708 GLN A C 1
ATOM 5320 O O . GLN A 1 708 ? 34.048 -3.019 -49.325 1.00 82.94 708 GLN A O 1
ATOM 5325 N N . LYS A 1 709 ? 34.372 -2.993 -51.544 1.00 82.69 709 LYS A N 1
ATOM 5326 C CA . LYS A 1 709 ? 33.055 -3.559 -51.886 1.00 82.69 709 LYS A CA 1
ATOM 5327 C C . LYS A 1 709 ? 32.721 -4.843 -51.115 1.00 82.69 709 LYS A C 1
ATOM 5329 O O . LYS A 1 709 ? 31.568 -5.038 -50.752 1.00 82.69 709 LYS A O 1
ATOM 5334 N N . LYS A 1 710 ? 33.713 -5.700 -50.849 1.00 79.25 710 LYS A N 1
ATOM 5335 C CA . LYS A 1 710 ? 33.538 -6.961 -50.108 1.00 79.25 710 LYS A CA 1
ATOM 5336 C C . LYS A 1 710 ? 33.174 -6.731 -48.638 1.00 79.25 710 LYS A C 1
ATOM 5338 O O . LYS A 1 710 ? 32.296 -7.411 -48.122 1.00 79.25 710 LYS A O 1
ATOM 5343 N N . ASP A 1 711 ? 33.834 -5.783 -47.983 1.00 73.12 711 ASP A N 1
ATOM 5344 C CA . ASP A 1 711 ? 33.644 -5.498 -46.556 1.00 73.12 711 ASP A CA 1
ATOM 5345 C C . ASP A 1 711 ? 32.356 -4.713 -46.333 1.00 73.12 711 ASP A C 1
ATOM 5347 O O . ASP A 1 711 ? 31.541 -5.069 -45.492 1.00 73.12 711 ASP A O 1
ATOM 5351 N N . CYS A 1 712 ? 32.096 -3.752 -47.216 1.00 80.50 712 CYS A N 1
ATOM 5352 C CA . CYS A 1 712 ? 30.804 -3.101 -47.352 1.00 80.50 712 CYS A CA 1
ATOM 5353 C C . CYS A 1 712 ? 29.668 -4.126 -47.565 1.00 80.50 712 CYS A C 1
ATOM 5355 O O . CYS A 1 712 ? 28.716 -4.132 -46.798 1.00 80.50 712 CYS A O 1
ATOM 5357 N N . MET A 1 713 ? 29.773 -5.080 -48.499 1.00 79.31 713 MET A N 1
ATOM 5358 C CA . MET A 1 713 ? 28.753 -6.137 -48.666 1.00 79.31 713 MET A CA 1
ATOM 5359 C C . MET A 1 713 ? 28.602 -7.093 -47.467 1.00 79.31 713 MET A C 1
ATOM 5361 O O . MET A 1 713 ? 27.574 -7.758 -47.377 1.00 79.31 713 MET A O 1
ATOM 5365 N N . ARG A 1 714 ? 29.600 -7.182 -46.579 1.00 73.12 714 ARG A N 1
ATOM 5366 C CA . ARG A 1 714 ? 29.600 -8.030 -45.371 1.00 73.12 714 ARG A CA 1
ATOM 5367 C C . ARG A 1 714 ? 29.043 -7.314 -44.136 1.00 73.12 714 ARG A C 1
ATOM 5369 O O . ARG A 1 714 ? 28.484 -7.968 -43.266 1.00 73.12 714 ARG A O 1
ATOM 5376 N N . ASN A 1 715 ? 29.199 -5.994 -44.069 1.00 63.94 715 ASN A N 1
ATOM 5377 C CA . ASN A 1 715 ? 28.786 -5.180 -42.925 1.00 63.94 715 ASN A CA 1
ATOM 5378 C C . ASN A 1 715 ? 27.455 -4.447 -43.181 1.00 63.94 715 ASN A C 1
ATOM 5380 O O . ASN A 1 715 ? 26.801 -4.011 -42.239 1.00 63.94 715 ASN A O 1
ATOM 5384 N N . CYS A 1 716 ? 27.035 -4.304 -44.445 1.00 73.88 716 CYS A N 1
ATOM 5385 C CA . CYS A 1 716 ? 25.814 -3.591 -44.816 1.00 73.88 716 CYS A CA 1
ATOM 5386 C C . CYS A 1 716 ? 24.574 -4.486 -44.731 1.00 73.88 716 CYS A C 1
ATOM 5388 O O . CYS A 1 716 ? 24.032 -4.947 -45.740 1.00 73.88 716 CYS A O 1
ATOM 5390 N N . HIS A 1 717 ? 24.153 -4.769 -43.503 1.00 69.00 717 HIS A N 1
ATOM 5391 C CA . HIS A 1 717 ? 22.946 -5.522 -43.179 1.00 69.00 717 HIS A CA 1
ATOM 5392 C C . HIS A 1 717 ? 22.117 -4.703 -42.186 1.00 69.00 717 HIS A C 1
ATOM 5394 O O . HIS A 1 717 ? 22.678 -4.072 -41.292 1.00 69.00 717 HIS A O 1
ATOM 5400 N N . ALA A 1 718 ? 20.792 -4.689 -42.340 1.00 60.03 718 ALA A N 1
ATOM 5401 C CA . ALA A 1 718 ? 19.925 -4.012 -41.383 1.00 60.03 718 ALA A CA 1
ATOM 5402 C C . ALA A 1 718 ? 19.979 -4.757 -40.035 1.00 60.03 718 ALA A C 1
ATOM 5404 O O . ALA A 1 718 ? 19.624 -5.943 -40.008 1.00 60.03 718 ALA A O 1
ATOM 5405 N N . PRO A 1 719 ? 20.384 -4.122 -38.918 1.00 57.94 719 PRO A N 1
ATOM 5406 C CA . PRO A 1 719 ? 20.112 -4.692 -37.608 1.00 57.94 719 PRO A CA 1
ATOM 5407 C C . PRO A 1 719 ? 18.591 -4.797 -37.459 1.00 57.94 719 PRO A C 1
ATOM 5409 O O . PRO A 1 719 ? 17.858 -3.836 -37.694 1.00 57.9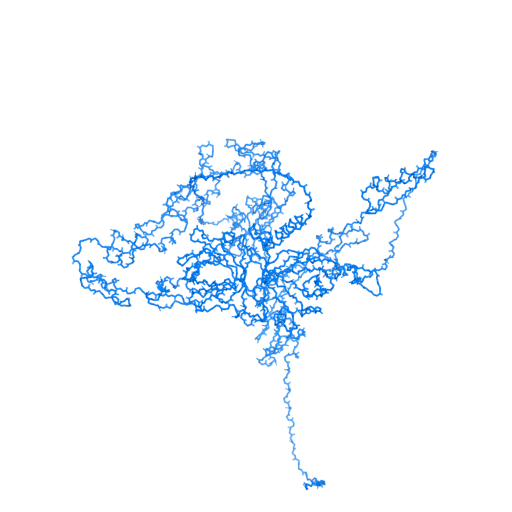4 719 PRO A O 1
ATOM 5412 N N . GLY A 1 720 ? 18.099 -5.991 -37.133 1.00 65.88 720 GLY A N 1
ATOM 5413 C CA . GLY A 1 720 ? 16.668 -6.220 -36.976 1.00 65.88 720 GLY A CA 1
ATOM 5414 C C . GLY A 1 720 ? 16.173 -5.550 -35.703 1.00 65.88 720 GLY A C 1
ATOM 5415 O O . GLY A 1 720 ? 16.224 -6.177 -34.650 1.00 65.88 720 GLY A O 1
ATOM 5416 N N . PHE A 1 721 ? 15.726 -4.297 -35.790 1.00 69.31 721 PHE A N 1
ATOM 5417 C CA . PHE A 1 721 ? 15.159 -3.587 -34.648 1.00 69.31 721 PHE A CA 1
ATOM 5418 C C . PHE A 1 721 ? 13.817 -4.192 -34.214 1.00 69.31 721 PHE A C 1
ATOM 5420 O O . PHE A 1 721 ? 13.034 -4.694 -35.032 1.00 69.31 721 PHE A O 1
ATOM 5427 N N . ALA A 1 722 ? 13.556 -4.147 -32.913 1.00 76.56 722 ALA A N 1
ATOM 5428 C CA . ALA A 1 722 ? 12.342 -4.644 -32.292 1.00 76.56 722 ALA A CA 1
ATOM 5429 C C . ALA A 1 722 ? 11.896 -3.740 -31.136 1.00 76.56 722 ALA A C 1
ATOM 5431 O O . ALA A 1 722 ? 12.682 -2.988 -30.556 1.00 76.56 722 ALA A O 1
ATOM 5432 N N . LYS A 1 723 ? 10.617 -3.865 -30.788 1.00 76.75 723 LYS A N 1
ATOM 5433 C CA . LYS A 1 723 ? 10.025 -3.319 -29.567 1.00 76.75 723 LYS A CA 1
ATOM 5434 C C . LYS A 1 723 ? 9.323 -4.431 -28.802 1.00 76.75 723 LYS A C 1
ATOM 5436 O O . LYS A 1 723 ? 8.843 -5.394 -29.412 1.00 76.75 723 LYS A O 1
ATOM 5441 N N . CYS A 1 724 ? 9.250 -4.303 -27.484 1.00 75.69 724 CYS A N 1
ATOM 5442 C CA . CYS A 1 724 ? 8.531 -5.276 -26.682 1.00 75.69 724 CYS A CA 1
ATOM 5443 C C . CYS A 1 724 ? 7.016 -5.108 -26.865 1.00 75.69 724 CYS A C 1
ATOM 5445 O O . CYS A 1 724 ? 6.478 -4.015 -26.707 1.00 75.69 724 CYS A O 1
ATOM 5447 N N . ASN A 1 725 ? 6.309 -6.192 -27.183 1.00 79.38 725 ASN A N 1
ATOM 5448 C CA . ASN A 1 725 ? 4.880 -6.282 -26.916 1.00 79.38 725 ASN A CA 1
ATOM 5449 C C . ASN A 1 725 ? 4.727 -6.791 -25.483 1.00 79.38 725 ASN A C 1
ATOM 5451 O O . ASN A 1 725 ? 4.794 -7.999 -25.227 1.00 79.38 725 ASN A O 1
ATOM 5455 N N . TYR A 1 726 ? 4.531 -5.852 -24.562 1.00 76.94 726 TYR A N 1
ATOM 5456 C CA . TYR A 1 726 ? 4.455 -6.113 -23.130 1.00 76.94 726 TYR A CA 1
ATOM 5457 C C . TYR A 1 726 ? 3.204 -6.902 -22.722 1.00 76.94 726 TYR A C 1
ATOM 5459 O O . TYR A 1 726 ? 3.199 -7.501 -21.653 1.00 76.94 726 TYR A O 1
ATOM 5467 N N . THR A 1 727 ? 2.158 -6.966 -23.556 1.00 76.44 727 THR A N 1
ATOM 5468 C CA . THR A 1 727 ? 0.991 -7.837 -23.311 1.00 76.44 727 THR A CA 1
ATOM 5469 C C . THR A 1 727 ? 1.303 -9.313 -23.575 1.00 76.44 727 THR A C 1
ATOM 5471 O O . THR A 1 727 ? 0.775 -10.182 -22.877 1.00 76.44 727 THR A O 1
ATOM 5474 N N . THR A 1 728 ? 2.173 -9.614 -24.545 1.00 79.88 728 THR A N 1
ATOM 5475 C CA . THR A 1 728 ? 2.602 -10.990 -24.863 1.00 79.88 728 THR A CA 1
ATOM 5476 C C . THR A 1 728 ? 3.940 -11.396 -24.244 1.00 79.88 728 THR A C 1
ATOM 5478 O O . THR A 1 728 ? 4.215 -12.591 -24.179 1.00 79.88 728 THR A O 1
ATOM 5481 N N . GLY A 1 729 ? 4.780 -10.438 -23.838 1.00 78.06 729 GLY A N 1
ATOM 5482 C CA . GLY A 1 729 ? 6.190 -10.682 -23.513 1.00 78.06 729 GLY A CA 1
ATOM 5483 C C . GLY A 1 729 ? 6.977 -11.192 -24.723 1.00 78.06 729 GLY A C 1
ATOM 5484 O O . GLY A 1 729 ? 7.621 -12.234 -24.647 1.00 78.06 729 GLY A O 1
ATOM 5485 N N . GLN A 1 730 ? 6.822 -10.534 -25.880 1.00 82.19 730 GLN A N 1
ATOM 5486 C CA . GLN A 1 730 ? 7.484 -10.934 -27.128 1.00 82.19 730 GLN A CA 1
ATOM 5487 C C . GLN A 1 730 ? 7.940 -9.732 -27.954 1.00 82.19 730 GLN A C 1
ATOM 5489 O O . GLN A 1 730 ? 7.219 -8.744 -28.098 1.00 82.19 730 GLN A O 1
ATOM 5494 N N . CYS A 1 731 ? 9.118 -9.848 -28.560 1.00 79.50 731 CYS A N 1
ATOM 5495 C CA . CYS A 1 731 ? 9.707 -8.799 -29.385 1.00 79.50 731 CYS A CA 1
ATOM 5496 C C . CYS A 1 731 ? 9.163 -8.792 -30.809 1.00 79.50 731 CYS A C 1
ATOM 5498 O O . CYS A 1 731 ? 9.444 -9.688 -31.613 1.00 79.50 731 CYS A O 1
ATOM 5500 N N . VAL A 1 732 ? 8.426 -7.733 -31.129 1.00 83.75 732 VAL A N 1
ATOM 5501 C CA . VAL A 1 732 ? 7.848 -7.485 -32.450 1.00 83.75 732 VAL A CA 1
ATOM 5502 C C . VAL A 1 732 ? 8.837 -6.658 -33.267 1.00 83.75 732 VAL A C 1
ATOM 5504 O O . VAL A 1 732 ? 9.272 -5.597 -32.819 1.00 83.75 732 VAL A O 1
ATOM 5507 N N . LYS A 1 733 ? 9.193 -7.126 -34.473 1.00 81.62 733 LYS A N 1
ATOM 5508 C CA . LYS A 1 733 ? 10.039 -6.350 -35.393 1.00 81.62 733 LYS A CA 1
ATOM 5509 C C . LYS A 1 733 ? 9.316 -5.056 -35.789 1.00 81.62 733 LYS A C 1
ATOM 5511 O O . LYS A 1 733 ? 8.142 -5.094 -36.151 1.00 81.62 733 LYS A O 1
ATOM 5516 N N . CYS A 1 734 ? 10.036 -3.945 -35.785 1.00 72.06 734 CYS A N 1
ATOM 5517 C CA . CYS A 1 734 ? 9.558 -2.624 -36.189 1.00 72.06 734 CYS A CA 1
ATOM 5518 C C . CYS A 1 734 ? 10.595 -1.938 -37.103 1.00 72.06 734 CYS A C 1
ATOM 5520 O O . CYS A 1 734 ? 11.617 -2.537 -37.452 1.00 72.06 734 CYS A O 1
ATOM 5522 N N . THR A 1 735 ? 10.310 -0.710 -37.541 1.00 72.00 735 THR A N 1
ATOM 5523 C CA . THR A 1 735 ? 11.232 0.137 -38.316 1.00 72.00 735 THR A CA 1
ATOM 5524 C C . THR A 1 735 ? 11.770 1.278 -37.443 1.00 72.00 735 THR A C 1
ATOM 5526 O O . THR A 1 735 ? 11.081 1.672 -36.505 1.00 72.00 735 THR A O 1
ATOM 5529 N N . PRO A 1 736 ? 12.945 1.866 -37.747 1.00 57.16 736 PRO A N 1
ATOM 5530 C CA . PRO A 1 736 ? 13.474 3.018 -37.003 1.00 57.16 736 PRO A CA 1
ATOM 5531 C C . PRO A 1 736 ? 12.553 4.251 -36.980 1.00 57.16 736 PRO A C 1
ATOM 5533 O O . PRO A 1 736 ? 12.701 5.106 -36.112 1.00 57.16 736 PRO A O 1
ATOM 5536 N N . ASP A 1 737 ? 11.606 4.341 -37.922 1.00 62.19 737 ASP A N 1
ATOM 5537 C CA . ASP A 1 737 ? 10.594 5.402 -37.984 1.00 62.19 737 ASP A CA 1
ATOM 5538 C C . ASP A 1 737 ? 9.463 5.226 -36.950 1.00 62.19 737 ASP A C 1
ATOM 5540 O O . ASP A 1 737 ? 8.749 6.183 -36.655 1.00 62.19 737 ASP A O 1
ATOM 5544 N N . ASP A 1 738 ? 9.284 4.024 -36.384 1.00 63.66 738 ASP A N 1
ATOM 5545 C CA . ASP A 1 738 ? 8.467 3.825 -35.184 1.00 63.66 738 ASP A CA 1
ATOM 5546 C C . ASP A 1 738 ? 9.296 4.283 -33.973 1.00 63.66 738 ASP A C 1
ATOM 5548 O O . ASP A 1 738 ? 10.281 3.626 -33.626 1.00 63.66 738 ASP A O 1
ATOM 5552 N N . PRO A 1 739 ? 8.925 5.373 -33.275 1.00 56.47 739 PRO A N 1
ATOM 5553 C CA . PRO A 1 739 ? 9.748 5.920 -32.200 1.00 56.47 739 PRO A CA 1
ATOM 5554 C C . PRO A 1 739 ? 9.915 4.977 -30.995 1.00 56.47 739 PRO A C 1
ATOM 5556 O O . PRO A 1 739 ? 10.733 5.271 -30.117 1.00 56.47 739 PRO A O 1
ATOM 5559 N N . ASN A 1 740 ? 9.145 3.885 -30.906 1.00 61.16 740 ASN A N 1
ATOM 5560 C CA . ASN A 1 740 ? 9.299 2.819 -29.905 1.00 61.16 740 ASN A CA 1
ATOM 5561 C C . ASN A 1 740 ? 10.390 1.792 -30.280 1.00 61.16 740 ASN A C 1
ATOM 5563 O O . ASN A 1 740 ? 10.751 0.948 -29.464 1.00 61.16 740 ASN A O 1
ATOM 5567 N N . CYS A 1 741 ? 10.909 1.828 -31.509 1.00 67.44 741 CYS A N 1
ATOM 5568 C CA . CYS A 1 741 ? 11.789 0.808 -32.079 1.00 67.44 741 CYS A CA 1
ATOM 5569 C C . CYS A 1 741 ? 13.264 0.995 -31.685 1.00 67.44 741 CYS A C 1
ATOM 5571 O O . CYS A 1 741 ? 14.136 1.217 -32.525 1.00 67.44 741 CYS A O 1
ATOM 5573 N N . ARG A 1 742 ? 13.537 0.975 -30.377 1.00 60.72 742 ARG A N 1
ATOM 5574 C CA . ARG A 1 742 ? 14.814 1.433 -29.801 1.00 60.72 742 ARG A CA 1
ATOM 5575 C C . ARG A 1 742 ? 15.890 0.357 -29.653 1.00 60.72 742 ARG A C 1
ATOM 5577 O O . ARG A 1 742 ? 17.042 0.703 -29.419 1.00 60.72 742 ARG A O 1
ATOM 5584 N N . TYR A 1 743 ? 15.532 -0.913 -29.808 1.00 67.06 743 TYR A N 1
ATOM 5585 C CA . TYR A 1 743 ? 16.387 -2.048 -29.461 1.00 67.06 743 TYR A CA 1
ATOM 5586 C C . TYR A 1 743 ? 16.665 -2.908 -30.684 1.00 67.06 743 TYR A C 1
ATOM 5588 O O . TYR A 1 743 ? 15.788 -3.094 -31.530 1.00 67.06 743 TYR A O 1
ATOM 5596 N N . THR A 1 744 ? 17.846 -3.514 -30.769 1.00 73.62 744 THR A N 1
ATOM 5597 C CA . THR A 1 744 ? 18.008 -4.696 -31.622 1.00 73.62 744 THR A CA 1
ATOM 5598 C C . THR A 1 744 ? 17.119 -5.825 -31.098 1.00 73.62 744 THR A C 1
ATOM 5600 O O . THR A 1 744 ? 16.796 -5.891 -29.909 1.00 73.62 744 THR A O 1
ATOM 5603 N N . LYS A 1 745 ? 16.729 -6.760 -31.970 1.00 72.38 745 LYS A N 1
ATOM 5604 C CA . LYS A 1 745 ? 15.951 -7.929 -31.550 1.00 72.38 745 LYS A CA 1
ATOM 5605 C C . LYS A 1 745 ? 16.659 -8.726 -30.448 1.00 72.38 745 LYS A C 1
ATOM 5607 O O . LYS A 1 745 ? 15.980 -9.175 -29.537 1.00 72.38 745 LYS A O 1
ATOM 5612 N N . THR A 1 746 ? 17.988 -8.839 -30.487 1.00 65.56 746 THR A N 1
ATOM 5613 C CA . THR A 1 746 ? 18.768 -9.534 -29.452 1.00 65.56 746 THR A CA 1
ATOM 5614 C C . THR A 1 746 ? 18.658 -8.855 -28.088 1.00 65.56 746 THR A C 1
ATOM 5616 O O . THR A 1 746 ? 18.441 -9.544 -27.101 1.00 65.56 746 THR A O 1
ATOM 5619 N N . GLU A 1 747 ? 18.774 -7.525 -28.020 1.00 62.09 747 GLU A N 1
ATOM 5620 C CA . GLU A 1 747 ? 18.588 -6.780 -26.765 1.00 62.09 747 GLU A CA 1
ATOM 5621 C C . GLU A 1 747 ? 17.150 -6.931 -26.264 1.00 62.09 747 GLU A C 1
ATOM 5623 O O . GLU A 1 747 ? 16.933 -7.288 -25.110 1.00 62.09 747 GLU A O 1
ATOM 5628 N N . CYS A 1 748 ? 16.168 -6.738 -27.148 1.00 71.19 748 CYS A N 1
ATOM 5629 C CA . CYS A 1 748 ? 14.758 -6.903 -26.813 1.00 71.19 748 CYS A CA 1
ATOM 5630 C C . CYS A 1 748 ? 14.464 -8.311 -26.259 1.00 71.19 748 CYS A C 1
ATOM 5632 O O . CYS A 1 748 ? 13.816 -8.434 -25.222 1.00 71.19 748 CYS A O 1
ATOM 5634 N N . ASP A 1 749 ? 14.970 -9.373 -26.897 1.00 74.62 749 ASP A N 1
ATOM 5635 C CA . ASP A 1 749 ? 14.750 -10.767 -26.483 1.00 74.62 749 ASP A CA 1
ATOM 5636 C C . ASP A 1 749 ? 15.377 -11.103 -25.105 1.00 74.62 749 ASP A C 1
ATOM 5638 O O . ASP A 1 749 ? 15.118 -12.183 -24.576 1.00 74.62 749 ASP A O 1
ATOM 5642 N N . ILE A 1 750 ? 16.173 -10.200 -24.508 1.00 63.12 750 ILE A N 1
ATOM 5643 C CA . ILE A 1 750 ? 16.752 -10.343 -23.158 1.00 63.12 750 ILE A CA 1
ATOM 5644 C C . ILE A 1 750 ? 15.855 -9.734 -22.067 1.00 63.12 750 ILE A C 1
ATOM 5646 O O . ILE A 1 750 ? 15.753 -10.320 -20.990 1.00 63.12 750 ILE A O 1
ATOM 5650 N N . PHE A 1 751 ? 15.217 -8.580 -22.308 1.00 64.19 751 PHE A N 1
ATOM 5651 C CA . PHE A 1 751 ? 14.430 -7.859 -21.285 1.00 64.19 751 PHE A CA 1
ATOM 5652 C C . PHE A 1 751 ? 12.916 -7.802 -21.557 1.00 64.19 751 PHE A C 1
ATOM 5654 O O . PHE A 1 751 ? 12.166 -7.318 -20.716 1.00 64.19 751 PHE A O 1
ATOM 5661 N N . CYS A 1 752 ? 12.432 -8.264 -22.713 1.00 73.81 752 CYS A N 1
ATOM 5662 C CA . CYS A 1 752 ? 11.006 -8.230 -23.037 1.00 73.81 752 CYS A CA 1
ATOM 5663 C C . CYS A 1 752 ? 10.227 -9.375 -22.373 1.00 73.81 752 CYS A C 1
ATOM 5665 O O . CYS A 1 752 ? 9.895 -10.382 -23.001 1.00 73.81 752 CYS A O 1
ATOM 5667 N N . HIS A 1 753 ? 9.888 -9.207 -21.098 1.00 78.12 753 HIS A N 1
ATOM 5668 C CA . HIS A 1 753 ? 8.874 -10.015 -20.417 1.00 78.12 753 HIS A CA 1
ATOM 5669 C C . HIS A 1 753 ? 7.470 -9.405 -20.566 1.00 78.12 753 HIS A C 1
ATOM 5671 O O . HIS A 1 753 ? 7.287 -8.288 -21.054 1.00 78.12 753 HIS A O 1
ATOM 5677 N N . LYS A 1 754 ? 6.438 -10.155 -20.159 1.00 80.38 754 LYS A N 1
ATOM 5678 C CA . LYS A 1 754 ? 5.086 -9.597 -20.041 1.00 80.38 754 LYS A CA 1
ATOM 5679 C C . LYS A 1 754 ? 5.086 -8.605 -18.875 1.00 80.38 754 LYS A C 1
ATOM 5681 O O . LYS A 1 754 ? 5.304 -9.036 -17.745 1.00 80.38 754 LYS A O 1
ATOM 5686 N N . SER A 1 755 ? 4.830 -7.324 -19.143 1.00 81.12 755 SER A N 1
ATOM 5687 C CA . SER A 1 755 ? 4.824 -6.278 -18.110 1.00 81.12 755 SER A CA 1
ATOM 5688 C C . SER A 1 755 ? 3.871 -6.647 -16.978 1.00 81.12 755 SER A C 1
ATOM 5690 O O . SER A 1 755 ? 2.723 -7.043 -17.214 1.00 81.12 755 SER A O 1
ATOM 5692 N N . SER A 1 756 ? 4.348 -6.499 -15.743 1.00 83.56 756 SER A N 1
ATOM 5693 C CA . SER A 1 756 ? 3.501 -6.671 -14.562 1.00 83.56 756 SER A CA 1
ATOM 5694 C C . SER A 1 756 ? 2.776 -5.375 -14.188 1.00 83.56 756 SER A C 1
ATOM 5696 O O . SER A 1 756 ? 1.714 -5.431 -13.568 1.00 83.56 756 SER A O 1
ATOM 5698 N N . ALA A 1 757 ? 3.276 -4.215 -14.625 1.00 87.44 757 ALA A N 1
ATOM 5699 C CA . ALA A 1 757 ? 2.645 -2.917 -14.393 1.00 87.44 757 ALA A CA 1
ATOM 5700 C C . ALA A 1 757 ? 1.295 -2.714 -15.119 1.00 87.44 757 ALA A C 1
ATOM 5702 O O . ALA A 1 757 ? 0.573 -1.779 -14.792 1.00 87.44 757 ALA A O 1
ATOM 5703 N N . GLN A 1 758 ? 0.918 -3.568 -16.081 1.00 89.50 758 GLN A N 1
ATOM 5704 C CA . GLN A 1 758 ? -0.247 -3.336 -16.952 1.00 89.50 758 GLN A CA 1
ATOM 5705 C C . GLN A 1 758 ? -1.593 -3.159 -16.227 1.00 89.50 758 GLN A C 1
ATOM 5707 O O . GLN A 1 758 ? -1.956 -3.891 -15.295 1.00 89.50 758 GLN A O 1
ATOM 5712 N N . GLY A 1 759 ? -2.395 -2.234 -16.759 1.00 91.44 759 GLY A N 1
ATOM 5713 C CA . GLY A 1 759 ? -3.778 -1.988 -16.359 1.00 91.44 759 GLY A CA 1
ATOM 5714 C C . GLY A 1 759 ? -4.052 -0.540 -15.963 1.00 91.44 759 GLY A C 1
ATOM 5715 O O . GLY A 1 759 ? -3.183 0.329 -16.016 1.00 91.44 759 GLY A O 1
ATOM 5716 N N . THR A 1 760 ? -5.294 -0.297 -15.554 1.00 93.25 760 THR A N 1
ATOM 5717 C CA . THR A 1 760 ? -5.741 0.986 -15.007 1.00 93.25 760 THR A CA 1
ATOM 5718 C C . THR A 1 760 ? -5.741 0.925 -13.482 1.00 93.25 760 THR A C 1
ATOM 5720 O O . THR A 1 760 ? -6.240 -0.037 -12.890 1.00 93.25 760 THR A O 1
ATOM 5723 N N . PHE A 1 761 ? -5.197 1.967 -12.857 1.00 94.44 761 PHE A N 1
ATOM 5724 C CA . PHE A 1 761 ? -5.104 2.124 -11.411 1.00 94.44 761 PHE A CA 1
ATOM 5725 C C . PHE A 1 761 ? -5.513 3.546 -11.018 1.00 94.44 761 PHE A C 1
ATOM 5727 O O . PHE A 1 761 ? -5.319 4.496 -11.775 1.00 94.44 761 PHE A O 1
ATOM 5734 N N . ARG A 1 762 ? -6.025 3.691 -9.800 1.00 94.31 762 ARG A N 1
ATOM 5735 C CA . ARG A 1 762 ? -6.300 4.968 -9.141 1.00 94.31 762 ARG A CA 1
ATOM 5736 C C . ARG A 1 762 ? -5.651 4.970 -7.770 1.00 94.31 762 ARG A C 1
ATOM 5738 O O . ARG A 1 762 ? -5.669 3.952 -7.084 1.00 94.31 762 ARG A O 1
ATOM 5745 N N . GLY A 1 763 ? -5.087 6.085 -7.335 1.00 94.19 763 GLY A N 1
ATOM 5746 C CA . GLY A 1 763 ? -4.370 6.117 -6.068 1.00 94.19 763 GLY A CA 1
ATOM 5747 C C . GLY A 1 763 ? -4.158 7.496 -5.489 1.00 94.19 763 GLY A C 1
ATOM 5748 O O . GLY A 1 763 ? -4.754 8.478 -5.923 1.00 94.19 763 GLY A O 1
ATOM 5749 N N . ILE A 1 764 ? -3.283 7.550 -4.492 1.00 94.81 764 ILE A N 1
ATOM 5750 C CA . ILE A 1 764 ? -2.823 8.791 -3.877 1.00 94.81 764 ILE A CA 1
ATOM 5751 C C . ILE A 1 764 ? -1.311 8.899 -4.006 1.00 94.81 764 ILE A C 1
ATOM 5753 O O . ILE A 1 764 ? -0.587 7.918 -3.845 1.00 94.81 764 ILE A O 1
ATOM 5757 N N . GLU A 1 765 ? -0.832 10.115 -4.233 1.00 93.81 765 GLU A N 1
ATOM 5758 C CA . GLU A 1 765 ? 0.579 10.425 -4.038 1.00 93.81 765 GLU A CA 1
ATOM 5759 C C . GLU A 1 765 ? 0.857 10.561 -2.537 1.00 93.81 765 GLU A C 1
ATOM 5761 O O . GLU A 1 765 ? 0.098 11.216 -1.809 1.00 93.81 765 GLU A O 1
ATOM 5766 N N . ILE A 1 766 ? 1.919 9.914 -2.067 1.00 94.25 766 ILE A N 1
ATOM 5767 C CA . ILE A 1 766 ? 2.337 9.855 -0.662 1.00 94.25 766 ILE A CA 1
ATOM 5768 C C . ILE A 1 766 ? 3.707 10.493 -0.407 1.00 94.25 766 ILE A C 1
ATOM 5770 O O . ILE A 1 766 ? 4.090 10.575 0.759 1.00 94.25 766 ILE A O 1
ATOM 5774 N N . SER A 1 767 ? 4.376 10.995 -1.457 1.00 92.19 767 SER A N 1
ATOM 5775 C CA . SER A 1 767 ? 5.639 11.747 -1.429 1.00 92.19 767 SER A CA 1
ATOM 5776 C C . SER A 1 767 ? 5.743 12.698 -0.232 1.00 92.19 767 SER A C 1
ATOM 5778 O O . S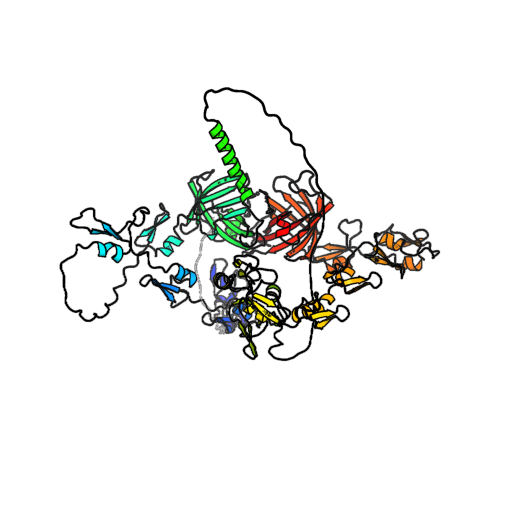ER A 1 767 ? 4.767 13.338 0.180 1.00 92.19 767 SER A O 1
ATOM 5780 N N . LYS A 1 768 ? 6.946 12.848 0.328 1.00 86.44 768 LYS A N 1
ATOM 5781 C CA . LYS A 1 768 ? 7.184 13.725 1.480 1.00 86.44 768 LYS A CA 1
ATOM 5782 C C . LYS A 1 768 ? 6.721 15.156 1.177 1.00 86.44 768 LYS A C 1
ATOM 5784 O O . LYS A 1 768 ? 7.009 15.711 0.124 1.00 86.44 768 LYS A O 1
ATOM 5789 N N . ASP A 1 769 ? 6.032 15.761 2.143 1.00 80.88 769 ASP A N 1
ATOM 5790 C CA . ASP A 1 769 ? 5.441 17.107 2.069 1.00 80.88 769 ASP A CA 1
ATOM 5791 C C . ASP A 1 769 ? 4.311 17.285 1.021 1.00 80.88 769 ASP A C 1
ATOM 5793 O O . ASP A 1 769 ? 3.714 18.370 0.952 1.00 80.88 769 ASP A O 1
ATOM 5797 N N . PHE A 1 770 ? 3.929 16.231 0.280 1.00 79.19 770 PHE A N 1
ATOM 5798 C CA . PHE A 1 770 ? 2.723 16.224 -0.552 1.00 79.19 770 PHE A CA 1
ATOM 5799 C C . PHE A 1 770 ? 1.453 16.335 0.308 1.00 79.19 770 PHE A C 1
ATOM 5801 O O . PHE A 1 770 ? 1.387 15.863 1.446 1.00 79.19 770 PHE A O 1
ATOM 5808 N N . LYS A 1 771 ? 0.428 17.016 -0.221 1.00 76.00 771 LYS A N 1
ATOM 5809 C CA . LYS A 1 771 ? -0.716 17.493 0.579 1.00 76.00 771 LYS A CA 1
ATOM 5810 C C . LYS A 1 771 ? -2.017 16.757 0.297 1.00 76.00 771 LYS A C 1
ATOM 5812 O O . LYS A 1 771 ? -2.656 16.301 1.238 1.00 76.00 771 LYS A O 1
ATOM 5817 N N . ARG A 1 772 ? -2.451 16.711 -0.963 1.00 83.44 772 ARG A N 1
ATOM 5818 C CA . ARG A 1 772 ? -3.704 16.074 -1.391 1.00 83.44 772 ARG A CA 1
ATOM 5819 C C . ARG A 1 772 ? -3.707 15.923 -2.905 1.00 83.44 772 ARG A C 1
ATOM 5821 O O . ARG A 1 772 ? -3.332 16.866 -3.597 1.00 83.44 772 ARG A O 1
ATOM 5828 N N . GLY A 1 773 ? -4.173 14.783 -3.392 1.00 86.50 773 GLY A N 1
ATOM 5829 C CA . GLY A 1 773 ? -4.283 14.495 -4.816 1.00 86.50 773 GLY A CA 1
ATOM 5830 C C . GLY A 1 773 ? -4.613 13.030 -5.044 1.00 86.50 773 GLY A C 1
ATOM 5831 O O . GLY A 1 773 ? -3.890 12.150 -4.576 1.00 86.50 773 GLY A O 1
ATOM 5832 N N . GLU A 1 774 ? -5.713 12.798 -5.754 1.00 91.56 774 GLU A N 1
ATOM 5833 C CA . GLU A 1 774 ? -6.035 11.498 -6.331 1.00 91.56 774 GLU A CA 1
ATOM 5834 C C . GLU A 1 774 ? -5.449 11.457 -7.741 1.00 91.56 774 GLU A C 1
ATOM 5836 O O . GLU A 1 774 ? -5.645 12.394 -8.511 1.00 91.56 774 GLU A O 1
ATOM 5841 N N . TRP A 1 775 ? -4.715 10.398 -8.055 1.00 93.94 775 TRP A N 1
ATOM 5842 C CA . TRP A 1 775 ? -4.035 10.217 -9.332 1.00 93.94 775 TRP A CA 1
ATOM 5843 C C . TRP A 1 775 ? -4.631 9.029 -10.081 1.00 93.94 775 TRP A C 1
ATOM 5845 O O . TRP A 1 775 ? -4.818 7.960 -9.494 1.00 93.94 775 TRP A O 1
ATOM 5855 N N . ASP A 1 776 ? -4.879 9.212 -11.374 1.00 94.81 776 ASP A N 1
ATOM 5856 C CA . ASP A 1 776 ? -5.235 8.145 -12.307 1.00 94.81 776 ASP A CA 1
ATOM 5857 C C . ASP A 1 776 ? -4.011 7.738 -13.125 1.00 94.81 776 ASP A C 1
ATOM 5859 O O . ASP A 1 776 ? -3.260 8.594 -13.585 1.00 94.81 776 ASP A O 1
ATOM 5863 N N . PHE A 1 777 ? -3.818 6.431 -13.306 1.00 96.06 777 PHE A N 1
ATOM 5864 C CA . PHE A 1 777 ? -2.743 5.826 -14.094 1.00 96.06 777 PHE A CA 1
ATOM 5865 C C . PHE A 1 777 ? -3.330 4.779 -15.046 1.00 96.06 777 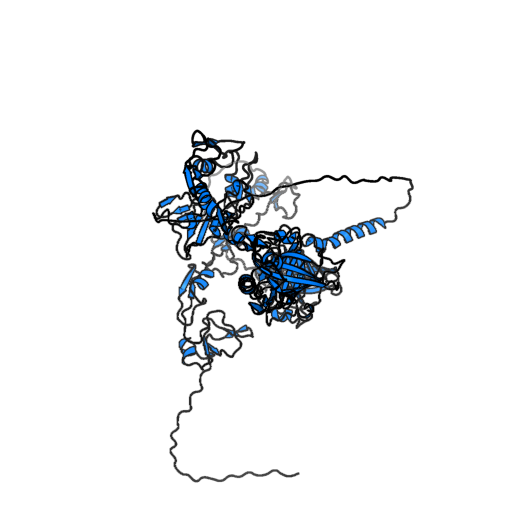PHE A C 1
ATOM 5867 O O . PHE A 1 777 ? -4.209 3.995 -14.678 1.00 96.06 777 PHE A O 1
ATOM 5874 N N . SER A 1 778 ? -2.829 4.720 -16.277 1.00 95.56 778 SER A N 1
ATOM 5875 C CA . SER A 1 778 ? -3.143 3.662 -17.242 1.00 95.56 778 SER A CA 1
ATOM 5876 C C . SER A 1 778 ? -1.869 3.213 -17.950 1.00 95.56 778 SER A C 1
ATOM 5878 O O . SER A 1 778 ? -1.300 3.961 -18.739 1.00 95.56 778 SER A O 1
ATOM 5880 N N . PHE A 1 779 ? -1.425 1.994 -17.636 1.00 94.44 779 PHE A N 1
ATOM 5881 C CA . PHE A 1 779 ? -0.267 1.327 -18.235 1.00 94.44 779 PHE A CA 1
ATOM 5882 C C . PHE A 1 779 ? -0.736 0.436 -19.389 1.00 94.44 779 PHE A C 1
ATOM 5884 O O . PHE A 1 779 ? -1.493 -0.521 -19.175 1.00 94.44 779 PHE A O 1
ATOM 5891 N N . PHE A 1 780 ? -0.297 0.751 -20.606 1.00 90.94 780 PHE A N 1
ATOM 5892 C CA . PHE A 1 780 ? -0.808 0.163 -21.843 1.00 90.94 780 PHE A CA 1
ATOM 5893 C C . PHE A 1 780 ? 0.029 -1.027 -22.352 1.00 90.94 780 PHE A C 1
ATOM 5895 O O . PHE A 1 780 ? 1.090 -1.375 -21.828 1.00 90.94 780 PHE A O 1
ATOM 5902 N N . GLY A 1 781 ? -0.488 -1.698 -23.386 1.00 83.12 781 GLY A N 1
ATOM 5903 C CA . GLY A 1 781 ? 0.086 -2.930 -23.943 1.00 83.12 781 GLY A CA 1
ATOM 5904 C C . GLY A 1 781 ? 1.403 -2.763 -24.712 1.00 83.12 781 GLY A C 1
ATOM 5905 O O . GLY A 1 781 ? 2.098 -3.750 -24.967 1.00 83.12 781 GLY A O 1
ATOM 5906 N N . ASP A 1 782 ? 1.733 -1.530 -25.092 1.00 82.19 782 ASP A N 1
ATOM 5907 C CA . ASP A 1 782 ? 2.810 -1.163 -26.016 1.00 82.19 782 ASP A CA 1
ATOM 5908 C C . ASP A 1 782 ? 4.031 -0.509 -25.344 1.00 82.19 782 ASP A C 1
ATOM 5910 O O . ASP A 1 782 ? 4.999 -0.197 -26.035 1.00 82.19 782 ASP A O 1
ATOM 5914 N N . GLY A 1 783 ? 3.993 -0.329 -24.018 1.00 86.81 783 GLY A N 1
ATOM 5915 C CA . GLY A 1 783 ? 5.035 0.351 -23.242 1.00 86.81 783 GLY A CA 1
ATOM 5916 C C . GLY A 1 783 ? 4.754 1.832 -22.970 1.00 86.81 783 GLY A C 1
ATOM 5917 O O . GLY A 1 783 ? 5.625 2.527 -22.455 1.00 86.81 783 GLY A O 1
ATOM 5918 N N . THR A 1 784 ? 3.565 2.349 -23.293 1.00 92.81 784 THR A N 1
ATOM 5919 C CA . THR A 1 784 ? 3.141 3.696 -22.875 1.00 92.81 784 THR A CA 1
ATOM 5920 C C . THR A 1 784 ? 2.417 3.684 -21.524 1.00 92.81 784 THR A C 1
ATOM 5922 O O . THR A 1 784 ? 1.777 2.704 -21.136 1.00 92.81 784 THR A O 1
ATOM 5925 N N . VAL A 1 785 ? 2.517 4.791 -20.789 1.00 96.00 785 VAL A N 1
ATOM 5926 C CA . VAL A 1 785 ? 1.749 5.066 -19.572 1.00 96.00 785 VAL A CA 1
ATOM 5927 C C . VAL A 1 785 ? 1.227 6.500 -19.611 1.00 96.00 785 VAL A C 1
ATOM 5929 O O . VAL A 1 785 ? 1.993 7.453 -19.756 1.00 96.00 785 VAL A O 1
ATOM 5932 N N . ALA A 1 786 ? -0.086 6.653 -19.460 1.00 96.38 786 ALA A N 1
ATOM 5933 C CA . ALA A 1 786 ? -0.720 7.944 -19.212 1.00 96.38 786 ALA A CA 1
ATOM 5934 C C . ALA A 1 786 ? -1.041 8.074 -17.721 1.00 96.38 786 ALA A C 1
ATOM 5936 O O . ALA A 1 786 ? -1.471 7.099 -17.095 1.00 96.38 786 ALA A O 1
ATOM 5937 N N . PHE A 1 787 ? -0.879 9.271 -17.162 1.00 95.75 787 PHE A N 1
ATOM 5938 C CA . PHE A 1 787 ? -1.272 9.569 -15.785 1.00 95.75 787 PHE A CA 1
ATOM 5939 C C . PHE A 1 787 ? -1.757 11.014 -15.623 1.00 95.75 787 PHE A C 1
ATOM 5941 O O . PHE A 1 787 ? -1.254 11.918 -16.285 1.00 95.75 787 PHE A O 1
ATOM 5948 N N . GLU A 1 788 ? -2.747 11.257 -14.762 1.00 94.06 788 GLU A N 1
ATOM 5949 C CA . GLU A 1 788 ? -3.249 12.610 -14.479 1.00 94.06 788 GLU A CA 1
ATOM 5950 C C . GLU A 1 788 ? -3.614 12.811 -13.008 1.00 94.06 788 GLU A C 1
ATOM 5952 O O . GLU A 1 788 ? -4.020 11.879 -12.308 1.00 94.06 788 GLU A O 1
ATOM 5957 N N . LEU A 1 789 ? -3.512 14.062 -12.552 1.00 90.81 789 LEU A N 1
ATOM 5958 C CA . LEU A 1 789 ? -4.094 14.487 -11.284 1.00 90.81 789 LEU A CA 1
ATOM 5959 C C . LEU A 1 789 ? -5.603 14.684 -11.491 1.00 90.81 789 LEU A C 1
ATOM 5961 O O . LEU A 1 789 ? -6.028 15.534 -12.282 1.00 90.81 789 LEU A O 1
ATOM 5965 N N . TYR A 1 790 ? -6.414 13.903 -10.777 1.00 85.31 790 TYR A N 1
ATOM 5966 C CA . TYR A 1 790 ? -7.854 13.845 -11.000 1.00 85.31 790 TYR A CA 1
ATOM 5967 C C . TYR A 1 790 ? -8.512 15.226 -10.866 1.00 85.31 790 TYR A C 1
ATOM 5969 O O . TYR A 1 790 ? -8.385 15.918 -9.851 1.00 85.31 790 TYR A O 1
ATOM 5977 N N . GLY A 1 791 ? -9.280 15.601 -11.890 1.00 79.88 791 GLY A N 1
ATOM 5978 C CA . GLY A 1 791 ? -10.093 16.817 -11.898 1.00 79.88 791 GLY A CA 1
ATOM 5979 C C . GLY A 1 791 ? -9.348 18.104 -12.264 1.00 79.88 791 GLY A C 1
ATOM 5980 O O . GLY A 1 791 ? -9.992 19.151 -12.333 1.00 79.88 791 GLY A O 1
ATOM 5981 N N . THR A 1 792 ? -8.038 18.059 -12.541 1.00 81.94 792 THR A N 1
ATOM 5982 C CA . THR A 1 792 ? -7.286 19.226 -13.048 1.00 81.94 792 THR A CA 1
ATOM 5983 C C . THR A 1 792 ? -7.042 19.186 -14.561 1.00 81.94 792 THR A C 1
ATOM 5985 O O . THR A 1 792 ? -6.441 20.116 -15.101 1.00 81.94 792 THR A O 1
ATOM 5988 N N . SER A 1 793 ? -7.497 18.136 -15.260 1.00 78.06 793 SER A N 1
ATOM 5989 C CA . SER A 1 793 ? -7.270 17.909 -16.703 1.00 78.06 793 SER A CA 1
ATOM 5990 C C . SER A 1 793 ? -5.788 17.980 -17.095 1.00 78.06 793 SER A C 1
ATOM 5992 O O . SER A 1 793 ? -5.427 18.482 -18.160 1.00 78.06 793 SER A O 1
ATOM 5994 N N . THR A 1 794 ? -4.910 17.568 -16.180 1.00 86.12 794 THR A N 1
ATOM 5995 C CA . THR A 1 794 ? -3.459 17.750 -16.274 1.00 86.12 794 THR A CA 1
ATOM 5996 C C . THR A 1 794 ? -2.813 16.405 -16.593 1.00 86.12 794 THR A C 1
ATOM 5998 O O . THR A 1 794 ? -2.229 15.770 -15.714 1.00 86.12 794 THR A O 1
ATOM 6001 N N . LYS A 1 795 ? -2.996 15.957 -17.844 1.00 92.31 795 LYS A N 1
ATOM 6002 C CA . LYS A 1 795 ? -2.419 14.713 -18.370 1.00 92.31 795 LYS A CA 1
ATOM 6003 C C . LYS A 1 795 ? -0.897 14.834 -18.455 1.00 92.31 795 LYS A C 1
ATOM 6005 O O . LYS A 1 795 ? -0.364 15.871 -18.846 1.00 92.31 795 LYS A O 1
ATOM 6010 N N . TYR A 1 796 ? -0.235 13.745 -18.111 1.00 95.62 796 TYR A N 1
ATOM 6011 C CA . TYR A 1 796 ? 1.144 13.433 -18.431 1.00 95.62 796 TYR A CA 1
ATOM 6012 C C . TYR A 1 796 ? 1.160 12.132 -19.233 1.00 95.62 796 TYR A C 1
ATOM 6014 O O . TYR A 1 796 ? 0.338 11.235 -19.012 1.00 95.62 796 TYR A O 1
ATOM 6022 N N . GLU A 1 797 ? 2.130 12.006 -20.126 1.00 96.75 797 GLU A N 1
ATOM 6023 C CA . GLU A 1 797 ? 2.428 10.749 -20.804 1.00 96.75 797 GLU A CA 1
ATOM 6024 C C . GLU A 1 797 ? 3.910 10.442 -20.686 1.00 96.75 797 GLU A C 1
ATOM 6026 O O . GLU A 1 797 ? 4.762 11.329 -20.789 1.00 96.75 797 GLU A O 1
ATOM 6031 N N . ALA A 1 798 ? 4.220 9.166 -20.520 1.00 96.06 798 ALA A N 1
ATOM 6032 C CA . ALA A 1 798 ? 5.564 8.645 -20.639 1.00 96.06 798 ALA A CA 1
ATOM 6033 C C . ALA A 1 798 ? 5.543 7.298 -21.360 1.00 96.06 798 ALA A C 1
ATOM 6035 O O . ALA A 1 798 ? 4.509 6.643 -21.504 1.00 96.06 798 ALA A O 1
ATOM 6036 N N . ARG A 1 799 ? 6.722 6.841 -21.763 1.00 90.94 799 ARG A N 1
ATOM 6037 C CA . ARG A 1 799 ? 6.972 5.416 -21.990 1.00 90.94 799 ARG A CA 1
ATOM 6038 C C . ARG A 1 799 ? 7.633 4.827 -20.777 1.00 90.94 799 ARG A C 1
ATOM 6040 O O . ARG A 1 799 ? 8.509 5.484 -20.226 1.00 90.94 799 ARG A O 1
ATOM 6047 N N . PHE A 1 800 ? 7.247 3.619 -20.403 1.00 91.81 800 PHE A N 1
ATOM 6048 C CA . PHE A 1 800 ? 7.879 2.885 -19.325 1.00 91.81 800 PHE A CA 1
ATOM 6049 C C . PHE A 1 800 ? 8.642 1.685 -19.884 1.00 91.81 800 PHE A C 1
ATOM 6051 O O . PHE A 1 800 ? 8.102 0.893 -20.654 1.00 91.81 800 PHE A O 1
ATOM 6058 N N . ASP A 1 801 ? 9.887 1.540 -19.450 1.00 85.06 801 ASP A N 1
ATOM 6059 C CA . ASP A 1 801 ? 10.682 0.339 -19.659 1.00 85.06 801 ASP A CA 1
ATOM 6060 C C . ASP A 1 801 ? 10.847 -0.367 -18.305 1.00 85.06 801 ASP A C 1
ATOM 6062 O O . ASP A 1 801 ? 11.350 0.219 -17.342 1.00 85.06 801 ASP A O 1
ATOM 6066 N N . GLU A 1 802 ? 10.391 -1.620 -18.209 1.00 85.88 802 GLU A N 1
ATOM 6067 C CA . GLU A 1 802 ? 10.686 -2.485 -17.061 1.00 85.88 802 GLU A CA 1
ATOM 6068 C C . GLU A 1 802 ? 12.099 -3.071 -17.213 1.00 85.88 802 GLU A C 1
ATOM 6070 O O . GLU A 1 802 ? 12.495 -3.548 -18.281 1.00 85.88 802 GLU A O 1
ATOM 6075 N N . HIS A 1 803 ? 12.870 -3.042 -16.133 1.00 71.19 803 HIS A N 1
ATOM 6076 C CA . HIS A 1 803 ? 14.189 -3.660 -16.031 1.00 71.19 803 HIS A CA 1
ATOM 6077 C C . HIS A 1 803 ? 14.169 -4.740 -14.936 1.00 71.19 803 HIS A C 1
ATOM 6079 O O . HIS A 1 803 ? 13.124 -5.042 -14.361 1.00 71.19 803 HIS A O 1
ATOM 6085 N N . GLY A 1 804 ? 15.315 -5.376 -14.676 1.00 63.06 804 GLY A N 1
ATOM 6086 C CA . GLY A 1 804 ? 15.416 -6.464 -13.698 1.00 63.06 804 GLY A CA 1
ATOM 6087 C C . GLY A 1 804 ? 15.100 -6.058 -12.249 1.00 63.06 804 GLY A C 1
ATOM 6088 O O . GLY A 1 804 ? 14.733 -4.922 -11.943 1.00 63.06 804 GLY A O 1
ATOM 6089 N N . SER A 1 805 ? 15.281 -7.012 -11.334 1.00 62.16 805 SER A N 1
ATOM 6090 C CA . SER A 1 805 ? 15.085 -6.811 -9.895 1.00 62.16 805 SER A CA 1
ATOM 6091 C C . SER A 1 805 ? 15.913 -5.638 -9.355 1.00 62.16 805 SER A C 1
ATOM 6093 O O . SER A 1 805 ? 17.146 -5.680 -9.374 1.00 62.16 805 SER A O 1
ATOM 6095 N N . ALA A 1 806 ? 15.226 -4.627 -8.829 1.00 69.31 806 ALA A N 1
ATOM 6096 C CA . ALA A 1 806 ? 15.794 -3.618 -7.945 1.00 69.31 806 ALA A CA 1
ATOM 6097 C C . ALA A 1 806 ? 15.987 -4.195 -6.528 1.00 69.31 806 ALA A C 1
ATOM 6099 O O . ALA A 1 806 ? 15.558 -5.308 -6.225 1.00 69.31 806 ALA A O 1
ATOM 6100 N N . SER A 1 807 ? 16.580 -3.407 -5.630 1.00 72.06 807 SER A N 1
ATOM 6101 C CA . SER A 1 807 ? 16.772 -3.760 -4.214 1.00 72.06 807 SER A CA 1
ATOM 6102 C C . SER A 1 807 ? 15.473 -4.041 -3.448 1.00 72.06 807 SER A C 1
ATOM 6104 O O . SER A 1 807 ? 15.506 -4.767 -2.460 1.00 72.06 807 SER A O 1
ATOM 6106 N N . GLU A 1 808 ? 14.348 -3.461 -3.878 1.00 79.94 808 GLU A N 1
ATOM 6107 C CA . GLU A 1 808 ? 13.060 -3.533 -3.168 1.00 79.94 808 GLU A CA 1
ATOM 6108 C C . GLU A 1 808 ? 11.860 -3.811 -4.102 1.00 79.94 808 GLU A C 1
ATOM 6110 O O . GLU A 1 808 ? 10.720 -3.646 -3.686 1.00 79.94 808 GLU A O 1
ATOM 6115 N N . GLY A 1 809 ? 12.073 -4.208 -5.364 1.00 87.31 809 GLY A N 1
ATOM 6116 C CA . GLY A 1 809 ? 10.980 -4.404 -6.331 1.00 87.31 809 GLY A CA 1
ATOM 6117 C C . GLY A 1 809 ? 11.456 -4.664 -7.763 1.00 87.31 809 GLY A C 1
ATOM 6118 O O . GLY A 1 809 ? 12.596 -5.069 -7.982 1.00 87.31 809 GLY A O 1
ATOM 6119 N N . THR A 1 810 ? 10.604 -4.402 -8.753 1.00 88.62 810 THR A N 1
ATOM 6120 C CA . THR A 1 810 ? 10.985 -4.384 -10.181 1.00 88.62 810 THR A CA 1
ATOM 6121 C C . THR A 1 810 ? 11.445 -2.977 -10.549 1.00 88.62 810 THR A C 1
ATOM 6123 O O . THR A 1 810 ? 10.761 -2.016 -10.201 1.00 88.62 810 THR A O 1
ATOM 6126 N N . SER A 1 811 ? 12.589 -2.819 -11.222 1.00 88.38 811 SER A N 1
ATOM 6127 C CA . SER A 1 811 ? 13.033 -1.490 -11.666 1.00 88.38 811 SER A CA 1
ATOM 6128 C C . SER A 1 811 ? 12.210 -1.008 -12.864 1.00 88.38 811 SER A C 1
ATOM 6130 O O . SER A 1 811 ? 11.869 -1.795 -13.747 1.00 88.38 811 SER A O 1
ATOM 6132 N N . ILE A 1 812 ? 11.889 0.285 -12.899 1.00 92.38 812 ILE A N 1
ATOM 6133 C CA . ILE A 1 812 ? 11.107 0.905 -13.971 1.00 92.38 812 ILE A CA 1
ATOM 6134 C C . ILE A 1 812 ? 11.663 2.288 -14.315 1.00 92.38 812 ILE A C 1
ATOM 6136 O O . ILE A 1 812 ? 12.072 3.046 -13.431 1.00 92.38 812 ILE A O 1
ATOM 6140 N N . VAL A 1 813 ? 11.692 2.611 -15.606 1.00 91.31 813 VAL A N 1
ATOM 6141 C CA . VAL A 1 813 ? 12.199 3.886 -16.127 1.00 91.31 813 VAL A CA 1
ATOM 6142 C C . VAL A 1 813 ? 11.137 4.520 -17.014 1.00 91.31 813 VAL A C 1
ATOM 6144 O O . VAL A 1 813 ? 10.750 3.938 -18.022 1.00 91.31 813 VAL A O 1
ATOM 6147 N N . PHE A 1 814 ? 10.665 5.712 -16.653 1.00 95.44 814 PHE A N 1
ATOM 6148 C CA . PHE A 1 814 ? 9.740 6.508 -17.460 1.00 95.44 814 PHE A CA 1
ATOM 6149 C C . PHE A 1 814 ? 10.526 7.505 -18.324 1.00 95.44 814 PHE A C 1
ATOM 6151 O O . PHE A 1 814 ? 11.275 8.311 -17.783 1.00 95.44 814 PHE A O 1
ATOM 6158 N N . THR A 1 815 ? 10.318 7.527 -19.641 1.00 94.69 815 THR A N 1
ATOM 6159 C CA . THR A 1 815 ? 10.728 8.636 -20.527 1.00 94.69 815 THR A CA 1
ATOM 6160 C C . THR A 1 815 ? 9.503 9.485 -20.856 1.00 94.69 815 THR A C 1
ATOM 6162 O O . THR A 1 815 ? 8.612 9.009 -21.559 1.00 94.69 815 THR A O 1
ATOM 6165 N N . VAL A 1 816 ? 9.446 10.725 -20.369 1.00 95.88 816 VAL A N 1
ATOM 6166 C CA . VAL A 1 816 ? 8.273 11.611 -20.487 1.00 95.88 816 VAL A CA 1
ATOM 6167 C C . VAL A 1 816 ? 8.084 12.088 -21.933 1.00 95.88 816 VAL A C 1
ATOM 6169 O O . VAL A 1 816 ? 8.984 12.688 -22.525 1.00 95.88 816 VAL A O 1
ATOM 6172 N N . THR A 1 817 ? 6.903 11.839 -22.502 1.00 96.12 817 THR A N 1
ATOM 6173 C CA . THR A 1 817 ? 6.511 12.199 -23.877 1.00 96.12 817 THR A CA 1
ATOM 6174 C C . THR A 1 817 ? 5.537 13.373 -23.936 1.00 96.12 817 THR A C 1
ATOM 6176 O O . THR A 1 817 ? 5.655 14.187 -24.850 1.00 96.12 817 THR A O 1
ATOM 6179 N N . GLU A 1 818 ? 4.649 13.524 -22.949 1.00 95.56 818 GLU A N 1
ATOM 6180 C CA . GLU A 1 818 ? 3.810 14.718 -22.771 1.00 95.56 818 GLU A CA 1
ATOM 6181 C C . GLU A 1 818 ? 3.902 15.219 -21.325 1.00 95.56 818 GLU A C 1
ATOM 6183 O O . GLU A 1 818 ? 3.787 14.445 -20.374 1.00 95.56 818 GLU A O 1
ATOM 6188 N N . ALA A 1 819 ? 4.104 16.529 -21.164 1.00 95.00 819 ALA A N 1
ATOM 6189 C CA . ALA A 1 819 ? 4.093 17.208 -19.875 1.00 95.00 819 ALA A CA 1
ATOM 6190 C C . ALA A 1 819 ? 3.431 18.596 -20.008 1.00 95.00 819 ALA A C 1
ATOM 6192 O O . ALA A 1 819 ? 3.776 19.357 -20.921 1.00 95.00 819 ALA A O 1
ATOM 6193 N N . PRO A 1 820 ? 2.509 18.971 -19.106 1.00 92.50 820 PRO A N 1
ATOM 6194 C CA . PRO A 1 820 ? 1.832 20.257 -19.133 1.00 92.50 820 PRO A CA 1
ATOM 6195 C C . PRO A 1 820 ? 2.701 21.338 -18.478 1.00 92.50 820 PRO A C 1
ATOM 6197 O O . PRO A 1 820 ? 3.137 21.205 -17.338 1.00 92.50 820 PRO A O 1
ATOM 6200 N N . ALA A 1 821 ? 2.888 22.464 -19.172 1.00 86.31 821 ALA A N 1
ATOM 6201 C CA . ALA A 1 821 ? 3.877 23.503 -18.843 1.00 86.31 821 ALA A CA 1
ATOM 6202 C C . ALA A 1 821 ? 3.716 24.235 -17.483 1.00 86.31 821 ALA A C 1
ATOM 6204 O O . ALA A 1 821 ? 4.492 25.140 -17.192 1.00 86.31 821 ALA A O 1
ATOM 6205 N N . ASN A 1 822 ? 2.695 23.906 -16.683 1.00 84.94 822 ASN A N 1
ATOM 6206 C CA . ASN A 1 822 ? 2.495 24.367 -15.299 1.00 84.94 822 ASN A CA 1
ATOM 6207 C C . ASN A 1 822 ? 1.821 23.258 -14.454 1.00 84.94 822 ASN A C 1
ATOM 6209 O O . ASN A 1 822 ? 0.872 23.525 -13.714 1.00 84.94 822 ASN A O 1
ATOM 6213 N N . GLY A 1 823 ? 2.223 21.998 -14.642 1.00 86.12 823 GLY A N 1
ATOM 6214 C CA . GLY A 1 823 ? 1.651 20.858 -13.922 1.00 86.12 823 GLY A CA 1
ATOM 6215 C C . GLY A 1 823 ? 2.016 20.803 -12.425 1.00 86.12 823 GLY A C 1
ATOM 6216 O O . GLY A 1 823 ? 2.891 21.539 -11.972 1.00 86.12 823 GLY A O 1
ATOM 6217 N N . PRO A 1 824 ? 1.347 19.941 -11.631 1.00 87.19 824 PRO A N 1
ATOM 6218 C CA . PRO A 1 824 ? 1.647 19.747 -10.208 1.00 87.19 824 PRO A CA 1
ATOM 6219 C C . PRO A 1 824 ? 3.005 19.069 -9.950 1.00 87.19 824 PRO A C 1
ATOM 6221 O O . PRO A 1 824 ? 3.574 19.261 -8.878 1.00 87.19 824 PRO A O 1
ATOM 6224 N N . LEU A 1 825 ? 3.512 18.292 -10.914 1.00 89.19 825 LEU A N 1
ATOM 6225 C CA . LEU A 1 825 ? 4.843 17.681 -10.903 1.00 89.19 825 LEU A CA 1
ATOM 6226 C C . LEU A 1 825 ? 5.799 18.515 -11.763 1.00 89.19 825 LEU A C 1
ATOM 6228 O O . LEU A 1 825 ? 5.469 18.843 -12.906 1.00 89.19 825 LEU A O 1
ATOM 6232 N N . ASP A 1 826 ? 6.986 18.794 -11.225 1.00 89.31 826 ASP A N 1
ATOM 6233 C CA . ASP A 1 826 ? 8.084 19.519 -11.881 1.00 89.31 826 ASP A CA 1
ATOM 6234 C C . ASP A 1 826 ? 8.862 18.582 -12.827 1.00 89.31 826 ASP A C 1
ATOM 6236 O O . ASP A 1 826 ? 9.973 18.143 -12.528 1.00 89.31 826 ASP A O 1
ATOM 6240 N N . ILE A 1 827 ? 8.213 18.188 -13.930 1.00 91.94 827 ILE A N 1
ATOM 6241 C CA . ILE A 1 827 ? 8.747 17.293 -14.972 1.00 91.94 827 ILE A CA 1
ATOM 6242 C C . ILE A 1 827 ? 8.388 17.815 -16.370 1.00 91.94 827 ILE A C 1
ATOM 6244 O O . ILE A 1 827 ? 7.316 18.388 -16.573 1.00 91.94 827 ILE A O 1
ATOM 6248 N N . ASN A 1 828 ? 9.279 17.609 -17.342 1.00 93.81 828 ASN A N 1
ATOM 6249 C CA . ASN A 1 828 ? 9.194 18.169 -18.692 1.00 93.81 828 ASN A CA 1
ATOM 6250 C C . ASN A 1 828 ? 9.216 17.069 -19.764 1.00 93.81 828 ASN A C 1
ATOM 6252 O O . ASN A 1 828 ? 9.652 15.945 -19.524 1.00 93.81 828 ASN A O 1
ATOM 6256 N N . VAL A 1 829 ? 8.802 17.399 -20.991 1.00 95.25 829 VAL A N 1
ATOM 6257 C CA . VAL A 1 829 ? 8.951 16.487 -22.139 1.00 95.25 829 VAL A CA 1
ATOM 6258 C C . VAL A 1 829 ? 10.435 16.201 -22.382 1.00 95.25 829 VAL A C 1
ATOM 6260 O O . VAL A 1 829 ? 11.230 17.125 -22.552 1.00 95.25 829 VAL A O 1
ATOM 6263 N N . GLY A 1 830 ? 10.796 14.919 -22.424 1.00 91.81 830 GLY A N 1
ATOM 6264 C CA . GLY A 1 830 ? 12.176 14.448 -22.530 1.00 91.81 830 GLY A CA 1
ATOM 6265 C C . GLY A 1 830 ? 12.879 14.191 -21.193 1.00 91.81 830 GLY A C 1
ATOM 6266 O O . GLY A 1 830 ? 14.000 13.681 -21.219 1.00 91.81 830 GLY A O 1
ATOM 6267 N N . ASP A 1 831 ? 12.257 14.482 -20.044 1.00 94.06 831 ASP A N 1
ATOM 6268 C CA . ASP A 1 831 ? 12.781 14.014 -18.757 1.00 94.06 831 ASP A CA 1
ATOM 6269 C C . ASP A 1 831 ? 12.711 12.484 -18.651 1.00 94.06 831 ASP A C 1
ATOM 6271 O O . ASP A 1 831 ? 11.830 11.830 -19.218 1.00 94.06 831 ASP A O 1
ATOM 6275 N N . VAL A 1 832 ? 13.651 11.918 -17.894 1.00 93.06 832 VAL A N 1
ATOM 6276 C CA . VAL A 1 832 ? 13.684 10.497 -17.550 1.00 93.06 832 VAL A CA 1
ATOM 6277 C C . VAL A 1 832 ? 13.533 10.374 -16.038 1.00 93.06 832 VAL A C 1
ATOM 6279 O O . VAL A 1 832 ? 14.252 11.027 -15.277 1.00 93.06 832 VAL A O 1
ATOM 6282 N N . LEU A 1 833 ? 12.566 9.566 -15.608 1.00 95.06 833 LEU A N 1
ATOM 6283 C CA . LEU A 1 833 ? 12.273 9.293 -14.206 1.00 95.06 833 LEU A CA 1
ATOM 6284 C C . LEU A 1 833 ? 12.587 7.823 -13.929 1.00 95.06 833 LEU A C 1
ATOM 6286 O O . LEU A 1 833 ? 11.929 6.935 -14.465 1.00 95.06 833 LEU A O 1
ATOM 6290 N N . SER A 1 834 ? 13.596 7.563 -13.106 1.00 92.88 834 SER A N 1
ATOM 6291 C CA . SER A 1 834 ? 14.091 6.210 -12.833 1.00 92.88 834 SER A CA 1
ATOM 6292 C C . SER A 1 834 ? 13.730 5.789 -11.418 1.00 92.88 834 SER A C 1
ATOM 6294 O O . SER A 1 834 ? 13.930 6.551 -10.465 1.00 92.88 834 SER A O 1
ATOM 6296 N N . GLY A 1 835 ? 13.216 4.572 -11.272 1.00 94.25 835 GLY A N 1
ATOM 6297 C CA . GLY A 1 835 ? 12.706 4.085 -10.002 1.00 94.25 835 GLY A CA 1
ATOM 6298 C C . GLY A 1 835 ? 12.384 2.596 -9.979 1.00 94.25 835 GLY A C 1
ATOM 6299 O O . GLY A 1 835 ? 13.046 1.773 -10.624 1.00 94.25 835 GLY A O 1
ATOM 6300 N N . LEU A 1 836 ? 11.371 2.255 -9.187 1.00 94.69 836 LEU A N 1
ATOM 6301 C CA . LEU A 1 836 ? 10.960 0.890 -8.890 1.00 94.69 836 LEU A CA 1
ATOM 6302 C C . LEU A 1 836 ? 9.466 0.796 -8.558 1.00 94.69 836 LEU A C 1
ATOM 6304 O O . LEU A 1 836 ? 8.838 1.777 -8.155 1.00 94.69 836 LEU A O 1
ATOM 6308 N N . PHE A 1 837 ? 8.912 -0.408 -8.679 1.00 95.94 837 PHE A N 1
ATOM 6309 C CA . PHE A 1 837 ? 7.565 -0.714 -8.212 1.00 95.94 837 PHE A CA 1
ATOM 6310 C C . PHE A 1 837 ? 7.436 -2.122 -7.616 1.00 95.94 837 PHE A C 1
ATOM 6312 O O . PHE A 1 837 ? 8.202 -3.037 -7.935 1.00 95.94 837 PHE A O 1
ATOM 6319 N N . ILE A 1 838 ? 6.429 -2.289 -6.761 1.00 93.88 838 ILE A N 1
ATOM 6320 C CA . ILE A 1 838 ? 5.923 -3.580 -6.275 1.00 93.88 838 ILE A CA 1
ATOM 6321 C C . ILE A 1 838 ? 4.452 -3.668 -6.674 1.00 93.88 838 ILE A C 1
ATOM 6323 O O . ILE A 1 838 ? 3.717 -2.704 -6.470 1.00 93.88 838 ILE A O 1
ATOM 6327 N N . ASN A 1 839 ? 4.020 -4.823 -7.182 1.00 92.50 839 ASN A N 1
ATOM 6328 C CA . ASN A 1 839 ? 2.605 -5.178 -7.258 1.00 92.50 839 ASN A CA 1
ATOM 6329 C C . ASN A 1 839 ? 2.265 -6.193 -6.162 1.00 92.50 839 ASN A C 1
ATOM 6331 O O . ASN A 1 839 ? 2.998 -7.171 -6.015 1.00 92.50 839 ASN A O 1
ATOM 6335 N N . ASP A 1 840 ? 1.126 -6.022 -5.496 1.00 91.62 840 ASP A N 1
ATOM 6336 C CA . ASP A 1 840 ? 0.498 -7.065 -4.676 1.00 91.62 840 ASP A CA 1
ATOM 6337 C C . ASP A 1 840 ? -0.951 -7.314 -5.129 1.00 91.62 840 ASP A C 1
ATOM 6339 O O . ASP A 1 840 ? -1.594 -6.464 -5.752 1.00 91.62 840 ASP A O 1
ATOM 6343 N N . ASN A 1 841 ? -1.473 -8.505 -4.839 1.00 87.38 841 ASN A N 1
ATOM 6344 C CA . ASN A 1 841 ? -2.821 -8.931 -5.203 1.00 87.38 841 ASN A CA 1
ATOM 6345 C C . ASN A 1 841 ? -3.876 -8.712 -4.105 1.00 87.38 841 ASN A C 1
ATOM 6347 O O . ASN A 1 841 ? -5.051 -8.998 -4.360 1.00 87.38 841 ASN A O 1
ATOM 6351 N N . GLY A 1 842 ? -3.465 -8.240 -2.925 1.00 83.31 842 GLY A N 1
ATOM 6352 C CA . GLY A 1 842 ? -4.289 -7.963 -1.752 1.00 83.31 842 GLY A CA 1
ATOM 6353 C C . GLY A 1 842 ? -4.838 -9.220 -1.070 1.00 83.31 842 GLY A C 1
ATOM 6354 O O . GLY A 1 842 ? -5.262 -10.171 -1.731 1.00 83.31 842 GLY A O 1
ATOM 6355 N N . GLU A 1 843 ? -4.945 -9.200 0.264 1.00 82.94 843 GLU A N 1
ATOM 6356 C CA . GLU A 1 843 ? -5.492 -10.297 1.094 1.00 82.94 843 GLU A CA 1
ATOM 6357 C C . GLU A 1 843 ? -6.907 -10.746 0.665 1.00 82.94 843 GLU A C 1
ATOM 6359 O O . GLU A 1 843 ? -7.347 -11.850 0.982 1.00 82.94 843 GLU A O 1
ATOM 6364 N N . ASN A 1 844 ? -7.650 -9.879 -0.033 1.00 78.69 844 ASN A N 1
ATOM 6365 C CA . ASN A 1 844 ? -9.030 -10.116 -0.458 1.00 78.69 844 ASN A CA 1
ATOM 6366 C C . ASN A 1 844 ? -9.190 -10.562 -1.925 1.00 78.69 844 ASN A C 1
ATOM 6368 O O . ASN A 1 844 ? -10.294 -10.957 -2.295 1.00 78.69 844 ASN A O 1
ATOM 6372 N N . HIS A 1 845 ? -8.142 -10.466 -2.754 1.00 83.81 845 HIS A N 1
ATOM 6373 C CA . HIS A 1 845 ? -8.168 -10.725 -4.204 1.00 83.81 845 HIS A CA 1
ATOM 6374 C C . HIS A 1 845 ? -9.292 -10.004 -4.988 1.00 83.81 845 HIS A C 1
ATOM 6376 O O . HIS A 1 845 ? -9.748 -10.479 -6.028 1.00 83.81 845 HIS A O 1
ATOM 6382 N N . ILE A 1 846 ? -9.739 -8.839 -4.509 1.00 86.75 846 ILE A N 1
ATOM 6383 C CA . ILE A 1 846 ? -10.718 -7.959 -5.172 1.00 86.75 846 ILE A CA 1
ATOM 6384 C C . ILE A 1 846 ? -10.013 -6.767 -5.838 1.00 86.75 846 ILE A C 1
ATOM 6386 O O . ILE A 1 846 ? -10.377 -6.363 -6.942 1.00 86.75 846 ILE A O 1
ATOM 6390 N N . VAL A 1 847 ? -8.991 -6.213 -5.187 1.00 90.94 847 VAL A N 1
ATOM 6391 C CA . VAL A 1 847 ? -8.133 -5.154 -5.737 1.00 90.94 847 VAL A CA 1
ATOM 6392 C C . VAL A 1 847 ? -6.681 -5.599 -5.748 1.00 90.94 847 VAL A C 1
ATOM 6394 O O . VAL A 1 847 ? -6.279 -6.411 -4.923 1.00 90.94 847 VAL A O 1
ATOM 6397 N N . LYS A 1 848 ? -5.907 -5.055 -6.685 1.00 92.94 848 LYS A N 1
ATOM 6398 C CA . LYS A 1 848 ? -4.444 -5.129 -6.688 1.00 92.94 848 LYS A CA 1
ATOM 6399 C C . LYS A 1 848 ? -3.863 -3.795 -6.244 1.00 92.94 848 LYS A C 1
ATOM 6401 O O . LYS A 1 848 ? -4.451 -2.750 -6.533 1.00 92.94 848 LYS A O 1
ATOM 6406 N N . TYR A 1 849 ? -2.708 -3.820 -5.603 1.00 95.19 849 TYR A N 1
ATOM 6407 C CA . TYR A 1 849 ? -1.945 -2.623 -5.271 1.00 95.19 849 TYR A CA 1
ATOM 6408 C C . TYR A 1 849 ? -0.715 -2.523 -6.159 1.00 95.19 849 TYR A C 1
ATOM 6410 O O . TYR A 1 849 ? -0.114 -3.536 -6.507 1.00 95.19 849 TYR A O 1
ATOM 6418 N N . MET A 1 850 ? -0.346 -1.296 -6.517 1.00 96.62 850 MET A N 1
ATOM 6419 C CA . MET A 1 850 ? 0.974 -0.968 -7.037 1.00 96.62 850 MET A CA 1
ATOM 6420 C C . MET A 1 850 ? 1.570 0.135 -6.163 1.00 96.62 850 MET A C 1
ATOM 6422 O O . MET A 1 850 ? 1.040 1.245 -6.092 1.00 96.62 850 MET A O 1
ATOM 6426 N N . TYR A 1 851 ? 2.691 -0.170 -5.524 1.00 97.12 851 TYR A N 1
ATOM 6427 C CA . TYR A 1 851 ? 3.550 0.818 -4.882 1.00 97.12 851 TYR A CA 1
ATOM 6428 C C . TYR A 1 851 ? 4.559 1.274 -5.927 1.00 97.12 851 TYR A C 1
ATOM 6430 O O . TYR A 1 851 ? 5.392 0.473 -6.343 1.00 97.12 851 TYR A O 1
ATOM 6438 N N . LEU A 1 852 ? 4.454 2.522 -6.388 1.00 97.69 852 LEU A N 1
ATOM 6439 C CA . LEU A 1 852 ? 5.283 3.081 -7.460 1.00 97.69 852 LEU A CA 1
ATOM 6440 C C . LEU A 1 852 ? 6.139 4.217 -6.906 1.00 97.69 852 LEU A C 1
ATOM 6442 O O . LEU A 1 852 ? 5.595 5.239 -6.492 1.00 97.69 852 LEU A O 1
ATOM 6446 N N . GLY A 1 853 ? 7.461 4.057 -6.939 1.00 96.62 853 GLY A N 1
ATOM 6447 C CA . GLY A 1 853 ? 8.417 5.076 -6.519 1.00 96.62 853 GLY A CA 1
ATOM 6448 C C . GLY A 1 853 ? 9.315 5.517 -7.674 1.00 96.62 853 GLY A C 1
ATOM 6449 O O . GLY A 1 853 ? 10.015 4.689 -8.252 1.00 96.62 853 GLY A O 1
ATOM 6450 N N . LEU A 1 854 ? 9.325 6.813 -8.000 1.00 96.38 854 LEU A N 1
ATOM 6451 C CA . LEU A 1 854 ? 10.114 7.403 -9.087 1.00 96.38 854 LEU A CA 1
ATOM 6452 C C . LEU A 1 854 ? 11.014 8.540 -8.582 1.00 96.38 854 LEU A C 1
ATOM 6454 O O . LEU A 1 854 ? 10.589 9.427 -7.839 1.00 96.38 854 LEU A O 1
ATOM 6458 N N . GLY A 1 855 ? 12.264 8.541 -9.042 1.00 93.56 855 GLY A N 1
ATOM 6459 C CA . GLY A 1 855 ? 13.212 9.643 -8.879 1.00 93.56 855 GLY A CA 1
ATOM 6460 C C . GLY A 1 855 ? 13.480 10.358 -10.204 1.00 93.56 855 GLY A C 1
ATOM 6461 O O . GLY A 1 855 ? 13.258 9.793 -11.271 1.00 93.56 855 GLY A O 1
ATOM 6462 N N . THR A 1 856 ? 13.955 11.601 -10.161 1.00 90.31 856 THR A N 1
ATOM 6463 C CA . THR A 1 856 ? 14.237 12.402 -11.369 1.00 90.31 856 THR A CA 1
ATOM 6464 C C . THR A 1 856 ? 15.601 12.077 -11.988 1.00 90.31 856 THR A C 1
ATOM 6466 O O . THR A 1 856 ? 16.460 11.476 -11.346 1.00 90.31 856 THR A O 1
ATOM 6469 N N . ASN A 1 857 ? 15.857 12.596 -13.194 1.00 81.50 857 ASN A N 1
ATOM 6470 C CA . ASN A 1 857 ? 17.185 12.688 -13.823 1.00 81.50 857 ASN A CA 1
ATOM 6471 C C . ASN A 1 857 ? 18.325 13.092 -12.853 1.00 81.50 857 ASN A C 1
ATOM 6473 O O . ASN A 1 857 ? 19.451 12.616 -12.987 1.00 81.50 857 ASN A O 1
ATOM 6477 N N . ALA A 1 858 ? 18.055 13.969 -11.877 1.00 83.06 858 ALA A N 1
ATOM 6478 C CA . ALA A 1 858 ? 19.049 14.435 -10.904 1.00 83.06 858 ALA A CA 1
ATOM 6479 C C . ALA A 1 858 ? 19.229 13.496 -9.694 1.00 83.06 858 ALA A C 1
ATOM 6481 O O . ALA A 1 858 ? 20.265 13.546 -9.027 1.00 83.06 858 ALA A O 1
ATOM 6482 N N . LYS A 1 859 ? 18.230 12.657 -9.395 1.00 86.94 859 LYS A N 1
ATOM 6483 C CA . LYS A 1 859 ? 18.259 11.655 -8.324 1.00 86.94 859 LYS A CA 1
ATOM 6484 C C . LYS A 1 859 ? 17.265 10.527 -8.628 1.00 86.94 859 LYS A C 1
ATOM 6486 O O . LYS A 1 859 ? 16.110 10.597 -8.215 1.00 86.94 859 LYS A O 1
ATOM 6491 N N . ALA A 1 860 ? 17.731 9.475 -9.299 1.00 88.25 860 ALA A N 1
ATOM 6492 C CA . ALA A 1 860 ? 16.973 8.235 -9.467 1.00 88.25 860 ALA A CA 1
ATOM 6493 C C . ALA A 1 860 ? 16.608 7.617 -8.102 1.00 88.25 860 ALA A C 1
ATOM 6495 O O . ALA A 1 860 ? 17.389 7.711 -7.151 1.00 88.25 860 ALA A O 1
ATOM 6496 N N . ALA A 1 861 ? 15.447 6.967 -8.008 1.00 92.38 861 ALA A N 1
ATOM 6497 C CA . ALA A 1 861 ? 15.039 6.251 -6.804 1.00 92.38 861 ALA A CA 1
ATOM 6498 C C . ALA A 1 861 ? 15.584 4.815 -6.816 1.00 92.38 861 ALA A C 1
ATOM 6500 O O . ALA A 1 861 ? 15.345 4.067 -7.762 1.00 92.38 861 ALA A O 1
ATOM 6501 N N . SER A 1 862 ? 16.321 4.425 -5.770 1.00 88.50 862 SER A N 1
ATOM 6502 C CA . SER A 1 862 ? 16.829 3.050 -5.603 1.00 88.50 862 SER A CA 1
ATOM 6503 C C . SER A 1 862 ? 16.068 2.234 -4.546 1.00 88.50 862 SER A C 1
ATOM 6505 O O . SER A 1 862 ? 16.149 1.003 -4.516 1.00 88.50 862 SER A O 1
ATOM 6507 N N . THR A 1 863 ? 15.303 2.932 -3.709 1.00 92.50 863 THR A N 1
ATOM 6508 C CA . THR A 1 863 ? 14.431 2.423 -2.646 1.00 92.50 863 THR A CA 1
ATOM 6509 C C . THR A 1 863 ? 13.172 3.288 -2.567 1.00 92.50 863 THR A C 1
ATOM 6511 O O . THR A 1 863 ? 13.129 4.387 -3.131 1.00 92.50 863 THR A O 1
ATOM 6514 N N . PHE A 1 864 ? 12.160 2.844 -1.830 1.00 93.69 864 PHE A N 1
ATOM 6515 C CA . PHE A 1 864 ? 10.986 3.679 -1.550 1.00 93.69 864 PHE A CA 1
ATOM 6516 C C . PHE A 1 864 ? 11.342 4.880 -0.644 1.00 93.69 864 PHE A C 1
ATOM 6518 O O . PHE A 1 864 ? 10.956 6.009 -0.927 1.00 93.69 864 PHE A O 1
ATOM 6525 N N . ASP A 1 865 ? 12.251 4.713 0.326 1.00 91.88 865 ASP A N 1
ATOM 6526 C CA . ASP A 1 865 ? 12.834 5.832 1.103 1.00 91.88 865 ASP A CA 1
ATOM 6527 C C . ASP A 1 865 ? 13.505 6.905 0.195 1.00 91.88 865 ASP A C 1
ATOM 6529 O O . ASP A 1 865 ? 13.507 8.097 0.519 1.00 91.88 865 ASP A O 1
ATOM 6533 N N . ASP A 1 866 ? 14.053 6.522 -0.972 1.00 92.00 866 ASP A N 1
ATOM 6534 C CA . ASP A 1 866 ? 14.519 7.481 -1.982 1.00 92.00 866 ASP A CA 1
ATOM 6535 C C . ASP A 1 866 ? 13.357 8.157 -2.725 1.00 92.00 866 ASP A C 1
ATOM 6537 O O . ASP A 1 866 ? 13.394 9.382 -2.901 1.00 92.00 866 ASP A O 1
ATOM 6541 N N . ALA A 1 867 ? 12.367 7.381 -3.176 1.00 93.88 867 ALA A N 1
ATOM 6542 C CA . ALA A 1 867 ? 11.205 7.845 -3.939 1.00 93.88 867 ALA A CA 1
ATOM 6543 C C . ALA A 1 867 ? 10.330 8.820 -3.141 1.00 93.88 867 ALA A C 1
ATOM 6545 O O . ALA A 1 867 ? 9.917 9.853 -3.663 1.00 93.88 867 ALA A O 1
ATOM 6546 N N . MET A 1 868 ? 10.187 8.594 -1.835 1.00 92.94 868 MET A N 1
ATOM 6547 C CA . MET A 1 868 ? 9.581 9.523 -0.879 1.00 92.94 868 MET A CA 1
ATOM 6548 C C . MET A 1 868 ? 10.194 10.934 -0.896 1.00 92.94 868 MET A C 1
ATOM 6550 O O . MET A 1 868 ? 9.556 11.869 -0.417 1.00 92.94 868 MET A O 1
ATOM 6554 N N . THR A 1 869 ? 11.405 11.128 -1.437 1.00 91.44 869 THR A N 1
ATOM 6555 C CA . THR A 1 869 ? 12.036 12.456 -1.622 1.00 91.44 869 THR A CA 1
ATOM 6556 C C . THR A 1 869 ? 11.914 13.024 -3.043 1.00 91.44 869 THR A C 1
ATOM 6558 O O . THR A 1 869 ? 12.509 14.057 -3.349 1.00 91.44 869 THR A O 1
ATOM 6561 N N . SER A 1 870 ? 11.173 12.353 -3.922 1.00 92.06 870 SER A N 1
ATOM 6562 C CA . SER A 1 870 ? 10.829 12.788 -5.278 1.00 92.06 870 SER A CA 1
ATOM 6563 C C . SER A 1 870 ? 9.346 12.512 -5.525 1.00 92.06 870 SER A C 1
ATOM 6565 O O . SER A 1 870 ? 8.539 13.350 -5.128 1.00 92.06 870 SER A O 1
ATOM 6567 N N . PHE A 1 871 ? 8.976 11.358 -6.092 1.00 93.94 871 PHE A N 1
ATOM 6568 C CA . PHE A 1 871 ? 7.577 10.976 -6.284 1.00 93.94 871 PHE A CA 1
ATOM 6569 C C . PHE A 1 871 ? 7.316 9.539 -5.812 1.00 93.94 871 PHE A C 1
ATOM 6571 O O . PHE A 1 871 ? 7.986 8.609 -6.260 1.00 93.94 871 PHE A O 1
ATOM 6578 N N . GLU A 1 872 ? 6.312 9.334 -4.959 1.00 95.44 872 GLU A N 1
ATOM 6579 C CA . GLU A 1 872 ? 5.820 7.998 -4.604 1.00 95.44 872 GLU A CA 1
ATOM 6580 C C . GLU A 1 872 ? 4.291 7.959 -4.540 1.00 95.44 872 GLU A C 1
ATOM 6582 O O . GLU A 1 872 ? 3.657 8.840 -3.952 1.00 95.44 872 GLU A O 1
ATOM 6587 N N . TRP A 1 873 ? 3.694 6.906 -5.102 1.00 96.94 873 TRP A N 1
ATOM 6588 C CA . TRP A 1 873 ? 2.251 6.675 -5.116 1.00 96.94 873 TRP A CA 1
ATOM 6589 C C . TRP A 1 873 ? 1.874 5.310 -4.541 1.00 96.94 873 TRP A C 1
ATOM 6591 O O . TRP A 1 873 ? 2.520 4.296 -4.812 1.00 96.94 873 TRP A O 1
ATOM 6601 N N . VAL A 1 874 ? 0.740 5.282 -3.837 1.00 96.75 874 VAL A N 1
ATOM 6602 C CA . VAL A 1 874 ? -0.001 4.049 -3.538 1.00 96.75 874 VAL A CA 1
ATOM 6603 C C . VAL A 1 874 ? -1.174 3.976 -4.504 1.00 96.75 874 VAL A C 1
ATOM 6605 O O . VAL A 1 874 ? -2.169 4.691 -4.345 1.00 96.75 874 VAL A O 1
ATOM 6608 N N . LEU A 1 875 ? -1.040 3.133 -5.522 1.00 96.50 875 LEU A N 1
ATOM 6609 C CA . LEU A 1 875 ? -2.026 2.928 -6.575 1.00 96.50 875 LEU A CA 1
ATOM 6610 C C . LEU A 1 875 ? -2.849 1.665 -6.289 1.00 96.50 875 LEU A C 1
ATOM 6612 O O . LEU A 1 875 ? -2.326 0.652 -5.838 1.00 96.50 875 LEU A O 1
ATOM 6616 N N . THR A 1 876 ? -4.149 1.722 -6.562 1.00 95.00 876 THR A N 1
ATOM 6617 C CA . THR A 1 876 ? -5.111 0.622 -6.415 1.00 95.00 876 THR A CA 1
ATOM 6618 C C . THR A 1 876 ? -5.734 0.336 -7.780 1.00 95.00 876 THR A C 1
ATOM 6620 O O . THR A 1 876 ? -6.284 1.231 -8.416 1.00 95.00 876 THR A O 1
ATOM 6623 N N . GLY A 1 877 ? -5.648 -0.903 -8.249 1.00 93.25 877 GLY A N 1
ATOM 6624 C CA . GLY A 1 877 ? -6.265 -1.376 -9.488 1.00 93.25 877 GLY A CA 1
ATOM 6625 C C . GLY A 1 877 ? -7.284 -2.480 -9.218 1.00 93.25 877 GLY A C 1
ATOM 6626 O O . GLY A 1 877 ? -7.378 -3.007 -8.110 1.00 93.25 877 GLY A O 1
ATOM 6627 N N . CYS A 1 878 ? -8.043 -2.862 -10.241 1.00 90.75 878 CYS A N 1
ATOM 6628 C CA . CYS A 1 878 ? -8.941 -4.012 -10.150 1.00 90.75 878 CYS A CA 1
ATOM 6629 C C . CYS A 1 878 ? -8.221 -5.335 -10.417 1.00 90.75 878 CYS A C 1
ATOM 6631 O O . CYS A 1 878 ? -7.308 -5.392 -11.244 1.00 90.75 878 CYS A O 1
ATOM 6633 N N . GLN A 1 879 ? -8.685 -6.396 -9.751 1.00 88.56 879 GLN A N 1
ATOM 6634 C CA . GLN A 1 879 ? -8.413 -7.774 -10.159 1.00 88.56 879 GLN A CA 1
ATOM 6635 C C . GLN A 1 879 ? -9.351 -8.206 -11.294 1.00 88.56 879 GLN A C 1
ATOM 6637 O O . GLN A 1 879 ? -10.466 -7.691 -11.434 1.00 88.56 879 GLN A O 1
ATOM 6642 N N . ASP A 1 880 ? -8.922 -9.181 -12.094 1.00 80.69 880 ASP A N 1
ATOM 6643 C CA . ASP A 1 880 ? -9.723 -9.702 -13.203 1.00 80.69 880 ASP A CA 1
ATOM 6644 C C . ASP A 1 880 ? -11.034 -10.333 -12.695 1.00 80.69 880 ASP A C 1
ATOM 6646 O O . ASP A 1 880 ? -11.028 -11.287 -11.917 1.00 80.69 880 ASP A O 1
ATOM 6650 N N . ASN A 1 881 ? -12.174 -9.855 -13.208 1.00 76.88 881 ASN A N 1
ATOM 6651 C CA . ASN A 1 881 ? -13.542 -10.257 -12.823 1.00 76.88 881 ASN A CA 1
ATOM 6652 C C . ASN A 1 881 ? -13.993 -9.834 -11.403 1.00 76.88 881 ASN A C 1
ATOM 6654 O O . ASN A 1 881 ? -15.011 -10.328 -10.912 1.00 76.88 881 ASN A O 1
ATOM 6658 N N . ALA A 1 882 ? -13.278 -8.918 -10.746 1.00 81.94 882 ALA A N 1
ATOM 6659 C CA . ALA A 1 882 ? -13.650 -8.389 -9.434 1.00 81.94 882 ALA A CA 1
ATOM 6660 C C . ALA A 1 882 ? -14.868 -7.430 -9.464 1.00 81.94 882 ALA A C 1
ATOM 6662 O O . ALA A 1 882 ? -15.180 -6.851 -10.502 1.00 81.94 882 ALA A O 1
ATOM 6663 N N . PRO A 1 883 ? -15.552 -7.205 -8.319 1.00 79.44 883 PRO A N 1
ATOM 6664 C CA . PRO A 1 883 ? -16.682 -6.269 -8.187 1.00 79.44 883 PRO A CA 1
ATOM 6665 C C . PRO A 1 883 ? -16.305 -4.773 -8.109 1.00 79.44 883 PRO A C 1
ATOM 6667 O O . PRO A 1 883 ? -17.190 -3.946 -7.883 1.00 79.44 883 PRO A O 1
ATOM 6670 N N . CYS A 1 884 ? -15.024 -4.410 -8.226 1.00 79.94 884 CYS A N 1
ATOM 6671 C CA . CYS A 1 884 ? -14.608 -3.011 -8.362 1.00 79.94 884 CYS A CA 1
ATOM 6672 C C . CYS A 1 884 ? -14.786 -2.520 -9.803 1.00 79.94 884 CYS A C 1
ATOM 6674 O O . CYS A 1 884 ? -14.893 -3.311 -10.738 1.00 79.94 884 CYS A O 1
ATOM 6676 N N . ASP A 1 885 ? -14.783 -1.202 -9.985 1.00 82.06 885 ASP A N 1
ATOM 6677 C CA . ASP A 1 885 ? -14.804 -0.585 -11.307 1.00 82.06 885 ASP A CA 1
ATOM 6678 C C . ASP A 1 885 ? -13.956 0.692 -11.296 1.00 82.06 885 ASP A C 1
ATOM 6680 O O . ASP A 1 885 ? -14.371 1.716 -10.760 1.00 82.06 885 ASP A O 1
ATOM 6684 N N . PHE A 1 886 ? -12.763 0.618 -11.889 1.00 83.94 886 PHE A N 1
ATOM 6685 C CA . PHE A 1 886 ? -11.908 1.774 -12.181 1.00 83.94 886 PHE A CA 1
ATOM 6686 C C . PHE A 1 886 ? -11.918 2.121 -13.684 1.00 83.94 886 PHE A C 1
ATOM 6688 O O . PHE A 1 886 ? -10.990 2.747 -14.183 1.00 83.94 886 PHE A O 1
ATOM 6695 N N . SER A 1 887 ? -12.949 1.742 -14.450 1.00 79.75 887 SER A N 1
ATOM 6696 C CA . SER A 1 887 ? -13.037 2.111 -15.876 1.00 79.75 887 SER A CA 1
ATOM 6697 C C . SER A 1 887 ? -13.153 3.624 -16.095 1.00 79.75 887 SER A C 1
ATOM 6699 O O . SER A 1 887 ? -12.648 4.138 -17.090 1.00 79.75 887 SER A O 1
ATOM 6701 N N . SER A 1 888 ? -13.719 4.354 -15.128 1.00 79.75 888 SER A N 1
ATOM 6702 C CA . SER A 1 888 ? -13.724 5.825 -15.070 1.00 79.75 888 SER A CA 1
ATOM 6703 C C . SER A 1 888 ? -12.345 6.455 -14.831 1.00 79.75 888 SER A C 1
ATOM 6705 O O . SER A 1 888 ? -12.206 7.663 -14.993 1.00 79.75 888 SER A O 1
ATOM 6707 N N . SER A 1 889 ? -11.348 5.652 -14.455 1.00 80.31 889 SER A N 1
ATOM 6708 C CA . SER A 1 889 ? -9.936 6.026 -14.304 1.00 80.31 889 SER A CA 1
ATOM 6709 C C . SER A 1 889 ? -9.104 5.739 -15.554 1.00 80.31 889 SER A C 1
ATOM 6711 O O . SER A 1 889 ? -7.911 6.042 -15.579 1.00 80.31 889 SER A O 1
ATOM 6713 N N . ARG A 1 890 ? -9.684 5.096 -16.581 1.00 84.06 890 ARG A N 1
ATOM 6714 C CA . ARG A 1 890 ? -8.939 4.775 -17.798 1.00 84.06 890 ARG A CA 1
ATOM 6715 C C . ARG A 1 890 ? -8.750 6.041 -18.618 1.00 84.06 890 ARG A C 1
ATOM 6717 O O . ARG A 1 890 ? -9.700 6.567 -19.197 1.00 84.06 890 ARG A O 1
ATOM 6724 N N . LEU A 1 891 ? -7.501 6.469 -18.713 1.00 85.44 891 LEU A N 1
ATOM 6725 C CA . LEU A 1 891 ? -7.104 7.567 -19.579 1.00 85.44 891 LEU A CA 1
ATOM 6726 C C . LEU A 1 891 ? -7.055 7.082 -21.039 1.00 85.44 891 LEU A C 1
ATOM 6728 O O . LEU A 1 891 ? -6.798 5.897 -21.281 1.00 85.44 891 LEU A O 1
ATOM 6732 N N . PRO A 1 892 ? -7.337 7.959 -22.017 1.00 78.56 892 PRO A N 1
ATOM 6733 C CA . PRO A 1 892 ? -7.221 7.608 -23.424 1.00 78.56 892 PRO A CA 1
ATOM 6734 C C . PRO A 1 892 ? -5.753 7.421 -23.830 1.00 78.56 892 PRO A C 1
ATOM 6736 O O . PRO A 1 892 ? -4.875 8.168 -23.380 1.00 78.56 892 PRO A O 1
ATOM 6739 N N . GLU A 1 893 ? -5.552 6.436 -24.707 1.00 60.00 893 GLU A N 1
ATOM 6740 C CA . GLU A 1 893 ? -4.416 6.336 -25.637 1.00 60.00 893 GLU A CA 1
ATOM 6741 C C . GLU A 1 893 ? -4.374 7.563 -26.568 1.00 60.00 893 GLU A C 1
ATOM 6743 O O . GLU A 1 893 ? -5.470 8.062 -26.927 1.00 60.00 893 GLU A O 1
#

InterPro domains:
  IPR016201 PSI domain [SM00423] (30-85)
  IPR016201 PSI domain [SM00423] (447-488)

Foldseek 3Di:
DDDDDDDDDDDDDDDDDPDDPDDDPDDQDAQQVDQDQCCSQPSHDLQKKFAQDFKQAPVRDTGHRIHGNPGHIGRQADMGRHFFDFEWAAPLQVLAIDTHPTSHYRYRDRVRRSVPRHNLAFWWAQPLVVLDTHTDPDCPDPRTDHSCVRNVPSDDDDPFWWAFAVPPVVQIDIGTDDPPDPPDPGTGPCCSHPVVNDDDDDDDDDDDDDDDDDDDDDDDDPQWFWAQPPVVLATDTDPPHHHRVVRNVQGWLFDDPVPAAKKKFAWWADVGDDAMWIWHGDGFKIWIADRVRDTWIWGWIGHNFIKTATCDDPLHRWIKGWDKAFWADDQFWTKIKIKIADTNDDDDPDPQVLSNCPRNIIIIIIIGTDPPGDPFFDQVLQVVVVVVVVVVVVVVVVVPPDDDDDDDDDDDDDDDDDDDDDYDDDDDDDWDDDDYDDDDDPLPPFPLLLDQAQVCFLPDDDDQWGKKFQALFFKAFQVHGTDLGGIGTDGVPDDGRTDTPADIDNPFQWAWDWPQQDLAIAIDIDSNHNHRYRVVRVVQNGLQFWWAADLVVLAIDRDNHDPRRGDGRVVSNSPSNAFFWAQPQVVLDTDTDRCVPDVVRPHGRSSRNRCSSMFPQWAAQDPLPLDGHTDDVVVVPPRTDGNCNVVSVDADAWDANPPPLDIDGPHDHHHPQVSQQPSDDPPAQAQWAWDCPPLQQTDIDGNHGRDHSVVRVVPRHRQFFWAAQLQALATDGDGVVPVRRDDRNVVSNVQRYNDPPADKWWWWWRARSDHTFIKIWHQDRRQKIWMDTPPPPFIWIWGKGWDPDFPRATKIKTQTCDGDPDDPAPDDHRWIWIEHWDWDCIPSNFKIWIWDFTDTPVQGYRDNSSSSNHIIITIIGGHVPHSTDPVVSDDDD

Sequence (893 aa):
MVSVRFVVAAVFAAAFAVAVFGAQPSSAKACKDFQTCTECLNDGTKYCGWCHMDVVYKNQTIGTKCVDIRDSWSCPSIFDTAGCTPGYYCNYTTGQCAQAPAGSGMYGNYSSCMDHCFVTPDTYICNTTTYQCVKCKHPNDPGCASKGEACANCNAPPGQLFRCDRSDPSNPTCAACHPHDPHIKNCTDFHKACDNCQIPPPSPPSPPSPPSPPSPPSPPQPQKNYTCNTKTMQCEESTPGQPLVACEARCSNSTPPSYVGMYRGIQAQTNYKSGEFGFDFKNSTVVIRDNNGNDVHGQVYVLDDTKIKLLDGPNKGKVLTVDFRSVDTGPETTAFALMVSKPDGNLTYSLEDAMKGKNGETVYFLSRCNSWKSKLCNFAPAFQWLLDMRARFARHVAGMAPAANANDDEDGVRKYHPSTGTGANDVRRLHYDTYAHEALSPLENDPCNKYLDCSSCIAAHEGDVSCGWCLGGQIVYNTTGKSQYKCAGYEKGKAPPFTCTKDFRTEDCSGYSCAWNSSTPQCYKSDNGQYPDMQTCQKTCHASQMAKCNNQTKQCETCTKGPGCQQTMAQCDATCNVPHAKCNLTTHQCVSCDPATDPDCVDTKGACDEKCRKASTYGICDPTTGQCVPCDPSQHEKGCVQNCNNTCSFGGLYGCNVTDHTCVQGLGTMTLPDCVNECVPHNHTGNYGCDWSNPDAPVCKEKKGHLQKKDCMRNCHAPGFAKCNYTTGQCVKCTPDDPNCRYTKTECDIFCHKSSAQGTFRGIEISKDFKRGEWDFSFFGDGTVAFELYGTSTKYEARFDEHGSASEGTSIVFTVTEAPANGPLDINVGDVLSGLFINDNGENHIVKYMYLGLGTNAKAASTFDDAMTSFEWVLTGCQDNAPCDFSSSRLPE

pLDDT: mean 77.25, std 17.75, range [25.38, 98.19]

Radius of gyration: 39.44 Å; chains: 1; bounding box: 127×123×135 Å